Protein AF-0000000079970286 (afdb_homodimer)

InterPro domains:
  IPR002938 FAD-binding domain [PF01494] (10-366)
  IPR012941 Phenol hydroxylase-like, C-terminal dimerisation domain [PF07976] (527-578)
  IPR036188 FAD/NAD(P)-binding domain superfamily [G3DSA:3.50.50.60] (11-366)
  IPR036188 FAD/NAD(P)-binding domain superfamily [SSF51905] (10-379)
  IPR036249 Thioredoxin-like superfamily [SSF52833] (429-578)
  IPR038220 Phenol hydroxylase, C-terminal TRX-fold domain superfamily [G3DSA:3.40.30.20] (392-490)
  IPR038220 Phenol hydroxylase, C-terminal TRX-fold domain superfamily [G3DSA:3.40.30.20] (510-578)
  IPR050641 Rifampicin monooxygenase-like [PTHR43004] (9-578)

Secondary structure (DSSP, 8-state):
------PEEEEEEEE--SHHHHHHHHHHHHH--TT--EEEE-SS-HHHHTT-----EE-HHHHHHHHHTT-HHHHHTTSEEE--EEEE-TTS-B-TTSTTGGGGG--SSS--SEEE--HHHHHHHHHHHHHHTT--EETTEEEEEEEE-TTS-TTS--EEEEEEETTT--EEEEEEEEEEE---TT-HHHHHTT--EEEEEEEEEEEEEEEEEEE--SSTTSEEEEEETTTEEEEEEE-GGG-EEEEEEE-HHHHTT-SS--HHHHHHHHHHHTTTS-EEEEEEEEEEEEEEEEEEES-SEETTTEEE-GGGTEE--GGGT-HHHHHHHHHHHHHHHHHHHHTTSB-GGGGHHHHHHHHHHHHHHHHHHHHHHHHHTT---TT--S-TT--HHHHHHHHHHHTHHHHTSTT--PPP-SSSS----SSS-SS-TTSB----EEE-TTT--EEEHHHHS--SS-EEEEEEEE-HHHHHHHHHHHHHHHTT-GGGG-TTSSEEEEEEEESS--S-HHHHHTS--SSEEEEETTSHHHHHTT--TTT-EEEEE-TTSBEEEEE-SSTTHHHHHHHHHHTTB--------/------PEEEEEEEE--SHHHHHHHHHHHHH--TT--EEEE-SS-HHHHTT-----EE-HHHHHHHHHTT-HHHHHTTSEEE--EEEE-TTS-B-TTSTTGGGGG--SSS--SEEE--HHHHHHHHHHHHHHTT--EETTEEEEEEEE-TTS-TTS--EEEEEEETTT--EEEEEEEEEEE---TT-HHHHHTT--EEEEEEEEEEEEEEEEEEE--SSTTSEEEEEETTTEEEEEEE-GGG-EEEEEEE-HHHHTT-SS--HHHHHHHHHHHTTTS-EEEEEEEEEEEEEEEEEEES-SEETTTEEE-GGGTEE--GGGT-HHHHHHHHHHHHHHHHHHHHTTSB-GGGGHHHHHHHHHHHHHHHHHHHHHHHHHTT---TT--S-TT--HHHHHHHHHHHTHHHHTSTT--PPP-SSSS----SSS-SS-TTSB----EEE-TTT--EEEHHHHS--SS-EEEEEEEE-HHHHHHHHHHHHHHHTT-GGGG-TTSSEEEEEEEESS--S-HHHHHTS--SSEEEEETTSHHHHHTT--TTT-EEEEE-TTSBEEEEE-SSTTHHHHHHHHHHTTB--------

Structure (mmCIF, N/CA/C/O backbone):
data_AF-0000000079970286-model_v1
#
loop_
_entity.id
_entity.type
_entity.pdbx_description
1 polymer 'FAD/NAD(P)-binding domain-containing protein'
#
loop_
_atom_site.group_PDB
_atom_site.id
_atom_site.type_symbol
_atom_site.label_atom_id
_atom_site.label_alt_id
_atom_site.label_comp_id
_atom_site.label_asym_id
_atom_site.label_entity_id
_atom_site.label_seq_id
_atom_site.pdbx_PDB_ins_code
_atom_site.Cartn_x
_atom_site.Cartn_y
_atom_site.Cartn_z
_atom_site.occupancy
_atom_site.B_iso_or_equiv
_atom_site.auth_seq_id
_atom_site.auth_comp_id
_atom_site.auth_asym_id
_atom_site.auth_atom_id
_atom_site.pdbx_PDB_model_num
ATOM 1 N N . MET A 1 1 ? 17.25 -43.219 28.828 1 23.56 1 MET A N 1
ATOM 2 C CA . MET A 1 1 ? 16.188 -42.312 29.25 1 23.56 1 MET A CA 1
ATOM 3 C C . MET A 1 1 ? 15.867 -41.312 28.141 1 23.56 1 MET A C 1
ATOM 5 O O . MET A 1 1 ? 16.75 -40.562 27.688 1 23.56 1 MET A O 1
ATOM 9 N N . ALA A 1 2 ? 15.117 -41.625 27.141 1 33.12 2 ALA A N 1
ATOM 10 C CA . ALA A 1 2 ? 14.797 -40.812 25.953 1 33.12 2 ALA A CA 1
ATOM 11 C C . ALA A 1 2 ? 14.461 -39.375 26.312 1 33.12 2 ALA A C 1
ATOM 13 O O . ALA A 1 2 ? 13.609 -39.156 27.188 1 33.12 2 ALA A O 1
ATOM 14 N N . GLU A 1 3 ? 15.32 -38.562 26.328 1 37.16 3 GLU A N 1
ATOM 15 C CA . GLU A 1 3 ? 15.047 -37.156 26.531 1 37.16 3 GLU A CA 1
ATOM 16 C C . GLU A 1 3 ? 13.719 -36.75 25.875 1 37.16 3 GLU A C 1
ATOM 18 O O . GLU A 1 3 ? 13.523 -36.938 24.672 1 37.16 3 GLU A O 1
ATOM 23 N N . SER A 1 4 ? 12.539 -36.875 26.328 1 45.31 4 SER A N 1
ATOM 24 C CA . SER A 1 4 ? 11.141 -36.531 26.047 1 45.31 4 SER A CA 1
ATOM 25 C C . SER A 1 4 ? 11 -35.156 25.422 1 45.31 4 SER A C 1
ATOM 27 O O . SER A 1 4 ? 11.156 -34.156 26.094 1 45.31 4 SER A O 1
ATOM 29 N N . THR A 1 5 ? 11.578 -34.812 24.328 1 56.25 5 THR A N 1
ATOM 30 C CA . THR A 1 5 ? 11.633 -33.531 23.688 1 56.25 5 THR A CA 1
ATOM 31 C C . THR A 1 5 ? 10.242 -32.906 23.609 1 56.25 5 THR A C 1
ATOM 33 O O . THR A 1 5 ? 9.305 -33.5 23.109 1 56.25 5 THR A O 1
ATOM 36 N N . ALA A 1 6 ? 9.875 -31.891 24.391 1 77.19 6 ALA A N 1
ATOM 37 C CA . ALA A 1 6 ? 8.68 -31.062 24.562 1 77.19 6 ALA A CA 1
ATOM 38 C C . ALA A 1 6 ? 8.094 -30.656 23.219 1 77.19 6 ALA A C 1
ATOM 40 O O . ALA A 1 6 ? 8.812 -30.219 22.312 1 77.19 6 ALA A O 1
ATOM 41 N N . ALA A 1 7 ? 6.82 -31.156 22.969 1 90.81 7 ALA A N 1
ATOM 42 C CA . ALA A 1 7 ? 6.07 -30.906 21.734 1 90.81 7 ALA A CA 1
ATOM 43 C C . ALA A 1 7 ? 5.895 -29.406 21.5 1 90.81 7 ALA A C 1
ATOM 45 O O . ALA A 1 7 ? 5.73 -28.641 22.453 1 90.81 7 ALA A O 1
ATOM 46 N N . GLU A 1 8 ? 6.141 -29.062 20.281 1 96.38 8 GLU A N 1
ATOM 47 C CA . GLU A 1 8 ? 5.832 -27.688 19.859 1 96.38 8 GLU A CA 1
ATOM 48 C C . GLU A 1 8 ? 4.352 -27.547 19.516 1 96.38 8 GLU A C 1
ATOM 50 O O . GLU A 1 8 ? 3.766 -28.406 18.875 1 96.38 8 GLU A O 1
ATOM 55 N N . TYR A 1 9 ? 3.697 -26.578 20.125 1 97.31 9 TYR A N 1
ATOM 56 C CA . TYR A 1 9 ? 2.287 -26.328 19.844 1 97.31 9 TYR A CA 1
ATOM 57 C C . TYR A 1 9 ? 2.117 -25.203 18.828 1 97.31 9 TYR A C 1
ATOM 59 O O . TYR A 1 9 ? 2.602 -24.078 19.047 1 97.31 9 TYR A O 1
ATOM 67 N N . VAL A 1 10 ? 1.511 -25.453 17.703 1 97.81 10 VAL A N 1
ATOM 68 C CA . VAL A 1 10 ? 1.22 -24.438 16.703 1 97.81 10 VAL A CA 1
ATOM 69 C C . VAL A 1 10 ? -0.245 -24.531 16.281 1 97.81 10 VAL A C 1
ATOM 71 O O . VAL A 1 10 ? -0.897 -25.547 16.5 1 97.81 10 VAL A O 1
ATOM 74 N N . ASP A 1 11 ? -0.791 -23.5 15.812 1 98.12 11 ASP A N 1
ATOM 75 C CA . ASP A 1 11 ? -2.18 -23.516 15.367 1 98.12 11 ASP A CA 1
ATOM 76 C C . ASP A 1 11 ? -2.318 -24.234 14.031 1 98.12 11 ASP A C 1
ATOM 78 O O . ASP A 1 11 ? -3.283 -24.969 13.812 1 98.12 11 ASP A O 1
ATOM 82 N N . VAL A 1 12 ? -1.384 -23.984 13.125 1 98.56 12 VAL A N 1
ATOM 83 C CA . VAL A 1 12 ? -1.423 -24.625 11.812 1 98.56 12 VAL A CA 1
ATOM 84 C C . VAL A 1 12 ? -0.025 -25.109 11.43 1 98.56 12 VAL A C 1
ATOM 86 O O . VAL A 1 12 ? 0.953 -24.375 11.57 1 98.56 12 VAL A O 1
ATOM 89 N N . LEU A 1 13 ? 0.076 -26.328 10.969 1 98.81 13 LEU A N 1
ATOM 90 C CA . LEU A 1 13 ? 1.277 -26.875 10.344 1 98.81 13 LEU A CA 1
ATOM 91 C C . LEU A 1 13 ? 1.08 -27.031 8.844 1 98.81 13 LEU A C 1
ATOM 93 O O . LEU A 1 13 ? 0.183 -27.766 8.406 1 98.81 13 LEU A O 1
ATOM 97 N N . VAL A 1 14 ? 1.827 -26.312 8.031 1 98.88 14 VAL A N 1
ATOM 98 C CA . VAL A 1 14 ? 1.827 -26.453 6.578 1 98.88 14 VAL A CA 1
ATOM 99 C C . VAL A 1 14 ? 2.986 -27.359 6.148 1 98.88 14 VAL A C 1
ATOM 101 O O . VAL A 1 14 ? 4.145 -27.078 6.48 1 98.88 14 VAL A O 1
ATOM 104 N N . VAL A 1 15 ? 2.666 -28.422 5.453 1 98.75 15 VAL A N 1
ATOM 105 C CA . VAL A 1 15 ? 3.68 -29.375 5.004 1 98.75 15 VAL A CA 1
ATOM 106 C C . VAL A 1 15 ? 3.941 -29.188 3.512 1 98.75 15 VAL A C 1
ATOM 108 O O . VAL A 1 15 ? 3.08 -29.484 2.68 1 98.75 15 VAL A O 1
ATOM 111 N N . GLY A 1 16 ? 5.09 -28.766 3.178 1 97.56 16 GLY A N 1
ATOM 112 C CA . GLY A 1 16 ? 5.473 -28.438 1.811 1 97.56 16 GLY A CA 1
ATOM 113 C C . GLY A 1 16 ? 5.824 -26.984 1.614 1 97.56 16 GLY A C 1
ATOM 114 O O . GLY A 1 16 ? 5.027 -26.094 1.925 1 97.56 16 GLY A O 1
ATOM 115 N N . GLY A 1 17 ? 7 -26.719 1.122 1 95.69 17 GLY A N 1
ATOM 116 C CA . GLY A 1 17 ? 7.488 -25.359 0.943 1 95.69 17 GLY A CA 1
ATOM 117 C C . GLY A 1 17 ? 7.512 -24.922 -0.509 1 95.69 17 GLY A C 1
ATOM 118 O O . GLY A 1 17 ? 8.352 -24.125 -0.904 1 95.69 17 GLY A O 1
ATOM 119 N N . GLY A 1 18 ? 6.672 -25.562 -1.39 1 94.88 18 GLY A N 1
ATOM 120 C CA . GLY A 1 18 ? 6.457 -25.062 -2.738 1 94.88 18 GLY A CA 1
ATOM 121 C C . GLY A 1 18 ? 5.559 -23.844 -2.791 1 94.88 18 GLY A C 1
ATOM 122 O O . GLY A 1 18 ? 5.188 -23.281 -1.751 1 94.88 18 GLY A O 1
ATOM 123 N N . PRO A 1 19 ? 5.18 -23.359 -3.979 1 95.81 19 PRO A N 1
ATOM 124 C CA . PRO A 1 19 ? 4.383 -22.141 -4.098 1 95.81 19 PRO A CA 1
ATOM 125 C C . PRO A 1 19 ? 3.072 -22.219 -3.316 1 95.81 19 PRO A C 1
ATOM 127 O O . PRO A 1 19 ? 2.711 -21.266 -2.619 1 95.81 19 PRO A O 1
ATOM 130 N N . VAL A 1 20 ? 2.42 -23.328 -3.385 1 97.62 20 VAL A N 1
ATOM 131 C CA . VAL A 1 20 ? 1.111 -23.484 -2.762 1 97.62 20 VAL A CA 1
ATOM 132 C C . VAL A 1 20 ? 1.249 -23.422 -1.242 1 97.62 20 VAL A C 1
ATOM 134 O O . VAL A 1 20 ? 0.494 -22.703 -0.577 1 97.62 20 VAL A O 1
ATOM 137 N N . GLY A 1 21 ? 2.227 -24.156 -0.713 1 98.31 21 GLY A N 1
ATOM 138 C CA . GLY A 1 21 ? 2.473 -24.109 0.719 1 98.31 21 GLY A CA 1
ATOM 139 C C . GLY A 1 21 ? 2.906 -22.734 1.198 1 98.31 21 GLY A C 1
ATOM 140 O O . GLY A 1 21 ? 2.43 -22.25 2.227 1 98.31 21 GLY A O 1
ATOM 141 N N . LEU A 1 22 ? 3.76 -22.094 0.463 1 98.19 22 LEU A N 1
ATOM 142 C CA . LEU A 1 22 ? 4.277 -20.781 0.826 1 98.19 22 LEU A CA 1
ATOM 143 C C . LEU A 1 22 ? 3.162 -19.734 0.836 1 98.19 22 LEU A C 1
ATOM 145 O O . LEU A 1 22 ? 3.062 -18.938 1.769 1 98.19 22 LEU A O 1
ATOM 149 N N . ILE A 1 23 ? 2.291 -19.75 -0.156 1 98.69 23 ILE A N 1
ATOM 150 C CA . ILE A 1 23 ? 1.205 -18.781 -0.239 1 98.69 23 ILE A CA 1
ATOM 151 C C . ILE A 1 23 ? 0.198 -19.031 0.88 1 98.69 23 ILE A C 1
ATOM 153 O O . ILE A 1 23 ? -0.323 -18.094 1.48 1 98.69 23 ILE A O 1
ATOM 157 N N . THR A 1 24 ? -0.027 -20.328 1.155 1 98.88 24 THR A N 1
ATOM 158 C CA . THR A 1 24 ? -0.914 -20.672 2.262 1 98.88 24 THR A CA 1
ATOM 159 C C . THR A 1 24 ? -0.365 -20.125 3.58 1 98.88 24 THR A C 1
ATOM 161 O O . THR A 1 24 ? -1.066 -19.422 4.309 1 98.88 24 THR A O 1
ATOM 164 N N . ALA A 1 25 ? 0.879 -20.406 3.836 1 98.81 25 ALA A N 1
ATOM 165 C CA . ALA A 1 25 ? 1.521 -19.953 5.066 1 98.81 25 ALA A CA 1
ATOM 166 C C . ALA A 1 25 ? 1.564 -18.422 5.133 1 98.81 25 ALA A C 1
ATOM 168 O O . ALA A 1 25 ? 1.348 -17.844 6.195 1 98.81 25 ALA A O 1
ATOM 169 N N . TYR A 1 26 ? 1.83 -17.797 4.02 1 98.62 26 TYR A N 1
ATOM 170 C CA . TYR A 1 26 ? 1.903 -16.344 3.939 1 98.62 26 TYR A CA 1
ATOM 171 C C . TYR A 1 26 ? 0.576 -15.711 4.34 1 98.62 26 TYR A C 1
ATOM 173 O O . TYR A 1 26 ? 0.544 -14.781 5.148 1 98.62 26 TYR A O 1
ATOM 181 N N . GLN A 1 27 ? -0.489 -16.25 3.758 1 98.75 27 GLN A N 1
ATOM 182 C CA . GLN A 1 27 ? -1.81 -15.719 4.074 1 98.75 27 GLN A CA 1
ATOM 183 C C . GLN A 1 27 ? -2.117 -15.852 5.562 1 98.75 27 GLN A C 1
ATOM 185 O O . GLN A 1 27 ? -2.641 -14.93 6.184 1 98.75 27 GLN A O 1
ATOM 190 N N . LEU A 1 28 ? -1.786 -17 6.121 1 98.69 28 LEU A N 1
ATOM 191 C CA . LEU A 1 28 ? -2.033 -17.25 7.539 1 98.69 28 LEU A CA 1
ATOM 192 C C . LEU A 1 28 ? -1.193 -16.328 8.406 1 98.69 28 LEU A C 1
ATOM 194 O O . LEU A 1 28 ? -1.707 -15.711 9.344 1 98.69 28 LEU A O 1
ATOM 198 N N . ALA A 1 29 ? 0.053 -16.219 8.023 1 98.06 29 ALA A N 1
ATOM 199 C CA . ALA A 1 29 ? 0.949 -15.344 8.773 1 98.06 29 ALA A CA 1
ATOM 200 C C . ALA A 1 29 ? 0.468 -13.898 8.734 1 98.06 29 ALA A C 1
ATOM 202 O O . ALA A 1 29 ? 0.555 -13.18 9.734 1 98.06 29 ALA A O 1
ATOM 203 N N . ARG A 1 30 ? -0.001 -13.531 7.664 1 96.94 30 ARG A N 1
ATOM 204 C CA . ARG A 1 30 ? -0.465 -12.164 7.445 1 96.94 30 ARG A CA 1
ATOM 205 C C . ARG A 1 30 ? -1.727 -11.875 8.258 1 96.94 30 ARG A C 1
ATOM 207 O O . ARG A 1 30 ? -1.918 -10.758 8.742 1 96.94 30 ARG A O 1
ATOM 214 N N . ASN A 1 31 ? -2.574 -12.828 8.414 1 97.25 31 ASN A N 1
ATOM 215 C CA . ASN A 1 31 ? -3.906 -12.602 8.961 1 97.25 31 ASN A CA 1
ATOM 216 C C . ASN A 1 31 ? -3.98 -12.977 10.438 1 97.25 31 ASN A C 1
ATOM 218 O O . ASN A 1 31 ? -4.895 -12.547 11.148 1 97.25 31 ASN A O 1
ATOM 222 N N . LEU A 1 32 ? -3.072 -13.828 10.82 1 96.25 32 LEU A N 1
ATOM 223 C CA . LEU A 1 32 ? -3.088 -14.281 12.211 1 96.25 32 LEU A CA 1
ATOM 224 C C . LEU A 1 32 ? -2.08 -13.508 13.047 1 96.25 32 LEU A C 1
ATOM 226 O O . LEU A 1 32 ? -0.985 -13.188 12.578 1 96.25 32 LEU A O 1
ATOM 230 N N . ARG A 1 33 ? -2.414 -13.055 14.156 1 87.56 33 ARG A N 1
ATOM 231 C CA . ARG A 1 33 ? -1.546 -12.336 15.086 1 87.56 33 ARG A CA 1
ATOM 232 C C . ARG A 1 33 ? -1.305 -13.148 16.359 1 87.56 33 ARG A C 1
ATOM 234 O O . ARG A 1 33 ? -1.983 -14.148 16.594 1 87.56 33 ARG A O 1
ATOM 241 N N . SER A 1 34 ? -0.242 -12.672 17.047 1 88.06 34 SER A N 1
ATOM 242 C CA . SER A 1 34 ? -0.057 -13.289 18.359 1 88.06 34 SER A CA 1
ATOM 243 C C . SER A 1 34 ? -1.375 -13.383 19.109 1 88.06 34 SER A C 1
ATOM 245 O O . SER A 1 34 ? -2.18 -12.445 19.078 1 88.06 34 SER A O 1
ATOM 247 N N . PRO A 1 35 ? -1.623 -14.523 19.531 1 91.81 35 PRO A N 1
ATOM 248 C CA . PRO A 1 35 ? -0.688 -15.602 19.875 1 91.81 35 PRO A CA 1
ATOM 249 C C . PRO A 1 35 ? -0.707 -16.734 18.844 1 91.81 35 PRO A C 1
ATOM 251 O O . PRO A 1 35 ? -0.077 -17.781 19.062 1 91.81 35 PRO A O 1
ATOM 254 N N . HIS A 1 36 ? -1.463 -16.641 17.797 1 95.62 36 HIS A N 1
ATOM 255 C CA . HIS A 1 36 ? -1.52 -17.703 16.812 1 95.62 36 HIS A CA 1
ATOM 256 C C . HIS A 1 36 ? -0.138 -18 16.25 1 95.62 36 HIS A C 1
ATOM 258 O O . HIS A 1 36 ? 0.649 -17.078 16 1 95.62 36 HIS A O 1
ATOM 264 N N . LYS A 1 37 ? 0.1 -19.266 16.031 1 97.25 37 LYS A N 1
ATOM 265 C CA . LYS A 1 37 ? 1.401 -19.688 15.531 1 97.25 37 LYS A CA 1
ATOM 266 C C . LYS A 1 37 ? 1.252 -20.531 14.266 1 97.25 37 LYS A C 1
ATOM 268 O O . LYS A 1 37 ? 0.452 -21.469 14.227 1 97.25 37 LYS A O 1
ATOM 273 N N . VAL A 1 38 ? 2.002 -20.172 13.219 1 98.5 38 VAL A N 1
ATOM 274 C CA . VAL A 1 38 ? 2.037 -20.875 11.945 1 98.5 38 VAL A CA 1
ATOM 275 C C . VAL A 1 38 ? 3.418 -21.484 11.727 1 98.5 38 VAL A C 1
ATOM 277 O O . VAL A 1 38 ? 4.438 -20.828 11.938 1 98.5 38 VAL A O 1
ATOM 280 N N . LYS A 1 39 ? 3.492 -22.766 11.391 1 98.62 39 LYS A N 1
ATOM 281 C CA . LYS A 1 39 ? 4.746 -23.422 11.047 1 98.62 39 LYS A CA 1
ATOM 282 C C . LYS A 1 39 ? 4.676 -24.031 9.648 1 98.62 39 LYS A C 1
ATOM 284 O O . LYS A 1 39 ? 3.656 -24.609 9.266 1 98.62 39 LYS A O 1
ATOM 289 N N . ILE A 1 40 ? 5.652 -23.875 8.867 1 98.75 40 ILE A N 1
ATOM 290 C CA . ILE A 1 40 ? 5.758 -24.484 7.539 1 98.75 40 ILE A CA 1
ATOM 291 C C . ILE A 1 40 ? 7.074 -25.25 7.422 1 98.75 40 ILE A C 1
ATOM 293 O O . ILE A 1 40 ? 8.125 -24.734 7.812 1 98.75 40 ILE A O 1
ATOM 297 N N . ILE A 1 41 ? 7.035 -26.453 6.871 1 98.25 41 ILE A N 1
ATOM 298 C CA . ILE A 1 41 ? 8.234 -27.281 6.766 1 98.25 41 ILE A CA 1
ATOM 299 C C . ILE A 1 41 ? 8.406 -27.766 5.324 1 98.25 41 ILE A C 1
ATOM 301 O O . ILE A 1 41 ? 7.434 -27.828 4.566 1 98.25 41 ILE A O 1
ATOM 305 N N . GLU A 1 42 ? 9.531 -28.031 4.91 1 96.94 42 GLU A N 1
ATOM 306 C CA . GLU A 1 42 ? 9.906 -28.578 3.613 1 96.94 42 GLU A CA 1
ATOM 307 C C . GLU A 1 42 ? 11.07 -29.562 3.744 1 96.94 42 GLU A C 1
ATOM 309 O O . GLU A 1 42 ? 12.039 -29.297 4.465 1 96.94 42 GLU A O 1
ATOM 314 N N . LYS A 1 43 ? 10.961 -30.625 3.143 1 94.19 43 LYS A N 1
ATOM 315 C CA . LYS A 1 43 ? 11.93 -31.703 3.311 1 94.19 43 LYS A CA 1
ATOM 316 C C . LYS A 1 43 ? 13.242 -31.391 2.598 1 94.19 43 LYS A C 1
ATOM 318 O O . LYS A 1 43 ? 14.312 -31.812 3.035 1 94.19 43 LYS A O 1
ATOM 323 N N . HIS A 1 44 ? 13.156 -30.641 1.469 1 88.44 44 HIS A N 1
ATOM 324 C CA . HIS A 1 44 ? 14.359 -30.344 0.707 1 88.44 44 HIS A CA 1
ATOM 325 C C . HIS A 1 44 ? 14.922 -28.984 1.079 1 88.44 44 HIS A C 1
ATOM 327 O O . HIS A 1 44 ? 14.164 -28.031 1.322 1 88.44 44 HIS A O 1
ATOM 333 N N . GLN A 1 45 ? 16.25 -28.906 1.107 1 80.06 45 GLN A N 1
ATOM 334 C CA . GLN A 1 45 ? 16.859 -27.609 1.289 1 80.06 45 GLN A CA 1
ATOM 335 C C . GLN A 1 45 ? 16.641 -26.719 0.071 1 80.06 45 GLN A C 1
ATOM 337 O O . GLN A 1 45 ? 16.75 -27.172 -1.068 1 80.06 45 GLN A O 1
ATOM 342 N N . LYS A 1 46 ? 15.977 -25.734 0.169 1 63.78 46 LYS A N 1
ATOM 343 C CA . LYS A 1 46 ? 15.57 -24.891 -0.953 1 63.78 46 LYS A CA 1
ATOM 344 C C . LYS A 1 46 ? 16.781 -24.453 -1.768 1 63.78 46 LYS A C 1
ATOM 346 O O . LYS A 1 46 ? 16.688 -24.281 -2.986 1 63.78 46 LYS A O 1
ATOM 351 N N . SER A 1 47 ? 17.969 -24.141 -1.221 1 56.16 47 SER A N 1
ATOM 352 C CA . SER A 1 47 ? 19.125 -23.859 -2.061 1 56.16 47 SER A CA 1
ATOM 353 C C . SER A 1 47 ? 19.297 -24.938 -3.139 1 56.16 47 SER A C 1
ATOM 355 O O . SER A 1 47 ? 19.719 -24.625 -4.258 1 56.16 47 SER A O 1
ATOM 357 N N . SER A 1 48 ? 19.047 -26.156 -2.797 1 47.34 48 SER A N 1
ATOM 358 C CA . SER A 1 48 ? 19.234 -27.297 -3.697 1 47.34 48 SER A CA 1
ATOM 359 C C . SER A 1 48 ? 18.094 -27.391 -4.707 1 47.34 48 SER A C 1
ATOM 361 O O . SER A 1 48 ? 18.281 -27.891 -5.812 1 47.34 48 SER A O 1
ATOM 363 N N . GLN A 1 49 ? 16.953 -27 -4.395 1 47.94 49 GLN A N 1
ATOM 364 C CA . GLN A 1 49 ? 15.766 -27.016 -5.234 1 47.94 49 GLN A CA 1
ATOM 365 C C . GLN A 1 49 ? 15.773 -25.859 -6.234 1 47.94 49 GLN A C 1
ATOM 367 O O . GLN A 1 49 ? 14.914 -25.797 -7.113 1 47.94 49 GLN A O 1
ATOM 372 N N . ASP A 1 50 ? 16.656 -24.953 -5.883 1 50.91 50 ASP A N 1
ATOM 373 C CA . ASP A 1 50 ? 16.812 -23.734 -6.68 1 50.91 50 ASP A CA 1
ATOM 374 C C . ASP A 1 50 ? 17 -24.062 -8.156 1 50.91 50 ASP A C 1
ATOM 376 O O . ASP A 1 50 ? 17.047 -23.172 -9 1 50.91 50 ASP A O 1
ATOM 380 N N . GLN A 1 51 ? 17.188 -25.375 -8.375 1 53.56 51 GLN A N 1
ATOM 381 C CA . GLN A 1 51 ? 17.359 -25.688 -9.797 1 53.56 51 GLN A CA 1
ATOM 382 C C . GLN A 1 51 ? 16 -25.859 -10.477 1 53.56 51 GLN A C 1
ATOM 384 O O . GLN A 1 51 ? 15.93 -25.984 -11.703 1 53.56 51 GLN A O 1
ATOM 389 N N . TYR A 1 52 ? 14.938 -25.766 -9.633 1 58.41 52 TYR A N 1
ATOM 390 C CA . TYR A 1 52 ? 13.656 -26.25 -10.133 1 58.41 52 TYR A CA 1
ATOM 391 C C . TYR A 1 52 ? 12.898 -25.141 -10.867 1 58.41 52 TYR A C 1
ATOM 393 O O . TYR A 1 52 ? 12.656 -24.078 -10.297 1 58.41 52 TYR A O 1
ATOM 401 N N . GLY A 1 53 ? 12.922 -25.172 -12.148 1 62.06 53 GLY A N 1
ATOM 402 C CA . GLY A 1 53 ? 12.164 -24.312 -13.031 1 62.06 53 GLY A CA 1
ATOM 403 C C . GLY A 1 53 ? 10.922 -24.984 -13.594 1 62.06 53 GLY A C 1
ATOM 404 O O . GLY A 1 53 ? 10.594 -24.812 -14.773 1 62.06 53 GLY A O 1
ATOM 405 N N . ARG A 1 54 ? 10.102 -25.703 -12.617 1 79.94 54 ARG A N 1
ATOM 406 C CA . ARG A 1 54 ? 9.023 -26.5 -13.195 1 79.94 54 ARG A CA 1
ATOM 407 C C . ARG A 1 54 ? 7.902 -25.594 -13.711 1 79.94 54 ARG A C 1
ATOM 409 O O . ARG A 1 54 ? 7.738 -25.438 -14.922 1 79.94 54 ARG A O 1
ATOM 416 N N . ALA A 1 55 ? 7.352 -24.891 -12.836 1 89.94 55 ALA A N 1
ATOM 417 C CA . ALA A 1 55 ? 6.309 -23.969 -13.281 1 89.94 55 ALA A CA 1
ATOM 418 C C . ALA A 1 55 ? 6.895 -22.609 -13.664 1 89.94 55 ALA A C 1
ATOM 420 O O . ALA A 1 55 ? 7.801 -22.109 -12.992 1 89.94 55 ALA A O 1
ATOM 421 N N . ILE A 1 56 ? 6.383 -22.031 -14.789 1 93.94 56 ILE A N 1
ATOM 422 C CA . ILE A 1 56 ? 7.004 -20.797 -15.242 1 93.94 56 ILE A CA 1
ATOM 423 C C . ILE A 1 56 ? 5.93 -19.734 -15.5 1 93.94 56 ILE A C 1
ATOM 425 O O . ILE A 1 56 ? 6.23 -18.547 -15.602 1 93.94 56 ILE A O 1
ATOM 429 N N . THR A 1 57 ? 4.641 -20.141 -15.633 1 95.81 57 THR A N 1
ATOM 430 C CA . THR A 1 57 ? 3.656 -19.203 -16.156 1 95.81 57 THR A CA 1
ATOM 431 C C . THR A 1 57 ? 2.529 -19 -15.141 1 95.81 57 THR A C 1
ATOM 433 O O . THR A 1 57 ? 1.956 -19.953 -14.633 1 95.81 57 THR A O 1
ATOM 436 N N . LEU A 1 58 ? 2.26 -17.797 -14.844 1 97 58 LEU A N 1
ATOM 437 C CA . LEU A 1 58 ? 1.042 -17.391 -14.156 1 97 58 LEU A CA 1
ATOM 438 C C . LEU A 1 58 ? 0.065 -16.719 -15.117 1 97 58 LEU A C 1
ATOM 440 O O . LEU A 1 58 ? 0.417 -15.75 -15.789 1 97 58 LEU A O 1
ATOM 444 N N . PHE A 1 59 ? -1.083 -17.297 -15.172 1 96.62 59 PHE A N 1
ATOM 445 C CA . PHE A 1 59 ? -2.127 -16.703 -16 1 96.62 59 PHE A CA 1
ATOM 446 C C . PHE A 1 59 ? -2.814 -15.562 -15.258 1 96.62 59 PHE A C 1
ATOM 448 O O . PHE A 1 59 ? -2.592 -15.359 -14.062 1 96.62 59 PHE A O 1
ATOM 455 N N . PRO A 1 60 ? -3.654 -14.797 -15.906 1 97.44 60 PRO A N 1
ATOM 456 C CA . PRO A 1 60 ? -4.176 -13.531 -15.391 1 97.44 60 PRO A CA 1
ATOM 457 C C . PRO A 1 60 ? -4.875 -13.68 -14.047 1 97.44 60 PRO A C 1
ATOM 459 O O . PRO A 1 60 ? -4.621 -12.891 -13.125 1 97.44 60 PRO A O 1
ATOM 462 N N . ARG A 1 61 ? -5.711 -14.641 -13.898 1 97.94 61 ARG A N 1
ATOM 463 C CA . ARG A 1 61 ? -6.461 -14.727 -12.648 1 97.94 61 ARG A CA 1
ATOM 464 C C . ARG A 1 61 ? -5.539 -15.031 -11.477 1 97.94 61 ARG A C 1
ATOM 466 O O . ARG A 1 61 ? -5.723 -14.5 -10.375 1 97.94 61 ARG A O 1
ATOM 473 N N . SER A 1 62 ? -4.57 -15.93 -11.695 1 98.06 62 SER A N 1
ATOM 474 C CA . SER A 1 62 ? -3.584 -16.188 -10.648 1 98.06 62 SER A CA 1
ATOM 475 C C . SER A 1 62 ? -2.824 -14.914 -10.281 1 98.06 62 SER A C 1
ATOM 477 O O . SER A 1 62 ? -2.596 -14.641 -9.102 1 98.06 62 SER A O 1
ATOM 479 N N . SER A 1 63 ? -2.492 -14.141 -11.289 1 98.38 63 SER A N 1
ATOM 480 C CA . SER A 1 63 ? -1.817 -12.867 -11.039 1 98.38 63 SER A CA 1
ATOM 481 C C . SER A 1 63 ? -2.707 -11.914 -10.25 1 98.38 63 SER A C 1
ATOM 483 O O . SER A 1 63 ? -2.234 -11.227 -9.344 1 98.38 63 SER A O 1
ATOM 485 N N . GLU A 1 64 ? -3.99 -11.898 -10.57 1 98.5 64 GLU A N 1
ATOM 486 C CA . GLU A 1 64 ? -4.934 -11.078 -9.82 1 98.5 64 GLU A CA 1
ATOM 487 C C . GLU A 1 64 ? -4.977 -11.484 -8.352 1 98.5 64 GLU A C 1
ATOM 489 O O . GLU A 1 64 ? -4.977 -10.633 -7.461 1 98.5 64 GLU A O 1
ATOM 494 N N . LEU A 1 65 ? -5.055 -12.781 -8.164 1 98.69 65 LEU A N 1
ATOM 495 C CA . LEU A 1 65 ? -5.117 -13.297 -6.805 1 98.69 65 LEU A CA 1
ATOM 496 C C . LEU A 1 65 ? -3.873 -12.906 -6.016 1 98.69 65 LEU A C 1
ATOM 498 O O . LEU A 1 65 ? -3.973 -12.461 -4.871 1 98.69 65 LEU A O 1
ATOM 502 N N . LEU A 1 66 ? -2.754 -13.047 -6.66 1 98.75 66 LEU A N 1
ATOM 503 C CA . LEU A 1 66 ? -1.502 -12.688 -6 1 98.75 66 LEU A CA 1
ATOM 504 C C . LEU A 1 66 ? -1.39 -11.18 -5.82 1 98.75 66 LEU A C 1
ATOM 506 O O . LEU A 1 66 ? -0.766 -10.711 -4.863 1 98.75 66 LEU A O 1
ATOM 510 N N . ASP A 1 67 ? -2.008 -10.453 -6.727 1 98.62 67 ASP A N 1
ATOM 511 C CA . ASP A 1 67 ? -2.059 -9 -6.586 1 98.62 67 ASP A CA 1
ATOM 512 C C . ASP A 1 67 ? -2.822 -8.594 -5.328 1 98.62 67 ASP A C 1
ATOM 514 O O . ASP A 1 67 ? -2.357 -7.758 -4.555 1 98.62 67 ASP A O 1
ATOM 518 N N . GLN A 1 68 ? -3.928 -9.211 -5.098 1 98.5 68 GLN A N 1
ATOM 519 C CA . GLN A 1 68 ? -4.73 -8.906 -3.92 1 98.5 68 GLN A CA 1
ATOM 520 C C . GLN A 1 68 ? -4.035 -9.367 -2.645 1 98.5 68 GLN A C 1
ATOM 522 O O . GLN A 1 68 ? -4.363 -8.914 -1.548 1 98.5 68 GLN A O 1
ATOM 527 N N . LEU A 1 69 ? -3.086 -10.266 -2.797 1 98.62 69 LEU A N 1
ATOM 528 C CA . LEU A 1 69 ? -2.283 -10.695 -1.657 1 98.62 69 LEU A CA 1
ATOM 529 C C . LEU A 1 69 ? -1.038 -9.828 -1.509 1 98.62 69 LEU A C 1
ATOM 531 O O . LEU A 1 69 ? -0.251 -10.016 -0.579 1 98.62 69 LEU A O 1
ATOM 535 N N . GLY A 1 70 ? -0.827 -8.875 -2.412 1 97.88 70 GLY A N 1
ATOM 536 C CA . GLY A 1 70 ? 0.313 -7.973 -2.348 1 97.88 70 GLY A CA 1
ATOM 537 C C . GLY A 1 70 ? 1.603 -8.609 -2.834 1 97.88 70 GLY A C 1
ATOM 538 O O . GLY A 1 70 ? 2.693 -8.188 -2.441 1 97.88 70 GLY A O 1
ATOM 539 N N . LEU A 1 71 ? 1.53 -9.609 -3.684 1 98.44 71 LEU A N 1
ATOM 540 C CA . LEU A 1 71 ? 2.713 -10.359 -4.086 1 98.44 71 LEU A CA 1
ATOM 541 C C . LEU A 1 71 ? 3.029 -10.125 -5.559 1 98.44 71 LEU A C 1
ATOM 543 O O . LEU A 1 71 ? 4.148 -10.391 -6.008 1 98.44 71 LEU A O 1
ATOM 547 N N . ALA A 1 72 ? 2.064 -9.609 -6.34 1 98.44 72 ALA A N 1
ATOM 548 C CA . ALA A 1 72 ? 2.176 -9.625 -7.793 1 98.44 72 ALA A CA 1
ATOM 549 C C . ALA A 1 72 ? 3.186 -8.586 -8.273 1 98.44 72 ALA A C 1
ATOM 551 O O . ALA A 1 72 ? 3.869 -8.789 -9.281 1 98.44 72 ALA A O 1
ATOM 552 N N . ASP A 1 73 ? 3.26 -7.449 -7.59 1 97.56 73 ASP A N 1
ATOM 553 C CA . ASP A 1 73 ? 4.168 -6.387 -8 1 97.56 73 ASP A CA 1
ATOM 554 C C . ASP A 1 73 ? 5.617 -6.875 -8.016 1 97.56 73 ASP A C 1
ATOM 556 O O . ASP A 1 73 ? 6.363 -6.586 -8.953 1 97.56 73 ASP A O 1
ATOM 560 N N . ALA A 1 74 ? 6.004 -7.594 -6.984 1 97.69 74 ALA A N 1
ATOM 561 C CA . ALA A 1 74 ? 7.359 -8.133 -6.898 1 97.69 74 ALA A CA 1
ATOM 562 C C . ALA A 1 74 ? 7.629 -9.125 -8.023 1 97.69 74 ALA A C 1
ATOM 564 O O . ALA A 1 74 ? 8.734 -9.172 -8.57 1 97.69 74 ALA A O 1
ATOM 565 N N . LEU A 1 75 ? 6.645 -9.906 -8.375 1 98.31 75 LEU A N 1
ATOM 566 C CA . LEU A 1 75 ? 6.773 -10.836 -9.492 1 98.31 75 LEU A CA 1
ATOM 567 C C . LEU A 1 75 ? 6.957 -10.086 -10.812 1 98.31 75 LEU A C 1
ATOM 569 O O . LEU A 1 75 ? 7.82 -10.438 -11.617 1 98.31 75 LEU A O 1
ATOM 573 N N . ALA A 1 76 ? 6.203 -9.039 -10.977 1 98.12 76 ALA A N 1
ATOM 574 C CA . ALA A 1 76 ? 6.211 -8.25 -12.203 1 98.12 76 ALA A CA 1
ATOM 575 C C . ALA A 1 76 ? 7.562 -7.562 -12.406 1 98.12 76 ALA A C 1
ATOM 577 O O . ALA A 1 76 ? 7.977 -7.32 -13.547 1 98.12 76 ALA A O 1
ATOM 578 N N . GLN A 1 77 ? 8.289 -7.301 -11.352 1 97.5 77 GLN A N 1
ATOM 579 C CA . GLN A 1 77 ? 9.602 -6.664 -11.414 1 97.5 77 GLN A CA 1
ATOM 580 C C . GLN A 1 77 ? 10.625 -7.57 -12.086 1 97.5 77 GLN A C 1
ATOM 582 O O . GLN A 1 77 ? 11.609 -7.09 -12.648 1 97.5 77 GLN A O 1
ATOM 587 N N . GLN A 1 78 ? 10.328 -8.938 -12.109 1 96.81 78 GLN A N 1
ATOM 588 C CA . GLN A 1 78 ? 11.344 -9.875 -12.57 1 96.81 78 GLN A CA 1
ATOM 589 C C . GLN A 1 78 ? 10.836 -10.688 -13.758 1 96.81 78 GLN A C 1
ATOM 591 O O . GLN A 1 78 ? 11.617 -11.344 -14.453 1 96.81 78 GLN A O 1
ATOM 596 N N . CYS A 1 79 ? 9.602 -10.57 -14.047 1 97.75 79 CYS A N 1
ATOM 597 C CA . CYS A 1 79 ? 8.992 -11.5 -14.992 1 97.75 79 CYS A CA 1
ATOM 598 C C . CYS A 1 79 ? 9.266 -11.078 -16.422 1 97.75 79 CYS A C 1
ATOM 600 O O . CYS A 1 79 ? 9.789 -9.984 -16.672 1 97.75 79 CYS A O 1
ATOM 602 N N . PHE A 1 80 ? 9.094 -11.953 -17.328 1 98 80 PHE A N 1
ATOM 603 C CA . PHE A 1 80 ? 8.828 -11.641 -18.719 1 98 80 PHE A CA 1
ATOM 604 C C . PHE A 1 80 ? 7.328 -11.57 -18.984 1 98 80 PHE A C 1
ATOM 606 O O . PHE A 1 80 ? 6.633 -12.586 -18.938 1 98 80 PHE A O 1
ATOM 613 N N . ALA A 1 81 ? 6.82 -10.375 -19.188 1 97.88 81 ALA A N 1
ATOM 614 C CA . ALA A 1 81 ? 5.398 -10.203 -19.484 1 97.88 81 ALA A CA 1
ATOM 615 C C . ALA A 1 81 ? 5.086 -10.57 -20.938 1 97.88 81 ALA A C 1
ATOM 617 O O . ALA A 1 81 ? 5.234 -9.75 -21.844 1 97.88 81 ALA A O 1
ATOM 618 N N . CYS A 1 82 ? 4.574 -11.758 -21.156 1 97.06 82 CYS A N 1
ATOM 619 C CA . CYS A 1 82 ? 4.379 -12.281 -22.5 1 97.06 82 CYS A CA 1
ATOM 620 C C . CYS A 1 82 ? 2.998 -11.914 -23.031 1 97.06 82 CYS A C 1
ATOM 622 O O . CYS A 1 82 ? 1.982 -12.359 -22.484 1 97.06 82 CYS A O 1
ATOM 624 N N . ARG A 1 83 ? 2.967 -11.164 -24.109 1 95.19 83 ARG A N 1
ATOM 625 C CA . ARG A 1 83 ? 1.708 -10.727 -24.703 1 95.19 83 ARG A CA 1
ATOM 626 C C . ARG A 1 83 ? 1.547 -11.281 -26.125 1 95.19 83 ARG A C 1
ATOM 628 O O . ARG A 1 83 ? 0.455 -11.234 -26.688 1 95.19 83 ARG A O 1
ATOM 635 N N . GLU A 1 84 ? 2.656 -11.867 -26.625 1 93.94 84 GLU A N 1
ATOM 636 C CA . GLU A 1 84 ? 2.652 -12.32 -28.016 1 93.94 84 GLU A CA 1
ATOM 637 C C . GLU A 1 84 ? 2.908 -13.828 -28.109 1 93.94 84 GLU A C 1
ATOM 639 O O . GLU A 1 84 ? 3.684 -14.375 -27.312 1 93.94 84 GLU A O 1
ATOM 644 N N . THR A 1 85 ? 2.213 -14.445 -29.062 1 94.56 85 THR A N 1
ATOM 645 C CA . THR A 1 85 ? 2.418 -15.859 -29.359 1 94.56 85 THR A CA 1
ATOM 646 C C . THR A 1 85 ? 2.633 -16.062 -30.859 1 94.56 85 THR A C 1
ATOM 648 O O . THR A 1 85 ? 2.299 -15.195 -31.672 1 94.56 85 THR A O 1
ATOM 651 N N . VAL A 1 86 ? 3.275 -17.125 -31.188 1 94.81 86 VAL A N 1
ATOM 652 C CA . VAL A 1 86 ? 3.451 -17.484 -32.594 1 94.81 86 VAL A CA 1
ATOM 653 C C . VAL A 1 86 ? 3.451 -19.016 -32.75 1 94.81 86 VAL A C 1
ATOM 655 O O . VAL A 1 86 ? 3.869 -19.734 -31.828 1 94.81 86 VAL A O 1
ATOM 658 N N . ASN A 1 87 ? 2.889 -19.5 -33.812 1 94.62 87 ASN A N 1
ATOM 659 C CA . ASN A 1 87 ? 2.914 -20.922 -34.156 1 94.62 87 ASN A CA 1
ATOM 660 C C . ASN A 1 87 ? 3.592 -21.141 -35.5 1 94.62 87 ASN A C 1
ATOM 662 O O . ASN A 1 87 ? 3.332 -20.406 -36.469 1 94.62 87 ASN A O 1
ATOM 666 N N . TYR A 1 88 ? 4.5 -22.094 -35.531 1 95.5 88 TYR A N 1
ATOM 667 C CA . TYR A 1 88 ? 5.18 -22.453 -36.781 1 95.5 88 TYR A CA 1
ATOM 668 C C . TYR A 1 88 ? 4.832 -23.875 -37.188 1 95.5 88 TYR A C 1
ATOM 670 O O . TYR A 1 88 ? 4.832 -24.797 -36.375 1 95.5 88 TYR A O 1
ATOM 678 N N . ASP A 1 89 ? 4.531 -24.062 -38.469 1 94.31 89 ASP A N 1
ATOM 679 C CA . ASP A 1 89 ? 4.312 -25.422 -38.969 1 94.31 89 ASP A CA 1
ATOM 680 C C . ASP A 1 89 ? 5.637 -26.141 -39.219 1 94.31 89 ASP A C 1
ATOM 682 O O . ASP A 1 89 ? 6.699 -25.625 -38.875 1 94.31 89 ASP A O 1
ATOM 686 N N . LYS A 1 90 ? 5.566 -27.391 -39.719 1 92.06 90 LYS A N 1
ATOM 687 C CA . LYS A 1 90 ? 6.73 -28.25 -39.875 1 92.06 90 LYS A CA 1
ATOM 688 C C . LYS A 1 90 ? 7.762 -27.641 -40.812 1 92.06 90 LYS A C 1
ATOM 690 O O . LYS A 1 90 ? 8.945 -27.984 -40.75 1 92.06 90 LYS A O 1
ATOM 695 N N . ASP A 1 91 ? 7.277 -26.688 -41.656 1 94.81 91 ASP A N 1
ATOM 696 C CA . ASP A 1 91 ? 8.156 -26.078 -42.656 1 94.81 91 ASP A CA 1
ATOM 697 C C . ASP A 1 91 ? 8.656 -24.719 -42.156 1 94.81 91 ASP A C 1
ATOM 699 O O . ASP A 1 91 ? 9.391 -24.031 -42.875 1 94.81 91 ASP A O 1
ATOM 703 N N . GLY A 1 92 ? 8.266 -24.297 -40.969 1 94.44 92 GLY A N 1
ATOM 704 C CA . GLY A 1 92 ? 8.742 -23.047 -40.406 1 94.44 92 GLY A CA 1
ATOM 705 C C . GLY A 1 92 ? 7.867 -21.859 -40.75 1 94.44 92 GLY A C 1
ATOM 706 O O . GLY A 1 92 ? 8.234 -20.719 -40.469 1 94.44 92 GLY A O 1
ATOM 707 N N . ASN A 1 93 ? 6.738 -22.125 -41.312 1 95.56 93 ASN A N 1
ATOM 708 C CA . ASN A 1 93 ? 5.82 -21.031 -41.625 1 95.56 93 ASN A CA 1
ATOM 709 C C . ASN A 1 93 ? 4.926 -20.688 -40.438 1 95.56 93 ASN A C 1
ATOM 711 O O . ASN A 1 93 ? 4.469 -21.578 -39.719 1 95.56 93 ASN A O 1
ATOM 715 N N . GLU A 1 94 ? 4.758 -19.344 -40.312 1 94.31 94 GLU A N 1
ATOM 716 C CA . GLU A 1 94 ? 3.828 -18.906 -39.25 1 94.31 94 GLU A CA 1
ATOM 717 C C . GLU A 1 94 ? 2.396 -19.312 -39.594 1 94.31 94 GLU A C 1
ATOM 719 O O . GLU A 1 94 ? 1.927 -19.094 -40.719 1 94.31 94 GLU A O 1
ATOM 724 N N . THR A 1 95 ? 1.735 -19.969 -38.688 1 92 95 THR A N 1
ATOM 725 C CA . THR A 1 95 ? 0.353 -20.422 -38.812 1 92 95 THR A CA 1
ATOM 726 C C . THR A 1 95 ? -0.5 -19.891 -37.656 1 92 95 THR A C 1
ATOM 728 O O . THR A 1 95 ? -0.518 -20.469 -36.594 1 92 95 THR A O 1
ATOM 731 N N . PRO A 1 96 ? -1.288 -18.859 -37.969 1 86.12 96 PRO A N 1
ATOM 732 C CA . PRO A 1 96 ? -2.055 -18.234 -36.875 1 86.12 96 PRO A CA 1
ATOM 733 C C . PRO A 1 96 ? -3.168 -19.141 -36.344 1 86.12 96 PRO A C 1
ATOM 735 O O . PRO A 1 96 ? -3.604 -20.062 -37.062 1 86.12 96 PRO A O 1
ATOM 738 N N . GLY A 1 97 ? -3.588 -18.844 -35.156 1 80.75 97 GLY A N 1
ATOM 739 C CA . GLY A 1 97 ? -4.777 -19.453 -34.562 1 80.75 97 GLY A CA 1
ATOM 740 C C . GLY A 1 97 ? -4.527 -20.828 -34 1 80.75 97 GLY A C 1
ATOM 741 O O . GLY A 1 97 ? -5.457 -21.625 -33.875 1 80.75 97 GLY A O 1
ATOM 742 N N . ARG A 1 98 ? -3.295 -21.188 -33.781 1 83.31 98 ARG A N 1
ATOM 743 C CA . ARG A 1 98 ? -2.951 -22.5 -33.25 1 83.31 98 ARG A CA 1
ATOM 744 C C . ARG A 1 98 ? -2.25 -22.375 -31.891 1 83.31 98 ARG A C 1
ATOM 746 O O . ARG A 1 98 ? -1.905 -21.266 -31.469 1 83.31 98 ARG A O 1
ATOM 753 N N . GLY A 1 99 ? -2.311 -23.453 -31.188 1 77.69 99 GLY A N 1
ATOM 754 C CA . GLY A 1 99 ? -1.495 -23.547 -29.984 1 77.69 99 GLY A CA 1
ATOM 755 C C . GLY A 1 99 ? -1.899 -22.562 -28.906 1 77.69 99 GLY A C 1
ATOM 756 O O . GLY A 1 99 ? -3.045 -22.562 -28.453 1 77.69 99 GLY A O 1
ATOM 757 N N . TRP A 1 100 ? -0.943 -21.578 -28.641 1 81.56 100 TRP A N 1
ATOM 758 C CA . TRP A 1 100 ? -1.028 -20.688 -27.5 1 81.56 100 TRP A CA 1
ATOM 759 C C . TRP A 1 100 ? -1.686 -19.359 -27.906 1 81.56 100 TRP A C 1
ATOM 761 O O . TRP A 1 100 ? -1.651 -18.391 -27.141 1 81.56 100 TRP A O 1
ATOM 771 N N . SER A 1 101 ? -2.443 -19.266 -28.969 1 85.5 101 SER A N 1
ATOM 772 C CA . SER A 1 101 ? -2.986 -18.031 -29.516 1 85.5 101 SER A CA 1
ATOM 773 C C . SER A 1 101 ? -4.016 -17.406 -28.594 1 85.5 101 SER A C 1
ATOM 775 O O . SER A 1 101 ? -4.238 -16.203 -28.625 1 85.5 101 SER A O 1
ATOM 777 N N . PHE A 1 102 ? -4.566 -18.203 -27.703 1 84 102 PHE A N 1
ATOM 778 C CA . PHE A 1 102 ? -5.578 -17.688 -26.797 1 84 102 PHE A CA 1
ATOM 779 C C . PHE A 1 102 ? -4.973 -16.641 -25.859 1 84 102 PHE A C 1
ATOM 781 O O . PHE A 1 102 ? -5.68 -15.75 -25.375 1 84 102 PHE A O 1
ATOM 788 N N . MET A 1 103 ? -3.67 -16.672 -25.672 1 88.56 103 MET A N 1
ATOM 789 C CA . MET A 1 103 ? -2.98 -15.781 -24.734 1 88.56 103 MET A CA 1
ATOM 790 C C . MET A 1 103 ? -3.027 -14.336 -25.234 1 88.56 103 MET A C 1
ATOM 792 O O . MET A 1 103 ? -2.846 -13.406 -24.453 1 88.56 103 MET A O 1
ATOM 796 N N . GLU A 1 104 ? -3.258 -14.141 -26.469 1 90.06 104 GLU A N 1
ATOM 797 C CA . GLU A 1 104 ? -3.297 -12.797 -27.031 1 90.06 104 GLU A CA 1
ATOM 798 C C . GLU A 1 104 ? -4.641 -12.125 -26.781 1 90.06 104 GLU A C 1
ATOM 800 O O . GLU A 1 104 ? -4.777 -10.914 -26.953 1 90.06 104 GLU A O 1
ATOM 805 N N . ASN A 1 105 ? -5.574 -12.93 -26.25 1 88.12 105 ASN A N 1
ATOM 806 C CA . ASN A 1 105 ? -6.922 -12.398 -26.078 1 88.12 105 ASN A CA 1
ATOM 807 C C . ASN A 1 105 ? -7.34 -12.398 -24.609 1 88.12 105 ASN A C 1
ATOM 809 O O . ASN A 1 105 ? -8.531 -12.383 -24.297 1 88.12 105 ASN A O 1
ATOM 813 N N . MET A 1 106 ? -6.348 -12.484 -23.781 1 90.62 106 MET A N 1
ATOM 814 C CA . MET A 1 106 ? -6.656 -12.398 -22.359 1 90.62 106 MET A CA 1
ATOM 815 C C . MET A 1 106 ? -6.898 -10.953 -21.938 1 90.62 106 MET A C 1
ATOM 817 O O . MET A 1 106 ? -5.953 -10.172 -21.812 1 90.62 106 MET A O 1
ATOM 821 N N . LYS A 1 107 ? -8.18 -10.586 -21.797 1 90.19 107 LYS A N 1
ATOM 822 C CA . LYS A 1 107 ? -8.539 -9.188 -21.531 1 90.19 107 LYS A CA 1
ATOM 823 C C . LYS A 1 107 ? -9.375 -9.062 -20.266 1 90.19 107 LYS A C 1
ATOM 825 O O . LYS A 1 107 ? -9.414 -9.984 -19.438 1 90.19 107 LYS A O 1
ATOM 830 N N . ASP A 1 108 ? -9.852 -7.91 -19.906 1 92 108 ASP A N 1
ATOM 831 C CA . ASP A 1 108 ? -10.719 -7.59 -18.781 1 92 108 ASP A CA 1
ATOM 832 C C . ASP A 1 108 ? -9.961 -7.688 -17.453 1 92 108 ASP A C 1
ATOM 834 O O . ASP A 1 108 ? -10.508 -8.156 -16.453 1 92 108 ASP A O 1
ATOM 838 N N . THR A 1 109 ? -8.742 -7.457 -17.469 1 95.5 109 THR A N 1
ATOM 839 C CA . THR A 1 109 ? -7.867 -7.473 -16.297 1 95.5 109 THR A CA 1
ATOM 840 C C . THR A 1 109 ? -6.633 -6.602 -16.531 1 95.5 109 THR A C 1
ATOM 842 O O . THR A 1 109 ? -6.262 -6.34 -17.672 1 95.5 109 THR A O 1
ATOM 845 N N . GLU A 1 110 ? -6.078 -6.035 -15.445 1 95.56 110 GLU A N 1
ATOM 846 C CA . GLU A 1 110 ? -4.812 -5.316 -15.539 1 95.56 110 GLU A CA 1
ATOM 847 C C . GLU A 1 110 ? -3.656 -6.27 -15.828 1 95.56 110 GLU A C 1
ATOM 849 O O . GLU A 1 110 ? -2.59 -5.844 -16.266 1 95.56 110 GLU A O 1
ATOM 854 N N . TRP A 1 111 ? -3.84 -7.5 -15.562 1 97.31 111 TRP A N 1
ATOM 855 C CA . TRP A 1 111 ? -2.838 -8.539 -15.773 1 97.31 111 TRP A CA 1
ATOM 856 C C . TRP A 1 111 ? -3.129 -9.32 -17.047 1 97.31 111 TRP A C 1
ATOM 858 O O . TRP A 1 111 ? -3.17 -10.555 -17.031 1 97.31 111 TRP A O 1
ATOM 868 N N . ASP A 1 112 ? -3.205 -8.586 -18.156 1 96.56 112 ASP A N 1
ATOM 869 C CA . ASP A 1 112 ? -3.686 -9.109 -19.422 1 96.56 112 ASP A CA 1
ATOM 870 C C . ASP A 1 112 ? -2.549 -9.75 -20.219 1 96.56 112 ASP A C 1
ATOM 872 O O . ASP A 1 112 ? -2.445 -9.562 -21.422 1 96.56 112 ASP A O 1
ATOM 876 N N . PHE A 1 113 ? -1.656 -10.438 -19.578 1 96.88 113 PHE A N 1
ATOM 877 C CA . PHE A 1 113 ? -0.521 -11.133 -20.172 1 96.88 113 PHE A CA 1
ATOM 878 C C . PHE A 1 113 ? -0.188 -12.391 -19.391 1 96.88 113 PHE A C 1
ATOM 880 O O . PHE A 1 113 ? -0.698 -12.594 -18.281 1 96.88 113 PHE A O 1
ATOM 887 N N . ALA A 1 114 ? 0.545 -13.32 -19.969 1 96.56 114 ALA A N 1
ATOM 888 C CA . ALA A 1 114 ? 1.137 -14.438 -19.234 1 96.56 114 ALA A CA 1
ATOM 889 C C . ALA A 1 114 ? 2.383 -13.992 -18.469 1 96.56 114 ALA A C 1
ATOM 891 O O . ALA A 1 114 ? 3.367 -13.555 -19.078 1 96.56 114 ALA A O 1
ATOM 892 N N . LEU A 1 115 ? 2.283 -13.953 -17.203 1 97.75 115 LEU A N 1
ATOM 893 C CA . LEU A 1 115 ? 3.439 -13.617 -16.391 1 97.75 115 LEU A CA 1
ATOM 894 C C . LEU A 1 115 ? 4.406 -14.789 -16.297 1 97.75 115 LEU A C 1
ATOM 896 O O . LEU A 1 115 ? 4.129 -15.773 -15.602 1 97.75 115 LEU A O 1
ATOM 900 N N . VAL A 1 116 ? 5.531 -14.688 -16.984 1 97.5 116 VAL A N 1
ATOM 901 C CA . VAL A 1 116 ? 6.473 -15.797 -17.062 1 97.5 116 VAL A CA 1
ATOM 902 C C . VAL A 1 116 ? 7.656 -15.547 -16.125 1 97.5 116 VAL A C 1
ATOM 904 O O . VAL A 1 116 ? 8.438 -14.617 -16.344 1 97.5 116 VAL A O 1
ATOM 907 N N . LEU A 1 117 ? 7.762 -16.297 -15.117 1 96.81 117 LEU A N 1
ATOM 908 C CA . LEU A 1 117 ? 8.812 -16.25 -14.102 1 96.81 117 LEU A CA 1
ATOM 909 C C . LEU A 1 117 ? 9.047 -17.625 -13.5 1 96.81 117 LEU A C 1
ATOM 911 O O . LEU A 1 117 ? 8.125 -18.234 -12.953 1 96.81 117 LEU A O 1
ATOM 915 N N . ARG A 1 118 ? 10.297 -18.172 -13.711 1 95.44 118 ARG A N 1
ATOM 916 C CA . ARG A 1 118 ? 10.602 -19.516 -13.211 1 95.44 118 ARG A CA 1
ATOM 917 C C . ARG A 1 118 ? 10.281 -19.625 -11.727 1 95.44 118 ARG A C 1
ATOM 919 O O . ARG A 1 118 ? 10.539 -18.703 -10.953 1 95.44 118 ARG A O 1
ATOM 926 N N . GLN A 1 119 ? 9.82 -20.719 -11.336 1 94 119 GLN A N 1
ATOM 927 C CA . GLN A 1 119 ? 9.266 -21.016 -10.023 1 94 119 GLN A CA 1
ATOM 928 C C . GLN A 1 119 ? 10.25 -20.641 -8.914 1 94 119 GLN A C 1
ATOM 930 O O . GLN A 1 119 ? 9.852 -20.172 -7.852 1 94 119 GLN A O 1
ATOM 935 N N . LYS A 1 120 ? 11.539 -20.906 -9.109 1 92.38 120 LYS A N 1
ATOM 936 C CA . LYS A 1 120 ? 12.539 -20.625 -8.078 1 92.38 120 LYS A CA 1
ATOM 937 C C . LYS A 1 120 ? 12.508 -19.156 -7.668 1 92.38 120 LYS A C 1
ATOM 939 O O . LYS A 1 120 ? 12.641 -18.828 -6.484 1 92.38 120 LYS A O 1
ATOM 944 N N . TYR A 1 121 ? 12.32 -18.25 -8.602 1 94.56 121 TYR A N 1
ATOM 945 C CA . TYR A 1 121 ? 12.258 -16.828 -8.305 1 94.56 121 TYR A CA 1
ATOM 946 C C . TYR A 1 121 ? 10.953 -16.469 -7.602 1 94.56 121 TYR A C 1
ATOM 948 O O . TYR A 1 121 ? 10.938 -15.648 -6.688 1 94.56 121 TYR A O 1
ATOM 956 N N . GLN A 1 122 ? 9.836 -17.109 -8.039 1 96.12 122 GLN A N 1
ATOM 957 C CA . GLN A 1 122 ? 8.547 -16.906 -7.383 1 96.12 122 GLN A CA 1
ATOM 958 C C . GLN A 1 122 ? 8.609 -17.297 -5.91 1 96.12 122 GLN A C 1
ATOM 960 O O . GLN A 1 122 ? 8.18 -16.547 -5.039 1 96.12 122 GLN A O 1
ATOM 965 N N . GLU A 1 123 ? 9.172 -18.453 -5.691 1 95.44 123 GLU A N 1
ATOM 966 C CA . GLU A 1 123 ? 9.258 -18.969 -4.332 1 95.44 123 GLU A CA 1
ATOM 967 C C . GLU A 1 123 ? 10.102 -18.062 -3.445 1 95.44 123 GLU A C 1
ATOM 969 O O . GLU A 1 123 ? 9.789 -17.875 -2.27 1 95.44 123 GLU A O 1
ATOM 974 N N . GLU A 1 124 ? 11.156 -17.594 -4.027 1 94.75 124 GLU A N 1
ATOM 975 C CA . GLU A 1 124 ? 11.992 -16.672 -3.268 1 94.75 124 GLU A CA 1
ATOM 976 C C . GLU A 1 124 ? 11.195 -15.438 -2.842 1 94.75 124 GLU A C 1
ATOM 978 O O . GLU A 1 124 ? 11.297 -14.992 -1.694 1 94.75 124 GLU A O 1
ATOM 983 N N . ILE A 1 125 ? 10.445 -14.914 -3.705 1 96.56 125 ILE A N 1
ATOM 984 C CA . ILE A 1 125 ? 9.602 -13.758 -3.424 1 96.56 125 ILE A CA 1
ATOM 985 C C . ILE A 1 125 ? 8.602 -14.102 -2.324 1 96.56 125 ILE A C 1
ATOM 987 O O . ILE A 1 125 ? 8.398 -13.328 -1.387 1 96.56 125 ILE A O 1
ATOM 991 N N . PHE A 1 126 ? 7.992 -15.289 -2.434 1 97.69 126 PHE A N 1
ATOM 992 C CA . PHE A 1 126 ? 7.012 -15.719 -1.441 1 97.69 126 PHE A CA 1
ATOM 993 C C . PHE A 1 126 ? 7.672 -15.906 -0.079 1 97.69 126 PHE A C 1
ATOM 995 O O . PHE A 1 126 ? 7.113 -15.508 0.945 1 97.69 126 PHE A O 1
ATOM 1002 N N . ARG A 1 127 ? 8.883 -16.469 -0.035 1 96.69 127 ARG A N 1
ATOM 1003 C CA . ARG A 1 127 ? 9.594 -16.688 1.221 1 96.69 127 ARG A CA 1
ATOM 1004 C C . ARG A 1 127 ? 9.945 -15.367 1.884 1 96.69 127 ARG A C 1
ATOM 1006 O O . ARG A 1 127 ? 9.82 -15.219 3.102 1 96.69 127 ARG A O 1
ATOM 1013 N N . GLN A 1 128 ? 10.383 -14.484 1.059 1 95.62 128 GLN A N 1
ATOM 1014 C CA . GLN A 1 128 ? 10.727 -13.172 1.598 1 95.62 128 GLN A CA 1
ATOM 1015 C C . GLN A 1 128 ? 9.5 -12.477 2.18 1 95.62 128 GLN A C 1
ATOM 1017 O O . GLN A 1 128 ? 9.586 -11.844 3.234 1 95.62 128 GLN A O 1
ATOM 1022 N N . ALA A 1 129 ? 8.398 -12.57 1.491 1 97.19 129 ALA A N 1
ATOM 1023 C CA . ALA A 1 129 ? 7.156 -11.992 1.995 1 97.19 129 ALA A CA 1
ATOM 1024 C C . ALA A 1 129 ? 6.742 -12.648 3.311 1 97.19 129 ALA A C 1
ATOM 1026 O O . ALA A 1 129 ? 6.316 -11.961 4.246 1 97.19 129 ALA A O 1
ATOM 1027 N N . LEU A 1 130 ? 6.867 -13.945 3.332 1 97.69 130 LEU A N 1
ATOM 1028 C CA . LEU A 1 130 ? 6.539 -14.711 4.527 1 97.69 130 LEU A CA 1
ATOM 1029 C C . LEU A 1 130 ? 7.406 -14.281 5.707 1 97.69 130 LEU A C 1
ATOM 1031 O O . LEU A 1 130 ? 6.902 -14.07 6.812 1 97.69 130 LEU A O 1
ATOM 1035 N N . LYS A 1 131 ? 8.625 -14.086 5.445 1 95.38 131 LYS A N 1
ATOM 1036 C CA . LYS A 1 131 ? 9.586 -13.688 6.469 1 95.38 131 LYS A CA 1
ATOM 1037 C C . LYS A 1 131 ? 9.219 -12.336 7.078 1 95.38 131 LYS A C 1
ATOM 1039 O O . LYS A 1 131 ? 9.414 -12.117 8.273 1 95.38 131 LYS A O 1
ATOM 1044 N N . ARG A 1 132 ? 8.68 -11.477 6.312 1 92.19 132 ARG A N 1
ATOM 1045 C CA . ARG A 1 132 ? 8.297 -10.148 6.773 1 92.19 132 ARG A CA 1
ATOM 1046 C C . ARG A 1 132 ? 7.188 -10.234 7.82 1 92.19 132 ARG A C 1
ATOM 1048 O O . ARG A 1 132 ? 7 -9.305 8.609 1 92.19 132 ARG A O 1
ATOM 1055 N N . HIS A 1 133 ? 6.449 -11.32 7.789 1 94.06 133 HIS A N 1
ATOM 1056 C CA . HIS A 1 133 ? 5.387 -11.5 8.773 1 94.06 133 HIS A CA 1
ATOM 1057 C C . HIS A 1 133 ? 5.844 -12.406 9.914 1 94.06 133 HIS A C 1
ATOM 1059 O O . HIS A 1 133 ? 5.02 -12.898 10.688 1 94.06 133 HIS A O 1
ATOM 1065 N N . GLY A 1 134 ? 7.148 -12.734 9.977 1 92.81 134 GLY A N 1
ATOM 1066 C CA . GLY A 1 134 ? 7.742 -13.391 11.133 1 92.81 134 GLY A CA 1
ATOM 1067 C C . GLY A 1 134 ? 7.738 -14.898 11.031 1 92.81 134 GLY A C 1
ATOM 1068 O O . GLY A 1 134 ? 7.961 -15.594 12.023 1 92.81 134 GLY A O 1
ATOM 1069 N N . VAL A 1 135 ? 7.391 -15.461 9.867 1 97.12 135 VAL A N 1
ATOM 1070 C CA . VAL A 1 135 ? 7.391 -16.906 9.672 1 97.12 135 VAL A CA 1
ATOM 1071 C C . VAL A 1 135 ? 8.453 -17.297 8.641 1 97.12 135 VAL A C 1
ATOM 1073 O O . VAL A 1 135 ? 8.586 -16.641 7.605 1 97.12 135 VAL A O 1
ATOM 1076 N N . GLU A 1 136 ? 9.227 -18.25 8.961 1 96.69 136 GLU A N 1
ATOM 1077 C CA . GLU A 1 136 ? 10.266 -18.734 8.055 1 96.69 136 GLU A CA 1
ATOM 1078 C C . GLU A 1 136 ? 10.047 -20.219 7.715 1 96.69 136 GLU A C 1
ATOM 1080 O O . GLU A 1 136 ? 9.5 -20.969 8.523 1 96.69 136 GLU A O 1
ATOM 1085 N N . LEU A 1 137 ? 10.445 -20.531 6.547 1 96.94 137 LEU A N 1
ATOM 1086 C CA . LEU A 1 137 ? 10.383 -21.922 6.105 1 96.94 137 LEU A CA 1
ATOM 1087 C C . LEU A 1 137 ? 11.398 -22.781 6.848 1 96.94 137 LEU A C 1
ATOM 1089 O O . LEU A 1 137 ? 12.602 -22.5 6.812 1 96.94 137 LEU A O 1
ATOM 1093 N N . ASP A 1 138 ? 10.953 -23.812 7.566 1 96.56 138 ASP A N 1
ATOM 1094 C CA . ASP A 1 138 ? 11.836 -24.75 8.25 1 96.56 138 ASP A CA 1
ATOM 1095 C C . ASP A 1 138 ? 12.297 -25.859 7.305 1 96.56 138 ASP A C 1
ATOM 1097 O O . ASP A 1 138 ? 11.508 -26.719 6.922 1 96.56 138 ASP A O 1
ATOM 1101 N N . THR A 1 139 ? 13.414 -25.906 6.887 1 94.19 139 THR A N 1
ATOM 1102 C CA . THR A 1 139 ? 13.984 -26.938 6.016 1 94.19 139 THR A CA 1
ATOM 1103 C C . THR A 1 139 ? 15.391 -27.312 6.477 1 94.19 139 THR A C 1
ATOM 1105 O O . THR A 1 139 ? 16.109 -26.484 7.035 1 94.19 139 THR A O 1
ATOM 1108 N N . PRO A 1 140 ? 15.758 -28.453 6.457 1 95.69 140 PRO A N 1
ATOM 1109 C CA . PRO A 1 140 ? 15.023 -29.547 5.828 1 95.69 140 PRO A CA 1
ATOM 1110 C C . PRO A 1 140 ? 14.266 -30.406 6.84 1 95.69 140 PRO A C 1
ATOM 1112 O O . PRO A 1 140 ? 14.891 -31.094 7.656 1 95.69 140 PRO A O 1
ATOM 1115 N N . PHE A 1 141 ? 13.008 -30.391 6.824 1 97.12 141 PHE A N 1
ATOM 1116 C CA . PHE A 1 141 ? 12.188 -31.188 7.723 1 97.12 141 PHE A CA 1
ATOM 1117 C C . PHE A 1 141 ? 11.125 -31.953 6.945 1 97.12 141 PHE A C 1
ATOM 1119 O O . PHE A 1 141 ? 10.477 -31.406 6.051 1 97.12 141 PHE A O 1
ATOM 1126 N N . ALA A 1 142 ? 10.977 -33.219 7.203 1 97.44 142 ALA A N 1
ATOM 1127 C CA . ALA A 1 142 ? 9.945 -34.062 6.602 1 97.44 142 ALA A CA 1
ATOM 1128 C C . ALA A 1 142 ? 8.898 -34.469 7.633 1 97.44 142 ALA A C 1
ATOM 1130 O O . ALA A 1 142 ? 9.227 -34.688 8.797 1 97.44 142 ALA A O 1
ATOM 1131 N N . LEU A 1 143 ? 7.668 -34.5 7.211 1 98.56 143 LEU A N 1
ATOM 1132 C CA . LEU A 1 143 ? 6.629 -35.156 8.008 1 98.56 143 LEU A CA 1
ATOM 1133 C C . LEU A 1 143 ? 6.695 -36.656 7.852 1 98.56 143 LEU A C 1
ATOM 1135 O O . LEU A 1 143 ? 6.668 -37.188 6.734 1 98.56 143 LEU A O 1
ATOM 1139 N N . VAL A 1 144 ? 6.742 -37.375 9.008 1 98.06 144 VAL A N 1
ATOM 1140 C CA . VAL A 1 144 ? 6.984 -38.812 8.852 1 98.06 144 VAL A CA 1
ATOM 1141 C C . VAL A 1 144 ? 5.859 -39.594 9.516 1 98.06 144 VAL A C 1
ATOM 1143 O O . VAL A 1 144 ? 5.742 -40.812 9.32 1 98.06 144 VAL A O 1
ATOM 1146 N N . ASP A 1 145 ? 5.078 -38.906 10.289 1 98 145 ASP A N 1
ATOM 1147 C CA . ASP A 1 145 ? 3.932 -39.562 10.906 1 98 145 ASP A CA 1
ATOM 1148 C C . ASP A 1 145 ? 2.85 -38.531 11.281 1 98 145 ASP A C 1
ATOM 1150 O O . ASP A 1 145 ? 3.148 -37.375 11.562 1 98 145 ASP A O 1
ATOM 1154 N N . ILE A 1 146 ? 1.568 -39 11.219 1 98 146 ILE A N 1
ATOM 1155 C CA . ILE A 1 146 ? 0.426 -38.156 11.57 1 98 146 ILE A CA 1
ATOM 1156 C C . ILE A 1 146 ? -0.584 -39 12.375 1 98 146 ILE A C 1
ATOM 1158 O O . ILE A 1 146 ? -0.956 -40.094 11.977 1 98 146 ILE A O 1
ATOM 1162 N N . GLU A 1 147 ? -0.925 -38.406 13.5 1 97 147 GLU A N 1
ATOM 1163 C CA . GLU A 1 147 ? -2.004 -38.969 14.297 1 97 147 GLU A CA 1
ATOM 1164 C C . GLU A 1 147 ? -3.074 -37.938 14.609 1 97 147 GLU A C 1
ATOM 1166 O O . GLU A 1 147 ? -2.76 -36.812 15.031 1 97 147 GLU A O 1
ATOM 1171 N N . VAL A 1 148 ? -4.344 -38.25 14.383 1 96.69 148 VAL A N 1
ATOM 1172 C CA . VAL A 1 148 ? -5.457 -37.375 14.711 1 96.69 148 VAL A CA 1
ATOM 1173 C C . VAL A 1 148 ? -6.203 -37.906 15.922 1 96.69 148 VAL A C 1
ATOM 1175 O O . VAL A 1 148 ? -6.715 -39.031 15.898 1 96.69 148 VAL A O 1
ATOM 1178 N N . LEU A 1 149 ? -6.203 -37.094 16.922 1 96.12 149 LEU A N 1
ATOM 1179 C CA . LEU A 1 149 ? -6.852 -37.469 18.172 1 96.12 149 LEU A CA 1
ATOM 1180 C C . LEU A 1 149 ? -8.352 -37.219 18.094 1 96.12 149 LEU A C 1
ATOM 1182 O O . LEU A 1 149 ? -8.805 -36.094 18.234 1 96.12 149 LEU A O 1
ATOM 1186 N N . GLU A 1 150 ? -9.148 -38.188 18.078 1 90.75 150 GLU A N 1
ATOM 1187 C CA . GLU A 1 150 ? -10.594 -38.094 17.891 1 90.75 150 GLU A CA 1
ATOM 1188 C C . GLU A 1 150 ? -11.273 -37.562 19.156 1 90.75 150 GLU A C 1
ATOM 1190 O O . GLU A 1 150 ? -12.375 -37 19.094 1 90.75 150 GLU A O 1
ATOM 1195 N N . GLU A 1 151 ? -10.562 -37.656 20.266 1 91.12 151 GLU A N 1
ATOM 1196 C CA . GLU A 1 151 ? -11.164 -37.312 21.547 1 91.12 151 GLU A CA 1
ATOM 1197 C C . GLU A 1 151 ? -11.047 -35.781 21.797 1 91.12 151 GLU A C 1
ATOM 1199 O O . GLU A 1 151 ? -11.734 -35.25 22.656 1 91.12 151 GLU A O 1
ATOM 1204 N N . VAL A 1 152 ? -10.172 -35.25 21.078 1 92 152 VAL A N 1
ATOM 1205 C CA . VAL A 1 152 ? -9.984 -33.812 21.234 1 92 152 VAL A CA 1
ATOM 1206 C C . VAL A 1 152 ? -10.992 -33.062 20.359 1 92 152 VAL A C 1
ATOM 1208 O O . VAL A 1 152 ? -11.164 -33.375 19.188 1 92 152 VAL A O 1
ATOM 1211 N N . GLY A 1 153 ? -11.742 -32.125 20.953 1 84.38 153 GLY A N 1
ATOM 1212 C CA . GLY A 1 153 ? -12.789 -31.359 20.266 1 84.38 153 GLY A CA 1
ATOM 1213 C C . GLY A 1 153 ? -12.25 -30.453 19.188 1 84.38 153 GLY A C 1
ATOM 1214 O O . GLY A 1 153 ? -11.039 -30.312 19.031 1 84.38 153 GLY A O 1
ATOM 1215 N N . PRO A 1 154 ? -13.336 -29.844 18.641 1 78.94 154 PRO A N 1
ATOM 1216 C CA . PRO A 1 154 ? -12.93 -28.906 17.578 1 78.94 154 PRO A CA 1
ATOM 1217 C C . PRO A 1 154 ? -12.148 -27.719 18.125 1 78.94 154 PRO A C 1
ATOM 1219 O O . PRO A 1 154 ? -12.312 -27.344 19.281 1 78.94 154 PRO A O 1
ATOM 1222 N N . ASN A 1 155 ? -11.133 -27.203 17.562 1 79.75 155 ASN A N 1
ATOM 1223 C CA . ASN A 1 155 ? -10.328 -26.047 17.906 1 79.75 155 ASN A CA 1
ATOM 1224 C C . ASN A 1 155 ? -9.164 -26.406 18.812 1 79.75 155 ASN A C 1
ATOM 1226 O O . ASN A 1 155 ? -8.344 -25.547 19.141 1 79.75 155 ASN A O 1
ATOM 1230 N N . GLY A 1 156 ? -9.273 -27.672 19.281 1 92.38 156 GLY A N 1
ATOM 1231 C CA . GLY A 1 156 ? -8.133 -28.125 20.078 1 92.38 156 GLY A CA 1
ATOM 1232 C C . GLY A 1 156 ? -6.984 -28.625 19.234 1 92.38 156 GLY A C 1
ATOM 1233 O O . GLY A 1 156 ? -7.09 -28.688 18 1 92.38 156 GLY A O 1
ATOM 1234 N N . TYR A 1 157 ? -5.902 -28.906 19.891 1 96.5 157 TYR A N 1
ATOM 1235 C CA . TYR A 1 157 ? -4.727 -29.469 19.219 1 96.5 157 TYR A CA 1
ATOM 1236 C C . TYR A 1 157 ? -4.891 -30.953 18.984 1 96.5 157 TYR A C 1
ATOM 1238 O O . TYR A 1 157 ? -4.305 -31.781 19.703 1 96.5 157 TYR A O 1
ATOM 1246 N N . ARG A 1 158 ? -5.555 -31.312 17.922 1 95.69 158 ARG A N 1
ATOM 1247 C CA . ARG A 1 158 ? -6.004 -32.688 17.703 1 95.69 158 ARG A CA 1
ATOM 1248 C C . ARG A 1 158 ? -5.004 -33.469 16.844 1 95.69 158 ARG A C 1
ATOM 1250 O O . ARG A 1 158 ? -5.074 -34.688 16.75 1 95.69 158 ARG A O 1
ATOM 1257 N N . ILE A 1 159 ? -4.074 -32.812 16.266 1 98.06 159 ILE A N 1
ATOM 1258 C CA . ILE A 1 159 ? -3.139 -33.469 15.367 1 98.06 159 ILE A CA 1
ATOM 1259 C C . ILE A 1 159 ? -1.771 -33.594 16.031 1 98.06 159 ILE A C 1
ATOM 1261 O O . ILE A 1 159 ? -1.239 -32.594 16.547 1 98.06 159 ILE A O 1
ATOM 1265 N N . ILE A 1 160 ? -1.244 -34.719 16.078 1 98.12 160 ILE A N 1
ATOM 1266 C CA . ILE A 1 160 ? 0.141 -34.969 16.469 1 98.12 160 ILE A CA 1
ATOM 1267 C C . ILE A 1 160 ? 0.971 -35.312 15.242 1 98.12 160 ILE A C 1
ATOM 1269 O O . ILE A 1 160 ? 0.786 -36.375 14.641 1 98.12 160 ILE A O 1
ATOM 1273 N N . ALA A 1 161 ? 1.81 -34.438 14.844 1 98.44 161 ALA A N 1
ATOM 1274 C CA . ALA A 1 161 ? 2.689 -34.625 13.695 1 98.44 161 ALA A CA 1
ATOM 1275 C C . ALA A 1 161 ? 4.121 -34.906 14.141 1 98.44 161 ALA A C 1
ATOM 1277 O O . ALA A 1 161 ? 4.68 -34.156 14.953 1 98.44 161 ALA A O 1
ATOM 1278 N N . THR A 1 162 ? 4.699 -35.969 13.648 1 98.5 162 THR A N 1
ATOM 1279 C CA . THR A 1 162 ? 6.117 -36.219 13.859 1 98.5 162 THR A CA 1
ATOM 1280 C C . THR A 1 162 ? 6.945 -35.719 12.68 1 98.5 162 THR A C 1
ATOM 1282 O O . THR A 1 162 ? 6.754 -36.156 11.547 1 98.5 162 THR A O 1
ATOM 1285 N N . ILE A 1 163 ? 7.781 -34.781 12.938 1 98.25 163 ILE A N 1
ATOM 1286 C CA . ILE A 1 163 ? 8.648 -34.25 11.883 1 98.25 163 ILE A CA 1
ATOM 1287 C C . ILE A 1 163 ? 10.086 -34.719 12.125 1 98.25 163 ILE A C 1
ATOM 1289 O O . ILE A 1 163 ? 10.484 -34.938 13.273 1 98.25 163 ILE A O 1
ATOM 1293 N N . GLU A 1 164 ? 10.82 -34.875 11.062 1 97.69 164 GLU A N 1
ATOM 1294 C CA . GLU A 1 164 ? 12.188 -35.375 11.117 1 97.69 164 GLU A CA 1
ATOM 1295 C C . GLU A 1 164 ? 13.133 -34.469 10.312 1 97.69 164 GLU A C 1
ATOM 1297 O O . GLU A 1 164 ? 12.836 -34.156 9.164 1 97.69 164 GLU A O 1
ATOM 1302 N N . ASN A 1 165 ? 14.172 -34 10.984 1 96.69 165 ASN A N 1
ATOM 1303 C CA . ASN A 1 165 ? 15.242 -33.375 10.211 1 96.69 165 ASN A CA 1
ATOM 1304 C C . ASN A 1 165 ? 15.891 -34.344 9.258 1 96.69 165 ASN A C 1
ATOM 1306 O O . ASN A 1 165 ? 16.469 -35.375 9.688 1 96.69 165 ASN A O 1
ATOM 1310 N N . VAL A 1 166 ? 15.812 -34.062 8.055 1 94.94 166 VAL A N 1
ATOM 1311 C CA . VAL A 1 166 ? 16.219 -35.031 7.023 1 94.94 166 VAL A CA 1
ATOM 1312 C C . VAL A 1 166 ? 17.719 -35.281 7.137 1 94.94 166 VAL A C 1
ATOM 1314 O O . VAL A 1 166 ? 18.156 -36.406 6.867 1 94.94 166 VAL A O 1
ATOM 1317 N N . GLU A 1 167 ? 18.516 -34.344 7.57 1 93.94 167 GLU A N 1
ATOM 1318 C CA . GLU A 1 167 ? 19.969 -34.5 7.656 1 93.94 167 GLU A CA 1
ATOM 1319 C C . GLU A 1 167 ? 20.391 -35.188 8.953 1 93.94 167 GLU A C 1
ATOM 1321 O O . GLU A 1 167 ? 21.125 -36.156 8.93 1 93.94 167 GLU A O 1
ATOM 1326 N N . THR A 1 168 ? 19.844 -34.75 10.109 1 95.56 168 THR A N 1
ATOM 1327 C CA . THR A 1 168 ? 20.266 -35.281 11.406 1 95.56 168 THR A CA 1
ATOM 1328 C C . THR A 1 168 ? 19.422 -36.469 11.812 1 95.56 168 THR A C 1
ATOM 1330 O O . THR A 1 168 ? 19.797 -37.219 12.719 1 95.56 168 THR A O 1
ATOM 1333 N N . LYS A 1 169 ? 18.281 -36.625 11.195 1 95.88 169 LYS A N 1
ATOM 1334 C CA . LYS A 1 169 ? 17.328 -37.688 11.469 1 95.88 169 LYS A CA 1
ATOM 1335 C C . LYS A 1 169 ? 16.688 -37.531 12.844 1 95.88 169 LYS A C 1
ATOM 1337 O O . LYS A 1 169 ? 15.984 -38.406 13.328 1 95.88 169 LYS A O 1
ATOM 1342 N N . ALA A 1 170 ? 16.938 -36.344 13.406 1 96.56 170 ALA A N 1
ATOM 1343 C CA . ALA A 1 170 ? 16.297 -36.031 14.688 1 96.56 170 ALA A CA 1
ATOM 1344 C C . ALA A 1 170 ? 14.789 -35.844 14.516 1 96.56 170 ALA A C 1
ATOM 1346 O O . ALA A 1 170 ? 14.352 -35.188 13.57 1 96.56 170 ALA A O 1
ATOM 1347 N N . LYS A 1 171 ? 14.047 -36.438 15.383 1 97.06 171 LYS A N 1
ATOM 1348 C CA . LYS A 1 171 ? 12.586 -36.312 15.32 1 97.06 171 LYS A CA 1
ATOM 1349 C C . LYS A 1 171 ? 12.055 -35.406 16.406 1 97.06 171 LYS A C 1
ATOM 1351 O O . LYS A 1 171 ? 12.672 -35.25 17.453 1 97.06 171 LYS A O 1
ATOM 1356 N N . SER A 1 172 ? 11.031 -34.75 16.188 1 97 172 SER A N 1
ATOM 1357 C CA . SER A 1 172 ? 10.312 -33.906 17.141 1 97 172 SER A CA 1
ATOM 1358 C C . SER A 1 172 ? 8.812 -33.938 16.875 1 97 172 SER A C 1
ATOM 1360 O O . SER A 1 172 ? 8.367 -34.312 15.789 1 97 172 SER A O 1
ATOM 1362 N N . LEU A 1 173 ? 8.039 -33.656 17.906 1 97.88 173 LEU A N 1
ATOM 1363 C CA . LEU A 1 173 ? 6.582 -33.656 17.797 1 97.88 173 LEU A CA 1
ATOM 1364 C C . LEU A 1 173 ? 6.035 -32.219 17.688 1 97.88 173 LEU A C 1
ATOM 1366 O O . LEU A 1 173 ? 6.52 -31.328 18.359 1 97.88 173 LEU A O 1
ATOM 1370 N N . VAL A 1 174 ? 5.102 -32.062 16.75 1 98.25 174 VAL A N 1
ATOM 1371 C CA . VAL A 1 174 ? 4.332 -30.844 16.625 1 98.25 174 VAL A CA 1
ATOM 1372 C C . VAL A 1 174 ? 2.848 -31.141 16.828 1 98.25 174 VAL A C 1
ATOM 1374 O O . VAL A 1 174 ? 2.281 -31.984 16.141 1 98.25 174 VAL A O 1
ATOM 1377 N N . LYS A 1 175 ? 2.244 -30.562 17.797 1 98.12 175 LYS A N 1
ATOM 1378 C CA . LYS A 1 175 ? 0.795 -30.609 17.969 1 98.12 175 LYS A CA 1
ATOM 1379 C C . LYS A 1 175 ? 0.119 -29.391 17.359 1 98.12 175 LYS A C 1
ATOM 1381 O O . LYS A 1 175 ? 0.51 -28.25 17.625 1 98.12 175 LYS A O 1
ATOM 1386 N N . CYS A 1 176 ? -0.79 -29.641 16.5 1 98 176 CYS A N 1
ATOM 1387 C CA . CYS A 1 176 ? -1.407 -28.5 15.82 1 98 176 CYS A CA 1
ATOM 1388 C C . CYS A 1 176 ? -2.916 -28.688 15.711 1 98 176 CYS A C 1
ATOM 1390 O O . CYS A 1 176 ? -3.428 -29.781 15.906 1 98 176 CYS A O 1
ATOM 1392 N N . LYS A 1 177 ? -3.641 -27.641 15.57 1 98 177 LYS A N 1
ATOM 1393 C CA . LYS A 1 177 ? -5.09 -27.656 15.406 1 98 177 LYS A CA 1
ATOM 1394 C C . LYS A 1 177 ? -5.48 -28.078 13.992 1 98 177 LYS A C 1
ATOM 1396 O O . LYS A 1 177 ? -6.434 -28.828 13.812 1 98 177 LYS A O 1
ATOM 1401 N N . TYR A 1 178 ? -4.793 -27.516 13.023 1 98.38 178 TYR A N 1
ATOM 1402 C CA . TYR A 1 178 ? -5.008 -27.828 11.617 1 98.38 178 TYR A CA 1
ATOM 1403 C C . TYR A 1 178 ? -3.693 -28.172 10.93 1 98.38 178 TYR A C 1
ATOM 1405 O O . TYR A 1 178 ? -2.633 -27.688 11.32 1 98.38 178 TYR A O 1
ATOM 1413 N N . LEU A 1 179 ? -3.754 -29.031 9.969 1 98.69 179 LEU A N 1
ATOM 1414 C CA . LEU A 1 179 ? -2.621 -29.406 9.125 1 98.69 179 LEU A CA 1
ATOM 1415 C C . LEU A 1 179 ? -2.973 -29.25 7.648 1 98.69 179 LEU A C 1
ATOM 1417 O O . LEU A 1 179 ? -4.027 -29.719 7.203 1 98.69 179 LEU A O 1
ATOM 1421 N N . VAL A 1 180 ? -2.184 -28.516 6.875 1 98.88 180 VAL A N 1
ATOM 1422 C CA . VAL A 1 180 ? -2.373 -28.375 5.438 1 98.88 180 VAL A CA 1
ATOM 1423 C C . VAL A 1 180 ? -1.282 -29.141 4.691 1 98.88 180 VAL A C 1
ATOM 1425 O O . VAL A 1 180 ? -0.1 -28.797 4.789 1 98.88 180 VAL A O 1
ATOM 1428 N N . GLY A 1 181 ? -1.72 -30.188 4.023 1 98.81 181 GLY A N 1
ATOM 1429 C CA . GLY A 1 181 ? -0.806 -30.922 3.156 1 98.81 181 GLY A CA 1
ATOM 1430 C C . GLY A 1 181 ? -0.633 -30.266 1.796 1 98.81 181 GLY A C 1
ATOM 1431 O O . GLY A 1 181 ? -1.511 -30.375 0.937 1 98.81 181 GLY A O 1
ATOM 1432 N N . ALA A 1 182 ? 0.414 -29.594 1.548 1 98.31 182 ALA A N 1
ATOM 1433 C CA . ALA A 1 182 ? 0.854 -29.047 0.27 1 98.31 182 ALA A CA 1
ATOM 1434 C C . ALA A 1 182 ? 2.18 -29.656 -0.168 1 98.31 182 ALA A C 1
ATOM 1436 O O . ALA A 1 182 ? 3.078 -28.953 -0.63 1 98.31 182 ALA A O 1
ATOM 1437 N N . ASP A 1 183 ? 2.295 -30.953 0.009 1 97.25 183 ASP A N 1
ATOM 1438 C CA . ASP A 1 183 ? 3.57 -31.641 -0.108 1 97.25 183 ASP A CA 1
ATOM 1439 C C . ASP A 1 183 ? 3.676 -32.375 -1.443 1 97.25 183 ASP A C 1
ATOM 1441 O O . ASP A 1 183 ? 4.387 -33.375 -1.554 1 97.25 183 ASP A O 1
ATOM 1445 N N . GLY A 1 184 ? 2.908 -32 -2.416 1 93.31 184 GLY A N 1
ATOM 1446 C CA . GLY A 1 184 ? 3.143 -32.375 -3.801 1 93.31 184 GLY A CA 1
ATOM 1447 C C . GLY A 1 184 ? 2.447 -33.688 -4.188 1 93.31 184 GLY A C 1
ATOM 1448 O O . GLY A 1 184 ? 1.639 -34.219 -3.424 1 93.31 184 GLY A O 1
ATOM 1449 N N . GLY A 1 185 ? 2.744 -34.094 -5.43 1 90.75 185 GLY A N 1
ATOM 1450 C CA . GLY A 1 185 ? 2.09 -35.25 -6.02 1 90.75 185 GLY A CA 1
ATOM 1451 C C . GLY A 1 185 ? 2.324 -36.531 -5.242 1 90.75 185 GLY A C 1
ATOM 1452 O O . GLY A 1 185 ? 1.479 -37.438 -5.25 1 90.75 185 GLY A O 1
ATOM 1453 N N . ARG A 1 186 ? 3.426 -36.656 -4.555 1 92.56 186 ARG A N 1
ATOM 1454 C CA . ARG A 1 186 ? 3.738 -37.781 -3.721 1 92.56 186 ARG A CA 1
ATOM 1455 C C . ARG A 1 186 ? 3.477 -37.5 -2.248 1 92.56 186 ARG A C 1
ATOM 1457 O O . ARG A 1 186 ? 4.266 -37.875 -1.382 1 92.56 186 ARG A O 1
ATOM 1464 N N . SER A 1 187 ? 2.479 -36.906 -2.055 1 96.81 187 SER A N 1
ATOM 1465 C CA . SER A 1 187 ? 2.111 -36.375 -0.747 1 96.81 187 SER A CA 1
ATOM 1466 C C . SER A 1 187 ? 2.125 -37.469 0.318 1 96.81 187 SER A C 1
ATOM 1468 O O . SER A 1 187 ? 1.394 -38.469 0.214 1 96.81 187 SER A O 1
ATOM 1470 N N . PHE A 1 188 ? 2.92 -37.25 1.342 1 98 188 PHE A N 1
ATOM 1471 C CA . PHE A 1 188 ? 2.898 -38.094 2.529 1 98 188 PHE A CA 1
ATOM 1472 C C . PHE A 1 188 ? 1.589 -37.938 3.291 1 98 188 PHE A C 1
ATOM 1474 O O . PHE A 1 188 ? 1.021 -38.906 3.783 1 98 188 PHE A O 1
ATOM 1481 N N . VAL A 1 189 ? 1.12 -36.719 3.414 1 98.5 189 VAL A N 1
ATOM 1482 C CA . VAL A 1 189 ? -0.094 -36.406 4.164 1 98.5 189 VAL A CA 1
ATOM 1483 C C . VAL A 1 189 ? -1.269 -37.188 3.586 1 98.5 189 VAL A C 1
ATOM 1485 O O . VAL A 1 189 ? -2.012 -37.844 4.324 1 98.5 189 VAL A O 1
ATOM 1488 N N . ARG A 1 190 ? -1.428 -37.094 2.277 1 97.81 190 ARG A N 1
ATOM 1489 C CA . ARG A 1 190 ? -2.512 -37.812 1.605 1 97.81 190 ARG A CA 1
ATOM 1490 C C . ARG A 1 190 ? -2.436 -39.312 1.874 1 97.81 190 ARG A C 1
ATOM 1492 O O . ARG A 1 190 ? -3.439 -39.938 2.221 1 97.81 190 ARG A O 1
ATOM 1499 N N . ARG A 1 191 ? -1.266 -39.875 1.787 1 97.31 191 ARG A N 1
ATOM 1500 C CA . ARG A 1 191 ? -1.063 -41.312 1.96 1 97.31 191 ARG A CA 1
ATOM 1501 C C . ARG A 1 191 ? -1.275 -41.719 3.414 1 97.31 191 ARG A C 1
ATOM 1503 O O . ARG A 1 191 ? -1.902 -42.75 3.688 1 97.31 191 ARG A O 1
ATOM 1510 N N . ALA A 1 192 ? -0.682 -40.938 4.277 1 97.19 192 ALA A N 1
ATOM 1511 C CA . ALA A 1 192 ? -0.776 -41.25 5.703 1 97.19 192 ALA A CA 1
ATOM 1512 C C . ALA A 1 192 ? -2.23 -41.281 6.16 1 97.19 192 ALA A C 1
ATOM 1514 O O . ALA A 1 192 ? -2.582 -42.031 7.078 1 97.19 192 ALA A O 1
ATOM 1515 N N . LEU A 1 193 ? -3.053 -40.562 5.551 1 96.38 193 LEU A N 1
ATOM 1516 C CA . LEU A 1 193 ? -4.453 -40.5 5.949 1 96.38 193 LEU A CA 1
ATOM 1517 C C . LEU A 1 193 ? -5.309 -41.438 5.109 1 96.38 193 LEU A C 1
ATOM 1519 O O . LEU A 1 193 ? -6.531 -41.5 5.27 1 96.38 193 LEU A O 1
ATOM 1523 N N . GLY A 1 194 ? -4.699 -42.125 4.18 1 96.31 194 GLY A N 1
ATOM 1524 C CA . GLY A 1 194 ? -5.387 -43.125 3.381 1 96.31 194 GLY A CA 1
ATOM 1525 C C . GLY A 1 194 ? -6.348 -42.531 2.373 1 96.31 194 GLY A C 1
ATOM 1526 O O . GLY A 1 194 ? -7.406 -43.094 2.1 1 96.31 194 GLY A O 1
ATOM 1527 N N . ILE A 1 195 ? -6.078 -41.344 1.844 1 96.31 195 ILE A N 1
ATOM 1528 C CA . ILE A 1 195 ? -6.941 -40.719 0.854 1 96.31 195 ILE A CA 1
ATOM 1529 C C . ILE A 1 195 ? -6.605 -41.25 -0.539 1 96.31 195 ILE A C 1
ATOM 1531 O O . ILE A 1 195 ? -5.492 -41.062 -1.031 1 96.31 195 ILE A O 1
ATOM 1535 N N . PRO A 1 196 ? -7.523 -41.812 -1.16 1 96.06 196 PRO A N 1
ATOM 1536 C CA . PRO A 1 196 ? -7.25 -42.344 -2.51 1 96.06 196 PRO A CA 1
ATOM 1537 C C . PRO A 1 196 ? -6.914 -41.219 -3.496 1 96.06 196 PRO A C 1
ATOM 1539 O O . PRO A 1 196 ? -7.445 -40.094 -3.385 1 96.06 196 PRO A O 1
ATOM 1542 N N . PHE A 1 197 ? -6.066 -41.531 -4.355 1 93.94 197 PHE A N 1
ATOM 1543 C CA . PHE A 1 197 ? -5.633 -40.625 -5.426 1 93.94 197 PHE A CA 1
ATOM 1544 C C . PHE A 1 197 ? -6.027 -41.188 -6.785 1 93.94 197 PHE A C 1
ATOM 1546 O O . PHE A 1 197 ? -5.246 -41.906 -7.418 1 93.94 197 PHE A O 1
ATOM 1553 N N . ASP A 1 198 ? -7.152 -40.781 -7.266 1 92.38 198 ASP A N 1
ATOM 1554 C CA . ASP A 1 198 ? -7.766 -41.406 -8.438 1 92.38 198 ASP A CA 1
ATOM 1555 C C . ASP A 1 198 ? -7.227 -40.781 -9.727 1 92.38 198 ASP A C 1
ATOM 1557 O O . ASP A 1 198 ? -6.992 -39.594 -9.797 1 92.38 198 ASP A O 1
ATOM 1561 N N . GLY A 1 199 ? -7.055 -41.656 -10.719 1 86.56 199 GLY A N 1
ATOM 1562 C CA . GLY A 1 199 ? -6.641 -41.156 -12.023 1 86.56 199 GLY A CA 1
ATOM 1563 C C . GLY A 1 199 ? -5.691 -42.094 -12.742 1 86.56 199 GLY A C 1
ATOM 1564 O O . GLY A 1 199 ? -5.645 -43.312 -12.438 1 86.56 199 GLY A O 1
ATOM 1565 N N . SER A 1 200 ? -5.164 -41.562 -13.852 1 78.44 200 SER A N 1
ATOM 1566 C CA . SER A 1 200 ? -4.309 -42.375 -14.703 1 78.44 200 SER A CA 1
ATOM 1567 C C . SER A 1 200 ? -2.957 -41.719 -14.938 1 78.44 200 SER A C 1
ATOM 1569 O O . SER A 1 200 ? -2.809 -40.5 -14.719 1 78.44 200 SER A O 1
ATOM 1571 N N . SER A 1 201 ? -2.039 -42.594 -14.984 1 74.44 201 SER A N 1
ATOM 1572 C CA . SER A 1 201 ? -0.73 -42.094 -15.43 1 74.44 201 SER A CA 1
ATOM 1573 C C . SER A 1 201 ? -0.447 -42.531 -16.859 1 74.44 201 SER A C 1
ATOM 1575 O O . SER A 1 201 ? -0.889 -43.594 -17.297 1 74.44 201 SER A O 1
ATOM 1577 N N . SER A 1 202 ? 0.011 -41.5 -17.594 1 70.06 202 SER A N 1
ATOM 1578 C CA . SER A 1 202 ? 0.461 -41.875 -18.938 1 70.06 202 SER A CA 1
ATOM 1579 C C . SER A 1 202 ? 1.904 -42.344 -18.938 1 70.06 202 SER A C 1
ATOM 1581 O O . SER A 1 202 ? 2.639 -42.125 -17.969 1 70.06 202 SER A O 1
ATOM 1583 N N . GLU A 1 203 ? 2.219 -43.094 -19.922 1 69 203 GLU A N 1
ATOM 1584 C CA . GLU A 1 203 ? 3.6 -43.531 -20.094 1 69 203 GLU A CA 1
ATOM 1585 C C . GLU A 1 203 ? 4.41 -42.531 -20.891 1 69 203 GLU A C 1
ATOM 1587 O O . GLU A 1 203 ? 5.633 -42.625 -21 1 69 203 GLU A O 1
ATOM 1592 N N . ASP A 1 204 ? 3.691 -41.562 -21.312 1 74.12 204 ASP A N 1
ATOM 1593 C CA . ASP A 1 204 ? 4.383 -40.562 -22.141 1 74.12 204 ASP A CA 1
ATOM 1594 C C . ASP A 1 204 ? 5.301 -39.688 -21.281 1 74.12 204 ASP A C 1
ATOM 1596 O O . ASP A 1 204 ? 4.934 -39.312 -20.172 1 74.12 204 ASP A O 1
ATOM 1600 N N . LYS A 1 205 ? 6.539 -39.5 -21.812 1 84.62 205 LYS A N 1
ATOM 1601 C CA . LYS A 1 205 ? 7.512 -38.688 -21.125 1 84.62 205 LYS A CA 1
ATOM 1602 C C . LYS A 1 205 ? 7.695 -37.344 -21.844 1 84.62 205 LYS A C 1
ATOM 1604 O O . LYS A 1 205 ? 7.547 -37.25 -23.062 1 84.62 205 LYS A O 1
ATOM 1609 N N . TRP A 1 206 ? 7.969 -36.344 -21.078 1 87.44 206 TRP A N 1
ATOM 1610 C CA . TRP A 1 206 ? 8.203 -35 -21.609 1 87.44 206 TRP A CA 1
ATOM 1611 C C . TRP A 1 206 ? 9.531 -34.469 -21.109 1 87.44 206 TRP A C 1
ATOM 1613 O O . TRP A 1 206 ? 9.953 -34.75 -19.984 1 87.44 206 TRP A O 1
ATOM 1623 N N . VAL A 1 207 ? 10.172 -33.688 -22 1 91.38 207 VAL A N 1
ATOM 1624 C CA . VAL A 1 207 ? 11.43 -33.062 -21.625 1 91.38 207 VAL A CA 1
ATOM 1625 C C . VAL A 1 207 ? 11.258 -31.531 -21.641 1 91.38 207 VAL A C 1
ATOM 1627 O O . VAL A 1 207 ? 10.562 -30.984 -22.5 1 91.38 207 VAL A O 1
ATOM 1630 N N . ARG A 1 208 ? 11.797 -30.891 -20.625 1 93.44 208 ARG A N 1
ATOM 1631 C CA . ARG A 1 208 ? 11.961 -29.453 -20.594 1 93.44 208 ARG A CA 1
ATOM 1632 C C . ARG A 1 208 ? 13.43 -29.062 -20.422 1 93.44 208 ARG A C 1
ATOM 1634 O O . ARG A 1 208 ? 14.164 -29.719 -19.672 1 93.44 208 ARG A O 1
ATOM 1641 N N . ILE A 1 209 ? 13.836 -28.094 -21.125 1 94.88 209 ILE A N 1
ATOM 1642 C CA . ILE A 1 209 ? 15.195 -27.594 -21 1 94.88 209 ILE A CA 1
ATOM 1643 C C . ILE A 1 209 ? 15.195 -26.062 -21.062 1 94.88 209 ILE A C 1
ATOM 1645 O O . ILE A 1 209 ? 14.555 -25.469 -21.938 1 94.88 209 ILE A O 1
ATOM 1649 N N . ASP A 1 210 ? 15.844 -25.453 -20.062 1 95.62 210 ASP A N 1
ATOM 1650 C CA . ASP A 1 210 ? 15.969 -24 -19.938 1 95.62 210 ASP A CA 1
ATOM 1651 C C . ASP A 1 210 ? 17.391 -23.547 -20.219 1 95.62 210 ASP A C 1
ATOM 1653 O O . ASP A 1 210 ? 18.359 -24.219 -19.812 1 95.62 210 ASP A O 1
ATOM 1657 N N . GLY A 1 211 ? 17.531 -22.438 -20.875 1 95.44 211 GLY A N 1
ATOM 1658 C CA . GLY A 1 211 ? 18.859 -21.875 -21.047 1 95.44 211 GLY A CA 1
ATOM 1659 C C . GLY A 1 211 ? 18.891 -20.625 -21.906 1 95.44 211 GLY A C 1
ATOM 1660 O O . GLY A 1 211 ? 17.844 -20.188 -22.391 1 95.44 211 GLY A O 1
ATOM 1661 N N . VAL A 1 212 ? 20.062 -20.016 -21.984 1 96.62 212 VAL A N 1
ATOM 1662 C CA . VAL A 1 212 ? 20.297 -18.922 -22.906 1 96.62 212 VAL A CA 1
ATOM 1663 C C . VAL A 1 212 ? 20.672 -19.469 -24.281 1 96.62 212 VAL A C 1
ATOM 1665 O O . VAL A 1 212 ? 21.594 -20.281 -24.406 1 96.62 212 VAL A O 1
ATOM 1668 N N . VAL A 1 213 ? 19.969 -19.016 -25.297 1 97.75 213 VAL A N 1
ATOM 1669 C CA . VAL A 1 213 ? 20.125 -19.703 -26.578 1 97.75 213 VAL A CA 1
ATOM 1670 C C . VAL A 1 213 ? 20.406 -18.688 -27.688 1 97.75 213 VAL A C 1
ATOM 1672 O O . VAL A 1 213 ? 20.172 -17.484 -27.5 1 97.75 213 VAL A O 1
ATOM 1675 N N . GLU A 1 214 ? 20.969 -19.141 -28.75 1 97.75 214 GLU A N 1
ATOM 1676 C CA . GLU A 1 214 ? 21.016 -18.484 -30.062 1 97.75 214 GLU A CA 1
ATOM 1677 C C . GLU A 1 214 ? 20.156 -19.203 -31.078 1 97.75 214 GLU A C 1
ATOM 1679 O O . GLU A 1 214 ? 20.125 -20.438 -31.109 1 97.75 214 GLU A O 1
ATOM 1684 N N . THR A 1 215 ? 19.391 -18.547 -31.812 1 98.06 215 THR A N 1
ATOM 1685 C CA . THR A 1 215 ? 18.453 -19.156 -32.75 1 98.06 215 THR A CA 1
ATOM 1686 C C . THR A 1 215 ? 18.156 -18.219 -33.906 1 98.06 215 THR A C 1
ATOM 1688 O O . THR A 1 215 ? 18.422 -17.016 -33.812 1 98.06 215 THR A O 1
ATOM 1691 N N . ASP A 1 216 ? 17.719 -18.797 -35.031 1 97.62 216 ASP A N 1
ATOM 1692 C CA . ASP A 1 216 ? 17.25 -17.984 -36.125 1 97.62 216 ASP A CA 1
ATOM 1693 C C . ASP A 1 216 ? 15.727 -17.906 -36.156 1 97.62 216 ASP A C 1
ATOM 1695 O O . ASP A 1 216 ? 15.141 -17.5 -37.156 1 97.62 216 ASP A O 1
ATOM 1699 N N . LEU A 1 217 ? 15.109 -18.453 -35.062 1 96.19 217 LEU A N 1
ATOM 1700 C CA . LEU A 1 217 ? 13.664 -18.281 -34.938 1 96.19 217 LEU A CA 1
ATOM 1701 C C . LEU A 1 217 ? 13.289 -16.812 -35.062 1 96.19 217 LEU A C 1
ATOM 1703 O O . LEU A 1 217 ? 13.844 -15.953 -34.375 1 96.19 217 LEU A O 1
ATOM 1707 N N . PRO A 1 218 ? 12.328 -16.453 -35.906 1 96.25 218 PRO A N 1
ATOM 1708 C CA . PRO A 1 218 ? 12.039 -15.047 -36.188 1 96.25 218 PRO A CA 1
ATOM 1709 C C . PRO A 1 218 ? 11.562 -14.281 -34.969 1 96.25 218 PRO A C 1
ATOM 1711 O O . PRO A 1 218 ? 11.898 -13.102 -34.781 1 96.25 218 PRO A O 1
ATOM 1714 N N . LYS A 1 219 ? 10.75 -14.781 -34.062 1 96 219 LYS A N 1
ATOM 1715 C CA . LYS A 1 219 ? 10.234 -14.156 -32.875 1 96 219 LYS A CA 1
ATOM 1716 C C . LYS A 1 219 ? 10.625 -14.953 -31.625 1 96 219 LYS A C 1
ATOM 1718 O O . LYS A 1 219 ? 9.766 -15.539 -30.953 1 96 219 LYS A O 1
ATOM 1723 N N . PRO A 1 220 ? 11.867 -14.859 -31.25 1 96.19 220 PRO A N 1
ATOM 1724 C CA . PRO A 1 220 ? 12.391 -15.789 -30.25 1 96.19 220 PRO A CA 1
ATOM 1725 C C . PRO A 1 220 ? 11.953 -15.43 -28.828 1 96.19 220 PRO A C 1
ATOM 1727 O O . PRO A 1 220 ? 12.133 -16.234 -27.906 1 96.19 220 PRO A O 1
ATOM 1730 N N . ARG A 1 221 ? 11.414 -14.195 -28.625 1 96.5 221 ARG A N 1
ATOM 1731 C CA . ARG A 1 221 ? 11.016 -13.789 -27.281 1 96.5 221 ARG A CA 1
ATOM 1732 C C . ARG A 1 221 ? 9.5 -13.727 -27.156 1 96.5 221 ARG A C 1
ATOM 1734 O O . ARG A 1 221 ? 8.938 -12.695 -26.781 1 96.5 221 ARG A O 1
ATOM 1741 N N . THR A 1 222 ? 8.859 -14.789 -27.562 1 95.62 222 THR A N 1
ATOM 1742 C CA . THR A 1 222 ? 7.418 -15 -27.469 1 95.62 222 THR A CA 1
ATOM 1743 C C . THR A 1 222 ? 7.105 -16.391 -26.922 1 95.62 222 THR A C 1
ATOM 1745 O O . THR A 1 222 ? 8.016 -17.172 -26.656 1 95.62 222 THR A O 1
ATOM 1748 N N . TYR A 1 223 ? 5.91 -16.625 -26.625 1 93.06 223 TYR A N 1
ATOM 1749 C CA . TYR A 1 223 ? 5.402 -17.984 -26.406 1 93.06 223 TYR A CA 1
ATOM 1750 C C . TYR A 1 223 ? 5.035 -18.641 -27.734 1 93.06 223 TYR A C 1
ATOM 1752 O O . TYR A 1 223 ? 4.145 -18.172 -28.438 1 93.06 223 TYR A O 1
ATOM 1760 N N . CYS A 1 224 ? 5.734 -19.734 -28.062 1 91.31 224 CYS A N 1
ATOM 1761 C CA . CYS A 1 224 ? 5.656 -20.297 -29.422 1 91.31 224 CYS A CA 1
ATOM 1762 C C . CYS A 1 224 ? 5.367 -21.781 -29.375 1 91.31 224 CYS A C 1
ATOM 1764 O O . CYS A 1 224 ? 5.766 -22.469 -28.422 1 91.31 224 CYS A O 1
ATOM 1766 N N . ALA A 1 225 ? 4.621 -22.219 -30.391 1 92.44 225 ALA A N 1
ATOM 1767 C CA . ALA A 1 225 ? 4.484 -23.641 -30.703 1 92.44 225 ALA A CA 1
ATOM 1768 C C . ALA A 1 225 ? 5.105 -23.969 -32.062 1 92.44 225 ALA A C 1
ATOM 1770 O O . ALA A 1 225 ? 4.914 -23.234 -33.031 1 92.44 225 ALA A O 1
ATOM 1771 N N . ILE A 1 226 ? 5.914 -24.984 -32.031 1 94.38 226 ILE A N 1
ATOM 1772 C CA . ILE A 1 226 ? 6.527 -25.469 -33.25 1 94.38 226 ILE A CA 1
ATOM 1773 C C . ILE A 1 226 ? 6.023 -26.875 -33.562 1 94.38 226 ILE A C 1
ATOM 1775 O O . ILE A 1 226 ? 6.16 -27.781 -32.719 1 94.38 226 ILE A O 1
ATOM 1779 N N . GLU A 1 227 ? 5.441 -27.031 -34.688 1 93.44 227 GLU A N 1
ATOM 1780 C CA . GLU A 1 227 ? 4.949 -28.344 -35.094 1 93.44 227 GLU A CA 1
ATOM 1781 C C . GLU A 1 227 ? 6.082 -29.203 -35.656 1 93.44 227 GLU A C 1
ATOM 1783 O O . GLU A 1 227 ? 6.367 -29.188 -36.844 1 93.44 227 GLU A O 1
ATOM 1788 N N . SER A 1 228 ? 6.609 -30 -34.75 1 92.62 228 SER A N 1
ATOM 1789 C CA . SER A 1 228 ? 7.727 -30.859 -35.094 1 92.62 228 SER A CA 1
ATOM 1790 C C . SER A 1 228 ? 7.23 -32.188 -35.656 1 92.62 228 SER A C 1
ATOM 1792 O O . SER A 1 228 ? 6.375 -32.844 -35.031 1 92.62 228 SER A O 1
ATOM 1794 N N . PRO A 1 229 ? 7.77 -32.656 -36.688 1 87.31 229 PRO A N 1
ATOM 1795 C CA . PRO A 1 229 ? 7.371 -33.969 -37.219 1 87.31 229 PRO A CA 1
ATOM 1796 C C . PRO A 1 229 ? 7.816 -35.125 -36.281 1 87.31 229 PRO A C 1
ATOM 1798 O O . PRO A 1 229 ? 7.234 -36.188 -36.344 1 87.31 229 PRO A O 1
ATOM 1801 N N . THR A 1 230 ? 8.758 -34.844 -35.5 1 88.56 230 THR A N 1
ATOM 1802 C CA . THR A 1 230 ? 9.344 -35.938 -34.719 1 88.56 230 THR A CA 1
ATOM 1803 C C . THR A 1 230 ? 9.039 -35.781 -33.25 1 88.56 230 THR A C 1
ATOM 1805 O O . THR A 1 230 ? 9.055 -36.75 -32.5 1 88.56 230 THR A O 1
ATOM 1808 N N . HIS A 1 231 ? 8.859 -34.594 -32.844 1 92.06 231 HIS A N 1
ATOM 1809 C CA . HIS A 1 231 ? 8.773 -34.344 -31.406 1 92.06 231 HIS A CA 1
ATOM 1810 C C . HIS A 1 231 ? 7.395 -33.812 -31.016 1 92.06 231 HIS A C 1
ATOM 1812 O O . HIS A 1 231 ? 7.199 -33.344 -29.891 1 92.06 231 HIS A O 1
ATOM 1818 N N . GLY A 1 232 ? 6.441 -33.844 -31.953 1 88.75 232 GLY A N 1
ATOM 1819 C CA . GLY A 1 232 ? 5.105 -33.344 -31.688 1 88.75 232 GLY A CA 1
ATOM 1820 C C . GLY A 1 232 ? 5.031 -31.828 -31.656 1 88.75 232 GLY A C 1
ATOM 1821 O O . GLY A 1 232 ? 5.684 -31.156 -32.469 1 88.75 232 GLY A O 1
ATOM 1822 N N . ASN A 1 233 ? 4.086 -31.281 -30.844 1 90 233 ASN A N 1
ATOM 1823 C CA . ASN A 1 233 ? 4.004 -29.844 -30.672 1 90 233 ASN A CA 1
ATOM 1824 C C . ASN A 1 233 ? 5.023 -29.344 -29.641 1 90 233 ASN A C 1
ATOM 1826 O O . ASN A 1 233 ? 4.867 -29.562 -28.438 1 90 233 ASN A O 1
ATOM 1830 N N . VAL A 1 234 ? 6.035 -28.656 -30.109 1 93.56 234 VAL A N 1
ATOM 1831 C CA . VAL A 1 234 ? 7.164 -28.234 -29.281 1 93.56 234 VAL A CA 1
ATOM 1832 C C . VAL A 1 234 ? 6.863 -26.875 -28.641 1 93.56 234 VAL A C 1
ATOM 1834 O O . VAL A 1 234 ? 6.449 -25.938 -29.328 1 93.56 234 VAL A O 1
ATOM 1837 N N . LEU A 1 235 ? 7.09 -26.875 -27.328 1 93.56 235 LEU A N 1
ATOM 1838 C CA . LEU A 1 235 ? 6.934 -25.625 -26.594 1 93.56 235 LEU A CA 1
ATOM 1839 C C . LEU A 1 235 ? 8.195 -24.781 -26.688 1 93.56 235 LEU A C 1
ATOM 1841 O O . LEU A 1 235 ? 9.305 -25.266 -26.453 1 93.56 235 LEU A O 1
ATOM 1845 N N . TRP A 1 236 ? 8.078 -23.594 -27.156 1 95.56 236 TRP A N 1
ATOM 1846 C CA . TRP A 1 236 ? 9.078 -22.531 -27.062 1 95.56 236 TRP A CA 1
ATOM 1847 C C . TRP A 1 236 ? 8.57 -21.375 -26.219 1 95.56 236 TRP A C 1
ATOM 1849 O O . TRP A 1 236 ? 7.586 -20.719 -26.562 1 95.56 236 TRP A O 1
ATOM 1859 N N . ALA A 1 237 ? 9.242 -21.094 -25.062 1 96 237 ALA A N 1
ATOM 1860 C CA . ALA A 1 237 ? 8.766 -20.031 -24.188 1 96 237 ALA A CA 1
ATOM 1861 C C . ALA A 1 237 ? 9.914 -19.125 -23.75 1 96 237 ALA A C 1
ATOM 1863 O O . ALA A 1 237 ? 10.906 -19.578 -23.188 1 96 237 ALA A O 1
ATOM 1864 N N . ALA A 1 238 ? 9.727 -17.781 -24.047 1 96.75 238 ALA A N 1
ATOM 1865 C CA . ALA A 1 238 ? 10.641 -16.797 -23.453 1 96.75 238 ALA A CA 1
ATOM 1866 C C . ALA A 1 238 ? 10.516 -16.781 -21.938 1 96.75 238 ALA A C 1
ATOM 1868 O O . ALA A 1 238 ? 9.414 -16.703 -21.406 1 96.75 238 ALA A O 1
ATOM 1869 N N . LEU A 1 239 ? 11.672 -16.891 -21.266 1 96.5 239 LEU A N 1
ATOM 1870 C CA . LEU A 1 239 ? 11.688 -16.922 -19.812 1 96.5 239 LEU A CA 1
ATOM 1871 C C . LEU A 1 239 ? 12.258 -15.617 -19.25 1 96.5 239 LEU A C 1
ATOM 1873 O O . LEU A 1 239 ? 12.586 -14.703 -20 1 96.5 239 LEU A O 1
ATOM 1877 N N . ASP A 1 240 ? 12.227 -15.469 -17.953 1 95.12 240 ASP A N 1
ATOM 1878 C CA . ASP A 1 240 ? 12.906 -14.406 -17.219 1 95.12 240 ASP A CA 1
ATOM 1879 C C . ASP A 1 240 ? 14.414 -14.453 -17.453 1 95.12 240 ASP A C 1
ATOM 1881 O O . ASP A 1 240 ? 14.945 -15.461 -17.922 1 95.12 240 ASP A O 1
ATOM 1885 N N . HIS A 1 241 ? 15.148 -13.305 -17.297 1 94 241 HIS A N 1
ATOM 1886 C CA . HIS A 1 241 ? 16.609 -13.172 -17.312 1 94 241 HIS A CA 1
ATOM 1887 C C . HIS A 1 241 ? 17.188 -13.602 -18.656 1 94 241 HIS A C 1
ATOM 1889 O O . HIS A 1 241 ? 18.25 -14.234 -18.703 1 94 241 HIS A O 1
ATOM 1895 N N . GLY A 1 242 ? 16.422 -13.484 -19.688 1 94.56 242 GLY A N 1
ATOM 1896 C CA . GLY A 1 242 ? 16.906 -13.672 -21.031 1 94.56 242 GLY A CA 1
ATOM 1897 C C . GLY A 1 242 ? 16.953 -15.133 -21.453 1 94.56 242 GLY A C 1
ATOM 1898 O O . GLY A 1 242 ? 17.422 -15.453 -22.547 1 94.56 242 GLY A O 1
ATOM 1899 N N . ALA A 1 243 ? 16.406 -15.992 -20.656 1 96.06 243 ALA A N 1
ATOM 1900 C CA . ALA A 1 243 ? 16.469 -17.422 -20.953 1 96.06 243 ALA A CA 1
ATOM 1901 C C . ALA A 1 243 ? 15.258 -17.844 -21.781 1 96.06 243 ALA A C 1
ATOM 1903 O O . ALA A 1 243 ? 14.375 -17.047 -22.078 1 96.06 243 ALA A O 1
ATOM 1904 N N . THR A 1 244 ? 15.328 -19.078 -22.297 1 97.12 244 THR A N 1
ATOM 1905 C CA . THR A 1 244 ? 14.266 -19.703 -23.078 1 97.12 244 THR A CA 1
ATOM 1906 C C . THR A 1 244 ? 14.016 -21.125 -22.625 1 97.12 244 THR A C 1
ATOM 1908 O O . THR A 1 244 ? 14.961 -21.844 -22.266 1 97.12 244 THR A O 1
ATOM 1911 N N . ARG A 1 245 ? 12.781 -21.562 -22.609 1 96.81 245 ARG A N 1
ATOM 1912 C CA . ARG A 1 245 ? 12.438 -22.953 -22.375 1 96.81 245 ARG A CA 1
ATOM 1913 C C . ARG A 1 245 ? 11.992 -23.641 -23.672 1 96.81 245 ARG A C 1
ATOM 1915 O O . ARG A 1 245 ? 11.172 -23.094 -24.406 1 96.81 245 ARG A O 1
ATOM 1922 N N . ILE A 1 246 ? 12.523 -24.797 -23.859 1 96.56 246 ILE A N 1
ATOM 1923 C CA . ILE A 1 246 ? 12.07 -25.688 -24.922 1 96.56 246 ILE A CA 1
ATOM 1924 C C . ILE A 1 246 ? 11.508 -26.969 -24.297 1 96.56 246 ILE A C 1
ATOM 1926 O O . ILE A 1 246 ? 12.141 -27.578 -23.438 1 96.56 246 ILE A O 1
ATOM 1930 N N . GLY A 1 247 ? 10.273 -27.297 -24.641 1 93.88 247 GLY A N 1
ATOM 1931 C CA . GLY A 1 247 ? 9.625 -28.5 -24.172 1 93.88 247 GLY A CA 1
ATOM 1932 C C . GLY A 1 247 ? 9.086 -29.375 -25.297 1 93.88 247 GLY A C 1
ATOM 1933 O O . GLY A 1 247 ? 8.547 -28.844 -26.281 1 93.88 247 GLY A O 1
ATOM 1934 N N . PHE A 1 248 ? 9.25 -30.656 -25.172 1 91.44 248 PHE A N 1
ATOM 1935 C CA . PHE A 1 248 ? 8.805 -31.547 -26.234 1 91.44 248 PHE A CA 1
ATOM 1936 C C . PHE A 1 248 ? 8.516 -32.938 -25.672 1 91.44 248 PHE A C 1
ATOM 1938 O O . PHE A 1 248 ? 8.992 -33.312 -24.594 1 91.44 248 PHE A O 1
ATOM 1945 N N . ALA A 1 249 ? 7.695 -33.625 -26.391 1 87.56 249 ALA A N 1
ATOM 1946 C CA . ALA A 1 249 ? 7.426 -35.031 -26.062 1 87.56 249 ALA A CA 1
ATOM 1947 C C . ALA A 1 249 ? 8.641 -35.906 -26.359 1 87.56 249 ALA A C 1
ATOM 1949 O O . ALA A 1 249 ? 9.336 -35.688 -27.359 1 87.56 249 ALA A O 1
ATOM 1950 N N . PHE A 1 250 ? 8.898 -36.75 -25.453 1 88.81 250 PHE A N 1
ATOM 1951 C CA . PHE A 1 250 ? 9.961 -37.75 -25.609 1 88.81 250 PHE A CA 1
ATOM 1952 C C . PHE A 1 250 ? 9.398 -39.156 -25.703 1 88.81 250 PHE A C 1
ATOM 1954 O O . PHE A 1 250 ? 9.297 -39.844 -24.688 1 88.81 250 PHE A O 1
ATOM 1961 N N . THR A 1 251 ? 9.086 -39.562 -26.906 1 82.88 251 THR A N 1
ATOM 1962 C CA . THR A 1 251 ? 8.398 -40.812 -27.141 1 82.88 251 THR A CA 1
ATOM 1963 C C . THR A 1 251 ? 9.305 -42 -26.797 1 82.88 251 THR A C 1
ATOM 1965 O O . THR A 1 251 ? 10.523 -41.844 -26.719 1 82.88 251 THR A O 1
ATOM 1968 N N . ALA A 1 252 ? 8.609 -43.125 -26.656 1 81.94 252 ALA A N 1
ATOM 1969 C CA . ALA A 1 252 ? 9.352 -44.375 -26.359 1 81.94 252 ALA A CA 1
ATOM 1970 C C . ALA A 1 252 ? 10.375 -44.656 -27.438 1 81.94 252 ALA A C 1
ATOM 1972 O O . ALA A 1 252 ? 11.477 -45.156 -27.141 1 81.94 252 ALA A O 1
ATOM 1973 N N . GLU A 1 253 ? 10.031 -44.438 -28.609 1 83.31 253 GLU A N 1
ATOM 1974 C CA . GLU A 1 253 ? 10.914 -44.688 -29.734 1 83.31 253 GLU A CA 1
ATOM 1975 C C . GLU A 1 253 ? 12.164 -43.844 -29.672 1 83.31 253 GLU A C 1
ATOM 1977 O O . GLU A 1 253 ? 13.273 -44.312 -29.922 1 83.31 253 GLU A O 1
ATOM 1982 N N . ARG A 1 254 ? 12.023 -42.625 -29.328 1 87.12 254 ARG A N 1
ATOM 1983 C CA . ARG A 1 254 ? 13.156 -41.719 -29.25 1 87.12 254 ARG A CA 1
ATOM 1984 C C . ARG A 1 254 ? 14.039 -42.031 -28.047 1 87.12 254 ARG A C 1
ATOM 1986 O O . ARG A 1 254 ? 15.258 -41.875 -28.094 1 87.12 254 ARG A O 1
ATOM 1993 N N . GLN A 1 255 ? 13.414 -42.469 -27.031 1 86.69 255 GLN A N 1
ATOM 1994 C CA . GLN A 1 255 ? 14.125 -42.812 -25.797 1 86.69 255 GLN A CA 1
ATOM 1995 C C . GLN A 1 255 ? 15.125 -43.938 -26.047 1 86.69 255 GLN A C 1
ATOM 1997 O O . GLN A 1 255 ? 16.172 -44 -25.391 1 86.69 255 GLN A O 1
ATOM 2002 N N . LYS A 1 256 ? 14.766 -44.75 -26.969 1 87.56 256 LYS A N 1
ATOM 2003 C CA . LYS A 1 256 ? 15.594 -45.906 -27.25 1 87.56 256 LYS A CA 1
ATOM 2004 C C . LYS A 1 256 ? 16.969 -45.5 -27.75 1 87.56 256 LYS A C 1
ATOM 2006 O O . LYS A 1 256 ? 17.938 -46.25 -27.625 1 87.56 256 LYS A O 1
ATOM 2011 N N . ALA A 1 257 ? 16.953 -44.375 -28.266 1 88.56 257 ALA A N 1
ATOM 2012 C CA . ALA A 1 257 ? 18.203 -43.906 -28.859 1 88.56 257 ALA A CA 1
ATOM 2013 C C . ALA A 1 257 ? 19.203 -43.531 -27.781 1 88.56 257 ALA A C 1
ATOM 2015 O O . ALA A 1 257 ? 20.391 -43.375 -28.062 1 88.56 257 ALA A O 1
ATOM 2016 N N . TYR A 1 258 ? 18.766 -43.469 -26.578 1 91.69 258 TYR A N 1
ATOM 2017 C CA . TYR A 1 258 ? 19.625 -43 -25.5 1 91.69 258 TYR A CA 1
ATOM 2018 C C . TYR A 1 258 ? 19.672 -44 -24.359 1 91.69 258 TYR A C 1
ATOM 2020 O O . TYR A 1 258 ? 18.656 -44.25 -23.703 1 91.69 258 TYR A O 1
ATOM 2028 N N . PRO A 1 259 ? 20.859 -44.625 -24.141 1 89.06 259 PRO A N 1
ATOM 2029 C CA . PRO A 1 259 ? 20.953 -45.5 -22.953 1 89.06 259 PRO A CA 1
ATOM 2030 C C . PRO A 1 259 ? 20.688 -44.719 -21.656 1 89.06 259 PRO A C 1
ATOM 2032 O O . PRO A 1 259 ? 20.078 -45.25 -20.719 1 89.06 259 PRO A O 1
ATOM 2035 N N . GLU A 1 260 ? 21.234 -43.562 -21.672 1 89.56 260 GLU A N 1
ATOM 2036 C CA . GLU A 1 260 ? 21 -42.625 -20.562 1 89.56 260 GLU A CA 1
ATOM 2037 C C . GLU A 1 260 ? 20.609 -41.25 -21.094 1 89.56 260 GLU A C 1
ATOM 2039 O O . GLU A 1 260 ? 21.281 -40.688 -21.969 1 89.56 260 GLU A O 1
ATOM 2044 N N . PHE A 1 261 ? 19.547 -40.75 -20.594 1 90.44 261 PHE A N 1
ATOM 2045 C CA . PHE A 1 261 ? 19.125 -39.438 -21 1 90.44 261 PHE A CA 1
ATOM 2046 C C . PHE A 1 261 ? 19.75 -38.344 -20.125 1 90.44 261 PHE A C 1
ATOM 2048 O O . PHE A 1 261 ? 19.281 -38.125 -19 1 90.44 261 PHE A O 1
ATOM 2055 N N . ASN A 1 262 ? 20.781 -37.781 -20.531 1 93.19 262 ASN A N 1
ATOM 2056 C CA . ASN A 1 262 ? 21.5 -36.75 -19.812 1 93.19 262 ASN A CA 1
ATOM 2057 C C . ASN A 1 262 ? 21.344 -35.375 -20.469 1 93.19 262 ASN A C 1
ATOM 2059 O O . ASN A 1 262 ? 20.516 -35.219 -21.375 1 93.19 262 ASN A O 1
ATOM 2063 N N . GLU A 1 263 ? 22.078 -34.438 -19.984 1 94.06 263 GLU A N 1
ATOM 2064 C CA . GLU A 1 263 ? 21.953 -33.094 -20.484 1 94.06 263 GLU A CA 1
ATOM 2065 C C . GLU A 1 263 ? 22.297 -33 -21.969 1 94.06 263 GLU A C 1
ATOM 2067 O O . GLU A 1 263 ? 21.641 -32.312 -22.719 1 94.06 263 GLU A O 1
ATOM 2072 N N . GLU A 1 264 ? 23.328 -33.688 -22.359 1 95.31 264 GLU A N 1
ATOM 2073 C CA . GLU A 1 264 ? 23.734 -33.688 -23.766 1 95.31 264 GLU A CA 1
ATOM 2074 C C . GLU A 1 264 ? 22.609 -34.219 -24.656 1 95.31 264 GLU A C 1
ATOM 2076 O O . GLU A 1 264 ? 22.375 -33.656 -25.75 1 95.31 264 GLU A O 1
ATOM 2081 N N . ALA A 1 265 ? 22.016 -35.281 -24.203 1 95.19 265 ALA A N 1
ATOM 2082 C CA . ALA A 1 265 ? 20.875 -35.844 -24.938 1 95.19 265 ALA A CA 1
ATOM 2083 C C . ALA A 1 265 ? 19.734 -34.812 -25 1 95.19 265 ALA A C 1
ATOM 2085 O O . ALA A 1 265 ? 19.094 -34.656 -26.062 1 95.19 265 ALA A O 1
ATOM 2086 N N . ALA A 1 266 ? 19.469 -34.219 -23.906 1 95.56 266 ALA A N 1
ATOM 2087 C CA . ALA A 1 266 ? 18.422 -33.219 -23.859 1 95.56 266 ALA A CA 1
ATOM 2088 C C . ALA A 1 266 ? 18.688 -32.094 -24.859 1 95.56 266 ALA A C 1
ATOM 2090 O O . ALA A 1 266 ? 17.766 -31.641 -25.562 1 95.56 266 ALA A O 1
ATOM 2091 N N . VAL A 1 267 ? 19.906 -31.609 -24.938 1 97.19 267 VAL A N 1
ATOM 2092 C CA . VAL A 1 267 ? 20.297 -30.547 -25.844 1 97.19 267 VAL A CA 1
ATOM 2093 C C . VAL A 1 267 ? 20.156 -31 -27.281 1 97.19 267 VAL A C 1
ATOM 2095 O O . VAL A 1 267 ? 19.594 -30.281 -28.125 1 97.19 267 VAL A O 1
ATOM 2098 N N . LYS A 1 268 ? 20.625 -32.156 -27.531 1 96.44 268 LYS A N 1
ATOM 2099 C CA . LYS A 1 268 ? 20.547 -32.719 -28.875 1 96.44 268 LYS A CA 1
ATOM 2100 C C . LYS A 1 268 ? 19.109 -32.812 -29.344 1 96.44 268 LYS A C 1
ATOM 2102 O O . LYS A 1 268 ? 18.781 -32.438 -30.484 1 96.44 268 LYS A O 1
ATOM 2107 N N . GLU A 1 269 ? 18.328 -33.375 -28.516 1 96.44 269 GLU A N 1
ATOM 2108 C CA . GLU A 1 269 ? 16.922 -33.531 -28.859 1 96.44 269 GLU A CA 1
ATOM 2109 C C . GLU A 1 269 ? 16.219 -32.188 -29 1 96.44 269 GLU A C 1
ATOM 2111 O O . GLU A 1 269 ? 15.336 -32 -29.844 1 96.44 269 GLU A O 1
ATOM 2116 N N . ALA A 1 270 ? 16.594 -31.25 -28.172 1 97.44 270 ALA A N 1
ATOM 2117 C CA . ALA A 1 270 ? 16.016 -29.906 -28.281 1 97.44 270 ALA A CA 1
ATOM 2118 C C . ALA A 1 270 ? 16.344 -29.281 -29.625 1 97.44 270 ALA A C 1
ATOM 2120 O O . ALA A 1 270 ? 15.461 -28.703 -30.281 1 97.44 270 ALA A O 1
ATOM 2121 N N . ILE A 1 271 ? 17.531 -29.406 -30.047 1 97.56 271 ILE A N 1
ATOM 2122 C CA . ILE A 1 271 ? 17.969 -28.875 -31.328 1 97.56 271 ILE A CA 1
ATOM 2123 C C . ILE A 1 271 ? 17.188 -29.531 -32.469 1 97.56 271 ILE A C 1
ATOM 2125 O O . ILE A 1 271 ? 16.719 -28.859 -33.375 1 97.56 271 ILE A O 1
ATOM 2129 N N . ALA A 1 272 ? 16.984 -30.812 -32.312 1 96.31 272 ALA A N 1
ATOM 2130 C CA . ALA A 1 272 ? 16.234 -31.562 -33.344 1 96.31 272 ALA A CA 1
ATOM 2131 C C . ALA A 1 272 ? 14.758 -31.172 -33.344 1 96.31 272 ALA A C 1
ATOM 2133 O O . ALA A 1 272 ? 14.117 -31.141 -34.375 1 96.31 272 ALA A O 1
ATOM 2134 N N . SER A 1 273 ? 14.289 -30.891 -32.219 1 96 273 SER A N 1
ATOM 2135 C CA . SER A 1 273 ? 12.859 -30.672 -32.062 1 96 273 SER A CA 1
ATOM 2136 C C . SER A 1 273 ? 12.422 -29.359 -32.719 1 96 273 SER A C 1
ATOM 2138 O O . SER A 1 273 ? 11.25 -29.203 -33.062 1 96 273 SER A O 1
ATOM 2140 N N . VAL A 1 274 ? 13.32 -28.406 -32.906 1 97.19 274 VAL A N 1
ATOM 2141 C CA . VAL A 1 274 ? 12.898 -27.062 -33.312 1 97.19 274 VAL A CA 1
ATOM 2142 C C . VAL A 1 274 ? 13.18 -26.875 -34.781 1 97.19 274 VAL A C 1
ATOM 2144 O O . VAL A 1 274 ? 13.016 -25.766 -35.312 1 97.19 274 VAL A O 1
ATOM 2147 N N . LYS A 1 275 ? 13.633 -27.922 -35.375 1 95.5 275 LYS A N 1
ATOM 2148 C CA . LYS A 1 275 ? 13.828 -27.828 -36.844 1 95.5 275 LYS A CA 1
ATOM 2149 C C . LYS A 1 275 ? 12.555 -27.344 -37.531 1 95.5 275 LYS A C 1
ATOM 2151 O O . LYS A 1 275 ? 11.445 -27.719 -37.125 1 95.5 275 LYS A O 1
ATOM 2156 N N . PRO A 1 276 ? 12.641 -26.484 -38.531 1 95.75 276 PRO A N 1
ATOM 2157 C CA . PRO A 1 276 ? 13.836 -26.203 -39.344 1 95.75 276 PRO A CA 1
ATOM 2158 C C . PRO A 1 276 ? 14.664 -25.062 -38.781 1 95.75 276 PRO A C 1
ATOM 2160 O O . PRO A 1 276 ? 15.633 -24.625 -39.406 1 95.75 276 PRO A O 1
ATOM 2163 N N . PHE A 1 277 ? 14.328 -24.5 -37.719 1 97.44 277 PHE A N 1
ATOM 2164 C CA . PHE A 1 277 ? 15.07 -23.391 -37.156 1 97.44 277 PHE A CA 1
ATOM 2165 C C . PHE A 1 277 ? 16.375 -23.875 -36.5 1 97.44 277 PHE A C 1
ATOM 2167 O O . PHE A 1 277 ? 16.469 -25.047 -36.125 1 97.44 277 PHE A O 1
ATOM 2174 N N . SER A 1 278 ? 17.375 -22.984 -36.469 1 97.56 278 SER A N 1
ATOM 2175 C CA . SER A 1 278 ? 18.609 -23.297 -35.781 1 97.56 278 SER A CA 1
ATOM 2176 C C . SER A 1 278 ? 18.5 -23.031 -34.281 1 97.56 278 SER A C 1
ATOM 2178 O O . SER A 1 278 ? 17.734 -22.156 -33.875 1 97.56 278 SER A O 1
ATOM 2180 N N . LEU A 1 279 ? 19.188 -23.781 -33.531 1 97.75 279 LEU A N 1
ATOM 2181 C CA . LEU A 1 279 ? 19.219 -23.609 -32.094 1 97.75 279 LEU A CA 1
ATOM 2182 C C . LEU A 1 279 ? 20.578 -23.969 -31.516 1 97.75 279 LEU A C 1
ATOM 2184 O O . LEU A 1 279 ? 21.156 -25 -31.859 1 97.75 279 LEU A O 1
ATOM 2188 N N . GLY A 1 280 ? 21.188 -23.047 -30.781 1 98 280 GLY A N 1
ATOM 2189 C CA . GLY A 1 280 ? 22.375 -23.281 -29.984 1 98 280 GLY A CA 1
ATOM 2190 C C . GLY A 1 280 ? 22.266 -22.781 -28.562 1 98 280 GLY A C 1
ATOM 2191 O O . GLY A 1 280 ? 21.719 -21.703 -28.328 1 98 280 GLY A O 1
ATOM 2192 N N . PHE A 1 281 ? 22.703 -23.594 -27.594 1 97.56 281 PHE A N 1
ATOM 2193 C CA . PHE A 1 281 ? 22.672 -23.188 -26.188 1 97.56 281 PHE A CA 1
ATOM 2194 C C . PHE A 1 281 ? 23.984 -22.5 -25.797 1 97.56 281 PHE A C 1
ATOM 2196 O O . PHE A 1 281 ? 25.062 -23.109 -25.922 1 97.56 281 PHE A O 1
ATOM 2203 N N . LYS A 1 282 ? 23.891 -21.281 -25.391 1 96.56 282 LYS A N 1
ATOM 2204 C CA . LYS A 1 282 ? 25.031 -20.625 -24.766 1 96.56 282 LYS A CA 1
ATOM 2205 C C . LYS A 1 282 ? 25.25 -21.125 -23.344 1 96.56 282 LYS A C 1
ATOM 2207 O O . LYS A 1 282 ? 26.375 -21.172 -22.859 1 96.56 282 LYS A O 1
ATOM 2212 N N . GLN A 1 283 ? 24.125 -21.359 -22.75 1 94.75 283 GLN A N 1
ATOM 2213 C CA . GLN A 1 283 ? 24.094 -21.828 -21.375 1 94.75 283 GLN A CA 1
ATOM 2214 C C . GLN A 1 283 ? 22.844 -22.672 -21.109 1 94.75 283 GLN A C 1
ATOM 2216 O O . GLN A 1 283 ? 21.75 -22.312 -21.562 1 94.75 283 GLN A O 1
ATOM 2221 N N . VAL A 1 284 ? 23.031 -23.859 -20.469 1 95.25 284 VAL A N 1
ATOM 2222 C CA . VAL A 1 284 ? 21.906 -24.641 -20 1 95.25 284 VAL A CA 1
ATOM 2223 C C . VAL A 1 284 ? 21.688 -24.391 -18.516 1 95.25 284 VAL A C 1
ATOM 2225 O O . VAL A 1 284 ? 22.562 -24.641 -17.688 1 95.25 284 VAL A O 1
ATOM 2228 N N . ASP A 1 285 ? 20.562 -23.891 -18.188 1 92.19 285 ASP A N 1
ATOM 2229 C CA . ASP A 1 285 ? 20.25 -23.578 -16.797 1 92.19 285 ASP A CA 1
ATOM 2230 C C . ASP A 1 285 ? 19.672 -24.812 -16.094 1 92.19 285 ASP A C 1
ATOM 2232 O O . ASP A 1 285 ? 19.953 -25.031 -14.906 1 92.19 285 ASP A O 1
ATOM 2236 N N . TRP A 1 286 ? 18.844 -25.516 -16.75 1 91.38 286 TRP A N 1
ATOM 2237 C CA . TRP A 1 286 ? 18.062 -26.578 -16.125 1 91.38 286 TRP A CA 1
ATOM 2238 C C . TRP A 1 286 ? 17.422 -27.469 -17.188 1 91.38 286 TRP A C 1
ATOM 2240 O O . TRP A 1 286 ? 17.078 -27 -18.266 1 91.38 286 TRP A O 1
ATOM 2250 N N . TRP A 1 287 ? 17.266 -28.734 -16.922 1 92 287 TRP A N 1
ATOM 2251 C CA . TRP A 1 287 ? 16.469 -29.625 -17.75 1 92 287 TRP A CA 1
ATOM 2252 C C . TRP A 1 287 ? 15.852 -30.75 -16.906 1 92 287 TRP A C 1
ATOM 2254 O O . TRP A 1 287 ? 16.312 -31.031 -15.797 1 92 287 TRP A O 1
ATOM 2264 N N . THR A 1 288 ? 14.797 -31.312 -17.406 1 89.62 288 THR A N 1
ATOM 2265 C CA . THR A 1 288 ? 14.164 -32.406 -16.688 1 89.62 288 THR A CA 1
ATOM 2266 C C . THR A 1 288 ? 13.383 -33.312 -17.656 1 89.62 288 THR A C 1
ATOM 2268 O O . THR A 1 288 ? 13.141 -32.938 -18.797 1 89.62 288 THR A O 1
ATOM 2271 N N . ILE A 1 289 ? 13.219 -34.5 -17.25 1 87.44 289 ILE A N 1
ATOM 2272 C CA . ILE A 1 289 ? 12.297 -35.438 -17.875 1 87.44 289 ILE A CA 1
ATOM 2273 C C . ILE A 1 289 ? 11.195 -35.812 -16.891 1 87.44 289 ILE A C 1
ATOM 2275 O O . ILE A 1 289 ? 11.461 -36.031 -15.703 1 87.44 289 ILE A O 1
ATOM 2279 N N . TYR A 1 290 ? 10.031 -35.719 -17.328 1 80.88 290 TYR A N 1
ATOM 2280 C CA . TYR A 1 290 ? 8.961 -36.031 -16.391 1 80.88 290 TYR A CA 1
ATOM 2281 C C . TYR A 1 290 ? 7.836 -36.781 -17.109 1 80.88 290 TYR A C 1
ATOM 2283 O O . TYR A 1 290 ? 7.77 -36.812 -18.328 1 80.88 290 TYR A O 1
ATOM 2291 N N . VAL A 1 291 ? 7.098 -37.469 -16.281 1 78.56 291 VAL A N 1
ATOM 2292 C CA . VAL A 1 291 ? 5.949 -38.219 -16.781 1 78.56 291 VAL A CA 1
ATOM 2293 C C . VAL A 1 291 ? 4.664 -37.438 -16.469 1 78.56 291 VAL A C 1
ATOM 2295 O O . VAL A 1 291 ? 4.523 -36.875 -15.398 1 78.56 291 VAL A O 1
ATOM 2298 N N . VAL A 1 292 ? 3.832 -37.531 -17.484 1 70.5 292 VAL A N 1
ATOM 2299 C CA . VAL A 1 292 ? 2.557 -36.844 -17.328 1 70.5 292 VAL A CA 1
ATOM 2300 C C . VAL A 1 292 ? 1.552 -37.75 -16.641 1 70.5 292 VAL A C 1
ATOM 2302 O O . VAL A 1 292 ? 1.428 -38.938 -16.984 1 70.5 292 VAL A O 1
ATOM 2305 N N . GLY A 1 293 ? 1.001 -37.344 -15.484 1 75.81 293 GLY A N 1
ATOM 2306 C CA . GLY A 1 293 ? -0.097 -38.031 -14.844 1 75.81 293 GLY A CA 1
ATOM 2307 C C . GLY A 1 293 ? -1.211 -37.125 -14.383 1 75.81 293 GLY A C 1
ATOM 2308 O O . GLY A 1 293 ? -0.977 -35.938 -14.117 1 75.81 293 GLY A O 1
ATOM 2309 N N . GLN A 1 294 ? -2.432 -37.625 -14.586 1 85.44 294 GLN A N 1
ATOM 2310 C CA . GLN A 1 294 ? -3.602 -36.906 -14.109 1 85.44 294 GLN A CA 1
ATOM 2311 C C . GLN A 1 294 ? -4.301 -37.656 -12.984 1 85.44 294 GLN A C 1
ATOM 2313 O O . GLN A 1 294 ? -4.77 -38.781 -13.18 1 85.44 294 GLN A O 1
ATOM 2318 N N . ARG A 1 295 ? -4.27 -37 -11.82 1 90.56 295 ARG A N 1
ATOM 2319 C CA . ARG A 1 295 ? -4.906 -37.625 -10.672 1 90.56 295 ARG A CA 1
ATOM 2320 C C . ARG A 1 295 ? -5.59 -36.594 -9.781 1 90.56 295 ARG A C 1
ATOM 2322 O O . ARG A 1 295 ? -5.266 -35.406 -9.844 1 90.56 295 ARG A O 1
ATOM 2329 N N . ILE A 1 296 ? -6.57 -37 -9.078 1 94.5 296 ILE A N 1
ATOM 2330 C CA . ILE A 1 296 ? -7.289 -36.156 -8.141 1 94.5 296 ILE A CA 1
ATOM 2331 C C . ILE A 1 296 ? -7.555 -36.906 -6.844 1 94.5 296 ILE A C 1
ATOM 2333 O O . ILE A 1 296 ? -7.949 -38.062 -6.871 1 94.5 296 ILE A O 1
ATOM 2337 N N . ALA A 1 297 ? -7.262 -36.312 -5.738 1 96.69 297 ALA A N 1
ATOM 2338 C CA . ALA A 1 297 ? -7.586 -36.875 -4.438 1 96.69 297 ALA A CA 1
ATOM 2339 C C . ALA A 1 297 ? -9.094 -36.969 -4.234 1 96.69 297 ALA A C 1
ATOM 2341 O O . ALA A 1 297 ? -9.828 -36.031 -4.613 1 96.69 297 ALA A O 1
ATOM 2342 N N . ARG A 1 298 ? -9.562 -37.938 -3.586 1 96.5 298 ARG A N 1
ATOM 2343 C CA . ARG A 1 298 ? -10.992 -38.156 -3.381 1 96.5 298 ARG A CA 1
ATOM 2344 C C . ARG A 1 298 ? -11.547 -37.156 -2.371 1 96.5 298 ARG A C 1
ATOM 2346 O O . ARG A 1 298 ? -12.742 -36.844 -2.369 1 96.5 298 ARG A O 1
ATOM 2353 N N . SER A 1 299 ? -10.672 -36.719 -1.525 1 97.12 299 SER A N 1
ATOM 2354 C CA . SER A 1 299 ? -11.062 -35.719 -0.543 1 97.12 299 SER A CA 1
ATOM 2355 C C . SER A 1 299 ? -9.961 -34.688 -0.337 1 97.12 299 SER A C 1
ATOM 2357 O O . SER A 1 299 ? -8.773 -35.031 -0.315 1 97.12 299 SER A O 1
ATOM 2359 N N . PHE A 1 300 ? -10.406 -33.438 -0.237 1 98.12 300 PHE A N 1
ATOM 2360 C CA . PHE A 1 300 ? -9.461 -32.344 0.022 1 98.12 300 PHE A CA 1
ATOM 2361 C C . PHE A 1 300 ? -9.484 -31.953 1.494 1 98.12 300 PHE A C 1
ATOM 2363 O O . PHE A 1 300 ? -8.586 -31.25 1.966 1 98.12 300 PHE A O 1
ATOM 2370 N N . PHE A 1 301 ? -10.484 -32.312 2.271 1 97.38 301 PHE A N 1
ATOM 2371 C CA . PHE A 1 301 ? -10.672 -31.969 3.68 1 97.38 301 PHE A CA 1
ATOM 2372 C C . PHE A 1 301 ? -11.125 -33.188 4.465 1 97.38 301 PHE A C 1
ATOM 2374 O O . PHE A 1 301 ? -12.18 -33.781 4.176 1 97.38 301 PHE A O 1
ATOM 2381 N N . MET A 1 302 ? -10.266 -33.594 5.5 1 94.88 302 MET A N 1
ATOM 2382 C CA . MET A 1 302 ? -10.516 -34.844 6.203 1 94.88 302 MET A CA 1
ATOM 2383 C C . MET A 1 302 ? -10.508 -34.625 7.715 1 94.88 302 MET A C 1
ATOM 2385 O O . MET A 1 302 ? -9.75 -33.812 8.227 1 94.88 302 MET A O 1
ATOM 2389 N N . LYS A 1 303 ? -11.367 -35.312 8.414 1 93.69 303 LYS A N 1
ATOM 2390 C CA . LYS A 1 303 ? -11.398 -35.438 9.875 1 93.69 303 LYS A CA 1
ATOM 2391 C C . LYS A 1 303 ? -11.625 -34.094 10.531 1 93.69 303 LYS A C 1
ATOM 2393 O O . LYS A 1 303 ? -11.266 -33.906 11.695 1 93.69 303 LYS A O 1
ATOM 2398 N N . GLY A 1 304 ? -11.984 -33.094 9.773 1 94.06 304 GLY A N 1
ATOM 2399 C CA . GLY A 1 304 ? -12.344 -31.797 10.297 1 94.06 304 GLY A CA 1
ATOM 2400 C C . GLY A 1 304 ? -11.133 -30.938 10.641 1 94.06 304 GLY A C 1
ATOM 2401 O O . GLY A 1 304 ? -11.273 -29.875 11.234 1 94.06 304 GLY A O 1
ATOM 2402 N N . CYS A 1 305 ? -9.883 -31.453 10.266 1 96.81 305 CYS A N 1
ATOM 2403 C CA . CYS A 1 305 ? -8.727 -30.672 10.719 1 96.81 305 CYS A CA 1
ATOM 2404 C C . CYS A 1 305 ? -7.555 -30.844 9.758 1 96.81 305 CYS A C 1
ATOM 2406 O O . CYS A 1 305 ? -6.523 -30.188 9.922 1 96.81 305 CYS A O 1
ATOM 2408 N N . VAL A 1 306 ? -7.645 -31.672 8.719 1 97.69 306 VAL A N 1
ATOM 2409 C CA . VAL A 1 306 ? -6.566 -31.859 7.758 1 97.69 306 VAL A CA 1
ATOM 2410 C C . VAL A 1 306 ? -7.039 -31.453 6.363 1 97.69 306 VAL A C 1
ATOM 2412 O O . VAL A 1 306 ? -8.07 -31.938 5.887 1 97.69 306 VAL A O 1
ATOM 2415 N N . LEU A 1 307 ? -6.336 -30.578 5.738 1 98.5 307 LEU A N 1
ATOM 2416 C CA . LEU A 1 307 ? -6.648 -30.078 4.398 1 98.5 307 LEU A CA 1
ATOM 2417 C C . LEU A 1 307 ? -5.504 -30.375 3.434 1 98.5 307 LEU A C 1
ATOM 2419 O O . LEU A 1 307 ? -4.336 -30.359 3.824 1 98.5 307 LEU A O 1
ATOM 2423 N N . LEU A 1 308 ? -5.82 -30.703 2.193 1 98.69 308 LEU A N 1
ATOM 2424 C CA . LEU A 1 308 ? -4.844 -30.859 1.119 1 98.69 308 LEU A CA 1
ATOM 2425 C C . LEU A 1 308 ? -4.949 -29.688 0.132 1 98.69 308 LEU A C 1
ATOM 2427 O O . LEU A 1 308 ? -6.035 -29.141 -0.079 1 98.69 308 LEU A O 1
ATOM 2431 N N . ALA A 1 309 ? -3.865 -29.312 -0.473 1 98.38 309 ALA A N 1
ATOM 2432 C CA . ALA A 1 309 ? -3.85 -28.234 -1.468 1 98.38 309 ALA A CA 1
ATOM 2433 C C . ALA A 1 309 ? -2.781 -28.484 -2.527 1 98.38 309 ALA A C 1
ATOM 2435 O O . ALA A 1 309 ? -1.737 -29.078 -2.238 1 98.38 309 ALA A O 1
ATOM 2436 N N . GLY A 1 310 ? -3.018 -28.031 -3.756 1 96.62 310 GLY A N 1
ATOM 2437 C CA . GLY A 1 310 ? -2.062 -28.156 -4.844 1 96.62 310 GLY A CA 1
ATOM 2438 C C . GLY A 1 310 ? -1.927 -29.578 -5.355 1 96.62 310 GLY A C 1
ATOM 2439 O O . GLY A 1 310 ? -2.918 -30.312 -5.449 1 96.62 310 GLY A O 1
ATOM 2440 N N . ASP A 1 311 ? -0.699 -29.938 -5.676 1 93.81 311 ASP A N 1
ATOM 2441 C CA . ASP A 1 311 ? -0.441 -31.234 -6.285 1 93.81 311 ASP A CA 1
ATOM 2442 C C . ASP A 1 311 ? -0.757 -32.375 -5.312 1 93.81 311 ASP A C 1
ATOM 2444 O O . ASP A 1 311 ? -0.918 -33.531 -5.719 1 93.81 311 ASP A O 1
ATOM 2448 N N . ALA A 1 312 ? -0.854 -32.031 -4.027 1 96.56 312 ALA A N 1
ATOM 2449 C CA . ALA A 1 312 ? -1.308 -33.031 -3.059 1 96.56 312 ALA A CA 1
ATOM 2450 C C . ALA A 1 312 ? -2.762 -33.406 -3.311 1 96.56 312 ALA A C 1
ATOM 2452 O O . ALA A 1 312 ? -3.176 -34.531 -2.992 1 96.56 312 ALA A O 1
ATOM 2453 N N . CYS A 1 313 ? -3.518 -32.531 -3.896 1 95.44 313 CYS A N 1
ATOM 2454 C CA . CYS A 1 313 ? -4.922 -32.75 -4.215 1 95.44 313 CYS A CA 1
ATOM 2455 C C . CYS A 1 313 ? -5.086 -33.25 -5.645 1 95.44 313 CYS A C 1
ATOM 2457 O O . CYS A 1 313 ? -5.988 -34.062 -5.93 1 95.44 313 CYS A O 1
ATOM 2459 N N . HIS A 1 314 ? -4.234 -32.75 -6.5 1 93.25 314 HIS A N 1
ATOM 2460 C CA . HIS A 1 314 ? -4.449 -33 -7.922 1 93.25 314 HIS A CA 1
ATOM 2461 C C . HIS A 1 314 ? -3.156 -32.844 -8.711 1 93.25 314 HIS A C 1
ATOM 2463 O O . HIS A 1 314 ? -2.346 -31.969 -8.414 1 93.25 314 HIS A O 1
ATOM 2469 N N . THR A 1 315 ? -2.98 -33.625 -9.641 1 87.06 315 THR A N 1
ATOM 2470 C CA . THR A 1 315 ? -1.871 -33.531 -10.578 1 87.06 315 THR A CA 1
ATOM 2471 C C . THR A 1 315 ? -2.383 -33.5 -12.016 1 87.06 315 THR A C 1
ATOM 2473 O O . THR A 1 315 ? -3.449 -34.031 -12.32 1 87.06 315 THR A O 1
ATOM 2476 N N . HIS A 1 316 ? -1.659 -32.688 -12.781 1 78.44 316 HIS A N 1
ATOM 2477 C CA . HIS A 1 316 ? -2.031 -32.438 -14.164 1 78.44 316 HIS A CA 1
ATOM 2478 C C . HIS A 1 316 ? -0.848 -32.656 -15.102 1 78.44 316 HIS A C 1
ATOM 2480 O O . HIS A 1 316 ? 0.283 -32.844 -14.648 1 78.44 316 HIS A O 1
ATOM 2486 N N . SER A 1 317 ? -1.303 -32.719 -16.312 1 69 317 SER A N 1
ATOM 2487 C CA . SER A 1 317 ? -0.22 -32.75 -17.281 1 69 317 SER A CA 1
ATOM 2488 C C . SER A 1 317 ? 0.435 -31.359 -17.422 1 69 317 SER A C 1
ATOM 2490 O O . SER A 1 317 ? -0.172 -30.344 -17.078 1 69 317 SER A O 1
ATOM 2492 N N . SER A 1 318 ? 1.701 -31.312 -17.578 1 59.75 318 SER A N 1
ATOM 2493 C CA . SER A 1 318 ? 2.439 -30.062 -17.719 1 59.75 318 SER A CA 1
ATOM 2494 C C . SER A 1 318 ? 1.992 -29.297 -18.953 1 59.75 318 SER A C 1
ATOM 2496 O O . SER A 1 318 ? 2.281 -28.109 -19.094 1 59.75 318 SER A O 1
ATOM 2498 N N . GLY A 1 319 ? 1.256 -29.938 -19.812 1 62.09 319 GLY A N 1
ATOM 2499 C CA . GLY A 1 319 ? 0.934 -29.344 -21.094 1 62.09 319 GLY A CA 1
ATOM 2500 C C . GLY A 1 319 ? 0.062 -28.109 -21 1 62.09 319 GLY A C 1
ATOM 2501 O O . GLY A 1 319 ? 0.135 -27.219 -21.844 1 62.09 319 GLY A O 1
ATOM 2502 N N . ALA A 1 320 ? -0.666 -28.016 -20.062 1 62.06 320 ALA A N 1
ATOM 2503 C CA . ALA A 1 320 ? -1.607 -26.906 -20 1 62.06 320 ALA A CA 1
ATOM 2504 C C . ALA A 1 320 ? -1.143 -25.844 -19 1 62.06 320 ALA A C 1
ATOM 2506 O O . ALA A 1 320 ? -1.822 -24.844 -18.797 1 62.06 320 ALA A O 1
ATOM 2507 N N . ALA A 1 321 ? 0.007 -25.906 -18.469 1 71.44 321 ALA A N 1
ATOM 2508 C CA . ALA A 1 321 ? 0.582 -24.938 -17.547 1 71.44 321 ALA A CA 1
ATOM 2509 C C . ALA A 1 321 ? -0.417 -24.547 -16.453 1 71.44 321 ALA A C 1
ATOM 2511 O O . ALA A 1 321 ? -0.575 -23.375 -16.125 1 71.44 321 ALA A O 1
ATOM 2512 N N . GLN A 1 322 ? -1.075 -25.562 -15.883 1 82.62 322 GLN A N 1
ATOM 2513 C CA . GLN A 1 322 ? -2.174 -25.25 -14.969 1 82.62 322 GLN A CA 1
ATOM 2514 C C . GLN A 1 322 ? -1.831 -25.641 -13.539 1 82.62 322 GLN A C 1
ATOM 2516 O O . GLN A 1 322 ? -2.494 -25.203 -12.594 1 82.62 322 GLN A O 1
ATOM 2521 N N . GLY A 1 323 ? -0.783 -26.406 -13.273 1 86.5 323 GLY A N 1
ATOM 2522 C CA . GLY A 1 323 ? -0.516 -26.953 -11.953 1 86.5 323 GLY A CA 1
ATOM 2523 C C . GLY A 1 323 ? -0.368 -25.891 -10.883 1 86.5 323 GLY A C 1
ATOM 2524 O O . GLY A 1 323 ? -1.146 -25.844 -9.93 1 86.5 323 GLY A O 1
ATOM 2525 N N . MET A 1 324 ? 0.552 -25.047 -11.141 1 92.12 324 MET A N 1
ATOM 2526 C CA . MET A 1 324 ? 0.787 -23.984 -10.156 1 92.12 324 MET A CA 1
ATOM 2527 C C . MET A 1 324 ? -0.402 -23.031 -10.094 1 92.12 324 MET A C 1
ATOM 2529 O O . MET A 1 324 ? -0.799 -22.609 -9.008 1 92.12 324 MET A O 1
ATOM 2533 N N . ASN A 1 325 ? -0.977 -22.719 -11.219 1 95.94 325 ASN A N 1
ATOM 2534 C CA . ASN A 1 325 ? -2.135 -21.828 -11.258 1 95.94 325 ASN A CA 1
ATOM 2535 C C . ASN A 1 325 ? -3.295 -22.391 -10.438 1 95.94 325 ASN A C 1
ATOM 2537 O O . ASN A 1 325 ? -3.854 -21.703 -9.586 1 95.94 325 ASN A O 1
ATOM 2541 N N . THR A 1 326 ? -3.6 -23.625 -10.672 1 95.88 326 THR A N 1
ATOM 2542 C CA . THR A 1 326 ? -4.684 -24.266 -9.938 1 95.88 326 THR A CA 1
ATOM 2543 C C . THR A 1 326 ? -4.348 -24.344 -8.445 1 95.88 326 THR A C 1
ATOM 2545 O O . THR A 1 326 ? -5.211 -24.141 -7.598 1 95.88 326 THR A O 1
ATOM 2548 N N . GLY A 1 327 ? -3.131 -24.703 -8.148 1 96.81 327 GLY A N 1
ATOM 2549 C CA . GLY A 1 327 ? -2.691 -24.75 -6.766 1 96.81 327 GLY A CA 1
ATOM 2550 C C . GLY A 1 327 ? -2.826 -23.406 -6.055 1 96.81 327 GLY A C 1
ATOM 2551 O O . GLY A 1 327 ? -3.184 -23.359 -4.879 1 96.81 327 GLY A O 1
ATOM 2552 N N . ILE A 1 328 ? -2.525 -22.344 -6.73 1 97.94 328 ILE A N 1
ATOM 2553 C CA . ILE A 1 328 ? -2.654 -21.016 -6.156 1 97.94 328 ILE A CA 1
ATOM 2554 C C . ILE A 1 328 ? -4.121 -20.719 -5.844 1 97.94 328 ILE A C 1
ATOM 2556 O O . ILE A 1 328 ? -4.438 -20.156 -4.797 1 97.94 328 ILE A O 1
ATOM 2560 N N . HIS A 1 329 ? -5.02 -21.141 -6.742 1 98.25 329 HIS A N 1
ATOM 2561 C CA . HIS A 1 329 ? -6.445 -21 -6.461 1 98.25 329 HIS A CA 1
ATOM 2562 C C . HIS A 1 329 ? -6.828 -21.75 -5.188 1 98.25 329 HIS A C 1
ATOM 2564 O O . HIS A 1 329 ? -7.621 -21.25 -4.387 1 98.25 329 HIS A O 1
ATOM 2570 N N . ASP A 1 330 ? -6.234 -22.953 -5.008 1 98.56 330 ASP A N 1
ATOM 2571 C CA . ASP A 1 330 ? -6.477 -23.719 -3.781 1 98.56 330 ASP A CA 1
ATOM 2572 C C . ASP A 1 330 ? -6.02 -22.922 -2.555 1 98.56 330 ASP A C 1
ATOM 2574 O O . ASP A 1 330 ? -6.785 -22.75 -1.604 1 98.56 330 ASP A O 1
ATOM 2578 N N . ALA A 1 331 ? -4.812 -22.484 -2.645 1 98.75 331 ALA A N 1
ATOM 2579 C CA . ALA A 1 331 ? -4.207 -21.812 -1.506 1 98.75 331 ALA A CA 1
ATOM 2580 C C . ALA A 1 331 ? -5.004 -20.562 -1.127 1 98.75 331 ALA A C 1
ATOM 2582 O O . ALA A 1 331 ? -5.266 -20.312 0.054 1 98.75 331 ALA A O 1
ATOM 2583 N N . VAL A 1 332 ? -5.41 -19.781 -2.1 1 98.75 332 VAL A N 1
ATOM 2584 C CA . VAL A 1 332 ? -6.098 -18.531 -1.86 1 98.75 332 VAL A CA 1
ATOM 2585 C C . VAL A 1 332 ? -7.488 -18.797 -1.292 1 98.75 332 VAL A C 1
ATOM 2587 O O . VAL A 1 332 ? -7.926 -18.125 -0.355 1 98.75 332 VAL A O 1
ATOM 2590 N N . ASN A 1 333 ? -8.148 -19.781 -1.882 1 98.69 333 ASN A N 1
ATOM 2591 C CA . ASN A 1 333 ? -9.469 -20.156 -1.382 1 98.69 333 ASN A CA 1
ATOM 2592 C C . ASN A 1 333 ? -9.398 -20.641 0.067 1 98.69 333 ASN A C 1
ATOM 2594 O O . ASN A 1 333 ? -10.227 -20.234 0.893 1 98.69 333 ASN A O 1
ATOM 2598 N N . LEU A 1 334 ? -8.406 -21.375 0.386 1 98.69 334 LEU A N 1
ATOM 2599 C CA . LEU A 1 334 ? -8.25 -21.984 1.704 1 98.69 334 LEU A CA 1
ATOM 2600 C C . LEU A 1 334 ? -7.789 -20.938 2.727 1 98.69 334 LEU A C 1
ATOM 2602 O O . LEU A 1 334 ? -8.258 -20.938 3.869 1 98.69 334 LEU A O 1
ATOM 2606 N N . GLY A 1 335 ? -6.898 -20.047 2.355 1 98.69 335 GLY A N 1
ATOM 2607 C CA . GLY A 1 335 ? -6.191 -19.156 3.262 1 98.69 335 GLY A CA 1
ATOM 2608 C C . GLY A 1 335 ? -7.117 -18.281 4.074 1 98.69 335 GLY A C 1
ATOM 2609 O O . GLY A 1 335 ? -7 -18.203 5.301 1 98.69 335 GLY A O 1
ATOM 2610 N N . TRP A 1 336 ? -8.031 -17.609 3.402 1 98.69 336 TRP A N 1
ATOM 2611 C CA . TRP A 1 336 ? -8.898 -16.688 4.125 1 98.69 336 TRP A CA 1
ATOM 2612 C C . TRP A 1 336 ? -9.898 -17.438 4.996 1 98.69 336 TRP A C 1
ATOM 2614 O O . TRP A 1 336 ? -10.219 -17.016 6.105 1 98.69 336 TRP A O 1
ATOM 2624 N N . LYS A 1 337 ? -10.391 -18.641 4.547 1 98.62 337 LYS A N 1
ATOM 2625 C CA . LYS A 1 337 ? -11.32 -19.453 5.328 1 98.62 337 LYS A CA 1
ATOM 2626 C C . LYS A 1 337 ? -10.68 -19.938 6.629 1 98.62 337 LYS A C 1
ATOM 2628 O O . LYS A 1 337 ? -11.25 -19.75 7.707 1 98.62 337 LYS A O 1
ATOM 2633 N N . LEU A 1 338 ? -9.516 -20.469 6.496 1 98.44 338 LEU A N 1
ATOM 2634 C CA . LEU A 1 338 ? -8.812 -21 7.652 1 98.44 338 LEU A CA 1
ATOM 2635 C C . LEU A 1 338 ? -8.43 -19.891 8.625 1 98.44 338 LEU A C 1
ATOM 2637 O O . LEU A 1 338 ? -8.5 -20.062 9.836 1 98.44 338 LEU A O 1
ATOM 2641 N N . SER A 1 339 ? -8.047 -18.734 8.117 1 98.31 339 SER A N 1
ATOM 2642 C CA . SER A 1 339 ? -7.723 -17.578 8.945 1 98.31 339 SER A CA 1
ATOM 2643 C C . SER A 1 339 ? -8.914 -17.172 9.812 1 98.31 339 SER A C 1
ATOM 2645 O O . SER A 1 339 ? -8.773 -16.969 11.016 1 98.31 339 SER A O 1
ATOM 2647 N N . LEU A 1 340 ? -10.086 -17.062 9.219 1 97.69 340 LEU A N 1
ATOM 2648 C CA . LEU A 1 340 ? -11.273 -16.625 9.938 1 97.69 340 LEU A CA 1
ATOM 2649 C C . LEU A 1 340 ? -11.672 -17.641 11 1 97.69 340 LEU A C 1
ATOM 2651 O O . LEU A 1 340 ? -12.047 -17.266 12.117 1 97.69 340 LEU A O 1
ATOM 2655 N N . VAL A 1 341 ? -11.586 -18.906 10.672 1 97.12 341 VAL A N 1
ATOM 2656 C CA . VAL A 1 341 ? -11.93 -19.969 11.609 1 97.12 341 VAL A CA 1
ATOM 2657 C C . VAL A 1 341 ? -10.984 -19.953 12.797 1 97.12 341 VAL A C 1
ATOM 2659 O O . VAL A 1 341 ? -11.422 -20 13.953 1 97.12 341 VAL A O 1
ATOM 2662 N N . LEU A 1 342 ? -9.703 -19.812 12.57 1 96.75 342 LEU A N 1
ATOM 2663 C CA . LEU A 1 342 ? -8.695 -19.828 13.625 1 96.75 342 LEU A CA 1
ATOM 2664 C C . LEU A 1 342 ? -8.836 -18.609 14.531 1 96.75 342 LEU A C 1
ATOM 2666 O O . LEU A 1 342 ? -8.555 -18.688 15.727 1 96.75 342 LEU A O 1
ATOM 2670 N N . GLN A 1 343 ? -9.328 -17.531 13.984 1 95.31 343 GLN A N 1
ATOM 2671 C CA . GLN A 1 343 ? -9.523 -16.297 14.758 1 95.31 343 GLN A CA 1
ATOM 2672 C C . GLN A 1 343 ? -10.828 -16.359 15.562 1 95.31 343 GLN A C 1
ATOM 2674 O O . GLN A 1 343 ? -11.117 -15.469 16.344 1 95.31 343 GLN A O 1
ATOM 2679 N N . GLY A 1 344 ? -11.641 -17.344 15.32 1 94.56 344 GLY A N 1
ATOM 2680 C CA . GLY A 1 344 ? -12.922 -17.469 15.984 1 94.56 344 GLY A CA 1
ATOM 2681 C C . GLY A 1 344 ? -14 -16.594 15.383 1 94.56 344 GLY A C 1
ATOM 2682 O O . GLY A 1 344 ? -15.016 -16.312 16.016 1 94.56 344 GLY A O 1
ATOM 2683 N N . LEU A 1 345 ? -13.789 -16.141 14.164 1 95.88 345 LEU A N 1
ATOM 2684 C CA . LEU A 1 345 ? -14.703 -15.203 13.516 1 95.88 345 LEU A CA 1
ATOM 2685 C C . LEU A 1 345 ? -15.672 -15.93 12.594 1 95.88 345 LEU A C 1
ATOM 2687 O O . LEU A 1 345 ? -16.672 -15.359 12.172 1 95.88 345 LEU A O 1
ATOM 2691 N N . ALA A 1 346 ? -15.352 -17.156 12.203 1 96.56 346 ALA A N 1
ATOM 2692 C CA . ALA A 1 346 ? -16.219 -17.969 11.352 1 96.56 346 ALA A CA 1
ATOM 2693 C C . ALA A 1 346 ? -16.422 -19.359 11.945 1 96.56 346 ALA A C 1
ATOM 2695 O O . ALA A 1 346 ? -15.562 -19.875 12.664 1 96.56 346 ALA A O 1
ATOM 2696 N N . ASN A 1 347 ? -17.594 -19.984 11.555 1 95.19 347 ASN A N 1
ATOM 2697 C CA . ASN A 1 347 ? -17.875 -21.375 11.898 1 95.19 347 ASN A CA 1
ATOM 2698 C C . ASN A 1 347 ? -16.922 -22.344 11.188 1 95.19 347 ASN A C 1
ATOM 2700 O O . ASN A 1 347 ? -16.703 -22.219 9.984 1 95.19 347 ASN A O 1
ATOM 2704 N N . PRO A 1 348 ? -16.375 -23.328 11.938 1 95.12 348 PRO A N 1
ATOM 2705 C CA . PRO A 1 348 ? -15.453 -24.281 11.312 1 95.12 348 PRO A CA 1
ATOM 2706 C C . PRO A 1 348 ? -16.062 -24.969 10.094 1 95.12 348 PRO A C 1
ATOM 2708 O O . PRO A 1 348 ? -15.336 -25.406 9.203 1 95.12 348 PRO A O 1
ATOM 2711 N N . ASP A 1 349 ? -17.375 -25.031 10.016 1 94.19 349 ASP A N 1
ATOM 2712 C CA . ASP A 1 349 ? -18.062 -25.672 8.891 1 94.19 349 ASP A CA 1
ATOM 2713 C C . ASP A 1 349 ? -17.781 -24.922 7.586 1 94.19 349 ASP A C 1
ATOM 2715 O O . ASP A 1 349 ? -18.016 -25.469 6.5 1 94.19 349 ASP A O 1
ATOM 2719 N N . LEU A 1 350 ? -17.328 -23.672 7.727 1 96.94 350 LEU A N 1
ATOM 2720 C CA . LEU A 1 350 ? -16.938 -22.891 6.559 1 96.94 350 LEU A CA 1
ATOM 2721 C C . LEU A 1 350 ? -15.883 -23.625 5.738 1 96.94 350 LEU A C 1
ATOM 2723 O O . LEU A 1 350 ? -15.844 -23.5 4.512 1 96.94 350 LEU A O 1
ATOM 2727 N N . LEU A 1 351 ? -15.078 -24.469 6.387 1 97.31 351 LEU A N 1
ATOM 2728 C CA . LEU A 1 351 ? -13.953 -25.125 5.73 1 97.31 351 LEU A CA 1
ATOM 2729 C C . LEU A 1 351 ? -14.43 -26.188 4.75 1 97.31 351 LEU A C 1
ATOM 2731 O O . LEU A 1 351 ? -13.703 -26.562 3.826 1 97.31 351 LEU A O 1
ATOM 2735 N N . HIS A 1 352 ? -15.664 -26.656 4.898 1 96.81 352 HIS A N 1
ATOM 2736 C CA . HIS A 1 352 ? -16.219 -27.625 3.955 1 96.81 352 HIS A CA 1
ATOM 2737 C C . HIS A 1 352 ? -16.422 -27 2.58 1 96.81 352 HIS A C 1
ATOM 2739 O O . HIS A 1 352 ? -16.375 -27.688 1.563 1 96.81 352 HIS A O 1
ATOM 2745 N N . SER A 1 353 ? -16.609 -25.688 2.588 1 97.75 353 SER A N 1
ATOM 2746 C CA . SER A 1 353 ? -16.828 -25 1.317 1 97.75 353 SER A CA 1
ATOM 2747 C C . SER A 1 353 ? -15.57 -25.062 0.441 1 97.75 353 SER A C 1
ATOM 2749 O O . SER A 1 353 ? -15.656 -24.891 -0.776 1 97.75 353 SER A O 1
ATOM 2751 N N . TYR A 1 354 ? -14.414 -25.312 1.047 1 98.12 354 TYR A N 1
ATOM 2752 C CA . TYR A 1 354 ? -13.172 -25.422 0.294 1 98.12 354 TYR A CA 1
ATOM 2753 C C . TYR A 1 354 ? -13.242 -26.531 -0.738 1 98.12 354 TYR A C 1
ATOM 2755 O O . TYR A 1 354 ? -13.102 -26.297 -1.938 1 98.12 354 TYR A O 1
ATOM 2763 N N . GLU A 1 355 ? -13.492 -27.719 -0.278 1 97.44 355 GLU A N 1
ATOM 2764 C CA . GLU A 1 355 ? -13.602 -28.859 -1.175 1 97.44 355 GLU A CA 1
ATOM 2765 C C . GLU A 1 355 ? -14.766 -28.688 -2.145 1 97.44 355 GLU A C 1
ATOM 2767 O O . GLU A 1 355 ? -14.641 -28.984 -3.336 1 97.44 355 GLU A O 1
ATOM 2772 N N . ASN A 1 356 ? -15.891 -28.172 -1.661 1 96.75 356 ASN A N 1
ATOM 2773 C CA . ASN A 1 356 ? -17.078 -28 -2.484 1 96.75 356 ASN A CA 1
ATOM 2774 C C . ASN A 1 356 ? -16.828 -27.062 -3.66 1 96.75 356 ASN A C 1
ATOM 2776 O O . ASN A 1 356 ? -17.406 -27.234 -4.738 1 96.75 356 ASN A O 1
ATOM 2780 N N . GLU A 1 357 ? -15.984 -26.125 -3.438 1 97.75 357 GLU A N 1
ATOM 2781 C CA . GLU A 1 357 ? -15.711 -25.125 -4.469 1 97.75 357 GLU A CA 1
ATOM 2782 C C . GLU A 1 357 ? -14.578 -25.562 -5.383 1 97.75 357 GLU A C 1
ATOM 2784 O O . GLU A 1 357 ? -14.656 -25.406 -6.605 1 97.75 357 GLU A O 1
ATOM 2789 N N . ARG A 1 358 ? -13.555 -26.172 -4.863 1 97.5 358 ARG A N 1
ATOM 2790 C CA . ARG A 1 358 ? -12.328 -26.406 -5.621 1 97.5 358 ARG A CA 1
ATOM 2791 C C . ARG A 1 358 ? -12.391 -27.734 -6.387 1 97.5 358 ARG A C 1
ATOM 2793 O O . ARG A 1 358 ? -11.969 -27.797 -7.539 1 97.5 358 ARG A O 1
ATOM 2800 N N . ARG A 1 359 ? -12.977 -28.766 -5.84 1 95.75 359 ARG A N 1
ATOM 2801 C CA . ARG A 1 359 ? -12.922 -30.094 -6.43 1 95.75 359 ARG A CA 1
ATOM 2802 C C . ARG A 1 359 ? -13.617 -30.125 -7.789 1 95.75 359 ARG A C 1
ATOM 2804 O O . ARG A 1 359 ? -13.062 -30.656 -8.758 1 95.75 359 ARG A O 1
ATOM 2811 N N . PRO A 1 360 ? -14.836 -29.484 -7.941 1 94.81 360 PRO A N 1
ATOM 2812 C CA . PRO A 1 360 ? -15.461 -29.469 -9.266 1 94.81 360 PRO A CA 1
ATOM 2813 C C . PRO A 1 360 ? -14.602 -28.781 -10.32 1 94.81 360 PRO A C 1
ATOM 2815 O O . PRO A 1 360 ? -14.562 -29.219 -11.477 1 94.81 360 PRO A O 1
ATOM 2818 N N . ASN A 1 361 ? -13.977 -27.75 -10.016 1 93.31 361 ASN A N 1
ATOM 2819 C CA . ASN A 1 361 ? -13.125 -27.016 -10.953 1 93.31 361 ASN A CA 1
ATOM 2820 C C . ASN A 1 361 ? -11.875 -27.812 -11.32 1 93.31 361 ASN A C 1
ATOM 2822 O O . ASN A 1 361 ? -11.422 -27.766 -12.469 1 93.31 361 ASN A O 1
ATOM 2826 N N . VAL A 1 362 ? -11.328 -28.531 -10.367 1 93.12 362 VAL A N 1
ATOM 2827 C CA . VAL A 1 362 ? -10.18 -29.391 -10.617 1 93.12 362 VAL A CA 1
ATOM 2828 C C . VAL A 1 362 ? -10.578 -30.516 -11.57 1 93.12 362 VAL A C 1
ATOM 2830 O O . VAL A 1 362 ? -9.836 -30.844 -12.492 1 93.12 362 VAL A O 1
ATOM 2833 N N . GLN A 1 363 ? -11.734 -31.047 -11.336 1 91.25 363 GLN A N 1
ATOM 2834 C CA . GLN A 1 363 ? -12.234 -32.094 -12.211 1 91.25 363 GLN A CA 1
ATOM 2835 C C . GLN A 1 363 ? -12.391 -31.609 -13.641 1 91.25 363 GLN A C 1
ATOM 2837 O O . GLN A 1 363 ? -12.023 -32.312 -14.594 1 91.25 363 GLN A O 1
ATOM 2842 N N . LYS A 1 364 ? -12.898 -30.469 -13.766 1 89.19 364 LYS A N 1
ATOM 2843 C CA . LYS A 1 364 ? -13.039 -29.859 -15.086 1 89.19 364 LYS A CA 1
ATOM 2844 C C . LYS A 1 364 ? -11.68 -29.688 -15.758 1 89.19 364 LYS A C 1
ATOM 2846 O O . LYS A 1 364 ? -11.539 -29.953 -16.953 1 89.19 364 LYS A O 1
ATOM 2851 N N . LEU A 1 365 ? -10.742 -29.266 -15.055 1 88.19 365 LEU A N 1
ATOM 2852 C CA . LEU A 1 365 ? -9.391 -29.078 -15.562 1 88.19 365 LEU A CA 1
ATOM 2853 C C . LEU A 1 365 ? -8.789 -30.406 -16.016 1 88.19 365 LEU A C 1
ATOM 2855 O O . LEU A 1 365 ? -8.141 -30.469 -17.062 1 88.19 365 LEU A O 1
ATOM 2859 N N . ILE A 1 366 ? -8.953 -31.406 -15.219 1 84.81 366 ILE A N 1
ATOM 2860 C CA . ILE A 1 366 ? -8.406 -32.719 -15.539 1 84.81 366 ILE A CA 1
ATOM 2861 C C . ILE A 1 366 ? -9.008 -33.219 -16.844 1 84.81 366 ILE A C 1
ATOM 2863 O O . ILE A 1 366 ? -8.297 -33.781 -17.703 1 84.81 366 ILE A O 1
ATOM 2867 N N . ASN A 1 367 ? -10.266 -33 -17.047 1 83.06 367 ASN A N 1
ATOM 2868 C CA . ASN A 1 367 ? -10.93 -33.406 -18.266 1 83.06 367 ASN A CA 1
ATOM 2869 C C . ASN A 1 367 ? -10.367 -32.688 -19.484 1 83.06 367 ASN A C 1
ATOM 2871 O O . ASN A 1 367 ? -10.109 -33.312 -20.531 1 83.06 367 ASN A O 1
ATOM 2875 N N . TYR A 1 368 ? -10.164 -31.453 -19.312 1 81.19 368 TYR A N 1
ATOM 2876 C CA . TYR A 1 368 ? -9.578 -30.625 -20.359 1 81.19 368 TYR A CA 1
ATOM 2877 C C . TYR A 1 368 ? -8.141 -31.031 -20.625 1 81.19 368 TYR A C 1
ATOM 2879 O O . TYR A 1 368 ? -7.715 -31.109 -21.781 1 81.19 368 TYR A O 1
ATOM 2887 N N . ASP A 1 369 ? -7.414 -31.266 -19.656 1 81.94 369 ASP A N 1
ATOM 2888 C CA . ASP A 1 369 ? -6 -31.625 -19.734 1 81.94 369 ASP A CA 1
ATOM 2889 C C . ASP A 1 369 ? -5.801 -32.938 -20.484 1 81.94 369 ASP A C 1
ATOM 2891 O O . ASP A 1 369 ? -4.816 -33.125 -21.203 1 81.94 369 ASP A O 1
ATOM 2895 N N . LYS A 1 370 ? -6.684 -33.844 -20.328 1 79.19 370 LYS A N 1
ATOM 2896 C CA . LYS A 1 370 ? -6.617 -35.125 -21.031 1 79.19 370 LYS A CA 1
ATOM 2897 C C . LYS A 1 370 ? -6.648 -34.906 -22.547 1 79.19 370 LYS A C 1
ATOM 2899 O O . LYS A 1 370 ? -5.84 -35.5 -23.281 1 79.19 370 LYS A O 1
ATOM 2904 N N . ASP A 1 371 ? -7.48 -34.125 -22.922 1 82.19 371 ASP A N 1
ATOM 2905 C CA . ASP A 1 371 ? -7.617 -33.812 -24.344 1 82.19 371 ASP A CA 1
ATOM 2906 C C . ASP A 1 371 ? -6.379 -33.125 -24.891 1 82.19 371 ASP A C 1
ATOM 2908 O O . ASP A 1 371 ? -5.863 -33.469 -25.953 1 82.19 371 ASP A O 1
ATOM 2912 N N . ILE A 1 372 ? -5.918 -32.156 -24.172 1 81.44 372 ILE A N 1
ATOM 2913 C CA . ILE A 1 372 ? -4.773 -31.375 -24.594 1 81.44 372 ILE A CA 1
ATOM 2914 C C . ILE A 1 372 ? -3.531 -32.25 -24.672 1 81.44 372 ILE A C 1
ATOM 2916 O O . ILE A 1 372 ? -2.758 -32.156 -25.625 1 81.44 372 ILE A O 1
ATOM 2920 N N . SER A 1 373 ? -3.363 -33.062 -23.703 1 77.88 373 SER A N 1
ATOM 2921 C CA . SER A 1 373 ? -2.207 -33.938 -23.672 1 77.88 373 SER A CA 1
ATOM 2922 C C . SER A 1 373 ? -2.18 -34.844 -24.906 1 77.88 373 SER A C 1
ATOM 2924 O O . SER A 1 373 ? -1.126 -35.031 -25.516 1 77.88 373 SER A O 1
ATOM 2926 N N . ARG A 1 374 ? -3.273 -35.344 -25.312 1 80.69 374 ARG A N 1
ATOM 2927 C CA . ARG A 1 374 ? -3.361 -36.188 -26.5 1 80.69 374 ARG A CA 1
ATOM 2928 C C . ARG A 1 374 ? -3.061 -35.406 -27.766 1 80.69 374 ARG A C 1
ATOM 2930 O O . ARG A 1 374 ? -2.312 -35.844 -28.641 1 80.69 374 ARG A O 1
ATOM 2937 N N . LEU A 1 375 ? -3.586 -34.312 -27.766 1 81.81 375 LEU A N 1
ATOM 2938 C CA . LEU A 1 375 ? -3.416 -33.469 -28.953 1 81.81 375 LEU A CA 1
ATOM 2939 C C . LEU A 1 375 ? -1.97 -33 -29.094 1 81.81 375 LEU A C 1
ATOM 2941 O O . LEU A 1 375 ? -1.441 -32.938 -30.203 1 81.81 375 LEU A O 1
ATOM 2945 N N . MET A 1 376 ? -1.303 -32.75 -28.031 1 80.88 376 MET A N 1
ATOM 2946 C CA . MET A 1 376 ? 0.09 -32.312 -28.047 1 80.88 376 MET A CA 1
ATOM 2947 C C . MET A 1 376 ? 1.005 -33.406 -28.562 1 80.88 376 MET A C 1
ATOM 2949 O O . MET A 1 376 ? 2.104 -33.156 -29.047 1 80.88 376 MET A O 1
ATOM 2953 N N . THR A 1 377 ? 0.563 -34.625 -28.422 1 78 377 THR A N 1
ATOM 2954 C CA . THR A 1 377 ? 1.311 -35.781 -28.938 1 78 377 THR A CA 1
ATOM 2955 C C . THR A 1 377 ? 0.757 -36.219 -30.281 1 78 377 THR A C 1
ATOM 2957 O O . THR A 1 377 ? 0.949 -37.375 -30.688 1 78 377 THR A O 1
ATOM 2960 N N . MET A 1 378 ? -0.001 -35.375 -30.875 1 81.06 378 MET A N 1
ATOM 2961 C CA . MET A 1 378 ? -0.502 -35.531 -32.25 1 81.06 378 MET A CA 1
ATOM 2962 C C . MET A 1 378 ? -1.552 -36.625 -32.312 1 81.06 378 MET A C 1
ATOM 2964 O O . MET A 1 378 ? -1.646 -37.344 -33.344 1 81.06 378 MET A O 1
ATOM 2968 N N . GLN A 1 379 ? -2.213 -36.781 -31.203 1 83.5 379 GLN A N 1
ATOM 2969 C CA . GLN A 1 379 ? -3.35 -37.688 -31.156 1 83.5 379 GLN A CA 1
ATOM 2970 C C . GLN A 1 379 ? -4.652 -36.938 -30.891 1 83.5 379 GLN A C 1
ATOM 2972 O O . GLN A 1 379 ? -4.684 -36 -30.094 1 83.5 379 GLN A O 1
ATOM 2977 N N . LEU A 1 380 ? -5.637 -37.312 -31.656 1 88 380 LEU A N 1
ATOM 2978 C CA . LEU A 1 380 ? -6.941 -36.719 -31.438 1 88 380 LEU A CA 1
ATOM 2979 C C . LEU A 1 380 ? -7.547 -37.156 -30.125 1 88 380 LEU A C 1
ATOM 2981 O O . LEU A 1 380 ? -7.203 -38.219 -29.609 1 88 380 LEU A O 1
ATOM 2985 N N . PRO A 1 381 ? -8.508 -36.406 -29.609 1 86.44 381 PRO A N 1
ATOM 2986 C CA . PRO A 1 381 ? -9.148 -36.812 -28.359 1 86.44 381 PRO A CA 1
ATOM 2987 C C . PRO A 1 381 ? -9.859 -38.188 -28.469 1 86.44 381 PRO A C 1
ATOM 2989 O O . PRO A 1 381 ? -10.289 -38.562 -29.547 1 86.44 381 PRO A O 1
ATOM 2992 N N . GLU A 1 382 ? -9.938 -38.906 -27.359 1 82.06 382 GLU A N 1
ATOM 2993 C CA . GLU A 1 382 ? -10.523 -40.25 -27.344 1 82.06 382 GLU A CA 1
ATOM 2994 C C . GLU A 1 382 ? -11.953 -40.219 -27.875 1 82.06 382 GLU A C 1
ATOM 2996 O O . GLU A 1 382 ? -12.367 -41.125 -28.609 1 82.06 382 GLU A O 1
ATOM 3001 N N . ASN A 1 383 ? -12.672 -39.219 -27.609 1 82.56 383 ASN A N 1
ATOM 3002 C CA . ASN A 1 383 ? -14.07 -39.125 -28 1 82.56 383 ASN A CA 1
ATOM 3003 C C . ASN A 1 383 ? -14.266 -38.219 -29.203 1 82.56 383 ASN A C 1
ATOM 3005 O O . ASN A 1 383 ? -15.328 -37.594 -29.359 1 82.56 383 ASN A O 1
ATOM 3009 N N . TRP A 1 384 ? -13.188 -38.156 -30 1 87.38 384 TRP A N 1
ATOM 3010 C CA . TRP A 1 384 ? -13.258 -37.25 -31.156 1 87.38 384 TRP A CA 1
ATOM 3011 C C . TRP A 1 384 ? -14.289 -37.719 -32.156 1 87.38 384 TRP A C 1
ATOM 3013 O O . TRP A 1 384 ? -14.234 -38.875 -32.625 1 87.38 384 TRP A O 1
ATOM 3023 N N . GLU A 1 385 ? -15.305 -36.906 -32.438 1 87.75 385 GLU A N 1
ATOM 3024 C CA . GLU A 1 385 ? -16.375 -37.25 -33.375 1 87.75 385 GLU A CA 1
ATOM 3025 C C . GLU A 1 385 ? -16.219 -36.562 -34.719 1 87.75 385 GLU A C 1
ATOM 3027 O O . GLU A 1 385 ? -17.016 -36.75 -35.625 1 87.75 385 GLU A O 1
ATOM 3032 N N . GLY A 1 386 ? -15.266 -35.781 -34.844 1 87.06 386 GLY A N 1
ATOM 3033 C CA . GLY A 1 386 ? -15.047 -35.031 -36.062 1 87.06 386 GLY A CA 1
ATOM 3034 C C . GLY A 1 386 ? -14.305 -35.844 -37.125 1 87.06 386 GLY A C 1
ATOM 3035 O O . GLY A 1 386 ? -14.344 -37.062 -37.125 1 87.06 386 GLY A O 1
ATOM 3036 N N . ASP A 1 387 ? -13.727 -35.156 -38.062 1 89.75 387 ASP A N 1
ATOM 3037 C CA . ASP A 1 387 ? -12.961 -35.781 -39.156 1 89.75 387 ASP A CA 1
ATOM 3038 C C . ASP A 1 387 ? -11.773 -36.562 -38.594 1 89.75 387 ASP A C 1
ATOM 3040 O O . ASP A 1 387 ? -10.906 -36.031 -37.938 1 89.75 387 ASP A O 1
ATOM 3044 N N . PRO A 1 388 ? -11.727 -37.812 -38.719 1 88.81 388 PRO A N 1
ATOM 3045 C CA . PRO A 1 388 ? -10.625 -38.625 -38.219 1 88.81 388 PRO A CA 1
ATOM 3046 C C . PRO A 1 388 ? -9.266 -38.188 -38.781 1 88.81 388 PRO A C 1
ATOM 3048 O O . PRO A 1 388 ? -8.227 -38.562 -38.219 1 88.81 388 PRO A O 1
ATOM 3051 N N . ASN A 1 389 ? -9.312 -37.469 -39.875 1 89.12 389 ASN A N 1
ATOM 3052 C CA . ASN A 1 389 ? -8.062 -37 -40.469 1 89.12 389 ASN A CA 1
ATOM 3053 C C . ASN A 1 389 ? -7.785 -35.531 -40.156 1 89.12 389 ASN A C 1
ATOM 3055 O O . ASN A 1 389 ? -6.98 -34.906 -40.812 1 89.12 389 ASN A O 1
ATOM 3059 N N . ALA A 1 390 ? -8.516 -35.156 -39.094 1 89.81 390 ALA A N 1
ATOM 3060 C CA . ALA A 1 390 ? -8.297 -33.781 -38.688 1 89.81 390 ALA A CA 1
ATOM 3061 C C . ALA A 1 390 ? -6.871 -33.562 -38.219 1 89.81 390 ALA A C 1
ATOM 3063 O O . ALA A 1 390 ? -6.285 -34.438 -37.594 1 89.81 390 ALA A O 1
ATOM 3064 N N . ASP A 1 391 ? -6.32 -32.375 -38.562 1 89.38 391 ASP A N 1
ATOM 3065 C CA . ASP A 1 391 ? -5.004 -32 -38.062 1 89.38 391 ASP A CA 1
ATOM 3066 C C . ASP A 1 391 ? -5.035 -31.766 -36.562 1 89.38 391 ASP A C 1
ATOM 3068 O O . ASP A 1 391 ? -5.664 -30.812 -36.094 1 89.38 391 ASP A O 1
ATOM 3072 N N . PRO A 1 392 ? -4.312 -32.594 -35.812 1 89.06 392 PRO A N 1
ATOM 3073 C CA . PRO A 1 392 ? -4.34 -32.438 -34.344 1 89.06 392 PRO A CA 1
ATOM 3074 C C . PRO A 1 392 ? -3.912 -31.031 -33.875 1 89.06 392 PRO A C 1
ATOM 3076 O O . PRO A 1 392 ? -4.395 -30.547 -32.875 1 89.06 392 PRO A O 1
ATOM 3079 N N . ASN A 1 393 ? -3.115 -30.422 -34.625 1 87.25 393 ASN A N 1
ATOM 3080 C CA . ASN A 1 393 ? -2.664 -29.078 -34.25 1 87.25 393 ASN A CA 1
ATOM 3081 C C . ASN A 1 393 ? -3.785 -28.047 -34.406 1 87.25 393 ASN A C 1
ATOM 3083 O O . ASN A 1 393 ? -3.883 -27.125 -33.594 1 87.25 393 ASN A O 1
ATOM 3087 N N . GLU A 1 394 ? -4.543 -28.188 -35.375 1 87.25 394 GLU A N 1
ATOM 3088 C CA . GLU A 1 394 ? -5.695 -27.312 -35.531 1 87.25 394 GLU A CA 1
ATOM 3089 C C . GLU A 1 394 ? -6.73 -27.547 -34.438 1 87.25 394 GLU A C 1
ATOM 3091 O O . GLU A 1 394 ? -7.301 -26.594 -33.906 1 87.25 394 GLU A O 1
ATOM 3096 N N . VAL A 1 395 ? -6.902 -28.828 -34.219 1 88.25 395 VAL A N 1
ATOM 3097 C CA . VAL A 1 395 ? -7.867 -29.188 -33.188 1 88.25 395 VAL A CA 1
ATOM 3098 C C . VAL A 1 395 ? -7.391 -28.672 -31.828 1 88.25 395 VAL A C 1
ATOM 3100 O O . VAL A 1 395 ? -8.188 -28.172 -31.031 1 88.25 395 VAL A O 1
ATOM 3103 N N . LEU A 1 396 ? -6.148 -28.781 -31.594 1 86.25 396 LEU A N 1
ATOM 3104 C CA . LEU A 1 396 ? -5.562 -28.25 -30.375 1 86.25 396 LEU A CA 1
ATOM 3105 C C . LEU A 1 396 ? -5.844 -26.766 -30.234 1 86.25 396 LEU A C 1
ATOM 3107 O O . LEU A 1 396 ? -6.27 -26.297 -29.172 1 86.25 396 LEU A O 1
ATOM 3111 N N . GLY A 1 397 ? -5.652 -26.031 -31.25 1 84.62 397 GLY A N 1
ATOM 3112 C CA . GLY A 1 397 ? -5.941 -24.594 -31.234 1 84.62 397 GLY A CA 1
ATOM 3113 C C . GLY A 1 397 ? -7.383 -24.281 -30.875 1 84.62 397 GLY A C 1
ATOM 3114 O O . GLY A 1 397 ? -7.645 -23.391 -30.078 1 84.62 397 GLY A O 1
ATOM 3115 N N . LYS A 1 398 ? -8.234 -25.031 -31.422 1 85.75 398 LYS A N 1
ATOM 3116 C CA . LYS A 1 398 ? -9.664 -24.828 -31.188 1 85.75 398 LYS A CA 1
ATOM 3117 C C . LYS A 1 398 ? -10.023 -25.156 -29.734 1 85.75 398 LYS A C 1
ATOM 3119 O O . LYS A 1 398 ? -10.766 -24.406 -29.094 1 85.75 398 LYS A O 1
ATOM 3124 N N . VAL A 1 399 ? -9.477 -26.234 -29.312 1 84.12 399 VAL A N 1
ATOM 3125 C CA . VAL A 1 399 ? -9.758 -26.688 -27.953 1 84.12 399 VAL A CA 1
ATOM 3126 C C . VAL A 1 399 ? -9.211 -25.672 -26.953 1 84.12 399 VAL A C 1
ATOM 3128 O O . VAL A 1 399 ? -9.898 -25.297 -26 1 84.12 399 VAL A O 1
ATOM 3131 N N . MET A 1 400 ? -8.086 -25.203 -27.203 1 85.5 400 MET A N 1
ATOM 3132 C CA . MET A 1 400 ? -7.469 -24.219 -26.312 1 85.5 400 MET A CA 1
ATOM 3133 C C . MET A 1 400 ? -8.219 -22.891 -26.359 1 85.5 400 MET A C 1
ATOM 3135 O O . MET A 1 400 ? -8.391 -22.234 -25.328 1 85.5 400 MET A O 1
ATOM 3139 N N . ALA A 1 401 ? -8.641 -22.516 -27.469 1 84.5 401 ALA A N 1
ATOM 3140 C CA . ALA A 1 401 ? -9.414 -21.281 -27.609 1 84.5 401 ALA A CA 1
ATOM 3141 C C . ALA A 1 401 ? -10.742 -21.375 -26.859 1 84.5 401 ALA A C 1
ATOM 3143 O O . ALA A 1 401 ? -11.164 -20.422 -26.219 1 84.5 401 ALA A O 1
ATOM 3144 N N . GLU A 1 402 ? -11.305 -22.516 -26.984 1 82.12 402 GLU A N 1
ATOM 3145 C CA . GLU A 1 402 ? -12.586 -22.734 -26.328 1 82.12 402 GLU A CA 1
ATOM 3146 C C . GLU A 1 402 ? -12.43 -22.734 -24.812 1 82.12 402 GLU A C 1
ATOM 3148 O O . GLU A 1 402 ? -13.328 -22.281 -24.094 1 82.12 402 GLU A O 1
ATOM 3153 N N . ALA A 1 403 ? -11.289 -23.125 -24.406 1 84.5 403 ALA A N 1
ATOM 3154 C CA . ALA A 1 403 ? -11.023 -23.219 -22.969 1 84.5 403 ALA A CA 1
ATOM 3155 C C . ALA A 1 403 ? -10.281 -21.984 -22.469 1 84.5 403 ALA A C 1
ATOM 3157 O O . ALA A 1 403 ? -9.828 -21.938 -21.328 1 84.5 403 ALA A O 1
ATOM 3158 N N . ALA A 1 404 ? -10.234 -21.016 -23.281 1 86.75 404 ALA A N 1
ATOM 3159 C CA . ALA A 1 404 ? -9.359 -19.875 -23.016 1 86.75 404 ALA A CA 1
ATOM 3160 C C . ALA A 1 404 ? -9.719 -19.188 -21.703 1 86.75 404 ALA A C 1
ATOM 3162 O O . ALA A 1 404 ? -8.836 -18.875 -20.906 1 86.75 404 ALA A O 1
ATOM 3163 N N . THR A 1 405 ? -10.984 -18.953 -21.453 1 88.5 405 THR A N 1
ATOM 3164 C CA . THR A 1 405 ? -11.422 -18.25 -20.25 1 88.5 405 THR A CA 1
ATOM 3165 C C . THR A 1 405 ? -11.164 -19.078 -19 1 88.5 405 THR A C 1
ATOM 3167 O O . THR A 1 405 ? -10.844 -18.547 -17.938 1 88.5 405 THR A O 1
ATOM 3170 N N . PHE A 1 406 ? -11.289 -20.328 -19.203 1 88.06 406 PHE A N 1
ATOM 3171 C CA . PHE A 1 406 ? -11 -21.234 -18.094 1 88.06 406 PHE A CA 1
ATOM 3172 C C . PHE A 1 406 ? -9.492 -21.344 -17.875 1 88.06 406 PHE A C 1
ATOM 3174 O O . PHE A 1 406 ? -9.023 -21.297 -16.734 1 88.06 406 PHE A O 1
ATOM 3181 N N . SER A 1 407 ? -8.734 -21.422 -18.938 1 88.06 407 SER A N 1
ATOM 3182 C CA . SER A 1 407 ? -7.289 -21.594 -18.859 1 88.06 407 SER A CA 1
ATOM 3183 C C . SER A 1 407 ? -6.617 -20.359 -18.266 1 88.06 407 SER A C 1
ATOM 3185 O O . SER A 1 407 ? -5.621 -20.469 -17.547 1 88.06 407 SER A O 1
ATOM 3187 N N . SER A 1 408 ? -7.199 -19.188 -18.578 1 92.38 408 SER A N 1
ATOM 3188 C CA . SER A 1 408 ? -6.66 -17.953 -18.031 1 92.38 408 SER A CA 1
ATOM 3189 C C . SER A 1 408 ? -7.078 -17.766 -16.578 1 92.38 408 SER A C 1
ATOM 3191 O O . SER A 1 408 ? -6.555 -16.906 -15.867 1 92.38 408 SER A O 1
ATOM 3193 N N . GLY A 1 409 ? -7.992 -18.578 -16.109 1 93.81 409 GLY A N 1
ATOM 3194 C CA . GLY A 1 409 ? -8.547 -18.516 -14.773 1 93.81 409 GLY A CA 1
ATOM 3195 C C . GLY A 1 409 ? -9.664 -17.5 -14.641 1 93.81 409 GLY A C 1
ATOM 3196 O O . GLY A 1 409 ? -10.375 -17.469 -13.633 1 93.81 409 GLY A O 1
ATOM 3197 N N . LEU A 1 410 ? -9.891 -16.656 -15.625 1 94.75 410 LEU A N 1
ATOM 3198 C CA . LEU A 1 410 ? -10.836 -15.555 -15.531 1 94.75 410 LEU A CA 1
ATOM 3199 C C . LEU A 1 410 ? -12.273 -16.062 -15.602 1 94.75 410 LEU A C 1
ATOM 3201 O O . LEU A 1 410 ? -13.203 -15.375 -15.156 1 94.75 410 LEU A O 1
ATOM 3205 N N . GLY A 1 411 ? -12.43 -17.281 -16.141 1 93.12 411 GLY A N 1
ATOM 3206 C CA . GLY A 1 411 ? -13.758 -17.859 -16.281 1 93.12 411 GLY A CA 1
ATOM 3207 C C . GLY A 1 411 ? -14.078 -18.891 -15.211 1 93.12 411 GLY A C 1
ATOM 3208 O O . GLY A 1 411 ? -15.148 -19.5 -15.234 1 93.12 411 GLY A O 1
ATOM 3209 N N . ILE A 1 412 ? -13.195 -19.078 -14.25 1 94.5 412 ILE A N 1
ATOM 3210 C CA . ILE A 1 412 ? -13.453 -20.016 -13.148 1 94.5 412 ILE A CA 1
ATOM 3211 C C . ILE A 1 412 ? -14.531 -19.438 -12.234 1 94.5 412 ILE A C 1
ATOM 3213 O O . ILE A 1 412 ? -14.492 -18.25 -11.875 1 94.5 412 ILE A O 1
ATOM 3217 N N . TYR A 1 413 ? -15.508 -20.156 -11.898 1 95.94 413 TYR A N 1
ATOM 3218 C CA . TYR A 1 413 ? -16.562 -19.703 -11 1 95.94 413 TYR A CA 1
ATOM 3219 C C . TYR A 1 413 ? -16.984 -20.828 -10.055 1 95.94 413 TYR A C 1
ATOM 3221 O O . TYR A 1 413 ? -16.656 -22 -10.289 1 95.94 413 TYR A O 1
ATOM 3229 N N . TYR A 1 414 ? -17.547 -20.531 -8.969 1 97.12 414 TYR A N 1
ATOM 3230 C CA . TYR A 1 414 ? -18.156 -21.438 -8.008 1 97.12 414 TYR A CA 1
ATOM 3231 C C . TYR A 1 414 ? -19.672 -21.438 -8.133 1 97.12 414 TYR A C 1
ATOM 3233 O O . TYR A 1 414 ? -20.281 -20.375 -8.258 1 97.12 414 TYR A O 1
ATOM 3241 N N . GLU A 1 415 ? -20.203 -22.578 -8.133 1 95.19 415 GLU A N 1
ATOM 3242 C CA . GLU A 1 415 ? -21.641 -22.688 -8.289 1 95.19 415 GLU A CA 1
ATOM 3243 C C . GLU A 1 415 ? -22.375 -22.047 -7.113 1 95.19 415 GLU A C 1
ATOM 3245 O O . GLU A 1 415 ? -21.891 -22.062 -5.984 1 95.19 415 GLU A O 1
ATOM 3250 N N . PRO A 1 416 ? -23.531 -21.484 -7.438 1 92.94 416 PRO A N 1
ATOM 3251 C CA . PRO A 1 416 ? -24.344 -20.969 -6.328 1 92.94 416 PRO A CA 1
ATOM 3252 C C . PRO A 1 416 ? -24.594 -22.016 -5.242 1 92.94 416 PRO A C 1
ATOM 3254 O O . PRO A 1 416 ? -24.781 -23.203 -5.547 1 92.94 416 PRO A O 1
ATOM 3257 N N . ASP A 1 417 ? -24.578 -21.594 -4.062 1 93.81 417 ASP A N 1
ATOM 3258 C CA . ASP A 1 417 ? -24.812 -22.484 -2.922 1 93.81 417 ASP A CA 1
ATOM 3259 C C . ASP A 1 417 ? -25.594 -21.766 -1.831 1 93.81 417 ASP A C 1
ATOM 3261 O O . ASP A 1 417 ? -26.156 -20.688 -2.062 1 93.81 417 ASP A O 1
ATOM 3265 N N . SER A 1 418 ? -25.797 -22.422 -0.754 1 92.88 418 SER A N 1
ATOM 3266 C CA . SER A 1 418 ? -26.594 -21.844 0.316 1 92.88 418 SER A CA 1
ATOM 3267 C C . SER A 1 418 ? -25.734 -21.203 1.39 1 92.88 418 SER A C 1
ATOM 3269 O O . SER A 1 418 ? -26.219 -20.859 2.469 1 92.88 418 SER A O 1
ATOM 3271 N N . LEU A 1 419 ? -24.484 -20.969 1.027 1 95.56 419 LEU A N 1
ATOM 3272 C CA . LEU A 1 419 ? -23.547 -20.516 2.055 1 95.56 419 LEU A CA 1
ATOM 3273 C C . LEU A 1 419 ? -22.781 -19.281 1.584 1 95.56 419 LEU A C 1
ATOM 3275 O O . LEU A 1 419 ? -23.203 -18.156 1.845 1 95.56 419 LEU A O 1
ATOM 3279 N N . LEU A 1 420 ? -21.844 -19.422 0.661 1 97.06 420 LEU A N 1
ATOM 3280 C CA . LEU A 1 420 ? -20.906 -18.359 0.298 1 97.06 420 LEU A CA 1
ATOM 3281 C C . LEU A 1 420 ? -21.344 -17.672 -0.991 1 97.06 420 LEU A C 1
ATOM 3283 O O . LEU A 1 420 ? -21.188 -16.453 -1.135 1 97.06 420 LEU A O 1
ATOM 3287 N N . ASN A 1 421 ? -21.766 -18.406 -1.952 1 97.19 421 ASN A N 1
ATOM 3288 C CA . ASN A 1 421 ? -22.203 -17.891 -3.25 1 97.19 421 ASN A CA 1
ATOM 3289 C C . ASN A 1 421 ? -23.734 -17.859 -3.357 1 97.19 421 ASN A C 1
ATOM 3291 O O . ASN A 1 421 ? -24.312 -18.562 -4.191 1 97.19 421 ASN A O 1
ATOM 3295 N N . LEU A 1 422 ? -24.312 -16.969 -2.67 1 95.5 422 LEU A N 1
ATOM 3296 C CA . LEU A 1 422 ? -25.75 -16.984 -2.434 1 95.5 422 LEU A CA 1
ATOM 3297 C C . LEU A 1 422 ? -26.469 -16.062 -3.416 1 95.5 422 LEU A C 1
ATOM 3299 O O . LEU A 1 422 ? -26.172 -14.867 -3.488 1 95.5 422 LEU A O 1
ATOM 3303 N N . LEU A 1 423 ? -27.406 -16.609 -4.137 1 91.69 423 LEU A N 1
ATOM 3304 C CA . LEU A 1 423 ? -28.25 -15.828 -5.027 1 91.69 423 LEU A CA 1
ATOM 3305 C C . LEU A 1 423 ? -29.438 -15.242 -4.273 1 91.69 423 LEU A C 1
ATOM 3307 O O . LEU A 1 423 ? -30.281 -15.992 -3.754 1 91.69 423 LEU A O 1
ATOM 3311 N N . GLN A 1 424 ? -29.438 -13.969 -4.09 1 87.44 424 GLN A N 1
ATOM 3312 C CA . GLN A 1 424 ? -30.562 -13.336 -3.398 1 87.44 424 GLN A CA 1
ATOM 3313 C C . GLN A 1 424 ? -31.359 -12.453 -4.348 1 87.44 424 GLN A C 1
ATOM 3315 O O . GLN A 1 424 ? -32.531 -12.156 -4.086 1 87.44 424 GLN A O 1
ATOM 3320 N N . ALA A 1 425 ? -30.766 -11.828 -5.285 1 79.88 425 ALA A N 1
ATOM 3321 C CA . ALA A 1 425 ? -31.438 -11.016 -6.301 1 79.88 425 ALA A CA 1
ATOM 3322 C C . ALA A 1 425 ? -30.969 -11.398 -7.703 1 79.88 425 ALA A C 1
ATOM 3324 O O . ALA A 1 425 ? -29.766 -11.508 -7.953 1 79.88 425 ALA A O 1
ATOM 3325 N N . SER A 1 426 ? -32.156 -11.664 -8.445 1 72.81 426 SER A N 1
ATOM 3326 C CA . SER A 1 426 ? -31.812 -12.031 -9.812 1 72.81 426 SER A CA 1
ATOM 3327 C C . SER A 1 426 ? -31.875 -10.82 -10.742 1 72.81 426 SER A C 1
ATOM 3329 O O . SER A 1 426 ? -32.625 -9.883 -10.484 1 72.81 426 SER A O 1
ATOM 3331 N N . HIS A 1 427 ? -30.953 -10.516 -11.703 1 78.19 427 HIS A N 1
ATOM 3332 C CA . HIS A 1 427 ? -31 -9.57 -12.82 1 78.19 427 HIS A CA 1
ATOM 3333 C C . HIS A 1 427 ? -30.5 -8.195 -12.398 1 78.19 427 HIS A C 1
ATOM 3335 O O . HIS A 1 427 ? -30.781 -7.195 -13.062 1 78.19 427 HIS A O 1
ATOM 3341 N N . LEU A 1 428 ? -29.953 -8.18 -11.219 1 81.88 428 LEU A N 1
ATOM 3342 C CA . LEU A 1 428 ? -29.484 -6.891 -10.727 1 81.88 428 LEU A CA 1
ATOM 3343 C C . LEU A 1 428 ? -28.172 -6.5 -11.383 1 81.88 428 LEU A C 1
ATOM 3345 O O . LEU A 1 428 ? -27.828 -5.316 -11.461 1 81.88 428 LEU A O 1
ATOM 3349 N N . SER A 1 429 ? -27.484 -7.52 -11.906 1 84.81 429 SER A N 1
ATOM 3350 C CA . SER A 1 429 ? -26.125 -7.281 -12.398 1 84.81 429 SER A CA 1
ATOM 3351 C C . SER A 1 429 ? -25.703 -8.352 -13.398 1 84.81 429 SER A C 1
ATOM 3353 O O . SER A 1 429 ? -26.312 -9.422 -13.469 1 84.81 429 SER A O 1
ATOM 3355 N N . SER A 1 430 ? -24.812 -8.008 -14.195 1 90.25 430 SER A N 1
ATOM 3356 C CA . SER A 1 430 ? -24.219 -8.992 -15.102 1 90.25 430 SER A CA 1
ATOM 3357 C C . SER A 1 430 ? -23.234 -9.891 -14.359 1 90.25 430 SER A C 1
ATOM 3359 O O . SER A 1 430 ? -22.875 -10.969 -14.844 1 90.25 430 SER A O 1
ATOM 3361 N N . VAL A 1 431 ? -22.828 -9.453 -13.227 1 94.06 431 VAL A N 1
ATOM 3362 C CA . VAL A 1 431 ? -21.891 -10.219 -12.398 1 94.06 431 VAL A CA 1
ATOM 3363 C C . VAL A 1 431 ? -22.672 -10.953 -11.305 1 94.06 431 VAL A C 1
ATOM 3365 O O . VAL A 1 431 ? -23.359 -10.328 -10.5 1 94.06 431 VAL A O 1
ATOM 3368 N N . GLN A 1 432 ? -22.547 -12.234 -11.234 1 94.12 432 GLN A N 1
ATOM 3369 C CA . GLN A 1 432 ? -23.359 -13.07 -10.359 1 94.12 432 GLN A CA 1
ATOM 3370 C C . GLN A 1 432 ? -22.531 -13.641 -9.219 1 94.12 432 GLN A C 1
ATOM 3372 O O . GLN A 1 432 ? -21.312 -13.734 -9.32 1 94.12 432 GLN A O 1
ATOM 3377 N N . PRO A 1 433 ? -23.203 -14 -8.109 1 96.31 433 PRO A N 1
ATOM 3378 C CA . PRO A 1 433 ? -22.484 -14.688 -7.031 1 96.31 433 PRO A CA 1
ATOM 3379 C C . PRO A 1 433 ? -21.75 -15.93 -7.52 1 96.31 433 PRO A C 1
ATOM 3381 O O . PRO A 1 433 ? -22.25 -16.672 -8.375 1 96.31 433 PRO A O 1
ATOM 3384 N N . GLY A 1 434 ? -20.562 -16.109 -6.969 1 96.81 434 GLY A N 1
ATOM 3385 C CA . GLY A 1 434 ? -19.75 -17.25 -7.359 1 96.81 434 GLY A CA 1
ATOM 3386 C C . GLY A 1 434 ? -18.828 -16.953 -8.516 1 96.81 434 GLY A C 1
ATOM 3387 O O . GLY A 1 434 ? -17.953 -17.766 -8.852 1 96.81 434 GLY A O 1
ATOM 3388 N N . ARG A 1 435 ? -18.953 -15.82 -9.086 1 96.12 435 ARG A N 1
ATOM 3389 C CA . ARG A 1 435 ? -18.062 -15.414 -10.164 1 96.12 435 ARG A CA 1
ATOM 3390 C C . ARG A 1 435 ? -17.031 -14.406 -9.672 1 96.12 435 ARG A C 1
ATOM 3392 O O . ARG A 1 435 ? -17.188 -13.812 -8.609 1 96.12 435 ARG A O 1
ATOM 3399 N N . ARG A 1 436 ? -15.945 -14.328 -10.508 1 96.62 436 ARG A N 1
ATOM 3400 C CA . ARG A 1 436 ? -14.898 -13.336 -10.281 1 96.62 436 ARG A CA 1
ATOM 3401 C C . ARG A 1 436 ? -15.477 -11.922 -10.281 1 96.62 436 ARG A C 1
ATOM 3403 O O . ARG A 1 436 ? -16.312 -11.594 -11.117 1 96.62 436 ARG A O 1
ATOM 3410 N N . ALA A 1 437 ? -15.148 -11.148 -9.188 1 97.62 437 ALA A N 1
ATOM 3411 C CA . ALA A 1 437 ? -15.445 -9.719 -9.242 1 97.62 437 ALA A CA 1
ATOM 3412 C C . ALA A 1 437 ? -14.516 -9 -10.227 1 97.62 437 ALA A C 1
ATOM 3414 O O . ALA A 1 437 ? -13.328 -8.844 -9.961 1 97.62 437 ALA A O 1
ATOM 3415 N N . PRO A 1 438 ? -15.023 -8.609 -11.336 1 96.44 438 PRO A N 1
ATOM 3416 C CA . PRO A 1 438 ? -14.148 -7.953 -12.312 1 96.44 438 PRO A CA 1
ATOM 3417 C C . PRO A 1 438 ? -13.414 -6.742 -11.742 1 96.44 438 PRO A C 1
ATOM 3419 O O . PRO A 1 438 ? -13.977 -6.004 -10.93 1 96.44 438 PRO A O 1
ATOM 3422 N N . ASP A 1 439 ? -12.242 -6.637 -12.164 1 97.12 439 ASP A N 1
ATOM 3423 C CA . ASP A 1 439 ? -11.492 -5.441 -11.797 1 97.12 439 ASP A CA 1
ATOM 3424 C C . ASP A 1 439 ? -11.961 -4.223 -12.586 1 97.12 439 ASP A C 1
ATOM 3426 O O . ASP A 1 439 ? -12.273 -4.332 -13.773 1 97.12 439 ASP A O 1
ATOM 3430 N N . VAL A 1 440 ? -12.172 -3.082 -11.969 1 97.69 440 VAL A N 1
ATOM 3431 C CA . VAL A 1 440 ? -12.656 -1.868 -12.617 1 97.69 440 VAL A CA 1
ATOM 3432 C C . VAL A 1 440 ? -11.82 -0.671 -12.156 1 97.69 440 VAL A C 1
ATOM 3434 O O . VAL A 1 440 ? -11.328 -0.647 -11.031 1 97.69 440 VAL A O 1
ATOM 3437 N N . ALA A 1 441 ? -11.664 0.301 -13.078 1 97.25 441 ALA A N 1
ATOM 3438 C CA . ALA A 1 441 ? -10.938 1.531 -12.781 1 97.25 441 ALA A CA 1
ATOM 3439 C C . ALA A 1 441 ? -11.766 2.467 -11.906 1 97.25 441 ALA A C 1
ATOM 3441 O O . ALA A 1 441 ? -12.969 2.635 -12.133 1 97.25 441 ALA A O 1
ATOM 3442 N N . LEU A 1 442 ? -11.188 2.996 -10.859 1 98.31 442 LEU A N 1
ATOM 3443 C CA . LEU A 1 442 ? -11.805 3.939 -9.93 1 98.31 442 LEU A CA 1
ATOM 3444 C C . LEU A 1 442 ? -10.891 5.133 -9.688 1 98.31 442 LEU A C 1
ATOM 3446 O O . LEU A 1 442 ? -9.727 5.125 -10.094 1 98.31 442 LEU A O 1
ATOM 3450 N N . ARG A 1 443 ? -11.461 6.164 -9.109 1 98.19 443 ARG A N 1
ATOM 3451 C CA . ARG A 1 443 ? -10.68 7.332 -8.703 1 98.19 443 ARG A CA 1
ATOM 3452 C C . ARG A 1 443 ? -10.805 7.57 -7.203 1 98.19 443 ARG A C 1
ATOM 3454 O O . ARG A 1 443 ? -11.883 7.391 -6.625 1 98.19 443 ARG A O 1
ATOM 3461 N N . LYS A 1 444 ? -9.695 7.895 -6.582 1 97.94 444 LYS A N 1
ATOM 3462 C CA . LYS A 1 444 ? -9.68 8.227 -5.16 1 97.94 444 LYS A CA 1
ATOM 3463 C C . LYS A 1 444 ? -10.289 9.602 -4.91 1 97.94 444 LYS A C 1
ATOM 3465 O O . LYS A 1 444 ? -10.289 10.453 -5.797 1 97.94 444 LYS A O 1
ATOM 3470 N N . PRO A 1 445 ? -10.82 9.805 -3.742 1 97.44 445 PRO A N 1
ATOM 3471 C CA . PRO A 1 445 ? -11.352 11.141 -3.453 1 97.44 445 PRO A CA 1
ATOM 3472 C C . PRO A 1 445 ? -10.258 12.195 -3.295 1 97.44 445 PRO A C 1
ATOM 3474 O O . PRO A 1 445 ? -9.109 11.852 -2.977 1 97.44 445 PRO A O 1
ATOM 3477 N N . ALA A 1 446 ? -10.562 13.414 -3.543 1 97.25 446 ALA A N 1
ATOM 3478 C CA . ALA A 1 446 ? -9.719 14.586 -3.359 1 97.25 446 ALA A CA 1
ATOM 3479 C C . ALA A 1 446 ? -8.656 14.672 -4.445 1 97.25 446 ALA A C 1
ATOM 3481 O O . ALA A 1 446 ? -8.766 15.477 -5.375 1 97.25 446 ALA A O 1
ATOM 3482 N N . THR A 1 447 ? -7.766 13.703 -4.555 1 96.88 447 THR A N 1
ATOM 3483 C CA . THR A 1 447 ? -6.688 13.758 -5.539 1 96.88 447 THR A CA 1
ATOM 3484 C C . THR A 1 447 ? -7.184 13.289 -6.906 1 96.88 447 THR A C 1
ATOM 3486 O O . THR A 1 447 ? -6.57 13.602 -7.93 1 96.88 447 THR A O 1
ATOM 3489 N N . PHE A 1 448 ? -8.227 12.422 -6.91 1 97.25 448 PHE A N 1
ATOM 3490 C CA . PHE A 1 448 ? -8.797 11.789 -8.094 1 97.25 448 PHE A CA 1
ATOM 3491 C C . PHE A 1 448 ? -7.766 10.898 -8.781 1 97.25 448 PHE A C 1
ATOM 3493 O O . PHE A 1 448 ? -7.848 10.672 -9.992 1 97.25 448 PHE A O 1
ATOM 3500 N N . GLU A 1 449 ? -6.766 10.531 -8.008 1 96.56 449 GLU A N 1
ATOM 3501 C CA . GLU A 1 449 ? -5.781 9.578 -8.5 1 96.56 449 GLU A CA 1
ATOM 3502 C C . GLU A 1 449 ? -6.438 8.266 -8.914 1 96.56 449 GLU A C 1
ATOM 3504 O O . GLU A 1 449 ? -7.348 7.781 -8.242 1 96.56 449 GLU A O 1
ATOM 3509 N N . PRO A 1 450 ? -5.961 7.703 -10.055 1 96.44 450 PRO A N 1
ATOM 3510 C CA . PRO A 1 450 ? -6.531 6.426 -10.484 1 96.44 450 PRO A CA 1
ATOM 3511 C C . PRO A 1 450 ? -6.191 5.281 -9.531 1 96.44 450 PRO A C 1
ATOM 3513 O O . PRO A 1 450 ? -5.09 5.242 -8.977 1 96.44 450 PRO A O 1
ATOM 3516 N N . THR A 1 451 ? -7.102 4.441 -9.336 1 97.19 451 THR A N 1
ATOM 3517 C CA . THR A 1 451 ? -6.949 3.16 -8.656 1 97.19 451 THR A CA 1
ATOM 3518 C C . THR A 1 451 ? -7.859 2.105 -9.281 1 97.19 451 THR A C 1
ATOM 3520 O O . THR A 1 451 ? -8.391 2.307 -10.367 1 97.19 451 THR A O 1
ATOM 3523 N N . ARG A 1 452 ? -7.875 0.923 -8.727 1 97.25 452 ARG A N 1
ATOM 3524 C CA . ARG A 1 452 ? -8.75 -0.146 -9.195 1 97.25 452 ARG A CA 1
ATOM 3525 C C . ARG A 1 452 ? -9.375 -0.9 -8.031 1 97.25 452 ARG A C 1
ATOM 3527 O O . ARG A 1 452 ? -8.836 -0.893 -6.918 1 97.25 452 ARG A O 1
ATOM 3534 N N . LEU A 1 453 ? -10.477 -1.465 -8.273 1 98.38 453 LEU A N 1
ATOM 3535 C CA . LEU A 1 453 ? -11.234 -2.141 -7.227 1 98.38 453 LEU A CA 1
ATOM 3536 C C . LEU A 1 453 ? -10.398 -3.23 -6.566 1 98.38 453 LEU A C 1
ATOM 3538 O O . LEU A 1 453 ? -10.398 -3.357 -5.34 1 98.38 453 LEU A O 1
ATOM 3542 N N . GLN A 1 454 ? -9.617 -3.982 -7.305 1 97.75 454 GLN A N 1
ATOM 3543 C CA . GLN A 1 454 ? -8.859 -5.094 -6.746 1 97.75 454 GLN A CA 1
ATOM 3544 C C . GLN A 1 454 ? -7.738 -4.594 -5.84 1 97.75 454 GLN A C 1
ATOM 3546 O O . GLN A 1 454 ? -7.391 -5.25 -4.855 1 97.75 454 GLN A O 1
ATOM 3551 N N . ILE A 1 455 ? -7.184 -3.43 -6.172 1 97.38 455 ILE A N 1
ATOM 3552 C CA . ILE A 1 455 ? -6.176 -2.816 -5.312 1 97.38 455 ILE A CA 1
ATOM 3553 C C . ILE A 1 455 ? -6.812 -2.414 -3.982 1 97.38 455 ILE A C 1
ATOM 3555 O O . ILE A 1 455 ? -6.18 -2.516 -2.93 1 97.38 455 ILE A O 1
ATOM 3559 N N . GLU A 1 456 ? -8.039 -1.996 -4.055 1 98.25 456 GLU A N 1
ATOM 3560 C CA . GLU A 1 456 ? -8.727 -1.458 -2.883 1 98.25 456 GLU A CA 1
ATOM 3561 C C . GLU A 1 456 ? -9.422 -2.564 -2.098 1 98.25 456 GLU A C 1
ATOM 3563 O O . GLU A 1 456 ? -10.055 -2.301 -1.07 1 98.25 456 GLU A O 1
ATOM 3568 N N . THR A 1 457 ? -9.375 -3.764 -2.535 1 98.56 457 THR A N 1
ATOM 3569 C CA . THR A 1 457 ? -9.953 -4.906 -1.842 1 98.56 457 THR A CA 1
ATOM 3570 C C . THR A 1 457 ? -8.922 -6.012 -1.649 1 98.56 457 THR A C 1
ATOM 3572 O O . THR A 1 457 ? -9.109 -7.137 -2.115 1 98.56 457 THR A O 1
ATOM 3575 N N . PRO A 1 458 ? -7.852 -5.715 -0.959 1 98.5 458 PRO A N 1
ATOM 3576 C CA . PRO A 1 458 ? -6.836 -6.742 -0.712 1 98.5 458 PRO A CA 1
ATOM 3577 C C . PRO A 1 458 ? -7.387 -7.953 0.036 1 98.5 458 PRO A C 1
ATOM 3579 O O . PRO A 1 458 ? -8.359 -7.828 0.787 1 98.5 458 PRO A O 1
ATOM 3582 N N . ASN A 1 459 ? -6.809 -9.094 -0.218 1 98.69 459 ASN A N 1
ATOM 3583 C CA . ASN A 1 459 ? -7.18 -10.312 0.486 1 98.69 459 ASN A CA 1
ATOM 3584 C C . ASN A 1 459 ? -6.527 -10.391 1.863 1 98.69 459 ASN A C 1
ATOM 3586 O O . ASN A 1 459 ? -5.43 -10.93 2.006 1 98.69 459 ASN A O 1
ATOM 3590 N N . ILE A 1 460 ? -7.227 -9.891 2.859 1 98 460 ILE A N 1
ATOM 3591 C CA . ILE A 1 460 ? -6.762 -9.906 4.242 1 98 460 ILE A CA 1
ATOM 3592 C C . ILE A 1 460 ? -7.801 -10.594 5.129 1 98 460 ILE A C 1
ATOM 3594 O O . ILE A 1 460 ? -8.078 -10.133 6.242 1 98 460 ILE A O 1
ATOM 3598 N N . ALA A 1 461 ? -8.477 -11.539 4.578 1 98.25 461 ALA A N 1
ATOM 3599 C CA . ALA A 1 461 ? -9.516 -12.305 5.258 1 98.25 461 ALA A CA 1
ATOM 3600 C C . ALA A 1 461 ? -10.648 -11.391 5.723 1 98.25 461 ALA A C 1
ATOM 3602 O O . ALA A 1 461 ? -11.102 -11.492 6.867 1 98.25 461 ALA A O 1
ATOM 3603 N N . THR A 1 462 ? -11.023 -10.492 4.887 1 98.06 462 THR A N 1
ATOM 3604 C CA . THR A 1 462 ? -12.102 -9.539 5.133 1 98.06 462 THR A CA 1
ATOM 3605 C C . THR A 1 462 ? -13.07 -9.5 3.949 1 98.06 462 THR A C 1
ATOM 3607 O O . THR A 1 462 ? -12.641 -9.492 2.793 1 98.06 462 THR A O 1
ATOM 3610 N N . PHE A 1 463 ? -14.367 -9.555 4.289 1 98.69 463 PHE A N 1
ATOM 3611 C CA . PHE A 1 463 ? -15.383 -9.352 3.268 1 98.69 463 PHE A CA 1
ATOM 3612 C C . PHE A 1 463 ? -15.555 -7.863 2.967 1 98.69 463 PHE A C 1
ATOM 3614 O O . PHE A 1 463 ? -15.375 -7.023 3.85 1 98.69 463 PHE A O 1
ATOM 3621 N N . TYR A 1 464 ? -15.883 -7.539 1.754 1 98.69 464 TYR A N 1
ATOM 3622 C CA . TYR A 1 464 ? -16.125 -6.156 1.369 1 98.69 464 TYR A CA 1
ATOM 3623 C C . TYR A 1 464 ? -17.578 -5.957 0.94 1 98.69 464 TYR A C 1
ATOM 3625 O O . TYR A 1 464 ? -18.047 -6.617 0.013 1 98.69 464 TYR A O 1
ATOM 3633 N N . VAL A 1 465 ? -18.25 -5.164 1.643 1 98.5 465 VAL A N 1
ATOM 3634 C CA . VAL A 1 465 ? -19.562 -4.695 1.182 1 98.5 465 VAL A CA 1
ATOM 3635 C C . VAL A 1 465 ? -19.375 -3.461 0.301 1 98.5 465 VAL A C 1
ATOM 3637 O O . VAL A 1 465 ? -19.062 -2.377 0.798 1 98.5 465 VAL A O 1
ATOM 3640 N N . VAL A 1 466 ? -19.578 -3.662 -0.978 1 98.5 466 VAL A N 1
ATOM 3641 C CA . VAL A 1 466 ? -19.328 -2.607 -1.955 1 98.5 466 VAL A CA 1
ATOM 3642 C C . VAL A 1 466 ? -20.656 -2.016 -2.418 1 98.5 466 VAL A C 1
ATOM 3644 O O . VAL A 1 466 ? -21.453 -2.701 -3.061 1 98.5 466 VAL A O 1
ATOM 3647 N N . LEU A 1 467 ? -20.859 -0.801 -2.127 1 97.81 467 LEU A N 1
ATOM 3648 C CA . LEU A 1 467 ? -22.031 -0.073 -2.576 1 97.81 467 LEU A CA 1
ATOM 3649 C C . LEU A 1 467 ? -21.766 0.644 -3.895 1 97.81 467 LEU A C 1
ATOM 3651 O O . LEU A 1 467 ? -20.984 1.6 -3.939 1 97.81 467 LEU A O 1
ATOM 3655 N N . PHE A 1 468 ? -22.297 0.131 -4.93 1 97.75 468 PHE A N 1
ATOM 3656 C CA . PHE A 1 468 ? -22.406 0.938 -6.137 1 97.75 468 PHE A CA 1
ATOM 3657 C C . PHE A 1 468 ? -23.562 1.921 -6.023 1 97.75 468 PHE A C 1
ATOM 3659 O O . PHE A 1 468 ? -24.719 1.567 -6.297 1 97.75 468 PHE A O 1
ATOM 3666 N N . ALA A 1 469 ? -23.234 3.105 -5.656 1 96.69 469 ALA A N 1
ATOM 3667 C CA . ALA A 1 469 ? -24.234 4.074 -5.23 1 96.69 469 ALA A CA 1
ATOM 3668 C C . ALA A 1 469 ? -24.875 4.766 -6.434 1 96.69 469 ALA A C 1
ATOM 3670 O O . ALA A 1 469 ? -25.891 5.449 -6.301 1 96.69 469 ALA A O 1
ATOM 3671 N N . GLY A 1 470 ? -24.312 4.57 -7.633 1 96.5 470 GLY A N 1
ATOM 3672 C CA . GLY A 1 470 ? -24.859 5.211 -8.82 1 96.5 470 GLY A CA 1
ATOM 3673 C C . GLY A 1 470 ? -24.844 6.727 -8.742 1 96.5 470 GLY A C 1
ATOM 3674 O O . GLY A 1 470 ? -23.906 7.312 -8.195 1 96.5 470 GLY A O 1
ATOM 3675 N N . ASN A 1 471 ? -25.75 7.352 -9.438 1 95.88 471 ASN A N 1
ATOM 3676 C CA . ASN A 1 471 ? -25.938 8.797 -9.383 1 95.88 471 ASN A CA 1
ATOM 3677 C C . ASN A 1 471 ? -26.625 9.234 -8.086 1 95.88 471 ASN A C 1
ATOM 3679 O O . ASN A 1 471 ? -27.828 9.086 -7.938 1 95.88 471 ASN A O 1
ATOM 3683 N N . ILE A 1 472 ? -25.875 9.836 -7.301 1 94.5 472 ILE A N 1
ATOM 3684 C CA . ILE A 1 472 ? -26.297 10.125 -5.938 1 94.5 472 ILE A CA 1
ATOM 3685 C C . ILE A 1 472 ? -27.578 10.961 -5.957 1 94.5 472 ILE A C 1
ATOM 3687 O O . ILE A 1 472 ? -28.453 10.797 -5.102 1 94.5 472 ILE A O 1
ATOM 3691 N N . SER A 1 473 ? -27.734 11.922 -6.879 1 93 473 SER A N 1
ATOM 3692 C CA . SER A 1 473 ? -28.906 12.773 -6.949 1 93 473 SER A CA 1
ATOM 3693 C C . SER A 1 473 ? -30.172 11.938 -7.156 1 93 473 SER A C 1
ATOM 3695 O O . SER A 1 473 ? -31.266 12.352 -6.758 1 93 473 SER A O 1
ATOM 3697 N N . LYS A 1 474 ? -30.047 10.758 -7.73 1 94.56 474 LYS A N 1
ATOM 3698 C CA . LYS A 1 474 ? -31.188 9.906 -8.039 1 94.56 474 LYS A CA 1
ATOM 3699 C C . LYS A 1 474 ? -31.328 8.789 -7.012 1 94.56 474 LYS A C 1
ATOM 3701 O O . LYS A 1 474 ? -32.438 8.328 -6.746 1 94.56 474 LYS A O 1
ATOM 3706 N N . THR A 1 475 ? -30.219 8.383 -6.434 1 95.38 475 THR A N 1
ATOM 3707 C CA . THR A 1 475 ? -30.234 7.184 -5.598 1 95.38 475 THR A CA 1
ATOM 3708 C C . THR A 1 475 ? -30.391 7.551 -4.125 1 95.38 475 THR A C 1
ATOM 3710 O O . THR A 1 475 ? -30.406 6.672 -3.26 1 95.38 475 THR A O 1
ATOM 3713 N N . LYS A 1 476 ? -30.547 8.773 -3.803 1 92.75 476 LYS A N 1
ATOM 3714 C CA . LYS A 1 476 ? -30.594 9.266 -2.428 1 92.75 476 LYS A CA 1
ATOM 3715 C C . LYS A 1 476 ? -31.672 8.539 -1.629 1 92.75 476 LYS A C 1
ATOM 3717 O O . LYS A 1 476 ? -31.438 8.117 -0.497 1 92.75 476 LYS A O 1
ATOM 3722 N N . PRO A 1 477 ? -32.969 8.328 -2.207 1 93.44 477 PRO A N 1
ATOM 3723 C CA . PRO A 1 477 ? -33.969 7.617 -1.438 1 93.44 477 PRO A CA 1
ATOM 3724 C C . PRO A 1 477 ? -33.594 6.168 -1.139 1 93.44 477 PRO A C 1
ATOM 3726 O O . PRO A 1 477 ? -33.875 5.66 -0.054 1 93.44 477 PRO A O 1
ATOM 3729 N N . PHE A 1 478 ? -32.969 5.566 -2.07 1 94.62 478 PHE A N 1
ATOM 3730 C CA . PHE A 1 478 ? -32.531 4.188 -1.893 1 94.62 478 PHE A CA 1
ATOM 3731 C C . PHE A 1 478 ? -31.406 4.102 -0.854 1 94.62 478 PHE A C 1
ATOM 3733 O O . PHE A 1 478 ? -31.406 3.201 -0.012 1 94.62 478 PHE A O 1
ATOM 3740 N N . LEU A 1 479 ? -30.484 5.059 -0.906 1 95.19 479 LEU A N 1
ATOM 3741 C CA . LEU A 1 479 ? -29.375 5.113 0.031 1 95.19 479 LEU A CA 1
ATOM 3742 C C . LEU A 1 479 ? -29.875 5.363 1.452 1 95.19 479 LEU A C 1
ATOM 3744 O O . LEU A 1 479 ? -29.359 4.773 2.406 1 95.19 479 LEU A O 1
ATOM 3748 N N . SER A 1 480 ? -30.859 6.242 1.537 1 94.38 480 SER A N 1
ATOM 3749 C CA . SER A 1 480 ? -31.438 6.523 2.846 1 94.38 480 SER A CA 1
ATOM 3750 C C . SER A 1 480 ? -32.125 5.285 3.426 1 94.38 480 SER A C 1
ATOM 3752 O O . SER A 1 480 ? -31.953 4.98 4.609 1 94.38 480 SER A O 1
ATOM 3754 N N . ALA A 1 481 ? -32.875 4.625 2.596 1 94.81 481 ALA A N 1
ATOM 3755 C CA . ALA A 1 481 ? -33.531 3.395 3.023 1 94.81 481 ALA A CA 1
ATOM 3756 C C . ALA A 1 481 ? -32.5 2.334 3.422 1 94.81 481 ALA A C 1
ATOM 3758 O O . ALA A 1 481 ? -32.656 1.669 4.449 1 94.81 481 ALA A O 1
ATOM 3759 N N . PHE A 1 482 ? -31.531 2.191 2.664 1 95.75 482 PHE A N 1
ATOM 3760 C CA . PHE A 1 482 ? -30.438 1.258 2.936 1 95.75 482 PHE A CA 1
ATOM 3761 C C . PHE A 1 482 ? -29.766 1.581 4.266 1 95.75 482 PHE A C 1
ATOM 3763 O O . PHE A 1 482 ? -29.547 0.69 5.09 1 95.75 482 PHE A O 1
ATOM 3770 N N . SER A 1 483 ? -29.391 2.881 4.445 1 94.38 483 SER A N 1
ATOM 3771 C CA . SER A 1 483 ? -28.719 3.336 5.652 1 94.38 483 SER A CA 1
ATOM 3772 C C . SER A 1 483 ? -29.547 3.033 6.898 1 94.38 483 SER A C 1
ATOM 3774 O O . SER A 1 483 ? -29 2.566 7.906 1 94.38 483 SER A O 1
ATOM 3776 N N . SER A 1 484 ? -30.812 3.248 6.828 1 93.69 484 SER A N 1
ATOM 3777 C CA . SER A 1 484 ? -31.703 3.043 7.969 1 93.69 484 SER A CA 1
ATOM 3778 C C . SER A 1 484 ? -31.734 1.581 8.398 1 93.69 484 SER A C 1
ATOM 3780 O O . SER A 1 484 ? -31.781 1.281 9.594 1 93.69 484 SER A O 1
ATOM 3782 N N . CYS A 1 485 ? -31.641 0.754 7.484 1 93.44 485 CYS A N 1
ATOM 3783 C CA . CYS A 1 485 ? -31.75 -0.665 7.805 1 93.44 485 CYS A CA 1
ATOM 3784 C C . CYS A 1 485 ? -30.406 -1.205 8.305 1 93.44 485 CYS A C 1
ATOM 3786 O O . CYS A 1 485 ? -30.359 -1.948 9.289 1 93.44 485 CYS A O 1
ATOM 3788 N N . VAL A 1 486 ? -29.328 -0.818 7.707 1 94.25 486 VAL A N 1
ATOM 3789 C CA . VAL A 1 486 ? -28.031 -1.395 8.062 1 94.25 486 VAL A CA 1
ATOM 3790 C C . VAL A 1 486 ? -27.547 -0.8 9.383 1 94.25 486 VAL A C 1
ATOM 3792 O O . VAL A 1 486 ? -26.812 -1.449 10.133 1 94.25 486 VAL A O 1
ATOM 3795 N N . MET A 1 487 ? -27.891 0.389 9.633 1 90.94 487 MET A N 1
ATOM 3796 C CA . MET A 1 487 ? -27.484 1.02 10.883 1 90.94 487 MET A CA 1
ATOM 3797 C C . MET A 1 487 ? -28.094 0.289 12.078 1 90.94 487 MET A C 1
ATOM 3799 O O . MET A 1 487 ? -27.609 0.398 13.203 1 90.94 487 MET A O 1
ATOM 3803 N N . GLY A 1 488 ? -29.172 -0.454 11.859 1 91 488 GLY A N 1
ATOM 3804 C CA . GLY A 1 488 ? -29.781 -1.285 12.883 1 91 488 GLY A CA 1
ATOM 3805 C C . GLY A 1 488 ? -29 -2.557 13.164 1 91 488 GLY A C 1
ATOM 3806 O O . GLY A 1 488 ? -29.359 -3.334 14.047 1 91 488 GLY A O 1
ATOM 3807 N N . LEU A 1 489 ? -27.953 -2.734 12.445 1 93.19 489 LEU A N 1
ATOM 3808 C CA . LEU A 1 489 ? -27.094 -3.902 12.602 1 93.19 489 LEU A CA 1
ATOM 3809 C C . LEU A 1 489 ? -25.672 -3.486 12.938 1 93.19 489 LEU A C 1
ATOM 3811 O O . LEU A 1 489 ? -24.766 -3.629 12.117 1 93.19 489 LEU A O 1
ATOM 3815 N N . PRO A 1 490 ? -25.375 -3.184 14.156 1 91 490 PRO A N 1
ATOM 3816 C CA . PRO A 1 490 ? -24.094 -2.58 14.531 1 91 490 PRO A CA 1
ATOM 3817 C C . PRO A 1 490 ? -22.906 -3.523 14.312 1 91 490 PRO A C 1
ATOM 3819 O O . PRO A 1 490 ? -21.781 -3.07 14.094 1 91 490 PRO A O 1
ATOM 3822 N N . TRP A 1 491 ? -23.188 -4.848 14.352 1 90.75 491 TRP A N 1
ATOM 3823 C CA . TRP A 1 491 ? -22.109 -5.812 14.195 1 90.75 491 TRP A CA 1
ATOM 3824 C C . TRP A 1 491 ? -21.5 -5.727 12.797 1 90.75 491 TRP A C 1
ATOM 3826 O O . TRP A 1 491 ? -20.359 -6.129 12.586 1 90.75 491 TRP A O 1
ATOM 3836 N N . LEU A 1 492 ? -22.234 -5.125 11.852 1 93.56 492 LEU A N 1
ATOM 3837 C CA . LEU A 1 492 ? -21.719 -4.941 10.492 1 93.56 492 LEU A CA 1
ATOM 3838 C C . LEU A 1 492 ? -20.609 -3.91 10.469 1 93.56 492 LEU A C 1
ATOM 3840 O O . LEU A 1 492 ? -19.844 -3.846 9.5 1 93.56 492 LEU A O 1
ATOM 3844 N N . PHE A 1 493 ? -20.5 -3.154 11.492 1 90.69 493 PHE A N 1
ATOM 3845 C CA . PHE A 1 493 ? -19.562 -2.043 11.508 1 90.69 493 PHE A CA 1
ATOM 3846 C C . PHE A 1 493 ? -18.562 -2.201 12.648 1 90.69 493 PHE A C 1
ATOM 3848 O O . PHE A 1 493 ? -17.734 -1.314 12.891 1 90.69 493 PHE A O 1
ATOM 3855 N N . GLY A 1 494 ? -18.641 -3.279 13.297 1 87.69 494 GLY A N 1
ATOM 3856 C CA . GLY A 1 494 ? -17.766 -3.502 14.438 1 87.69 494 GLY A CA 1
ATOM 3857 C C . GLY A 1 494 ? -16.312 -3.689 14.047 1 87.69 494 GLY A C 1
ATOM 3858 O O . GLY A 1 494 ? -16.016 -4.254 12.992 1 87.69 494 GLY A O 1
ATOM 3859 N N . SER A 1 495 ? -15.414 -3.252 14.898 1 83.12 495 SER A N 1
ATOM 3860 C CA . SER A 1 495 ? -13.984 -3.33 14.641 1 83.12 495 SER A CA 1
ATOM 3861 C C . SER A 1 495 ? -13.516 -4.781 14.57 1 83.12 495 SER A C 1
ATOM 3863 O O . SER A 1 495 ? -12.484 -5.074 13.953 1 83.12 495 SER A O 1
ATOM 3865 N N . GLN A 1 496 ? -14.281 -5.617 15.125 1 86.44 496 GLN A N 1
ATOM 3866 C CA . GLN A 1 496 ? -13.859 -7.012 15.156 1 86.44 496 GLN A CA 1
ATOM 3867 C C . GLN A 1 496 ? -14.484 -7.805 14.016 1 86.44 496 GLN A C 1
ATOM 3869 O O . GLN A 1 496 ? -14.133 -8.961 13.789 1 86.44 496 GLN A O 1
ATOM 3874 N N . SER A 1 497 ? -15.453 -7.215 13.375 1 93.31 497 SER A N 1
ATOM 3875 C CA . SER A 1 497 ? -16.078 -7.895 12.25 1 93.31 497 SER A CA 1
ATOM 3876 C C . SER A 1 497 ? -15.164 -7.938 11.039 1 93.31 497 SER A C 1
ATOM 3878 O O . SER A 1 497 ? -14.484 -6.953 10.727 1 93.31 497 SER A O 1
ATOM 3880 N N . PRO A 1 498 ? -15.039 -9.094 10.422 1 97 498 PRO A N 1
ATOM 3881 C CA . PRO A 1 498 ? -14.219 -9.172 9.211 1 97 498 PRO A CA 1
ATOM 3882 C C . PRO A 1 498 ? -14.93 -8.617 7.98 1 97 498 PRO A C 1
ATOM 3884 O O . PRO A 1 498 ? -14.938 -9.258 6.926 1 97 498 PRO A O 1
ATOM 3887 N N . ILE A 1 499 ? -15.555 -7.398 8.141 1 97.62 499 ILE A N 1
ATOM 3888 C CA . ILE A 1 499 ? -16.328 -6.73 7.098 1 97.62 499 ILE A CA 1
ATOM 3889 C C . ILE A 1 499 ? -15.812 -5.305 6.902 1 97.62 499 ILE A C 1
ATOM 3891 O O . ILE A 1 499 ? -15.57 -4.59 7.879 1 97.62 499 ILE A O 1
ATOM 3895 N N . SER A 1 500 ? -15.523 -4.93 5.738 1 97.81 500 SER A N 1
ATOM 3896 C CA . SER A 1 500 ? -15.148 -3.568 5.371 1 97.81 500 SER A CA 1
ATOM 3897 C C . SER A 1 500 ? -16.109 -3 4.328 1 97.81 500 SER A C 1
ATOM 3899 O O . SER A 1 500 ? -16.688 -3.746 3.537 1 97.81 500 SER A O 1
ATOM 3901 N N . TRP A 1 501 ? -16.281 -1.737 4.301 1 97.88 501 TRP A N 1
ATOM 3902 C CA . TRP A 1 501 ? -17.266 -1.088 3.441 1 97.88 501 TRP A CA 1
ATOM 3903 C C . TRP A 1 501 ? -16.578 -0.216 2.393 1 97.88 501 TRP A C 1
ATOM 3905 O O . TRP A 1 501 ? -15.586 0.449 2.686 1 97.88 501 TRP A O 1
ATOM 3915 N N . ILE A 1 502 ? -17.062 -0.211 1.183 1 98.44 502 ILE A N 1
ATOM 3916 C CA . ILE A 1 502 ? -16.625 0.643 0.086 1 98.44 502 ILE A CA 1
ATOM 3917 C C . ILE A 1 502 ? -17.844 1.266 -0.603 1 98.44 502 ILE A C 1
ATOM 3919 O O . ILE A 1 502 ? -18.828 0.582 -0.862 1 98.44 502 ILE A O 1
ATOM 3923 N N . SER A 1 503 ? -17.828 2.535 -0.847 1 98.25 503 SER A N 1
ATOM 3924 C CA . SER A 1 503 ? -18.844 3.248 -1.609 1 98.25 503 SER A CA 1
ATOM 3925 C C . SER A 1 503 ? -18.281 3.773 -2.928 1 98.25 503 SER A C 1
ATOM 3927 O O . SER A 1 503 ? -17.297 4.508 -2.938 1 98.25 503 SER A O 1
ATOM 3929 N N . ILE A 1 504 ? -18.891 3.361 -4 1 98.5 504 ILE A N 1
ATOM 3930 C CA . ILE A 1 504 ? -18.484 3.824 -5.32 1 98.5 504 ILE A CA 1
ATOM 3931 C C . ILE A 1 504 ? -19.547 4.75 -5.895 1 98.5 504 ILE A C 1
ATOM 3933 O O . ILE A 1 504 ? -20.672 4.312 -6.184 1 98.5 504 ILE A O 1
ATOM 3937 N N . PHE A 1 505 ? -19.234 5.992 -6.062 1 97.62 505 PHE A N 1
ATOM 3938 C CA . PHE A 1 505 ? -20.141 6.996 -6.609 1 97.62 505 PHE A CA 1
ATOM 3939 C C . PHE A 1 505 ? -19.938 7.145 -8.117 1 97.62 505 PHE A C 1
ATOM 3941 O O . PHE A 1 505 ? -18.812 7.184 -8.594 1 97.62 505 PHE A O 1
ATOM 3948 N N . ALA A 1 506 ? -21.078 7.211 -8.836 1 97.69 506 ALA A N 1
ATOM 3949 C CA . ALA A 1 506 ? -20.984 7.52 -10.258 1 97.69 506 ALA A CA 1
ATOM 3950 C C . ALA A 1 506 ? -20.656 8.992 -10.477 1 97.69 506 ALA A C 1
ATOM 3952 O O . ALA A 1 506 ? -21.188 9.859 -9.789 1 97.69 506 ALA A O 1
ATOM 3953 N N . GLY A 1 507 ? -19.688 9.219 -11.438 1 96.12 507 GLY A N 1
ATOM 3954 C CA . GLY A 1 507 ? -19.375 10.602 -11.781 1 96.12 507 GLY A CA 1
ATOM 3955 C C . GLY A 1 507 ? -17.969 11 -11.391 1 96.12 507 GLY A C 1
ATOM 3956 O O . GLY A 1 507 ? -17.203 10.188 -10.867 1 96.12 507 GLY A O 1
ATOM 3957 N N . ALA A 1 508 ? -17.594 12.203 -11.656 1 94.44 508 ALA A N 1
ATOM 3958 C CA . ALA A 1 508 ? -16.234 12.703 -11.531 1 94.44 508 ALA A CA 1
ATOM 3959 C C . ALA A 1 508 ? -15.867 12.969 -10.07 1 94.44 508 ALA A C 1
ATOM 3961 O O . ALA A 1 508 ? -14.688 13.031 -9.719 1 94.44 508 ALA A O 1
ATOM 3962 N N . GLY A 1 509 ? -16.797 13.07 -9.227 1 93.5 509 GLY A N 1
ATOM 3963 C CA . GLY A 1 509 ? -16.531 13.406 -7.836 1 93.5 509 GLY A CA 1
ATOM 3964 C C . GLY A 1 509 ? -16.5 14.898 -7.574 1 93.5 509 GLY A C 1
ATOM 3965 O O . GLY A 1 509 ? -16.734 15.703 -8.484 1 93.5 509 GLY A O 1
ATOM 3966 N N . GLY A 1 510 ? -16.359 15.32 -6.344 1 93.69 510 GLY A N 1
ATOM 3967 C CA . GLY A 1 510 ? -16.312 16.703 -5.883 1 93.69 510 GLY A CA 1
ATOM 3968 C C . GLY A 1 510 ? -15.352 16.906 -4.723 1 93.69 510 GLY A C 1
ATOM 3969 O O . GLY A 1 510 ? -14.492 16.047 -4.461 1 93.69 510 GLY A O 1
ATOM 3970 N N . PRO A 1 511 ? -15.461 18.031 -4.129 1 95.75 511 PRO A N 1
ATOM 3971 C CA . PRO A 1 511 ? -14.508 18.391 -3.08 1 95.75 511 PRO A CA 1
ATOM 3972 C C . PRO A 1 511 ? -14.727 17.594 -1.793 1 95.75 511 PRO A C 1
ATOM 3974 O O . PRO A 1 511 ? -13.852 17.562 -0.923 1 95.75 511 PRO A O 1
ATOM 3977 N N . SER A 1 512 ? -15.953 17 -1.67 1 95.75 512 SER A N 1
ATOM 3978 C CA . SER A 1 512 ? -16.281 16.297 -0.437 1 95.75 512 SER A CA 1
ATOM 3979 C C . SER A 1 512 ? -17.359 15.227 -0.677 1 95.75 512 SER A C 1
ATOM 3981 O O . SER A 1 512 ? -18.469 15.547 -1.084 1 95.75 512 SER A O 1
ATOM 3983 N N . ALA A 1 513 ? -16.969 13.992 -0.343 1 94.38 513 ALA A N 1
ATOM 3984 C CA . ALA A 1 513 ? -17.938 12.906 -0.486 1 94.38 513 ALA A CA 1
ATOM 3985 C C . ALA A 1 513 ? -19.094 13.062 0.492 1 94.38 513 ALA A C 1
ATOM 3987 O O . ALA A 1 513 ? -20.25 12.758 0.161 1 94.38 513 ALA A O 1
ATOM 3988 N N . TYR A 1 514 ? -18.828 13.555 1.655 1 95.31 514 TYR A N 1
ATOM 3989 C CA . TYR A 1 514 ? -19.844 13.797 2.67 1 95.31 514 TYR A CA 1
ATOM 3990 C C . TYR A 1 514 ? -20.922 14.727 2.139 1 95.31 514 TYR A C 1
ATOM 3992 O O . TYR A 1 514 ? -22.125 14.453 2.295 1 95.31 514 TYR A O 1
ATOM 4000 N N . GLU A 1 515 ? -20.531 15.812 1.542 1 93.75 515 GLU A N 1
ATOM 4001 C CA . GLU A 1 515 ? -21.484 16.797 1.04 1 93.75 515 GLU A CA 1
ATOM 4002 C C . GLU A 1 515 ? -22.281 16.25 -0.132 1 93.75 515 GLU A C 1
ATOM 4004 O O . GLU A 1 515 ? -23.469 16.531 -0.265 1 93.75 515 GLU A O 1
ATOM 4009 N N . SER A 1 516 ? -21.609 15.453 -0.974 1 91.44 516 SER A N 1
ATOM 4010 C CA . SER A 1 516 ? -22.297 14.844 -2.105 1 91.44 516 SER A CA 1
ATOM 4011 C C . SER A 1 516 ? -23.406 13.906 -1.637 1 91.44 516 SER A C 1
ATOM 4013 O O . SER A 1 516 ? -24.484 13.867 -2.227 1 91.44 516 SER A O 1
ATOM 4015 N N . LEU A 1 517 ? -23.156 13.195 -0.645 1 92.06 517 LEU A N 1
ATOM 4016 C CA . LEU A 1 517 ? -24.094 12.203 -0.127 1 92.06 517 LEU A CA 1
ATOM 4017 C C . LEU A 1 517 ? -25.078 12.852 0.832 1 92.06 517 LEU A C 1
ATOM 4019 O O . LEU A 1 517 ? -26.219 12.383 0.963 1 92.06 517 LEU A O 1
ATOM 4023 N N . GLY A 1 518 ? -24.656 13.984 1.533 1 89.62 518 GLY A N 1
ATOM 4024 C CA . GLY A 1 518 ? -25.422 14.594 2.602 1 89.62 518 GLY A CA 1
ATOM 4025 C C . GLY A 1 518 ? -25.281 13.867 3.928 1 89.62 518 GLY A C 1
ATOM 4026 O O . GLY A 1 518 ? -26.203 13.883 4.75 1 89.62 518 GLY A O 1
ATOM 4027 N N . GLY A 1 519 ? -24.234 13.156 4.062 1 91.31 519 GLY A N 1
ATOM 4028 C CA . GLY A 1 519 ? -23.922 12.375 5.254 1 91.31 519 GLY A CA 1
ATOM 4029 C C . GLY A 1 519 ? -22.656 11.555 5.125 1 91.31 519 GLY A C 1
ATOM 4030 O O . GLY A 1 519 ? -21.938 11.672 4.129 1 91.31 519 GLY A O 1
ATOM 4031 N N . MET A 1 520 ? -22.375 10.82 6.168 1 90.5 520 MET A N 1
ATOM 4032 C CA . MET A 1 520 ? -21.188 9.984 6.156 1 90.5 520 MET A CA 1
ATOM 4033 C C . MET A 1 520 ? -21.344 8.828 5.176 1 90.5 520 MET A C 1
ATOM 4035 O O . MET A 1 520 ? -22.344 8.109 5.211 1 90.5 520 MET A O 1
ATOM 4039 N N . PRO A 1 521 ? -20.422 8.625 4.297 1 93.44 521 PRO A N 1
ATOM 4040 C CA . PRO A 1 521 ? -20.484 7.453 3.426 1 93.44 521 PRO A CA 1
ATOM 4041 C C . PRO A 1 521 ? -20.219 6.148 4.172 1 93.44 521 PRO A C 1
ATOM 4043 O O . PRO A 1 521 ? -19.75 6.172 5.316 1 93.44 521 PRO A O 1
ATOM 4046 N N . PHE A 1 522 ? -20.578 5.055 3.51 1 94.69 522 PHE A N 1
ATOM 4047 C CA . PHE A 1 522 ? -20.234 3.75 4.059 1 94.69 522 PHE A CA 1
ATOM 4048 C C . PHE A 1 522 ? -18.797 3.371 3.705 1 94.69 522 PHE A C 1
ATOM 4050 O O . PHE A 1 522 ? -18.5 3.037 2.555 1 94.69 522 PHE A O 1
ATOM 4057 N N . GLY A 1 523 ? -17.984 3.396 4.691 1 96.19 523 GLY A N 1
ATOM 4058 C CA . GLY A 1 523 ? -16.594 3 4.488 1 96.19 523 GLY A CA 1
ATOM 4059 C C . GLY A 1 523 ? -15.836 3.939 3.572 1 96.19 523 GLY A C 1
ATOM 4060 O O . GLY A 1 523 ? -16.047 5.152 3.605 1 96.19 523 GLY A O 1
ATOM 4061 N N . ARG A 1 524 ? -14.875 3.479 2.814 1 97.69 524 ARG A N 1
ATOM 4062 C CA . ARG A 1 524 ? -14.039 4.27 1.912 1 97.69 524 ARG A CA 1
ATOM 4063 C C . ARG A 1 524 ? -14.797 4.625 0.638 1 97.69 524 ARG A C 1
ATOM 4065 O O . ARG A 1 524 ? -15.555 3.809 0.112 1 97.69 524 ARG A O 1
ATOM 4072 N N . VAL A 1 525 ? -14.5 5.75 0.107 1 98.25 525 VAL A N 1
ATOM 4073 C CA . VAL A 1 525 ? -15.219 6.266 -1.053 1 98.25 525 VAL A CA 1
ATOM 4074 C C . VAL A 1 525 ? -14.305 6.254 -2.275 1 98.25 525 VAL A C 1
ATOM 4076 O O . VAL A 1 525 ? -13.117 6.559 -2.172 1 98.25 525 VAL A O 1
ATOM 4079 N N . PHE A 1 526 ? -14.883 5.898 -3.422 1 98.62 526 PHE A N 1
ATOM 4080 C CA . PHE A 1 526 ? -14.242 6.027 -4.723 1 98.62 526 PHE A CA 1
ATOM 4081 C C . PHE A 1 526 ? -15.219 6.562 -5.762 1 98.62 526 PHE A C 1
ATOM 4083 O O . PHE A 1 526 ? -16.438 6.473 -5.578 1 98.62 526 PHE A O 1
ATOM 4090 N N . TYR A 1 527 ? -14.672 7.121 -6.824 1 98.44 527 TYR A N 1
ATOM 4091 C CA . TYR A 1 527 ? -15.508 7.691 -7.875 1 98.44 527 TYR A CA 1
ATOM 4092 C C . TYR A 1 527 ? -15.344 6.918 -9.18 1 98.44 527 TYR A C 1
ATOM 4094 O O . TYR A 1 527 ? -14.234 6.527 -9.539 1 98.44 527 TYR A O 1
ATOM 4102 N N . ASP A 1 528 ? -16.422 6.613 -9.75 1 98.38 528 ASP A N 1
ATOM 4103 C CA . ASP A 1 528 ? -16.5 6.055 -11.102 1 98.38 528 ASP A CA 1
ATOM 4104 C C . ASP A 1 528 ? -16.766 7.145 -12.133 1 98.38 528 ASP A C 1
ATOM 4106 O O . ASP A 1 528 ? -17.906 7.305 -12.586 1 98.38 528 ASP A O 1
ATOM 4110 N N . ARG A 1 529 ? -15.68 7.773 -12.539 1 96.69 529 ARG A N 1
ATOM 4111 C CA . ARG A 1 529 ? -15.742 9.039 -13.273 1 96.69 529 ARG A CA 1
ATOM 4112 C C . ARG A 1 529 ? -16.625 8.906 -14.508 1 96.69 529 ARG A C 1
ATOM 4114 O O . ARG A 1 529 ? -17.484 9.766 -14.758 1 96.69 529 ARG A O 1
ATOM 4121 N N . ASP A 1 530 ? -16.5 7.832 -15.328 1 96.5 530 ASP A N 1
ATOM 4122 C CA . ASP A 1 530 ? -17.203 7.707 -16.594 1 96.5 530 ASP A CA 1
ATOM 4123 C C . ASP A 1 530 ? -18.266 6.609 -16.531 1 96.5 530 ASP A C 1
ATOM 4125 O O . ASP A 1 530 ? -18.734 6.133 -17.562 1 96.5 530 ASP A O 1
ATOM 4129 N N . CYS A 1 531 ? -18.5 6.059 -15.383 1 96.88 531 CYS A N 1
ATOM 4130 C CA . CYS A 1 531 ? -19.531 5.059 -15.102 1 96.88 531 CYS A CA 1
ATOM 4131 C C . CYS A 1 531 ? -19.141 3.709 -15.695 1 96.88 531 CYS A C 1
ATOM 4133 O O . CYS A 1 531 ? -20 2.832 -15.852 1 96.88 531 CYS A O 1
ATOM 4135 N N . SER A 1 532 ? -17.906 3.652 -16.078 1 97.19 532 SER A N 1
ATOM 4136 C CA . SER A 1 532 ? -17.469 2.408 -16.703 1 97.19 532 SER A CA 1
ATOM 4137 C C . SER A 1 532 ? -17.516 1.249 -15.719 1 97.19 532 SER A C 1
ATOM 4139 O O . SER A 1 532 ? -17.766 0.105 -16.109 1 97.19 532 SER A O 1
ATOM 4141 N N . ALA A 1 533 ? -17.234 1.51 -14.477 1 97.88 533 ALA A N 1
ATOM 4142 C CA . ALA A 1 533 ? -17.312 0.461 -13.461 1 97.88 533 ALA A CA 1
ATOM 4143 C C . ALA A 1 533 ? -18.75 -0.035 -13.297 1 97.88 533 ALA A C 1
ATOM 4145 O O . ALA A 1 533 ? -19 -1.242 -13.305 1 97.88 533 ALA A O 1
ATOM 4146 N N . HIS A 1 534 ? -19.719 0.932 -13.164 1 97.81 534 HIS A N 1
ATOM 4147 C CA . HIS A 1 534 ? -21.125 0.57 -13.078 1 97.81 534 HIS A CA 1
ATOM 4148 C C . HIS A 1 534 ? -21.562 -0.221 -14.305 1 97.81 534 HIS A C 1
ATOM 4150 O O . HIS A 1 534 ? -22.281 -1.223 -14.18 1 97.81 534 HIS A O 1
ATOM 4156 N N . ASP A 1 535 ? -21.094 0.21 -15.43 1 97.5 535 ASP A N 1
ATOM 4157 C CA . ASP A 1 535 ? -21.453 -0.448 -16.672 1 97.5 535 ASP A CA 1
ATOM 4158 C C . ASP A 1 535 ? -20.922 -1.874 -16.734 1 97.5 535 ASP A C 1
ATOM 4160 O O . ASP A 1 535 ? -21.625 -2.801 -17.125 1 97.5 535 ASP A O 1
ATOM 4164 N N . ARG A 1 536 ? -19.672 -2.055 -16.359 1 97.19 536 ARG A N 1
ATOM 4165 C CA . ARG A 1 536 ? -19.047 -3.373 -16.391 1 97.19 536 ARG A CA 1
ATOM 4166 C C . ARG A 1 536 ? -19.781 -4.352 -15.484 1 97.19 536 ARG A C 1
ATOM 4168 O O . ARG A 1 536 ? -19.875 -5.539 -15.789 1 97.19 536 ARG A O 1
ATOM 4175 N N . TYR A 1 537 ? -20.359 -3.857 -14.367 1 97.06 537 TYR A N 1
ATOM 4176 C CA . TYR A 1 537 ? -21.094 -4.703 -13.43 1 97.06 537 TYR A CA 1
ATOM 4177 C C . TYR A 1 537 ? -22.562 -4.785 -13.812 1 97.06 537 TYR A C 1
ATOM 4179 O O . TYR A 1 537 ? -23.344 -5.477 -13.156 1 97.06 537 TYR A O 1
ATOM 4187 N N . GLY A 1 538 ? -22.938 -4.121 -14.82 1 95.62 538 GLY A N 1
ATOM 4188 C CA . GLY A 1 538 ? -24.312 -4.16 -15.305 1 95.62 538 GLY A CA 1
ATOM 4189 C C . GLY A 1 538 ? -25.297 -3.521 -14.352 1 95.62 538 GLY A C 1
ATOM 4190 O O . GLY A 1 538 ? -26.422 -4.016 -14.18 1 95.62 538 GLY A O 1
ATOM 4191 N N . ILE A 1 539 ? -24.938 -2.424 -13.695 1 95.5 539 ILE A N 1
ATOM 4192 C CA . ILE A 1 539 ? -25.75 -1.794 -12.656 1 95.5 539 ILE A CA 1
ATOM 4193 C C . ILE A 1 539 ? -26.484 -0.591 -13.242 1 95.5 539 ILE A C 1
ATOM 4195 O O . ILE A 1 539 ? -25.906 0.207 -13.977 1 95.5 539 ILE A O 1
ATOM 4199 N N . ASP A 1 540 ? -27.812 -0.506 -12.914 1 95 540 ASP A N 1
ATOM 4200 C CA . ASP A 1 540 ? -28.578 0.697 -13.211 1 95 540 ASP A CA 1
ATOM 4201 C C . ASP A 1 540 ? -28.094 1.878 -12.375 1 95 540 ASP A C 1
ATOM 4203 O O . ASP A 1 540 ? -28.266 1.88 -11.148 1 95 540 ASP A O 1
ATOM 4207 N N . ILE A 1 541 ? -27.625 2.881 -12.984 1 95.19 541 ILE A N 1
ATOM 4208 C CA . ILE A 1 541 ? -26.984 4.008 -12.312 1 95.19 541 ILE A CA 1
ATOM 4209 C C . ILE A 1 541 ? -28.016 4.766 -11.484 1 95.19 541 ILE A C 1
ATOM 4211 O O . ILE A 1 541 ? -27.656 5.535 -10.586 1 95.19 541 ILE A O 1
ATOM 4215 N N . GLU A 1 542 ? -29.297 4.602 -11.75 1 95.56 542 GLU A N 1
ATOM 4216 C CA . GLU A 1 542 ? -30.359 5.32 -11.031 1 95.56 542 GLU A CA 1
ATOM 4217 C C . GLU A 1 542 ? -30.844 4.523 -9.828 1 95.56 542 GLU A C 1
ATOM 4219 O O . GLU A 1 542 ? -31.625 5.031 -9.016 1 95.56 542 GLU A O 1
ATOM 4224 N N . LYS A 1 543 ? -30.422 3.309 -9.703 1 94.38 543 LYS A N 1
ATOM 4225 C CA . LYS A 1 543 ? -30.906 2.465 -8.609 1 94.38 543 LYS A CA 1
ATOM 4226 C C . LYS A 1 543 ? -29.75 2.021 -7.715 1 94.38 543 LYS A C 1
ATOM 4228 O O . LYS A 1 543 ? -29.922 1.863 -6.508 1 94.38 543 LYS A O 1
ATOM 4233 N N . GLY A 1 544 ? -28.609 1.832 -8.359 1 95 544 GLY A N 1
ATOM 4234 C CA . GLY A 1 544 ? -27.469 1.311 -7.617 1 95 544 GLY A CA 1
ATOM 4235 C C . GLY A 1 544 ? -27.609 -0.157 -7.262 1 95 544 GLY A C 1
ATOM 4236 O O . GLY A 1 544 ? -28.531 -0.83 -7.73 1 95 544 GLY A O 1
ATOM 4237 N N . ALA A 1 545 ? -26.672 -0.71 -6.555 1 96.75 545 ALA A N 1
ATOM 4238 C CA . ALA A 1 545 ? -26.672 -2.096 -6.094 1 96.75 545 ALA A CA 1
ATOM 4239 C C . ALA A 1 545 ? -25.625 -2.307 -5.004 1 96.75 545 ALA A C 1
ATOM 4241 O O . ALA A 1 545 ? -24.75 -1.462 -4.805 1 96.75 545 ALA A O 1
ATOM 4242 N N . VAL A 1 546 ? -25.781 -3.359 -4.238 1 97.31 546 VAL A N 1
ATOM 4243 C CA . VAL A 1 546 ? -24.844 -3.723 -3.191 1 97.31 546 VAL A CA 1
ATOM 4244 C C . VAL A 1 546 ? -24.219 -5.082 -3.504 1 97.31 546 VAL A C 1
ATOM 4246 O O . VAL A 1 546 ? -24.938 -6.055 -3.764 1 97.31 546 VAL A O 1
ATOM 4249 N N . PHE A 1 547 ? -22.922 -5.141 -3.555 1 97.81 547 PHE A N 1
ATOM 4250 C CA . PHE A 1 547 ? -22.188 -6.387 -3.74 1 97.81 547 PHE A CA 1
ATOM 4251 C C . PHE A 1 547 ? -21.453 -6.777 -2.463 1 97.81 547 PHE A C 1
ATOM 4253 O O . PHE A 1 547 ? -20.875 -5.922 -1.787 1 97.81 547 PHE A O 1
ATOM 4260 N N . VAL A 1 548 ? -21.516 -7.996 -2.078 1 98.38 548 VAL A N 1
ATOM 4261 C CA . VAL A 1 548 ? -20.594 -8.539 -1.08 1 98.38 548 VAL A CA 1
ATOM 4262 C C . VAL A 1 548 ? -19.484 -9.32 -1.771 1 98.38 548 VAL A C 1
ATOM 4264 O O . VAL A 1 548 ? -19.75 -10.328 -2.434 1 98.38 548 VAL A O 1
ATOM 4267 N N . LEU A 1 549 ? -18.312 -8.82 -1.685 1 98.69 549 LEU A N 1
ATOM 4268 C CA . LEU A 1 549 ? -17.156 -9.523 -2.229 1 98.69 549 LEU A CA 1
ATOM 4269 C C . LEU A 1 549 ? -16.469 -10.359 -1.154 1 98.69 549 LEU A C 1
ATOM 4271 O O . LEU A 1 549 ? -16.266 -9.898 -0.031 1 98.69 549 LEU A O 1
ATOM 4275 N N . ARG A 1 550 ? -16.172 -11.531 -1.513 1 98.69 550 ARG A N 1
ATOM 4276 C CA . ARG A 1 550 ? -15.398 -12.406 -0.637 1 98.69 550 ARG A CA 1
ATOM 4277 C C . ARG A 1 550 ? -13.945 -11.945 -0.542 1 98.69 550 ARG A C 1
ATOM 4279 O O . ARG A 1 550 ? -13.453 -11.234 -1.42 1 98.69 550 ARG A O 1
ATOM 4286 N N . PRO A 1 551 ? -13.25 -12.391 0.518 1 98.38 551 PRO A N 1
ATOM 4287 C CA . PRO A 1 551 ? -11.836 -12.023 0.628 1 98.38 551 PRO A CA 1
ATOM 4288 C C . PRO A 1 551 ? -11.023 -12.43 -0.6 1 98.38 551 PRO A C 1
ATOM 4290 O O . PRO A 1 551 ? -10.086 -11.727 -0.985 1 98.38 551 PRO A O 1
ATOM 4293 N N . ASP A 1 552 ? -11.375 -13.484 -1.261 1 98.25 552 ASP A N 1
ATOM 4294 C CA . ASP A 1 552 ? -10.57 -14 -2.363 1 98.25 552 ASP A CA 1
ATOM 4295 C C . ASP A 1 552 ? -10.969 -13.352 -3.688 1 98.25 552 ASP A C 1
ATOM 4297 O O . ASP A 1 552 ? -10.453 -13.719 -4.746 1 98.25 552 ASP A O 1
ATOM 4301 N N . GLY A 1 553 ? -11.922 -12.445 -3.686 1 97.88 553 GLY A N 1
ATOM 4302 C CA . GLY A 1 553 ? -12.203 -11.648 -4.871 1 97.88 553 GLY A CA 1
ATOM 4303 C C . GLY A 1 553 ? -13.391 -12.156 -5.664 1 97.88 553 GLY A C 1
ATOM 4304 O O . GLY A 1 553 ? -13.672 -11.656 -6.75 1 97.88 553 GLY A O 1
ATOM 4305 N N . TRP A 1 554 ? -14.109 -13.234 -5.266 1 98.31 554 TRP A N 1
ATOM 4306 C CA . TRP A 1 554 ? -15.367 -13.672 -5.867 1 98.31 554 TRP A CA 1
ATOM 4307 C C . TRP A 1 554 ? -16.547 -12.922 -5.266 1 98.31 554 TRP A C 1
ATOM 4309 O O . TRP A 1 554 ? -16.469 -12.422 -4.141 1 98.31 554 TRP A O 1
ATOM 4319 N N . VAL A 1 555 ? -17.609 -12.859 -5.988 1 97.88 555 VAL A N 1
ATOM 4320 C CA . VAL A 1 555 ? -18.844 -12.242 -5.5 1 97.88 555 VAL A CA 1
ATOM 4321 C C . VAL A 1 555 ? -19.594 -13.234 -4.617 1 97.88 555 VAL A C 1
ATOM 4323 O O . VAL A 1 555 ? -19.875 -14.359 -5.035 1 97.88 555 VAL A O 1
ATOM 4326 N N . GLY A 1 556 ? -19.844 -12.844 -3.385 1 98.19 556 GLY A N 1
ATOM 4327 C CA . GLY A 1 556 ? -20.625 -13.68 -2.484 1 98.19 556 GLY A CA 1
ATOM 4328 C C . GLY A 1 556 ? -22.125 -13.555 -2.705 1 98.19 556 GLY A C 1
ATOM 4329 O O . GLY A 1 556 ? -22.828 -14.562 -2.791 1 98.19 556 GLY A O 1
ATOM 4330 N N . THR A 1 557 ? -22.578 -12.336 -2.805 1 97.62 557 THR A N 1
ATOM 4331 C CA . THR A 1 557 ? -23.984 -12.07 -3.064 1 97.62 557 THR A CA 1
ATOM 4332 C C . THR A 1 557 ? -24.172 -10.664 -3.619 1 97.62 557 THR A C 1
ATOM 4334 O O . THR A 1 557 ? -23.25 -9.844 -3.582 1 97.62 557 THR A O 1
ATOM 4337 N N . VAL A 1 558 ? -25.266 -10.438 -4.262 1 96.88 558 VAL A N 1
ATOM 4338 C CA . VAL A 1 558 ? -25.672 -9.164 -4.844 1 96.88 558 VAL A CA 1
ATOM 4339 C C . VAL A 1 558 ? -27.047 -8.773 -4.332 1 96.88 558 VAL A C 1
ATOM 4341 O O . VAL A 1 558 ? -27.953 -9.609 -4.258 1 96.88 558 VAL A O 1
ATOM 4344 N N . LEU A 1 559 ? -27.172 -7.52 -3.9 1 96.56 559 LEU A N 1
ATOM 4345 C CA . LEU A 1 559 ? -28.438 -7.051 -3.32 1 96.56 559 LEU A CA 1
ATOM 4346 C C . LEU A 1 559 ? -28.859 -5.723 -3.941 1 96.56 559 LEU A C 1
ATOM 4348 O O . LEU A 1 559 ? -28.016 -4.977 -4.453 1 96.56 559 LEU A O 1
ATOM 4352 N N . GLU A 1 560 ? -30.156 -5.512 -3.883 1 94.62 560 GLU A N 1
ATOM 4353 C CA . GLU A 1 560 ? -30.656 -4.184 -4.211 1 94.62 560 GLU A CA 1
ATOM 4354 C C . GLU A 1 560 ? -30.25 -3.162 -3.15 1 94.62 560 GLU A C 1
ATOM 4356 O O . GLU A 1 560 ? -30.078 -3.51 -1.98 1 94.62 560 GLU A O 1
ATOM 4361 N N . LEU A 1 561 ? -30.094 -1.977 -3.611 1 94.69 561 LEU A N 1
ATOM 4362 C CA . LEU A 1 561 ? -29.812 -0.873 -2.697 1 94.69 561 LEU A CA 1
ATOM 4363 C C . LEU A 1 561 ? -31.109 -0.304 -2.123 1 94.69 561 LEU A C 1
ATOM 4365 O O . LEU A 1 561 ? -31.578 0.741 -2.572 1 94.69 561 LEU A O 1
ATOM 4369 N N . ASP A 1 562 ? -31.641 -0.965 -1.165 1 92.19 562 ASP A N 1
ATOM 4370 C CA . ASP A 1 562 ? -32.906 -0.535 -0.561 1 92.19 562 ASP A CA 1
ATOM 4371 C C . ASP A 1 562 ? -33.062 -1.091 0.853 1 92.19 562 ASP A C 1
ATOM 4373 O O . ASP A 1 562 ? -32.062 -1.512 1.467 1 92.19 562 ASP A O 1
ATOM 4377 N N . ILE A 1 563 ? -34.219 -1.084 1.384 1 91.62 563 ILE A N 1
ATOM 4378 C CA . ILE A 1 563 ? -34.5 -1.416 2.779 1 91.62 563 ILE A CA 1
ATOM 4379 C C . ILE A 1 563 ? -34.344 -2.922 2.988 1 91.62 563 ILE A C 1
ATOM 4381 O O . ILE A 1 563 ? -34.094 -3.379 4.109 1 91.62 563 ILE A O 1
ATOM 4385 N N . GLY A 1 564 ? -34.438 -3.658 1.992 1 92.25 564 GLY A N 1
ATOM 4386 C CA . GLY A 1 564 ? -34.312 -5.105 2.107 1 92.25 564 GLY A CA 1
ATOM 4387 C C . GLY A 1 564 ? -32.875 -5.582 2.225 1 92.25 564 GLY A C 1
ATOM 4388 O O . GLY A 1 564 ? -32.656 -6.742 2.568 1 92.25 564 GLY A O 1
ATOM 4389 N N . ALA A 1 565 ? -31.953 -4.715 1.955 1 93.56 565 ALA A N 1
ATOM 4390 C CA . ALA A 1 565 ? -30.547 -5.102 1.926 1 93.56 565 ALA A CA 1
ATOM 4391 C C . ALA A 1 565 ? -30.062 -5.48 3.318 1 93.56 565 ALA A C 1
ATOM 4393 O O . ALA A 1 565 ? -29.203 -6.359 3.465 1 93.56 565 ALA A O 1
ATOM 4394 N N . GLY A 1 566 ? -30.531 -4.84 4.344 1 93.88 566 GLY A N 1
ATOM 4395 C CA . GLY A 1 566 ? -30.125 -5.133 5.707 1 93.88 566 GLY A CA 1
ATOM 4396 C C . GLY A 1 566 ? -30.375 -6.578 6.105 1 93.88 566 GLY A C 1
ATOM 4397 O O . GLY A 1 566 ? -29.422 -7.32 6.387 1 93.88 566 GLY A O 1
ATOM 4398 N N . PRO A 1 567 ? -31.656 -6.93 6.051 1 94.19 567 PRO A N 1
ATOM 4399 C CA . PRO A 1 567 ? -31.969 -8.328 6.355 1 94.19 567 PRO A CA 1
ATOM 4400 C C . PRO A 1 567 ? -31.234 -9.312 5.453 1 94.19 567 PRO A C 1
ATOM 4402 O O . PRO A 1 567 ? -30.844 -10.391 5.902 1 94.19 567 PRO A O 1
ATOM 4405 N N . ALA A 1 568 ? -31.062 -8.977 4.277 1 95.75 568 ALA A N 1
ATOM 4406 C CA . ALA A 1 568 ? -30.375 -9.852 3.344 1 95.75 568 ALA A CA 1
ATOM 4407 C C . ALA A 1 568 ? -28.906 -10.031 3.744 1 95.75 568 ALA A C 1
ATOM 4409 O O . ALA A 1 568 ? -28.359 -11.133 3.672 1 95.75 568 ALA A O 1
ATOM 4410 N N . LEU A 1 569 ? -28.25 -8.945 4.098 1 96.69 569 LEU A N 1
ATOM 4411 C CA . LEU A 1 569 ? -26.875 -9.008 4.578 1 96.69 569 LEU A CA 1
ATOM 4412 C C . LEU A 1 569 ? -26.781 -9.867 5.836 1 96.69 569 LEU A C 1
ATOM 4414 O O . LEU A 1 569 ? -25.859 -10.672 5.977 1 96.69 569 LEU A O 1
ATOM 4418 N N . GLU A 1 570 ? -27.672 -9.648 6.715 1 94.94 570 GLU A N 1
ATOM 4419 C CA . GLU A 1 570 ? -27.703 -10.438 7.945 1 94.94 570 GLU A CA 1
ATOM 4420 C C . GLU A 1 570 ? -27.844 -11.93 7.645 1 94.94 570 GLU A C 1
ATOM 4422 O O . GLU A 1 570 ? -27.125 -12.75 8.203 1 94.94 570 GLU A O 1
ATOM 4427 N N . THR A 1 571 ? -28.797 -12.219 6.766 1 94.44 571 THR A N 1
ATOM 4428 C CA . THR A 1 571 ? -29.016 -13.602 6.355 1 94.44 571 THR A CA 1
ATOM 4429 C C . THR A 1 571 ? -27.734 -14.195 5.77 1 94.44 571 THR A C 1
ATOM 4431 O O . THR A 1 571 ? -27.359 -15.328 6.086 1 94.44 571 THR A O 1
ATOM 4434 N N . TYR A 1 572 ? -27.078 -13.453 4.988 1 96.88 572 TYR A N 1
ATOM 4435 C CA . TYR A 1 572 ? -25.875 -13.922 4.316 1 96.88 572 TYR A CA 1
ATOM 4436 C C . TYR A 1 572 ? -24.75 -14.195 5.32 1 96.88 572 TYR A C 1
ATOM 4438 O O . TYR A 1 572 ? -24.203 -15.305 5.367 1 96.88 572 TYR A O 1
ATOM 4446 N N . PHE A 1 573 ? -24.422 -13.266 6.191 1 97.19 573 PHE A N 1
ATOM 4447 C CA . PHE A 1 573 ? -23.234 -13.352 7.043 1 97.19 573 PHE A CA 1
ATOM 4448 C C . PHE A 1 573 ? -23.484 -14.305 8.203 1 97.19 573 PHE A C 1
ATOM 4450 O O . PHE A 1 573 ? -22.547 -14.969 8.68 1 97.19 573 PHE A O 1
ATOM 4457 N N . LYS A 1 574 ? -24.688 -14.438 8.641 1 94.44 574 LYS A N 1
ATOM 4458 C CA . LYS A 1 574 ? -25.016 -15.305 9.766 1 94.44 574 LYS A CA 1
ATOM 4459 C C . LYS A 1 574 ? -24.797 -16.781 9.406 1 94.44 574 LYS A C 1
ATOM 4461 O O . LYS A 1 574 ? -24.703 -17.625 10.289 1 94.44 574 LYS A O 1
ATOM 4466 N N . LYS A 1 575 ? -24.781 -17.016 8.188 1 95.5 575 LYS A N 1
ATOM 4467 C CA . LYS A 1 575 ? -24.641 -18.391 7.734 1 95.5 575 LYS A CA 1
ATOM 4468 C C . LYS A 1 575 ? -23.266 -18.953 8.086 1 95.5 575 LYS A C 1
ATOM 4470 O O . LYS A 1 575 ? -23.094 -20.172 8.234 1 95.5 575 LYS A O 1
ATOM 4475 N N . PHE A 1 576 ? -22.266 -18.031 8.203 1 96.75 576 PHE A N 1
ATOM 4476 C CA . PHE A 1 576 ? -20.938 -18.625 8.367 1 96.75 576 PHE A CA 1
ATOM 4477 C C . PHE A 1 576 ? -20.094 -17.797 9.32 1 96.75 576 PHE A C 1
ATOM 4479 O O . PHE A 1 576 ? -19.062 -18.266 9.805 1 96.75 576 PHE A O 1
ATOM 4486 N N . LEU A 1 577 ? -20.422 -16.547 9.641 1 96.12 577 LEU A N 1
ATOM 4487 C CA . LEU A 1 577 ? -19.656 -15.773 10.602 1 96.12 577 LEU A CA 1
ATOM 4488 C C . LEU A 1 577 ? -20.172 -15.992 12.016 1 96.12 577 LEU A C 1
ATOM 4490 O O . LEU A 1 577 ? -21.359 -16.297 12.211 1 96.12 577 LEU A O 1
ATOM 4494 N N . VAL A 1 578 ? -19.25 -15.922 12.969 1 92.62 578 VAL A N 1
ATOM 4495 C CA . VAL A 1 578 ? -19.625 -15.938 14.383 1 92.62 578 VAL A CA 1
ATOM 4496 C C . VAL A 1 578 ? -19.922 -14.516 14.852 1 92.62 578 VAL A C 1
ATOM 4498 O O . VAL A 1 578 ? -19.016 -13.695 14.977 1 92.62 578 VAL A O 1
ATOM 4501 N N . LEU A 1 579 ? -21.031 -14.102 14.773 1 79 579 LEU A N 1
ATOM 4502 C CA . LEU A 1 579 ? -21.422 -12.734 15.094 1 79 579 LEU A CA 1
ATOM 4503 C C . LEU A 1 579 ? -21.469 -12.523 16.609 1 79 579 LEU A C 1
ATOM 4505 O O . LEU A 1 579 ? -21.984 -13.375 17.344 1 79 579 LEU A O 1
ATOM 4509 N N . GLY A 1 580 ? -20.281 -12.531 17.328 1 58.78 580 GLY A N 1
ATOM 4510 C CA . GLY A 1 580 ? -20.156 -12.375 18.766 1 58.78 580 GLY A CA 1
ATOM 4511 C C . GLY A 1 580 ? -21.359 -11.695 19.391 1 58.78 580 GLY A C 1
ATOM 4512 O O . GLY A 1 580 ? -22 -10.859 18.75 1 58.78 580 GLY A O 1
ATOM 4513 N N . GLY A 1 581 ? -22 -12.336 20.266 1 47.44 581 GLY A N 1
ATOM 4514 C CA . GLY A 1 581 ? -22.891 -11.898 21.312 1 47.44 581 GLY A CA 1
ATOM 4515 C C . GLY A 1 581 ? -22.594 -10.5 21.812 1 47.44 581 GLY A C 1
ATOM 4516 O O . GLY A 1 581 ? -21.562 -9.914 21.453 1 47.44 581 GLY A O 1
ATOM 4517 N N . ASP A 1 582 ? -23.375 -9.938 22.703 1 39.16 582 ASP A N 1
ATOM 4518 C CA . ASP A 1 582 ? -23.234 -8.82 23.641 1 39.16 582 ASP A CA 1
ATOM 4519 C C . ASP A 1 582 ? -21.781 -8.703 24.125 1 39.16 582 ASP A C 1
ATOM 4521 O O . ASP A 1 582 ? -21.312 -9.555 24.875 1 39.16 582 ASP A O 1
ATOM 4525 N N . SER A 1 583 ? -20.953 -8.469 23.516 1 29.34 583 SER A N 1
ATOM 4526 C CA . SER A 1 583 ? -19.828 -7.973 24.312 1 29.34 583 SER A CA 1
ATOM 4527 C C . SER A 1 583 ? -20.297 -6.973 25.375 1 29.34 583 SER A C 1
ATOM 4529 O O . SER A 1 583 ? -20.75 -5.875 25.031 1 29.34 583 SER A O 1
ATOM 4531 N N . LYS A 1 584 ? -21.031 -7.344 26.469 1 26.75 584 LYS A N 1
ATOM 4532 C CA . LYS A 1 584 ? -20.953 -6.555 27.688 1 26.75 584 LYS A CA 1
ATOM 4533 C C . LYS A 1 584 ? -19.547 -6.016 27.906 1 26.75 584 LYS A C 1
ATOM 4535 O O . LYS A 1 584 ? -18.578 -6.785 27.953 1 26.75 584 LYS A O 1
ATOM 4540 N N . LEU A 1 585 ? -19.234 -4.641 27.625 1 20.58 585 LEU A N 1
ATOM 4541 C CA . LEU A 1 585 ? -18.484 -4.074 28.734 1 20.58 585 LEU A CA 1
ATOM 4542 C C . LEU A 1 585 ? -19.016 -4.598 30.062 1 20.58 585 LEU A C 1
ATOM 4544 O O . LEU A 1 585 ? -20.234 -4.688 30.266 1 20.58 585 LEU A O 1
ATOM 4548 N N . MET B 1 1 ? 6.691 2.885 54.062 1 23.19 1 MET B N 1
ATOM 4549 C CA . MET B 1 1 ? 7.539 2.193 53.094 1 23.19 1 MET B CA 1
ATOM 4550 C C . MET B 1 1 ? 7.145 2.555 51.656 1 23.19 1 MET B C 1
ATOM 4552 O O . MET B 1 1 ? 5.996 2.357 51.25 1 23.19 1 MET B O 1
ATOM 4556 N N . ALA B 1 2 ? 7.543 3.627 51.094 1 32.91 2 ALA B N 1
ATOM 4557 C CA . ALA B 1 2 ? 7.203 4.113 49.781 1 32.91 2 ALA B CA 1
ATOM 4558 C C . ALA B 1 2 ? 7.27 2.986 48.75 1 32.91 2 ALA B C 1
ATOM 4560 O O . ALA B 1 2 ? 8.281 2.295 48.625 1 32.91 2 ALA B O 1
ATOM 4561 N N . GLU B 1 3 ? 6.316 2.324 48.5 1 36.75 3 GLU B N 1
ATOM 4562 C CA . GLU B 1 3 ? 6.273 1.349 47.438 1 36.75 3 GLU B CA 1
ATOM 4563 C C . GLU B 1 3 ? 7.059 1.843 46.219 1 36.75 3 GLU B C 1
ATOM 4565 O O . GLU B 1 3 ? 6.742 2.895 45.656 1 36.75 3 GLU B O 1
ATOM 4570 N N . SER B 1 4 ? 8.297 1.84 46 1 45.19 4 SER B N 1
ATOM 4571 C CA . SER B 1 4 ? 9.336 2.117 45 1 45.19 4 SER B CA 1
ATOM 4572 C C . SER B 1 4 ? 8.898 1.702 43.594 1 45.19 4 SER B C 1
ATOM 4574 O O . SER B 1 4 ? 8.82 0.51 43.312 1 45.19 4 SER B O 1
ATOM 4576 N N . THR B 1 5 ? 7.871 2.152 43.031 1 56 5 THR B N 1
ATOM 4577 C CA . THR B 1 5 ? 7.266 1.768 41.75 1 56 5 THR B CA 1
ATOM 4578 C C . THR B 1 5 ? 8.32 1.698 40.656 1 56 5 THR B C 1
ATOM 4580 O O . THR B 1 5 ? 9.055 2.662 40.438 1 56 5 THR B O 1
ATOM 4583 N N . ALA B 1 6 ? 8.758 0.55 40.156 1 76.69 6 ALA B N 1
ATOM 4584 C CA . ALA B 1 6 ? 9.695 0.119 39.125 1 76.69 6 ALA B CA 1
ATOM 4585 C C . ALA B 1 6 ? 9.555 0.966 37.875 1 76.69 6 ALA B C 1
ATOM 4587 O O . ALA B 1 6 ? 8.445 1.201 37.375 1 76.69 6 ALA B O 1
ATOM 4588 N N . ALA B 1 7 ? 10.664 1.732 37.562 1 90.69 7 ALA B N 1
ATOM 4589 C CA . ALA B 1 7 ? 10.75 2.621 36.406 1 90.69 7 ALA B CA 1
ATOM 4590 C C . ALA B 1 7 ? 10.5 1.855 35.094 1 90.69 7 ALA B C 1
ATOM 4592 O O . ALA B 1 7 ? 10.891 0.693 34.969 1 90.69 7 ALA B O 1
ATOM 4593 N N . GLU B 1 8 ? 9.688 2.467 34.281 1 96.38 8 GLU B N 1
ATOM 4594 C CA . GLU B 1 8 ? 9.508 1.941 32.938 1 96.38 8 GLU B CA 1
ATOM 4595 C C . GLU B 1 8 ? 10.633 2.393 32.031 1 96.38 8 GLU B C 1
ATOM 4597 O O . GLU B 1 8 ? 11.039 3.557 32.062 1 96.38 8 GLU B O 1
ATOM 4602 N N . TYR B 1 9 ? 11.266 1.448 31.359 1 97.31 9 TYR B N 1
ATOM 4603 C CA . TYR B 1 9 ? 12.344 1.775 30.422 1 97.31 9 TYR B CA 1
ATOM 4604 C C . TYR B 1 9 ? 11.828 1.822 28.984 1 97.31 9 TYR B C 1
ATOM 4606 O O . TYR B 1 9 ? 11.266 0.842 28.484 1 97.31 9 TYR B O 1
ATOM 4614 N N . VAL B 1 10 ? 11.938 2.939 28.328 1 97.81 10 VAL B N 1
ATOM 4615 C CA . VAL B 1 10 ? 11.555 3.062 26.922 1 97.81 10 VAL B CA 1
ATOM 4616 C C . VAL B 1 10 ? 12.688 3.732 26.141 1 97.81 10 VAL B C 1
ATOM 4618 O O . VAL B 1 10 ? 13.562 4.375 26.719 1 97.81 10 VAL B O 1
ATOM 4621 N N . ASP B 1 11 ? 12.75 3.516 24.906 1 98.12 11 ASP B N 1
ATOM 4622 C CA . ASP B 1 11 ? 13.781 4.137 24.078 1 98.12 11 ASP B CA 1
ATOM 4623 C C . ASP B 1 11 ? 13.477 5.613 23.844 1 98.12 11 ASP B C 1
ATOM 4625 O O . ASP B 1 11 ? 14.391 6.449 23.844 1 98.12 11 ASP B O 1
ATOM 4629 N N . VAL B 1 12 ? 12.211 5.93 23.578 1 98.56 12 VAL B N 1
ATOM 4630 C CA . VAL B 1 12 ? 11.812 7.312 23.328 1 98.56 12 VAL B CA 1
ATOM 4631 C C . VAL B 1 12 ? 10.516 7.617 24.078 1 98.56 12 VAL B C 1
ATOM 4633 O O . VAL B 1 12 ? 9.562 6.836 24.031 1 98.56 12 VAL B O 1
ATOM 4636 N N . LEU B 1 13 ? 10.484 8.727 24.766 1 98.81 13 LEU B N 1
ATOM 4637 C CA . LEU B 1 13 ? 9.273 9.289 25.344 1 98.81 13 LEU B CA 1
ATOM 4638 C C . LEU B 1 13 ? 8.836 10.539 24.578 1 98.81 13 LEU B C 1
ATOM 4640 O O . LEU B 1 13 ? 9.578 11.516 24.484 1 98.81 13 LEU B O 1
ATOM 4644 N N . VAL B 1 14 ? 7.68 10.5 23.938 1 98.88 14 VAL B N 1
ATOM 4645 C CA . VAL B 1 14 ? 7.09 11.656 23.266 1 98.88 14 VAL B CA 1
ATOM 4646 C C . VAL B 1 14 ? 6.066 12.32 24.188 1 98.88 14 VAL B C 1
ATOM 4648 O O . VAL B 1 14 ? 5.133 11.664 24.656 1 98.88 14 VAL B O 1
ATOM 4651 N N . VAL B 1 15 ? 6.273 13.594 24.469 1 98.75 15 VAL B N 1
ATOM 4652 C CA . VAL B 1 15 ? 5.383 14.328 25.359 1 98.75 15 VAL B CA 1
ATOM 4653 C C . VAL B 1 15 ? 4.473 15.242 24.547 1 98.75 15 VAL B C 1
ATOM 4655 O O . VAL B 1 15 ? 4.934 16.234 23.969 1 98.75 15 VAL B O 1
ATOM 4658 N N . GLY B 1 16 ? 3.227 14.977 24.547 1 97.56 16 GLY B N 1
ATOM 4659 C CA . GLY B 1 16 ? 2.242 15.688 23.75 1 97.56 16 GLY B CA 1
ATOM 4660 C C . GLY B 1 16 ? 1.548 14.805 22.719 1 97.56 16 GLY B C 1
ATOM 4661 O O . GLY B 1 16 ? 2.205 14.164 21.906 1 97.56 16 GLY B O 1
ATOM 4662 N N . GLY B 1 17 ? 0.253 14.758 22.781 1 95.69 17 GLY B N 1
ATOM 4663 C CA . GLY B 1 17 ? -0.532 13.898 21.906 1 95.69 17 GLY B CA 1
ATOM 4664 C C . GLY B 1 17 ? -1.265 14.672 20.812 1 95.69 17 GLY B C 1
ATOM 4665 O O . GLY B 1 17 ? -2.338 14.258 20.375 1 95.69 17 GLY B O 1
ATOM 4666 N N . GLY B 1 18 ? -0.779 15.898 20.453 1 94.81 18 GLY B N 1
ATOM 4667 C CA . GLY B 1 18 ? -1.271 16.609 19.281 1 94.81 18 GLY B CA 1
ATOM 4668 C C . GLY B 1 18 ? -0.749 16.031 17.984 1 94.81 18 GLY B C 1
ATOM 4669 O O . GLY B 1 18 ? -0.089 14.992 17.969 1 94.81 18 GLY B O 1
ATOM 4670 N N . PRO B 1 19 ? -1.025 16.672 16.844 1 95.75 19 PRO B N 1
ATOM 4671 C CA . PRO B 1 19 ? -0.622 16.125 15.539 1 95.75 19 PRO B CA 1
ATOM 4672 C C . PRO B 1 19 ? 0.881 15.867 15.445 1 95.75 19 PRO B C 1
ATOM 4674 O O . PRO B 1 19 ? 1.304 14.812 14.969 1 95.75 19 PRO B O 1
ATOM 4677 N N . VAL B 1 20 ? 1.655 16.781 15.945 1 97.62 20 VAL B N 1
ATOM 4678 C CA . VAL B 1 20 ? 3.107 16.703 15.836 1 97.62 20 VAL B CA 1
ATOM 4679 C C . VAL B 1 20 ? 3.621 15.508 16.641 1 97.62 20 VAL B C 1
ATOM 4681 O O . VAL B 1 20 ? 4.426 14.711 16.156 1 97.62 20 VAL B O 1
ATOM 4684 N N . GLY B 1 21 ? 3.135 15.406 17.891 1 98.31 21 GLY B N 1
ATOM 4685 C CA . GLY B 1 21 ? 3.521 14.273 18.719 1 98.31 21 GLY B CA 1
ATOM 4686 C C . GLY B 1 21 ? 3.066 12.945 18.156 1 98.31 21 GLY B C 1
ATOM 4687 O O . GLY B 1 21 ? 3.826 11.969 18.141 1 98.31 21 GLY B O 1
ATOM 4688 N N . LEU B 1 22 ? 1.875 12.891 17.656 1 98.12 22 LEU B N 1
ATOM 4689 C CA . LEU B 1 22 ? 1.308 11.664 17.109 1 98.12 22 LEU B CA 1
ATOM 4690 C C . LEU B 1 22 ? 2.082 11.203 15.883 1 98.12 22 LEU B C 1
ATOM 4692 O O . LEU B 1 22 ? 2.406 10.023 15.75 1 98.12 22 LEU B O 1
ATOM 4696 N N . ILE B 1 23 ? 2.422 12.109 14.984 1 98.69 23 ILE B N 1
ATOM 4697 C CA . ILE B 1 23 ? 3.145 11.766 13.766 1 98.69 23 ILE B CA 1
ATOM 4698 C C . ILE B 1 23 ? 4.562 11.312 14.117 1 98.69 23 ILE B C 1
ATOM 4700 O O . ILE B 1 23 ? 5.086 10.367 13.531 1 98.69 23 ILE B O 1
ATOM 4704 N N . THR B 1 24 ? 5.148 12.008 15.117 1 98.88 24 THR B N 1
ATOM 4705 C CA . THR B 1 24 ? 6.473 11.602 15.578 1 98.88 24 THR B CA 1
ATOM 4706 C C . THR B 1 24 ? 6.441 10.18 16.109 1 98.88 24 THR B C 1
ATOM 4708 O O . THR B 1 24 ? 7.223 9.328 15.688 1 98.88 24 THR B O 1
ATOM 4711 N N . ALA B 1 25 ? 5.508 9.914 16.984 1 98.81 25 ALA B N 1
ATOM 4712 C CA . ALA B 1 25 ? 5.379 8.586 17.594 1 98.81 25 ALA B CA 1
ATOM 4713 C C . ALA B 1 25 ? 5.055 7.535 16.531 1 98.81 25 ALA B C 1
ATOM 4715 O O . ALA B 1 25 ? 5.582 6.422 16.562 1 98.81 25 ALA B O 1
ATOM 4716 N N . TYR B 1 26 ? 4.207 7.887 15.586 1 98.62 26 TYR B N 1
ATOM 4717 C CA . TYR B 1 26 ? 3.812 6.98 14.516 1 98.62 26 TYR B CA 1
ATOM 4718 C C . TYR B 1 26 ? 5.02 6.543 13.695 1 98.62 26 TYR B C 1
ATOM 4720 O O . TYR B 1 26 ? 5.203 5.352 13.438 1 98.62 26 TYR B O 1
ATOM 4728 N N . GLN B 1 27 ? 5.824 7.527 13.32 1 98.75 27 GLN B N 1
ATOM 4729 C CA . GLN B 1 27 ? 7.012 7.223 12.531 1 98.75 27 GLN B CA 1
ATOM 4730 C C . GLN B 1 27 ? 7.949 6.289 13.297 1 98.75 27 GLN B C 1
ATOM 4732 O O . GLN B 1 27 ? 8.484 5.336 12.727 1 98.75 27 GLN B O 1
ATOM 4737 N N . LEU B 1 28 ? 8.141 6.566 14.57 1 98.69 28 LEU B N 1
ATOM 4738 C CA . LEU B 1 28 ? 9.016 5.746 15.398 1 98.69 28 LEU B CA 1
ATOM 4739 C C . LEU B 1 28 ? 8.461 4.336 15.555 1 98.69 28 LEU B C 1
ATOM 4741 O O . LEU B 1 28 ? 9.188 3.355 15.391 1 98.69 28 LEU B O 1
ATOM 4745 N N . ALA B 1 29 ? 7.176 4.289 15.812 1 98.06 29 ALA B N 1
ATOM 4746 C CA . ALA B 1 29 ? 6.535 2.986 15.953 1 98.06 29 ALA B CA 1
ATOM 4747 C C . ALA B 1 29 ? 6.648 2.17 14.672 1 98.06 29 ALA B C 1
ATOM 4749 O O . ALA B 1 29 ? 6.852 0.955 14.719 1 98.06 29 ALA B O 1
ATOM 4750 N N . ARG B 1 30 ? 6.516 2.799 13.625 1 96.94 30 ARG B N 1
ATOM 4751 C CA . ARG B 1 30 ? 6.559 2.158 12.312 1 96.94 30 ARG B CA 1
ATOM 4752 C C . ARG B 1 30 ? 7.957 1.645 12 1 96.94 30 ARG B C 1
ATOM 4754 O O . ARG B 1 30 ? 8.109 0.596 11.375 1 96.94 30 ARG B O 1
ATOM 4761 N N . ASN B 1 31 ? 8.961 2.338 12.406 1 97.25 31 ASN B N 1
ATOM 4762 C CA . ASN B 1 31 ? 10.328 2.07 11.961 1 97.25 31 ASN B CA 1
ATOM 4763 C C . ASN B 1 31 ? 11.094 1.24 12.984 1 97.25 31 ASN B C 1
ATOM 4765 O O . ASN B 1 31 ? 12.102 0.617 12.656 1 97.25 31 ASN B O 1
ATOM 4769 N N . LEU B 1 32 ? 10.641 1.338 14.211 1 96.31 32 LEU B N 1
ATOM 4770 C CA . LEU B 1 32 ? 11.344 0.623 15.273 1 96.31 32 LEU B CA 1
ATOM 4771 C C . LEU B 1 32 ? 10.648 -0.701 15.586 1 96.31 32 LEU B C 1
ATOM 4773 O O . LEU B 1 32 ? 9.422 -0.781 15.578 1 96.31 32 LEU B O 1
ATOM 4777 N N . ARG B 1 33 ? 11.328 -1.747 15.703 1 87.88 33 ARG B N 1
ATOM 4778 C CA . ARG B 1 33 ? 10.812 -3.068 16.047 1 87.88 33 ARG B CA 1
ATOM 4779 C C . ARG B 1 33 ? 11.312 -3.516 17.406 1 87.88 33 ARG B C 1
ATOM 4781 O O . ARG B 1 33 ? 12.227 -2.902 17.969 1 87.88 33 ARG B O 1
ATOM 4788 N N . SER B 1 34 ? 10.578 -4.543 17.891 1 88.12 34 SER B N 1
ATOM 4789 C CA . SER B 1 34 ? 11.109 -5.141 19.109 1 88.12 34 SER B CA 1
ATOM 4790 C C . SER B 1 34 ? 12.609 -5.371 19 1 88.12 34 SER B C 1
ATOM 4792 O O . SER B 1 34 ? 13.109 -5.789 17.953 1 88.12 34 SER B O 1
ATOM 4794 N N . PRO B 1 35 ? 13.25 -4.879 19.969 1 91.94 35 PRO B N 1
ATOM 4795 C CA . PRO B 1 35 ? 12.797 -4.613 21.328 1 91.94 35 PRO B CA 1
ATOM 4796 C C . PRO B 1 35 ? 12.609 -3.123 21.609 1 91.94 35 PRO B C 1
ATOM 4798 O O . PRO B 1 35 ? 12.367 -2.734 22.766 1 91.94 35 PRO B O 1
ATOM 4801 N N . HIS B 1 36 ? 12.789 -2.271 20.656 1 95.69 36 HIS B N 1
ATOM 4802 C CA . HIS B 1 36 ? 12.641 -0.84 20.891 1 95.69 36 HIS B CA 1
ATOM 4803 C C . HIS B 1 36 ? 11.234 -0.512 21.391 1 95.69 36 HIS B C 1
ATOM 4805 O O . HIS B 1 36 ? 10.258 -1.096 20.938 1 95.69 36 HIS B O 1
ATOM 4811 N N . LYS B 1 37 ? 11.195 0.414 22.312 1 97.31 37 LYS B N 1
ATOM 4812 C CA . LYS B 1 37 ? 9.922 0.793 22.906 1 97.31 37 LYS B CA 1
ATOM 4813 C C . LYS B 1 37 ? 9.68 2.295 22.781 1 97.31 37 LYS B C 1
ATOM 4815 O O . LYS B 1 37 ? 10.562 3.098 23.094 1 97.31 37 LYS B O 1
ATOM 4820 N N . VAL B 1 38 ? 8.5 2.676 22.297 1 98.5 38 VAL B N 1
ATOM 4821 C CA . VAL B 1 38 ? 8.062 4.062 22.141 1 98.5 38 VAL B CA 1
ATOM 4822 C C . VAL B 1 38 ? 6.883 4.336 23.062 1 98.5 38 VAL B C 1
ATOM 4824 O O . VAL B 1 38 ? 5.941 3.539 23.141 1 98.5 38 VAL B O 1
ATOM 4827 N N . LYS B 1 39 ? 6.934 5.391 23.859 1 98.62 39 LYS B N 1
ATOM 4828 C CA . LYS B 1 39 ? 5.82 5.82 24.688 1 98.62 39 LYS B CA 1
ATOM 4829 C C . LYS B 1 39 ? 5.406 7.25 24.359 1 98.62 39 LYS B C 1
ATOM 4831 O O . LYS B 1 39 ? 6.258 8.117 24.141 1 98.62 39 LYS B O 1
ATOM 4836 N N . ILE B 1 40 ? 4.172 7.527 24.25 1 98.75 40 ILE B N 1
ATOM 4837 C CA . ILE B 1 40 ? 3.639 8.867 24.031 1 98.75 40 ILE B CA 1
ATOM 483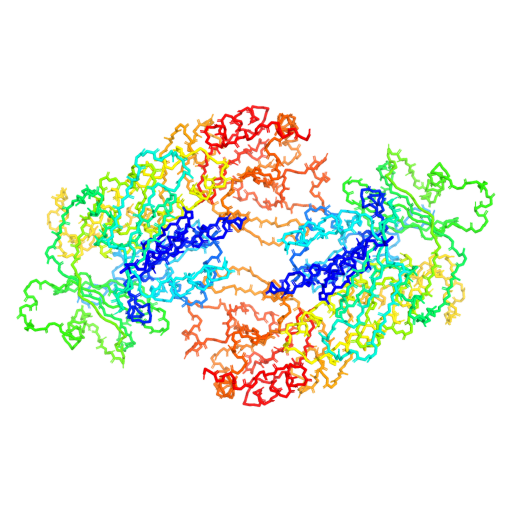8 C C . ILE B 1 40 ? 2.582 9.18 25.094 1 98.75 40 ILE B C 1
ATOM 4840 O O . ILE B 1 40 ? 1.718 8.352 25.375 1 98.75 40 ILE B O 1
ATOM 4844 N N . ILE B 1 41 ? 2.631 10.383 25.672 1 98.19 41 ILE B N 1
ATOM 4845 C CA . ILE B 1 41 ? 1.697 10.75 26.719 1 98.19 41 ILE B CA 1
ATOM 4846 C C . ILE B 1 41 ? 1.029 12.078 26.375 1 98.19 41 ILE B C 1
ATOM 4848 O O . ILE B 1 41 ? 1.576 12.875 25.609 1 98.19 41 ILE B O 1
ATOM 4852 N N . GLU B 1 42 ? -0.087 12.328 26.844 1 96.88 42 GLU B N 1
ATOM 4853 C CA . GLU B 1 42 ? -0.863 13.562 26.703 1 96.88 42 GLU B CA 1
ATOM 4854 C C . GLU B 1 42 ? -1.633 13.867 27.984 1 96.88 42 GLU B C 1
ATOM 4856 O O . GLU B 1 42 ? -2.229 12.969 28.594 1 96.88 42 GLU B O 1
ATOM 4861 N N . LYS B 1 43 ? -1.565 15.031 28.406 1 94.19 43 LYS B N 1
ATOM 4862 C CA . LYS B 1 43 ? -2.129 15.414 29.703 1 94.19 43 LYS B CA 1
ATOM 4863 C C . LYS B 1 43 ? -3.652 15.453 29.641 1 94.19 43 LYS B C 1
ATOM 4865 O O . LYS B 1 43 ? -4.324 15.188 30.641 1 94.19 43 LYS B O 1
ATOM 4870 N N . HIS B 1 44 ? -4.207 15.812 28.453 1 88.56 44 HIS B N 1
ATOM 4871 C CA . HIS B 1 44 ? -5.656 15.93 28.344 1 88.56 44 HIS B CA 1
ATOM 4872 C C . HIS B 1 44 ? -6.27 14.656 27.781 1 88.56 44 HIS B C 1
ATOM 4874 O O . HIS B 1 44 ? -5.691 14.016 26.906 1 88.56 44 HIS B O 1
ATOM 4880 N N . GLN B 1 45 ? -7.434 14.312 28.312 1 80.5 45 GLN B N 1
ATOM 4881 C CA . GLN B 1 45 ? -8.172 13.203 27.719 1 80.5 45 GLN B CA 1
ATOM 4882 C C . GLN B 1 45 ? -8.672 13.555 26.328 1 80.5 45 GLN B C 1
ATOM 4884 O O . GLN B 1 45 ? -9.172 14.656 26.094 1 80.5 45 GLN B O 1
ATOM 4889 N N . LYS B 1 46 ? -8.258 12.969 25.391 1 63.88 46 LYS B N 1
ATOM 4890 C CA . LYS B 1 46 ? -8.547 13.32 24 1 63.88 46 LYS B CA 1
ATOM 4891 C C . LYS B 1 46 ? -10.055 13.367 23.75 1 63.88 46 LYS B C 1
ATOM 4893 O O . LYS B 1 46 ? -10.531 14.156 22.938 1 63.88 46 LYS B O 1
ATOM 4898 N N . SER B 1 47 ? -10.922 12.531 24.328 1 56 47 SER B N 1
ATOM 4899 C CA . SER B 1 47 ? -12.359 12.727 24.156 1 56 47 SER B CA 1
ATOM 4900 C C . SER B 1 47 ? -12.758 14.172 24.406 1 56 47 SER B C 1
ATOM 4902 O O . SER B 1 47 ? -13.656 14.695 23.75 1 56 47 SER B O 1
ATOM 4904 N N . SER B 1 48 ? -12.148 14.789 25.375 1 47.03 48 SER B N 1
ATOM 4905 C CA . SER B 1 48 ? -12.461 16.156 25.797 1 47.03 48 SER B CA 1
ATOM 4906 C C . SER B 1 48 ? -11.875 17.172 24.828 1 47.03 48 SER B C 1
ATOM 4908 O O . SER B 1 48 ? -12.406 18.281 24.688 1 47.03 48 SER B O 1
ATOM 4910 N N . GLN B 1 49 ? -10.812 16.922 24.25 1 48.62 49 GLN B N 1
ATOM 4911 C CA . GLN B 1 49 ? -10.109 17.781 23.297 1 48.62 49 GLN B CA 1
ATOM 4912 C C . GLN B 1 49 ? -10.797 17.766 21.938 1 48.62 49 GLN B C 1
ATOM 4914 O O . GLN B 1 49 ? -10.43 18.531 21.047 1 48.62 49 GLN B O 1
ATOM 4919 N N . ASP B 1 50 ? -11.641 16.75 21.844 1 51.38 50 ASP B N 1
ATOM 4920 C CA . ASP B 1 50 ? -12.406 16.531 20.625 1 51.38 50 ASP B CA 1
ATOM 4921 C C . ASP B 1 50 ? -13.117 17.812 20.188 1 51.38 50 ASP B C 1
ATOM 4923 O O . ASP B 1 50 ? -13.719 17.859 19.109 1 51.38 50 ASP B O 1
ATOM 4927 N N . GLN B 1 51 ? -13.078 18.766 21.125 1 53.47 51 GLN B N 1
ATOM 4928 C CA . GLN B 1 51 ? -13.758 19.984 20.703 1 53.47 51 GLN B CA 1
ATOM 4929 C C . GLN B 1 51 ? -12.836 20.875 19.875 1 53.47 51 GLN B C 1
ATOM 4931 O O . GLN B 1 51 ? -13.273 21.875 19.297 1 53.47 51 GLN B O 1
ATOM 4936 N N . TYR B 1 52 ? -11.547 20.391 19.766 1 58.28 52 TYR B N 1
ATOM 4937 C CA . TYR B 1 52 ? -10.539 21.344 19.297 1 58.28 52 TYR B CA 1
ATOM 4938 C C . TYR B 1 52 ? -10.438 21.328 17.781 1 58.28 52 TYR B C 1
ATOM 4940 O O . TYR B 1 52 ? -10.242 20.266 17.188 1 58.28 52 TYR B O 1
ATOM 4948 N N . GLY B 1 53 ? -10.984 22.297 17.141 1 62.25 53 GLY B N 1
ATOM 4949 C CA . GLY B 1 53 ? -10.875 22.562 15.719 1 62.25 53 GLY B CA 1
ATOM 4950 C C . GLY B 1 53 ? -9.875 23.641 15.383 1 62.25 53 GLY B C 1
ATOM 4951 O O . GLY B 1 53 ? -10.109 24.453 14.492 1 62.25 53 GLY B O 1
ATOM 4952 N N . ARG B 1 54 ? -8.586 23.547 16.078 1 79.62 54 ARG B N 1
ATOM 4953 C CA . ARG B 1 54 ? -7.707 24.703 15.883 1 79.62 54 ARG B CA 1
ATOM 4954 C C . ARG B 1 54 ? -7.125 24.703 14.469 1 79.62 54 ARG B C 1
ATOM 4956 O O . ARG B 1 54 ? -7.516 25.531 13.641 1 79.62 54 ARG B O 1
ATOM 4963 N N . ALA B 1 55 ? -6.426 23.703 14.172 1 89.88 55 ALA B N 1
ATOM 4964 C CA . ALA B 1 55 ? -5.879 23.641 12.82 1 89.88 55 ALA B CA 1
ATOM 4965 C C . ALA B 1 55 ? -6.836 22.906 11.883 1 89.88 55 ALA B C 1
ATOM 4967 O O . ALA B 1 55 ? -7.449 21.906 12.258 1 89.88 55 ALA B O 1
ATOM 4968 N N . ILE B 1 56 ? -6.988 23.453 10.641 1 93.88 56 ILE B N 1
ATOM 4969 C CA . ILE B 1 56 ? -7.98 22.844 9.766 1 93.88 56 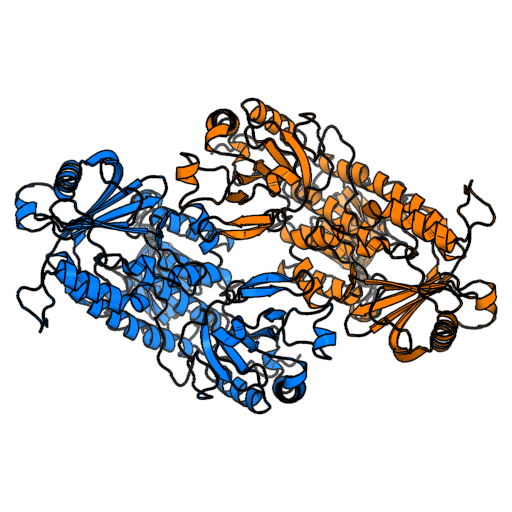ILE B CA 1
ATOM 4970 C C . ILE B 1 56 ? -7.355 22.562 8.398 1 93.88 56 ILE B C 1
ATOM 4972 O O . ILE B 1 56 ? -7.898 21.797 7.605 1 93.88 56 ILE B O 1
ATOM 4976 N N . THR B 1 57 ? -6.203 23.188 8.07 1 95.81 57 THR B N 1
ATOM 4977 C CA . THR B 1 57 ? -5.75 23.156 6.684 1 95.81 57 THR B CA 1
ATOM 4978 C C . THR B 1 57 ? -4.371 22.516 6.582 1 95.81 57 THR B C 1
ATOM 4980 O O . THR B 1 57 ? -3.447 22.891 7.309 1 95.81 57 THR B O 1
ATOM 4983 N N . LEU B 1 58 ? -4.254 21.562 5.75 1 97.06 58 LEU B N 1
ATOM 4984 C CA . LEU B 1 58 ? -2.967 21.047 5.301 1 97.06 58 LEU B CA 1
ATOM 4985 C C . LEU B 1 58 ? -2.658 21.516 3.883 1 97.06 58 LEU B C 1
ATOM 4987 O O . LEU B 1 58 ? -3.453 21.297 2.965 1 97.06 58 LEU B O 1
ATOM 4991 N N . PHE B 1 59 ? -1.543 22.172 3.779 1 96.69 59 PHE B N 1
ATOM 4992 C CA . PHE B 1 59 ? -1.103 22.594 2.459 1 96.69 59 PHE B CA 1
ATOM 4993 C C . PHE B 1 59 ? -0.414 21.453 1.719 1 96.69 59 PHE B C 1
ATOM 4995 O O . PHE B 1 59 ? -0.14 20.406 2.303 1 96.69 59 PHE B O 1
ATOM 5002 N N . PRO B 1 60 ? -0.107 21.594 0.455 1 97.44 60 PRO B N 1
ATOM 5003 C CA . PRO B 1 60 ? 0.309 20.516 -0.43 1 97.44 60 PRO B CA 1
ATOM 5004 C C . PRO B 1 60 ? 1.535 19.766 0.091 1 97.44 60 PRO B C 1
ATOM 5006 O O . PRO B 1 60 ? 1.549 18.531 0.11 1 97.44 60 PRO B O 1
ATOM 5009 N N . ARG B 1 61 ? 2.527 20.453 0.52 1 97.94 61 ARG B N 1
ATOM 5010 C CA . ARG B 1 61 ? 3.742 19.75 0.922 1 97.94 61 ARG B CA 1
ATOM 5011 C C . ARG B 1 61 ? 3.5 18.906 2.166 1 97.94 61 ARG B C 1
ATOM 5013 O O . ARG B 1 61 ? 4.02 17.797 2.275 1 97.94 61 ARG B O 1
ATOM 5020 N N . SER B 1 62 ? 2.738 19.453 3.121 1 98.06 62 SER B N 1
ATOM 5021 C CA . SER B 1 62 ? 2.369 18.641 4.285 1 98.06 62 SER B CA 1
ATOM 5022 C C . SER B 1 62 ? 1.599 17.391 3.877 1 98.06 62 SER B C 1
ATOM 5024 O O . SER B 1 62 ? 1.847 16.312 4.398 1 98.06 62 SER B O 1
ATOM 5026 N N . SER B 1 63 ? 0.715 17.562 2.916 1 98.38 63 SER B N 1
ATOM 5027 C CA . SER B 1 63 ? -0.031 16.422 2.41 1 98.38 63 SER B CA 1
ATOM 5028 C C . SER B 1 63 ? 0.897 15.398 1.755 1 98.38 63 SER B C 1
ATOM 5030 O O . SER B 1 63 ? 0.729 14.195 1.935 1 98.38 63 SER B O 1
ATOM 5032 N N . GLU B 1 64 ? 1.882 15.883 1.021 1 98.56 64 GLU B N 1
ATOM 5033 C CA . GLU B 1 64 ? 2.863 14.992 0.413 1 98.56 64 GLU B CA 1
ATOM 5034 C C . GLU B 1 64 ? 3.613 14.188 1.475 1 98.56 64 GLU B C 1
ATOM 5036 O O . GLU B 1 64 ? 3.82 12.984 1.32 1 98.56 64 GLU B O 1
ATOM 5041 N N . LEU B 1 65 ? 4.035 14.922 2.48 1 98.69 65 LEU B N 1
ATOM 5042 C CA . LEU B 1 65 ? 4.781 14.281 3.557 1 98.69 65 LEU B CA 1
ATOM 5043 C C . LEU B 1 65 ? 3.943 13.195 4.227 1 98.69 65 LEU B C 1
ATOM 5045 O O . LEU B 1 65 ? 4.43 12.086 4.465 1 98.69 65 LEU B O 1
ATOM 5049 N N . LEU B 1 66 ? 2.707 13.523 4.469 1 98.75 66 LEU B N 1
ATOM 5050 C CA . LEU B 1 66 ? 1.817 12.555 5.102 1 98.75 66 LEU B CA 1
ATOM 5051 C C . LEU B 1 66 ? 1.489 11.414 4.141 1 98.75 66 LEU B C 1
ATOM 5053 O O . LEU B 1 66 ? 1.256 10.281 4.57 1 98.75 66 LEU B O 1
ATOM 5057 N N . ASP B 1 67 ? 1.493 11.734 2.861 1 98.62 67 ASP B N 1
ATOM 5058 C CA . ASP B 1 67 ? 1.301 10.695 1.852 1 98.62 67 ASP B CA 1
ATOM 5059 C C . ASP B 1 67 ? 2.43 9.672 1.896 1 98.62 67 ASP B C 1
ATOM 5061 O O . ASP B 1 67 ? 2.178 8.461 1.891 1 98.62 67 ASP B O 1
ATOM 5065 N N . GLN B 1 68 ? 3.629 10.125 1.993 1 98.5 68 GLN B N 1
ATOM 5066 C CA . GLN B 1 68 ? 4.777 9.227 2.051 1 98.5 68 GLN B CA 1
ATOM 5067 C C . GLN B 1 68 ? 4.805 8.453 3.367 1 98.5 68 GLN B C 1
ATOM 5069 O O . GLN B 1 68 ? 5.473 7.422 3.473 1 98.5 68 GLN B O 1
ATOM 5074 N N . LEU B 1 69 ? 4.082 8.953 4.344 1 98.62 69 LEU B N 1
ATOM 5075 C CA . LEU B 1 69 ? 3.951 8.234 5.605 1 98.62 69 LEU B CA 1
ATOM 5076 C C . LEU B 1 69 ? 2.74 7.305 5.582 1 98.62 69 LEU B C 1
ATOM 5078 O O . LEU B 1 69 ? 2.48 6.59 6.555 1 98.62 69 LEU B O 1
ATOM 5082 N N . GLY B 1 70 ? 1.97 7.301 4.492 1 97.88 70 GLY B N 1
ATOM 5083 C CA . GLY B 1 70 ? 0.809 6.434 4.359 1 97.88 70 GLY B CA 1
ATOM 5084 C C . GLY B 1 70 ? -0.405 6.941 5.113 1 97.88 70 GLY B C 1
ATOM 5085 O O . GLY B 1 70 ? -1.287 6.16 5.477 1 97.88 70 GLY B O 1
ATOM 5086 N N . LEU B 1 71 ? -0.497 8.234 5.371 1 98.44 71 LEU B N 1
ATOM 5087 C CA . LEU B 1 71 ? -1.556 8.781 6.215 1 98.44 71 LEU B CA 1
ATOM 5088 C C . LEU B 1 71 ? -2.512 9.641 5.398 1 98.44 71 LEU B C 1
ATOM 5090 O O . LEU B 1 71 ? -3.635 9.906 5.828 1 98.44 71 LEU B O 1
ATOM 5094 N N . ALA B 1 72 ? -2.098 10.062 4.195 1 98.44 72 ALA B N 1
ATOM 5095 C CA . ALA B 1 72 ? -2.814 11.109 3.475 1 98.44 72 ALA B CA 1
ATOM 5096 C C . ALA B 1 72 ? -4.121 10.578 2.893 1 98.44 72 ALA B C 1
ATOM 5098 O O . ALA B 1 72 ? -5.109 11.312 2.803 1 98.44 72 ALA B O 1
ATOM 5099 N N . ASP B 1 73 ? -4.125 9.328 2.471 1 97.56 73 ASP B N 1
ATOM 5100 C CA . ASP B 1 73 ? -5.32 8.75 1.862 1 97.56 73 ASP B CA 1
ATOM 5101 C C . ASP B 1 73 ? -6.5 8.789 2.83 1 97.56 73 ASP B C 1
ATOM 5103 O O . ASP B 1 73 ? -7.617 9.133 2.439 1 97.56 73 ASP B O 1
ATOM 5107 N N . ALA B 1 74 ? -6.258 8.414 4.066 1 97.62 74 ALA B N 1
ATOM 5108 C CA . ALA B 1 74 ? -7.301 8.422 5.086 1 97.62 74 ALA B CA 1
ATOM 5109 C C . ALA B 1 74 ? -7.816 9.844 5.324 1 97.62 74 ALA B C 1
ATOM 5111 O O . ALA B 1 74 ? -9.016 10.047 5.543 1 97.62 74 ALA B O 1
ATOM 5112 N N . LEU B 1 75 ? -6.941 10.812 5.289 1 98.25 75 LEU B N 1
ATOM 5113 C CA . LEU B 1 75 ? -7.336 12.211 5.43 1 98.25 75 LEU B CA 1
ATOM 5114 C C . LEU B 1 75 ? -8.211 12.648 4.258 1 98.25 75 LEU B C 1
ATOM 5116 O O . LEU B 1 75 ? -9.25 13.289 4.457 1 98.25 75 LEU B O 1
ATOM 5120 N N . ALA B 1 76 ? -7.836 12.234 3.086 1 98.12 76 ALA B N 1
ATOM 5121 C CA . ALA B 1 76 ? -8.531 12.617 1.86 1 98.12 76 ALA B CA 1
ATOM 5122 C C . ALA B 1 76 ? -9.945 12.047 1.829 1 98.12 76 ALA B C 1
ATOM 5124 O O . ALA B 1 76 ? -10.844 12.641 1.227 1 98.12 76 ALA B O 1
ATOM 5125 N N . GLN B 1 77 ? -10.188 10.953 2.51 1 97.5 77 GLN B N 1
ATOM 5126 C CA . GLN B 1 77 ? -11.492 10.312 2.57 1 97.5 77 GLN B CA 1
ATOM 5127 C C . GLN B 1 77 ? -12.5 11.188 3.312 1 97.5 77 GLN B C 1
ATOM 5129 O O . GLN B 1 77 ? -13.711 11.078 3.088 1 97.5 77 GLN B O 1
ATOM 5134 N N . GLN B 1 78 ? -11.977 12.148 4.168 1 96.75 78 GLN B N 1
ATOM 5135 C CA . GLN B 1 78 ? -12.875 12.891 5.043 1 96.75 78 GLN B CA 1
ATOM 5136 C C . GLN B 1 78 ? -12.773 14.391 4.785 1 96.75 78 GLN B C 1
ATOM 5138 O O . GLN B 1 78 ? -13.625 15.164 5.238 1 96.75 78 GLN B O 1
ATOM 5143 N N . CYS B 1 79 ? -11.836 14.781 4.016 1 97.75 79 CYS B N 1
ATOM 5144 C CA . CYS B 1 79 ? -11.508 16.203 3.938 1 97.75 79 CYS B CA 1
ATOM 5145 C C . CYS B 1 79 ? -12.453 16.922 2.982 1 97.75 79 CYS B C 1
ATOM 5147 O O . CYS B 1 79 ? -13.234 16.281 2.271 1 97.75 79 CYS B O 1
ATOM 5149 N N . PHE B 1 80 ? -12.508 18.172 3.084 1 97.94 80 PHE B N 1
ATOM 5150 C CA . PHE B 1 80 ? -12.938 19.062 2.004 1 97.94 80 PHE B CA 1
ATOM 5151 C C . PHE B 1 80 ? -11.75 19.516 1.167 1 97.94 80 PHE B C 1
ATOM 5153 O O . PHE B 1 80 ? -10.906 20.281 1.637 1 97.94 80 PHE B O 1
ATOM 5160 N N . ALA B 1 81 ? -11.633 18.984 -0.036 1 97.88 81 ALA B N 1
ATOM 5161 C CA . ALA B 1 81 ? -10.539 19.375 -0.928 1 97.88 81 ALA B CA 1
ATOM 5162 C C . ALA B 1 81 ? -10.805 20.734 -1.562 1 97.88 81 ALA B C 1
ATOM 5164 O O . ALA B 1 81 ? -11.492 20.828 -2.586 1 97.88 81 ALA B O 1
ATOM 5165 N N . CYS B 1 82 ? -10.227 21.766 -1.021 1 97.06 82 CYS B N 1
ATOM 5166 C CA . CYS B 1 82 ? -10.516 23.141 -1.439 1 97.06 82 CYS B CA 1
ATOM 5167 C C . CYS B 1 82 ? -9.609 23.562 -2.58 1 97.06 82 CYS B C 1
ATOM 5169 O O . CYS B 1 82 ? -8.391 23.672 -2.404 1 97.06 82 CYS B O 1
ATOM 5171 N N . ARG B 1 83 ? -10.195 23.875 -3.725 1 95.25 83 ARG B N 1
ATOM 5172 C CA . ARG B 1 83 ? -9.422 24.281 -4.898 1 95.25 83 ARG B CA 1
ATOM 5173 C C . ARG B 1 83 ? -9.781 25.703 -5.32 1 95.25 83 ARG B C 1
ATOM 5175 O O . ARG B 1 83 ? -9.078 26.312 -6.129 1 95.25 83 ARG B O 1
ATOM 5182 N N . GLU B 1 84 ? -10.852 26.234 -4.684 1 94 84 GLU B N 1
ATOM 5183 C CA . GLU B 1 84 ? -11.352 27.547 -5.09 1 94 84 GLU B CA 1
ATOM 5184 C C . GLU B 1 84 ? -11.312 28.531 -3.934 1 94 84 GLU B C 1
ATOM 5186 O O . GLU B 1 84 ? -11.539 28.156 -2.779 1 94 84 GLU B O 1
ATOM 5191 N N . THR B 1 85 ? -11 29.781 -4.289 1 94.62 85 THR B N 1
ATOM 5192 C CA . THR B 1 85 ? -11.031 30.891 -3.33 1 94.62 85 THR B CA 1
ATOM 5193 C C . THR B 1 85 ? -11.82 32.062 -3.883 1 94.62 85 THR B C 1
ATOM 5195 O O . THR B 1 85 ? -12.055 32.156 -5.09 1 94.62 85 THR B O 1
ATOM 5198 N N . VAL B 1 86 ? -12.297 32.875 -3.004 1 94.88 86 VAL B N 1
ATOM 5199 C CA . VAL B 1 86 ? -12.984 34.094 -3.41 1 94.88 86 VAL B CA 1
ATOM 5200 C C . VAL B 1 86 ? -12.734 35.188 -2.379 1 94.88 86 VAL B C 1
ATOM 5202 O O . VAL B 1 86 ? -12.562 34.906 -1.19 1 94.88 86 VAL B O 1
ATOM 5205 N N . ASN B 1 87 ? -12.602 36.406 -2.834 1 94.69 87 ASN B N 1
ATOM 5206 C CA . ASN B 1 87 ? -12.492 37.594 -1.985 1 94.69 87 ASN B CA 1
ATOM 5207 C C . ASN B 1 87 ? -13.625 38.562 -2.25 1 94.69 87 ASN B C 1
ATOM 5209 O O . ASN B 1 87 ? -13.953 38.844 -3.406 1 94.69 87 ASN B O 1
ATOM 5213 N N . TYR B 1 88 ? -14.234 39.031 -1.172 1 95.62 88 TYR B N 1
ATOM 5214 C CA . TYR B 1 88 ? -15.289 40.031 -1.277 1 95.62 88 TYR B CA 1
ATOM 5215 C C . TYR B 1 88 ? -14.875 41.344 -0.61 1 95.62 88 TYR B C 1
ATOM 5217 O O . TYR B 1 88 ? -14.32 41.344 0.494 1 95.62 88 TYR B O 1
ATOM 5225 N N . ASP B 1 89 ? -15.125 42.469 -1.287 1 94.44 89 ASP B N 1
ATOM 5226 C CA . ASP B 1 89 ? -14.875 43.75 -0.659 1 94.44 89 ASP B CA 1
ATOM 5227 C C . ASP B 1 89 ? -16 44.125 0.31 1 94.44 89 ASP B C 1
ATOM 5229 O O . ASP B 1 89 ? -16.891 43.312 0.567 1 94.44 89 ASP B O 1
ATOM 5233 N N . LYS B 1 90 ? -15.898 45.312 0.935 1 92.38 90 LYS B N 1
ATOM 5234 C CA . LYS B 1 90 ? -16.812 45.75 1.988 1 92.38 90 LYS B CA 1
ATOM 5235 C C . LYS B 1 90 ? -18.25 45.812 1.474 1 92.38 90 LYS B C 1
ATOM 5237 O O . LYS B 1 90 ? -19.203 45.75 2.258 1 92.38 90 LYS B O 1
ATOM 5242 N N . ASP B 1 91 ? -18.391 45.938 0.109 1 94.88 91 ASP B N 1
ATOM 5243 C CA . ASP B 1 91 ? -19.703 46.062 -0.486 1 94.88 91 ASP B CA 1
ATOM 5244 C C . ASP B 1 91 ? -20.219 44.719 -1.012 1 94.88 91 ASP B C 1
ATOM 5246 O O . ASP B 1 91 ? -21.312 44.625 -1.572 1 94.88 91 ASP B O 1
ATOM 5250 N N . GLY B 1 92 ? -19.438 43.656 -0.844 1 94.56 92 GLY B N 1
ATOM 5251 C CA . GLY B 1 92 ? -19.859 42.312 -1.246 1 94.56 92 GLY B CA 1
ATOM 5252 C C . GLY B 1 92 ? -19.484 41.969 -2.674 1 94.56 92 GLY B C 1
ATOM 5253 O O . GLY B 1 92 ? -19.906 40.969 -3.211 1 94.56 92 GLY B O 1
ATOM 5254 N N . ASN B 1 93 ? -18.688 42.812 -3.268 1 95.62 93 ASN B N 1
ATOM 5255 C CA . ASN B 1 93 ? -18.219 42.531 -4.625 1 95.62 93 ASN B CA 1
ATOM 5256 C C . ASN B 1 93 ? -17 41.625 -4.625 1 95.62 93 ASN B C 1
ATOM 5258 O O . ASN B 1 93 ? -16.109 41.781 -3.795 1 95.62 93 ASN B O 1
ATOM 5262 N N . GLU B 1 94 ? -17.062 40.656 -5.605 1 94.44 94 GLU B N 1
ATOM 5263 C CA . GLU B 1 94 ? -15.891 39.781 -5.77 1 94.44 94 GLU B CA 1
ATOM 5264 C C . GLU B 1 94 ? -14.695 40.594 -6.266 1 94.44 94 GLU B C 1
ATOM 5266 O O . GLU B 1 94 ? -14.805 41.375 -7.223 1 94.44 94 GLU B O 1
ATOM 5271 N N . THR B 1 95 ? -13.578 40.5 -5.586 1 92.12 95 THR B N 1
ATOM 5272 C CA . THR B 1 95 ? -12.328 41.188 -5.926 1 92.12 95 THR B CA 1
ATOM 5273 C C . THR B 1 95 ? -11.195 40.156 -6.062 1 92.12 95 THR B C 1
ATOM 5275 O O . THR B 1 95 ? -10.594 39.75 -5.066 1 92.12 95 THR B O 1
ATOM 5278 N N . PRO B 1 96 ? -10.828 39.875 -7.305 1 86.5 96 PRO B N 1
ATOM 5279 C CA . PRO B 1 96 ? -9.812 38.844 -7.508 1 86.5 96 PRO B CA 1
ATOM 5280 C C . PRO B 1 96 ? -8.422 39.281 -7.039 1 86.5 96 PRO B C 1
ATOM 5282 O O . PRO B 1 96 ? -8.148 40.469 -6.926 1 86.5 96 PRO B O 1
ATOM 5285 N N . GLY B 1 97 ? -7.602 38.281 -6.801 1 81.25 97 GLY B N 1
ATOM 5286 C CA . GLY B 1 97 ? -6.184 38.5 -6.551 1 81.25 97 GLY B CA 1
ATOM 5287 C C . GLY B 1 97 ? -5.891 38.938 -5.133 1 81.25 97 GLY B C 1
ATOM 5288 O O . GLY B 1 97 ? -4.844 39.531 -4.867 1 81.25 97 GLY B O 1
ATOM 5289 N N . ARG B 1 98 ? -6.812 38.75 -4.227 1 83.69 98 ARG B N 1
ATOM 5290 C CA . ARG B 1 98 ? -6.629 39.156 -2.834 1 83.69 98 ARG B CA 1
ATOM 5291 C C . ARG B 1 98 ? -6.684 37.938 -1.905 1 83.69 98 ARG B C 1
ATOM 5293 O O . ARG B 1 98 ? -7.02 36.844 -2.334 1 83.69 98 ARG B O 1
ATOM 5300 N N . GLY B 1 99 ? -6.094 38.125 -0.771 1 78.06 99 GLY B N 1
ATOM 5301 C CA . GLY B 1 99 ? -6.266 37.156 0.293 1 78.06 99 GLY B CA 1
ATOM 5302 C C . GLY B 1 99 ? -5.652 35.812 -0.03 1 78.06 99 GLY B C 1
ATOM 5303 O O . GLY B 1 99 ? -4.449 35.719 -0.29 1 78.06 99 GLY B O 1
ATOM 5304 N N . TRP B 1 100 ? -6.574 34.781 -0.184 1 81.88 100 TRP B N 1
ATOM 5305 C CA . TRP B 1 100 ? -6.195 33.375 -0.273 1 81.88 100 TRP B CA 1
ATOM 5306 C C . TRP B 1 100 ? -6.059 32.938 -1.728 1 81.88 100 TRP B C 1
ATOM 5308 O O . TRP B 1 100 ? -5.961 31.75 -2.018 1 81.88 100 TRP B O 1
ATOM 5318 N N . SER B 1 101 ? -5.863 33.812 -2.688 1 85.88 101 SER B N 1
ATOM 5319 C CA . SER B 1 101 ? -5.883 33.531 -4.117 1 85.88 101 SER B CA 1
ATOM 5320 C C . SER B 1 101 ? -4.707 32.625 -4.523 1 85.88 101 SER B C 1
ATOM 5322 O O . SER B 1 101 ? -4.781 31.922 -5.52 1 85.88 101 SER B O 1
ATOM 5324 N N . PHE B 1 102 ? -3.678 32.625 -3.711 1 84.31 102 PHE B N 1
ATOM 5325 C CA . PHE B 1 102 ? -2.508 31.828 -4.047 1 84.31 102 PHE B CA 1
ATOM 5326 C C . PHE B 1 102 ? -2.852 30.344 -4.047 1 84.31 102 PHE B C 1
ATOM 5328 O O . PHE B 1 102 ? -2.209 29.547 -4.742 1 84.31 102 PHE B O 1
ATOM 5335 N N . MET B 1 103 ? -3.902 29.953 -3.361 1 88.81 103 MET B N 1
ATOM 5336 C CA . MET B 1 103 ? -4.293 28.547 -3.219 1 88.81 103 MET B CA 1
ATOM 5337 C C . MET B 1 103 ? -4.758 27.984 -4.551 1 88.81 103 MET B C 1
ATOM 5339 O O . MET B 1 103 ? -4.766 26.766 -4.742 1 88.81 103 MET B O 1
ATOM 5343 N N . GLU B 1 104 ? -5.137 28.797 -5.449 1 90.38 104 GLU B N 1
ATOM 5344 C CA . GLU B 1 104 ? -5.621 28.344 -6.75 1 90.38 104 GLU B CA 1
ATOM 5345 C C . GLU B 1 104 ? -4.461 27.984 -7.676 1 90.38 104 GLU B C 1
ATOM 5347 O O . GLU B 1 104 ? -4.656 27.344 -8.703 1 90.38 104 GLU B O 1
ATOM 5352 N N . ASN B 1 105 ? -3.246 28.312 -7.203 1 88.62 105 ASN B N 1
ATOM 5353 C CA . ASN B 1 105 ? -2.092 28.125 -8.078 1 88.62 105 ASN B CA 1
ATOM 5354 C C . ASN B 1 105 ? -1.092 27.141 -7.473 1 88.62 105 ASN B C 1
ATOM 5356 O O . ASN B 1 105 ? 0.086 27.141 -7.84 1 88.62 105 ASN B O 1
ATOM 5360 N N . MET B 1 106 ? -1.582 26.406 -6.555 1 90.94 106 MET B N 1
ATOM 5361 C CA . MET B 1 106 ? -0.714 25.375 -5.98 1 90.94 106 MET B CA 1
ATOM 5362 C C . MET B 1 106 ? -0.61 24.172 -6.91 1 90.94 106 MET B C 1
ATOM 5364 O O . MET B 1 106 ? -1.505 23.328 -6.941 1 90.94 106 MET B O 1
ATOM 5368 N N . LYS B 1 107 ? 0.471 24.109 -7.676 1 90.31 107 LYS B N 1
ATOM 5369 C CA . LYS B 1 107 ? 0.607 23.078 -8.711 1 90.31 107 LYS B CA 1
ATOM 5370 C C . LYS B 1 107 ? 1.865 22.25 -8.492 1 90.31 107 LYS B C 1
ATOM 5372 O O . LYS B 1 107 ? 2.443 22.25 -7.406 1 90.31 107 LYS B O 1
ATOM 5377 N N . ASP B 1 108 ? 2.209 21.328 -9.352 1 92.12 108 ASP B N 1
ATOM 5378 C CA . ASP B 1 108 ? 3.391 20.469 -9.367 1 92.12 108 ASP B CA 1
ATOM 5379 C C . ASP B 1 108 ? 3.314 19.406 -8.273 1 92.12 108 ASP B C 1
ATOM 5381 O O . ASP B 1 108 ? 4.316 19.109 -7.629 1 92.12 108 ASP B O 1
ATOM 5385 N N . THR B 1 109 ? 2.184 19.016 -7.922 1 95.62 109 THR B N 1
ATOM 5386 C CA . THR B 1 109 ? 1.921 18 -6.918 1 95.62 109 THR B CA 1
ATOM 5387 C C . THR B 1 109 ? 0.56 17.344 -7.152 1 95.62 109 THR B C 1
ATOM 5389 O O . THR B 1 109 ? -0.314 17.938 -7.793 1 95.62 109 THR B O 1
ATOM 5392 N N . GLU B 1 110 ? 0.422 16.062 -6.754 1 95.56 110 GLU B N 1
ATOM 5393 C CA . GLU B 1 110 ? -0.879 15.406 -6.781 1 95.56 110 GLU B CA 1
ATOM 5394 C C . GLU B 1 110 ? -1.821 16 -5.738 1 95.56 110 GLU B C 1
ATOM 5396 O O . GLU B 1 110 ? -3.039 15.82 -5.82 1 95.56 110 GLU B O 1
ATOM 5401 N N . TRP B 1 111 ? -1.298 16.641 -4.785 1 97.31 111 TRP B N 1
ATOM 5402 C CA . TRP B 1 111 ? -2.053 17.266 -3.707 1 97.31 111 TRP B CA 1
ATOM 5403 C C . TRP B 1 111 ? -2.191 18.766 -3.938 1 97.31 111 TRP B C 1
ATOM 5405 O O . TRP B 1 111 ? -1.897 19.578 -3.047 1 97.31 111 TRP B O 1
ATOM 5415 N N . ASP B 1 112 ? -2.74 19.109 -5.094 1 96.56 112 ASP B N 1
ATOM 5416 C CA . ASP B 1 112 ? -2.764 20.484 -5.59 1 96.56 112 ASP B CA 1
ATOM 5417 C C . ASP B 1 112 ? -3.973 21.25 -5.051 1 96.56 112 ASP B C 1
ATOM 5419 O O . ASP B 1 112 ? -4.633 21.984 -5.793 1 96.56 112 ASP B O 1
ATOM 5423 N N . PHE B 1 113 ? -4.336 21.031 -3.818 1 96.94 113 PHE B N 1
ATOM 5424 C CA . PHE B 1 113 ? -5.445 21.688 -3.137 1 96.94 113 PHE B CA 1
ATOM 5425 C C . PHE B 1 113 ? -5.141 21.875 -1.655 1 96.94 113 PHE B C 1
ATOM 5427 O O . PHE B 1 113 ? -4.18 21.297 -1.14 1 96.94 113 PHE B O 1
ATOM 5434 N N . ALA B 1 114 ? -5.848 22.75 -0.979 1 96.56 114 ALA B N 1
ATOM 5435 C CA . ALA B 1 114 ? -5.824 22.812 0.48 1 96.56 114 ALA B CA 1
ATOM 5436 C C . ALA B 1 114 ? -6.684 21.719 1.092 1 96.56 114 ALA B C 1
ATOM 5438 O O . ALA B 1 114 ? -7.898 21.672 0.879 1 96.56 114 ALA B O 1
ATOM 5439 N N . LEU B 1 115 ? -6.062 20.781 1.698 1 97.81 115 LEU B N 1
ATOM 5440 C CA . LEU B 1 115 ? -6.797 19.734 2.385 1 97.81 115 LEU B CA 1
ATOM 5441 C C . LEU B 1 115 ? -7.371 20.234 3.703 1 97.81 115 LEU B C 1
ATOM 5443 O O . LEU B 1 115 ? -6.633 20.422 4.672 1 97.81 115 LEU B O 1
ATOM 5447 N N . VAL B 1 116 ? -8.68 20.438 3.746 1 97.5 116 VAL B N 1
ATOM 5448 C CA . VAL B 1 116 ? -9.312 21.031 4.918 1 97.5 116 VAL B CA 1
ATOM 5449 C C . VAL B 1 116 ? -10.008 19.953 5.73 1 97.5 116 VAL B C 1
ATOM 5451 O O . VAL B 1 116 ? -10.984 19.344 5.27 1 97.5 116 VAL B O 1
ATOM 5454 N N . LEU B 1 117 ? -9.516 19.672 6.859 1 96.81 117 LEU B N 1
ATOM 5455 C CA . LEU B 1 117 ? -10.016 18.688 7.809 1 96.81 117 LEU B CA 1
ATOM 5456 C C . LEU B 1 117 ? -9.688 19.094 9.242 1 96.81 117 LEU B C 1
ATOM 5458 O O . LEU B 1 117 ? -8.516 19.266 9.586 1 96.81 117 LEU B O 1
ATOM 5462 N N . ARG B 1 118 ? -10.766 19.344 10.062 1 95.25 118 ARG B N 1
ATOM 5463 C CA . ARG B 1 118 ? -10.547 19.797 11.438 1 95.25 118 ARG B CA 1
ATOM 5464 C C . ARG B 1 118 ? -9.602 18.844 12.172 1 95.25 118 ARG B C 1
ATOM 5466 O O . ARG B 1 118 ? -9.68 17.625 12.016 1 95.25 118 ARG B O 1
ATOM 5473 N N . GLN B 1 119 ? -8.805 19.375 12.984 1 93.94 119 GLN B N 1
ATOM 5474 C CA . GLN B 1 119 ? -7.695 18.719 13.664 1 93.94 119 GLN B CA 1
ATOM 5475 C C . GLN B 1 119 ? -8.164 17.469 14.398 1 93.94 119 GLN B C 1
ATOM 5477 O O . GLN B 1 119 ? -7.449 16.453 14.445 1 93.94 119 GLN B O 1
ATOM 5482 N N . LYS B 1 120 ? -9.328 17.5 15.047 1 92.25 120 LYS B N 1
ATOM 5483 C CA . LYS B 1 120 ? -9.82 16.359 15.812 1 92.25 120 LYS B CA 1
ATOM 5484 C C . LYS B 1 120 ? -9.914 15.117 14.938 1 92.25 120 LYS B C 1
ATOM 5486 O O . LYS B 1 120 ? -9.586 14.016 15.391 1 92.25 120 LYS B O 1
ATOM 5491 N N . TYR B 1 121 ? -10.336 15.258 13.711 1 94.44 121 TYR B N 1
ATOM 5492 C CA . TYR B 1 121 ? -10.445 14.117 12.805 1 94.44 121 TYR B CA 1
ATOM 5493 C C . TYR B 1 121 ? -9.07 13.648 12.352 1 94.44 121 TYR B C 1
ATOM 5495 O O . TYR B 1 121 ? -8.828 12.445 12.227 1 94.44 121 TYR B O 1
ATOM 5503 N N . GLN B 1 122 ? -8.141 14.602 12.109 1 96.06 122 GLN B N 1
ATOM 5504 C CA . GLN B 1 122 ? -6.773 14.25 11.75 1 96.06 122 GLN B CA 1
ATOM 5505 C C . GLN B 1 122 ? -6.113 13.422 12.852 1 96.06 122 GLN B C 1
ATOM 5507 O O . GLN B 1 122 ? -5.52 12.383 12.578 1 96.06 122 GLN B O 1
ATOM 5512 N N . GLU B 1 123 ? -6.277 13.906 14.055 1 95.38 123 GLU B N 1
ATOM 5513 C CA . GLU B 1 123 ? -5.66 13.234 15.195 1 95.38 123 GLU B CA 1
ATOM 5514 C C . GLU B 1 123 ? -6.215 11.82 15.359 1 95.38 123 GLU B C 1
ATOM 5516 O O . GLU B 1 123 ? -5.473 10.898 15.711 1 95.38 123 GLU B O 1
ATOM 5521 N N . GLU B 1 124 ? -7.484 11.719 15.164 1 94.69 124 GLU B N 1
ATOM 5522 C CA . GLU B 1 124 ? -8.078 10.391 15.242 1 94.69 124 GLU B CA 1
ATOM 5523 C C . GLU B 1 124 ? -7.449 9.438 14.227 1 94.69 124 GLU B C 1
ATOM 5525 O O . GLU B 1 124 ? -7.137 8.289 14.555 1 94.69 124 GLU B O 1
ATOM 5530 N N . ILE B 1 125 ? -7.258 9.883 13.055 1 96.5 125 ILE B N 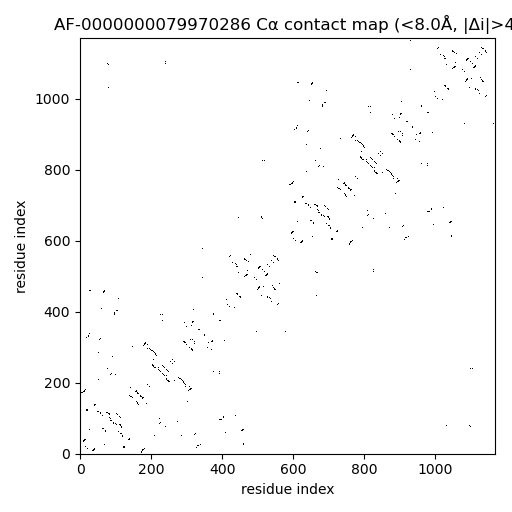1
ATOM 5531 C CA . ILE B 1 125 ? -6.633 9.102 12 1 96.5 125 ILE B CA 1
ATOM 5532 C C . ILE B 1 125 ? -5.211 8.727 12.406 1 96.5 125 ILE B C 1
ATOM 5534 O O . ILE B 1 125 ? -4.797 7.574 12.258 1 96.5 125 ILE B O 1
ATOM 5538 N N . PHE B 1 126 ? -4.477 9.703 12.961 1 97.62 126 PHE B N 1
ATOM 5539 C CA . PHE B 1 126 ? -3.104 9.461 13.383 1 97.62 126 PHE B CA 1
ATOM 5540 C C . PHE B 1 126 ? -3.061 8.445 14.523 1 97.62 126 PHE B C 1
ATOM 5542 O O . PHE B 1 126 ? -2.211 7.555 14.539 1 97.62 126 PHE B O 1
ATOM 5549 N N . ARG B 1 127 ? -3.986 8.539 15.484 1 96.62 127 ARG B N 1
ATOM 5550 C CA . ARG B 1 127 ? -4.027 7.613 16.609 1 96.62 127 ARG B CA 1
ATOM 5551 C C . ARG B 1 127 ? -4.332 6.195 16.141 1 96.62 127 ARG B C 1
ATOM 5553 O O . ARG B 1 127 ? -3.732 5.234 16.641 1 96.62 127 ARG B O 1
ATOM 5560 N N . GLN B 1 128 ? -5.25 6.133 15.25 1 95.5 128 GLN B N 1
ATOM 5561 C CA . GLN B 1 128 ? -5.59 4.816 14.727 1 95.5 128 GLN B CA 1
ATOM 5562 C C . GLN B 1 128 ? -4.402 4.188 14 1 95.5 128 GLN B C 1
ATOM 5564 O O . GLN B 1 128 ? -4.152 2.99 14.133 1 95.5 128 GLN B O 1
ATOM 5569 N N . ALA B 1 129 ? -3.713 4.973 13.234 1 97.19 129 ALA B N 1
ATOM 5570 C CA . ALA B 1 129 ? -2.52 4.484 12.547 1 97.19 129 ALA B CA 1
ATOM 5571 C C . ALA B 1 129 ? -1.458 4.035 13.547 1 97.19 129 ALA B C 1
ATOM 5573 O O . ALA B 1 129 ? -0.824 2.992 13.359 1 97.19 129 ALA B O 1
ATOM 5574 N N . LEU B 1 130 ? -1.295 4.844 14.555 1 97.69 130 LEU B N 1
ATOM 5575 C CA . LEU B 1 130 ? -0.336 4.535 15.609 1 97.69 130 LEU B CA 1
ATOM 5576 C C . LEU B 1 130 ? -0.685 3.217 16.297 1 97.69 130 LEU B C 1
ATOM 5578 O O . LEU B 1 130 ? 0.192 2.379 16.516 1 97.69 130 LEU B O 1
ATOM 5582 N N . LYS B 1 131 ? -1.904 3.021 16.531 1 95.31 131 LYS B N 1
ATOM 5583 C CA . LYS B 1 131 ? -2.396 1.818 17.203 1 95.31 131 LYS B CA 1
ATOM 5584 C C . LYS B 1 131 ? -2.09 0.571 16.375 1 95.31 131 LYS B C 1
ATOM 5586 O O . LYS B 1 131 ? -1.792 -0.488 16.938 1 95.31 131 LYS B O 1
ATOM 5591 N N . ARG B 1 132 ? -2.121 0.677 15.109 1 92.25 132 ARG B N 1
ATOM 5592 C CA . ARG B 1 132 ? -1.852 -0.447 14.219 1 92.25 132 ARG B CA 1
ATOM 5593 C C . ARG B 1 132 ? -0.412 -0.93 14.367 1 92.25 132 ARG B C 1
ATOM 5595 O O . ARG B 1 132 ? -0.1 -2.076 14.039 1 92.25 132 ARG B O 1
ATOM 5602 N N . HIS B 1 133 ? 0.451 -0.046 14.828 1 94.06 133 HIS B N 1
ATOM 5603 C CA . HIS B 1 133 ? 1.844 -0.427 15.031 1 94.06 133 HIS B CA 1
ATOM 5604 C C . HIS B 1 133 ? 2.113 -0.766 16.5 1 94.06 133 HIS B C 1
ATOM 5606 O O . HIS B 1 133 ? 3.271 -0.847 16.906 1 94.06 133 HIS B O 1
ATOM 5612 N N . GLY B 1 134 ? 1.059 -0.858 17.328 1 92.81 134 GLY B N 1
ATOM 5613 C CA . GLY B 1 134 ? 1.162 -1.396 18.672 1 92.81 134 GLY B CA 1
ATOM 5614 C C . GLY B 1 134 ? 1.431 -0.333 19.719 1 92.81 134 GLY B C 1
ATOM 5615 O O . GLY B 1 134 ? 1.792 -0.651 20.859 1 92.81 134 GLY B O 1
ATOM 5616 N N . VAL B 1 135 ? 1.359 0.958 19.375 1 97.12 135 VAL B N 1
ATOM 5617 C CA . VAL B 1 135 ? 1.571 2.043 20.328 1 97.12 135 VAL B CA 1
ATOM 5618 C C . VAL B 1 135 ? 0.274 2.826 20.516 1 97.12 135 VAL B C 1
ATOM 5620 O O . VAL B 1 135 ? -0.42 3.133 19.531 1 97.12 135 VAL B O 1
ATOM 5623 N N . GLU B 1 136 ? -0.084 3.057 21.719 1 96.69 136 GLU B N 1
ATOM 5624 C CA . GLU B 1 136 ? -1.281 3.83 22.031 1 96.69 136 GLU B CA 1
ATOM 5625 C C . GLU B 1 136 ? -0.937 5.078 22.828 1 96.69 136 GLU B C 1
ATOM 5627 O O . GLU B 1 136 ? 0.042 5.09 23.578 1 96.69 136 GLU B O 1
ATOM 5632 N N . LEU B 1 137 ? -1.727 6.07 22.625 1 96.88 137 LEU B N 1
ATOM 5633 C CA . LEU B 1 137 ? -1.572 7.309 23.375 1 96.88 137 LEU B CA 1
ATOM 5634 C C . LEU B 1 137 ? -1.977 7.113 24.828 1 96.88 137 LEU B C 1
ATOM 5636 O O . LEU B 1 137 ? -3.107 6.715 25.125 1 96.88 137 LEU B O 1
ATOM 5640 N N . ASP B 1 138 ? -1.066 7.355 25.766 1 96.5 138 ASP B N 1
ATOM 5641 C CA . ASP B 1 138 ? -1.367 7.281 27.203 1 96.5 138 ASP B CA 1
ATOM 5642 C C . ASP B 1 138 ? -1.948 8.602 27.703 1 96.5 138 ASP B C 1
ATOM 5644 O O . ASP B 1 138 ? -1.238 9.609 27.797 1 96.5 138 ASP B O 1
ATOM 5648 N N . THR B 1 139 ? -3.09 8.711 28 1 94.12 139 THR B N 1
ATOM 5649 C CA . THR B 1 139 ? -3.758 9.898 28.531 1 94.12 139 THR B CA 1
ATOM 5650 C C . THR B 1 139 ? -4.711 9.516 29.656 1 94.12 139 THR B C 1
ATOM 5652 O O . THR B 1 139 ? -5.273 8.422 29.672 1 94.12 139 THR B O 1
ATOM 5655 N N . PRO B 1 140 ? -4.828 10.203 30.625 1 95.62 140 PRO B N 1
ATOM 5656 C CA . PRO B 1 140 ? -4.223 11.523 30.781 1 95.62 140 PRO B CA 1
ATOM 5657 C C . PRO B 1 140 ? -2.953 11.508 31.625 1 95.62 140 PRO B C 1
ATOM 5659 O O . PRO B 1 140 ? -3.01 11.234 32.844 1 95.62 140 PRO B O 1
ATOM 5662 N N . PHE B 1 141 ? -1.843 11.766 31.062 1 97.12 141 PHE B N 1
ATOM 5663 C CA . PHE B 1 141 ? -0.572 11.797 31.781 1 97.12 141 PHE B CA 1
ATOM 5664 C C . PHE B 1 141 ? 0.188 13.086 31.469 1 97.12 141 PHE B C 1
ATOM 5666 O O . PHE B 1 141 ? 0.26 13.508 30.312 1 97.12 141 PHE B O 1
ATOM 5673 N N . ALA B 1 142 ? 0.675 13.742 32.438 1 97.44 142 ALA B N 1
ATOM 5674 C CA . ALA B 1 142 ? 1.499 14.938 32.312 1 97.44 142 ALA B CA 1
ATOM 5675 C C . ALA B 1 142 ? 2.945 14.664 32.688 1 97.44 142 ALA B C 1
ATOM 5677 O O . ALA B 1 142 ? 3.203 13.906 33.625 1 97.44 142 ALA B O 1
ATOM 5678 N N . LEU B 1 143 ? 3.859 15.242 31.984 1 98.56 143 LEU B N 1
ATOM 5679 C CA . LEU B 1 143 ? 5.246 15.297 32.438 1 98.56 143 LEU B CA 1
ATOM 5680 C C . LEU B 1 143 ? 5.43 16.375 33.5 1 98.56 143 LEU B C 1
ATOM 5682 O O . LEU B 1 143 ? 5.082 17.547 33.25 1 98.56 143 LEU B O 1
ATOM 5686 N N . VAL B 1 144 ? 6.027 16 34.656 1 98 144 VAL B N 1
ATOM 5687 C CA . VAL B 1 144 ? 6.039 17 35.719 1 98 144 VAL B CA 1
ATOM 5688 C C . VAL B 1 144 ? 7.473 17.25 36.156 1 98 144 VAL B C 1
ATOM 5690 O O . VAL B 1 144 ? 7.738 18.219 36.906 1 98 144 VAL B O 1
ATOM 5693 N N . ASP B 1 145 ? 8.359 16.391 35.719 1 98 145 ASP B N 1
ATOM 5694 C CA . ASP B 1 145 ? 9.766 16.609 36.031 1 98 145 ASP B CA 1
ATOM 5695 C C . ASP B 1 145 ? 10.672 15.898 35.031 1 98 145 ASP B C 1
ATOM 5697 O O . ASP B 1 145 ? 10.289 14.875 34.469 1 98 145 ASP B O 1
ATOM 5701 N N . ILE B 1 146 ? 11.859 16.5 34.781 1 98 146 ILE B N 1
ATOM 5702 C CA . ILE B 1 146 ? 12.844 15.93 33.875 1 98 146 ILE B CA 1
ATOM 5703 C C . ILE B 1 146 ? 14.242 16.078 34.469 1 98 146 ILE B C 1
ATOM 5705 O O . ILE B 1 146 ? 14.617 17.172 34.906 1 98 146 ILE B O 1
ATOM 5709 N N . GLU B 1 147 ? 14.914 14.961 34.5 1 96.94 147 GLU B N 1
ATOM 5710 C CA . GLU B 1 147 ? 16.312 14.969 34.875 1 96.94 147 GLU B CA 1
ATOM 5711 C C . GLU B 1 147 ? 17.188 14.281 33.844 1 96.94 147 GLU B C 1
ATOM 5713 O O . GLU B 1 147 ? 16.859 13.18 33.375 1 96.94 147 GLU B O 1
ATOM 5718 N N . VAL B 1 148 ? 18.266 14.914 33.406 1 96.69 148 VAL B N 1
ATOM 5719 C CA . VAL B 1 148 ? 19.203 14.328 32.469 1 96.69 148 VAL B CA 1
ATOM 5720 C C . VAL B 1 148 ? 20.5 13.945 33.188 1 96.69 148 VAL B C 1
ATOM 5722 O O . VAL B 1 148 ? 21.172 14.805 33.75 1 96.69 148 VAL B O 1
ATOM 5725 N N . LEU B 1 149 ? 20.766 12.688 33.125 1 96.06 149 LEU B N 1
ATOM 5726 C CA . LEU B 1 149 ? 21.938 12.156 33.781 1 96.06 149 LEU B CA 1
ATOM 5727 C C . LEU B 1 149 ? 23.188 12.352 32.906 1 96.06 149 LEU B C 1
ATOM 5729 O O . LEU B 1 149 ? 23.422 11.586 31.969 1 96.06 149 LEU B O 1
ATOM 5733 N N . GLU B 1 150 ? 24.062 13.164 33.281 1 90.62 150 GLU B N 1
ATOM 5734 C CA . GLU B 1 150 ? 25.234 13.531 32.469 1 90.62 150 GLU B CA 1
ATOM 5735 C C . GLU B 1 150 ? 26.266 12.414 32.469 1 90.62 150 GLU B C 1
ATOM 5737 O O . GLU B 1 150 ? 27.094 12.32 31.562 1 90.62 150 GLU B O 1
ATOM 5742 N N . GLU B 1 151 ? 26.156 11.508 33.438 1 91 151 GLU B N 1
ATOM 5743 C CA . GLU B 1 151 ? 27.156 10.461 33.594 1 91 151 GLU B CA 1
ATOM 5744 C C . GLU B 1 151 ? 26.859 9.281 32.656 1 91 151 GLU B C 1
ATOM 5746 O O . GLU B 1 151 ? 27.734 8.438 32.438 1 91 151 GLU B O 1
ATOM 5751 N N . VAL B 1 152 ? 25.656 9.266 32.281 1 91.94 152 VAL B N 1
ATOM 5752 C CA . VAL B 1 152 ? 25.281 8.172 31.391 1 91.94 152 VAL B CA 1
ATOM 5753 C C . VAL B 1 152 ? 25.641 8.523 29.938 1 91.94 152 VAL B C 1
ATOM 5755 O O . VAL B 1 152 ? 25.344 9.633 29.484 1 91.94 152 VAL B O 1
ATOM 5758 N N . GLY B 1 153 ? 26.359 7.637 29.25 1 84.25 153 GLY B N 1
ATOM 5759 C CA . GLY B 1 153 ? 26.844 7.867 27.891 1 84.25 153 GLY B CA 1
ATOM 5760 C C . GLY B 1 153 ? 25.719 7.945 26.875 1 84.25 153 GLY B C 1
ATOM 5761 O O . GLY B 1 153 ? 24.547 7.723 27.203 1 84.25 153 GLY B O 1
ATOM 5762 N N . PRO B 1 154 ? 26.297 8.18 25.672 1 78.94 154 PRO B N 1
ATOM 5763 C CA . PRO B 1 154 ? 25.297 8.258 24.609 1 78.94 154 PRO B CA 1
ATOM 5764 C C . PRO B 1 154 ? 24.594 6.922 24.359 1 78.94 154 PRO B C 1
ATOM 5766 O O . PRO B 1 154 ? 25.172 5.859 24.625 1 78.94 154 PRO B O 1
ATOM 5769 N N . ASN B 1 155 ? 23.359 6.801 24.094 1 79.62 155 ASN B N 1
ATOM 5770 C CA . ASN B 1 155 ? 22.562 5.625 23.766 1 79.62 155 ASN B CA 1
ATOM 5771 C C . ASN B 1 155 ? 22 4.949 25.031 1 79.62 155 ASN B C 1
ATOM 5773 O O . ASN B 1 155 ? 21.266 3.977 24.938 1 79.62 155 ASN B O 1
ATOM 5777 N N . GLY B 1 156 ? 22.547 5.453 26.156 1 92.38 156 GLY B N 1
ATOM 5778 C CA . GLY B 1 156 ? 21.984 4.934 27.391 1 92.38 156 GLY B CA 1
ATOM 5779 C C . GLY B 1 156 ? 20.719 5.641 27.812 1 92.38 156 GLY B C 1
ATOM 5780 O O . GLY B 1 156 ? 20.281 6.598 27.156 1 92.38 156 GLY B O 1
ATOM 5781 N N . TYR B 1 157 ? 20.109 5.121 28.828 1 96.5 157 TYR B N 1
ATOM 5782 C CA . TYR B 1 157 ? 18.906 5.719 29.391 1 96.5 157 TYR B CA 1
ATOM 5783 C C . TYR B 1 157 ? 19.25 6.902 30.297 1 96.5 157 TYR B C 1
ATOM 5785 O O . TYR B 1 157 ? 19.219 6.781 31.516 1 96.5 157 TYR B O 1
ATOM 5793 N N . ARG B 1 158 ? 19.453 8.055 29.719 1 95.69 158 ARG B N 1
ATOM 5794 C CA . ARG B 1 158 ? 20.031 9.203 30.406 1 95.69 158 ARG B CA 1
ATOM 5795 C C . ARG B 1 158 ? 18.938 10.125 30.938 1 95.69 158 ARG B C 1
ATOM 5797 O O . ARG B 1 158 ? 19.203 11.016 31.75 1 95.69 158 ARG B O 1
ATOM 5804 N N . ILE B 1 159 ? 17.734 9.938 30.547 1 98.06 159 ILE B N 1
ATOM 5805 C CA . ILE B 1 159 ? 16.656 10.836 30.953 1 98.06 159 ILE B CA 1
ATOM 5806 C C . ILE B 1 159 ? 15.758 10.141 31.984 1 98.06 159 ILE B C 1
ATOM 5808 O O . ILE B 1 159 ? 15.305 9.016 31.75 1 98.06 159 ILE B O 1
ATOM 5812 N N . ILE B 1 160 ? 15.555 10.734 33.062 1 98.12 160 ILE B N 1
ATOM 5813 C CA . ILE B 1 160 ? 14.555 10.32 34.031 1 98.12 160 ILE B CA 1
ATOM 5814 C C . ILE B 1 160 ? 13.367 11.281 34 1 98.12 160 ILE B C 1
ATOM 5816 O O . ILE B 1 160 ? 13.484 12.445 34.375 1 98.12 160 ILE B O 1
ATOM 5820 N N . ALA B 1 161 ? 12.273 10.828 33.5 1 98.44 161 ALA B N 1
ATOM 5821 C CA . ALA B 1 161 ? 11.047 11.609 33.406 1 98.44 161 ALA B CA 1
ATOM 5822 C C . ALA B 1 1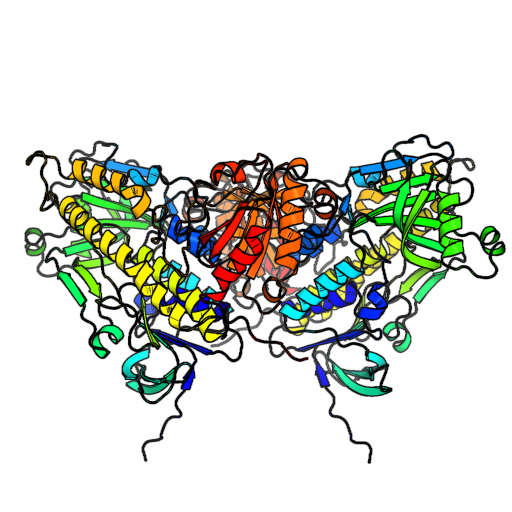61 ? 10.031 11.172 34.469 1 98.44 161 ALA B C 1
ATOM 5824 O O . ALA B 1 161 ? 9.75 9.977 34.594 1 98.44 161 ALA B O 1
ATOM 5825 N N . THR B 1 162 ? 9.531 12.109 35.219 1 98.5 162 THR B N 1
ATOM 5826 C CA . THR B 1 162 ? 8.43 11.828 36.125 1 98.5 162 THR B CA 1
ATOM 5827 C C . THR B 1 162 ? 7.09 12.188 35.5 1 98.5 162 THR B C 1
ATOM 5829 O O . THR B 1 162 ? 6.859 13.344 35.125 1 98.5 162 THR B O 1
ATOM 5832 N N . ILE B 1 163 ? 6.266 11.219 35.281 1 98.19 163 ILE B N 1
ATOM 5833 C CA . ILE B 1 163 ? 4.945 11.477 34.719 1 98.19 163 ILE B CA 1
ATOM 5834 C C . ILE B 1 163 ? 3.879 11.297 35.781 1 98.19 163 ILE B C 1
ATOM 5836 O O . ILE B 1 163 ? 4.066 10.531 36.75 1 98.19 163 ILE B O 1
ATOM 5840 N N . GLU B 1 164 ? 2.82 12.031 35.656 1 97.69 164 GLU B N 1
ATOM 5841 C CA . GLU B 1 164 ? 1.735 12.039 36.625 1 97.69 164 GLU B CA 1
ATOM 5842 C C . GLU B 1 164 ? 0.381 11.852 35.969 1 97.69 164 GLU B C 1
ATOM 5844 O O . GLU B 1 164 ? 0.076 12.523 34.969 1 97.69 164 GLU B O 1
ATOM 5849 N N . ASN B 1 165 ? -0.354 10.828 36.406 1 96.69 165 ASN B N 1
ATOM 5850 C CA . ASN B 1 165 ? -1.753 10.766 36 1 96.69 165 ASN B CA 1
ATOM 5851 C C . ASN B 1 165 ? -2.537 11.977 36.5 1 96.69 165 ASN B C 1
ATOM 5853 O O . ASN B 1 165 ? -2.654 12.195 37.688 1 96.69 165 ASN B O 1
ATOM 5857 N N . VAL B 1 166 ? -3.043 12.695 35.594 1 94.88 166 VAL B N 1
ATOM 5858 C CA . VAL B 1 166 ? -3.645 13.984 35.938 1 94.88 166 VAL B CA 1
ATOM 5859 C C . VAL B 1 166 ? -4.859 13.773 36.844 1 94.88 166 VAL B C 1
ATOM 5861 O O . VAL B 1 166 ? -5.156 14.609 37.688 1 94.88 166 VAL B O 1
ATOM 5864 N N . GLU B 1 167 ? -5.562 12.672 36.719 1 93.94 167 GLU B N 1
ATOM 5865 C CA . GLU B 1 167 ? -6.781 12.391 37.469 1 93.94 167 GLU B CA 1
ATOM 5866 C C . GLU B 1 167 ? -6.453 11.812 38.844 1 93.94 167 GLU B C 1
ATOM 5868 O O . GLU B 1 167 ? -6.926 12.312 39.875 1 93.94 167 GLU B O 1
ATOM 5873 N N . THR B 1 168 ? -5.555 10.797 38.906 1 95.56 168 THR B N 1
ATOM 5874 C CA . THR B 1 168 ? -5.277 10.109 40.188 1 95.56 168 THR B CA 1
ATOM 5875 C C . THR B 1 168 ? -4.113 10.766 40.906 1 95.56 168 THR B C 1
ATOM 5877 O O . THR B 1 168 ? -3.896 10.508 42.094 1 95.56 168 THR B O 1
ATOM 5880 N N . LYS B 1 169 ? -3.344 11.555 40.219 1 95.88 169 LYS B N 1
ATOM 5881 C CA . LYS B 1 169 ? -2.17 12.242 40.719 1 95.88 169 LYS B CA 1
ATOM 5882 C C . LYS B 1 169 ? -1.054 11.258 41.062 1 95.88 169 LYS B C 1
ATOM 5884 O O . LYS B 1 169 ? -0.045 11.633 41.656 1 95.88 169 LYS B O 1
ATOM 5889 N N . ALA B 1 170 ? -1.257 10.031 40.594 1 96.5 170 ALA B N 1
ATOM 5890 C CA . ALA B 1 170 ? -0.209 9.023 40.781 1 96.5 170 ALA B CA 1
ATOM 5891 C C . ALA B 1 170 ? 0.999 9.328 39.906 1 96.5 170 ALA B C 1
ATOM 5893 O O . ALA B 1 170 ? 0.846 9.688 38.75 1 96.5 170 ALA B O 1
ATOM 5894 N N . LYS B 1 171 ? 2.141 9.219 40.469 1 97.06 171 LYS B N 1
ATOM 5895 C CA . LYS B 1 171 ? 3.371 9.5 39.75 1 97.06 171 LYS B CA 1
ATOM 5896 C C . LYS B 1 171 ? 4.121 8.211 39.406 1 97.06 171 LYS B C 1
ATOM 5898 O O . LYS B 1 171 ? 3.988 7.211 40.125 1 97.06 171 LYS B O 1
ATOM 5903 N N . SER B 1 172 ? 4.793 8.164 38.375 1 96.94 172 SER B N 1
ATOM 5904 C CA . SER B 1 172 ? 5.668 7.066 37.969 1 96.94 172 SER B CA 1
ATOM 5905 C C . SER B 1 172 ? 6.883 7.578 37.188 1 96.94 172 SER B C 1
ATOM 5907 O O . SER B 1 172 ? 6.871 8.703 36.688 1 96.94 172 SER B O 1
ATOM 5909 N N . LEU B 1 173 ? 7.93 6.801 37.219 1 97.81 173 LEU B N 1
ATOM 5910 C CA . LEU B 1 173 ? 9.172 7.184 36.531 1 97.81 173 LEU B CA 1
ATOM 5911 C C . LEU B 1 173 ? 9.312 6.449 35.219 1 97.81 173 LEU B C 1
ATOM 5913 O O . LEU B 1 173 ? 9 5.262 35.125 1 97.81 173 LEU B O 1
ATOM 5917 N N . VAL B 1 174 ? 9.711 7.223 34.188 1 98.25 174 VAL B N 1
ATOM 5918 C CA . VAL B 1 174 ? 10.086 6.668 32.906 1 98.25 174 VAL B CA 1
ATOM 5919 C C . VAL B 1 174 ? 11.539 7.016 32.594 1 98.25 174 VAL B C 1
ATOM 5921 O O . VAL B 1 174 ? 11.922 8.188 32.625 1 98.25 174 VAL B O 1
ATOM 5924 N N . LYS B 1 175 ? 12.367 6.055 32.438 1 98.06 175 LYS B N 1
ATOM 5925 C CA . LYS B 1 175 ? 13.727 6.262 31.938 1 98.06 175 LYS B CA 1
ATOM 5926 C C . LYS B 1 175 ? 13.812 6.059 30.422 1 98.06 175 LYS B C 1
ATOM 5928 O O . LYS B 1 175 ? 13.359 5.035 29.906 1 98.06 175 LYS B O 1
ATOM 5933 N N . CYS B 1 176 ? 14.289 7.031 29.75 1 98 176 CYS B N 1
ATOM 5934 C CA . CYS B 1 176 ? 14.312 6.91 28.297 1 98 176 CYS B CA 1
ATOM 5935 C C . CYS B 1 176 ? 15.633 7.414 27.734 1 98 176 CYS B C 1
ATOM 5937 O O . CYS B 1 176 ? 16.391 8.102 28.422 1 98 176 CYS B O 1
ATOM 5939 N N . LYS B 1 177 ? 15.992 6.984 26.578 1 97.94 177 LYS B N 1
ATOM 5940 C CA . LYS B 1 177 ? 17.203 7.41 25.891 1 97.94 177 LYS B CA 1
ATOM 5941 C C . LYS B 1 177 ? 17.031 8.797 25.266 1 97.94 177 LYS B C 1
ATOM 5943 O O . LYS B 1 177 ? 17.938 9.617 25.312 1 97.94 177 LYS B O 1
ATOM 5948 N N . TYR B 1 178 ? 15.891 9 24.641 1 98.31 178 TYR B N 1
ATOM 5949 C CA . TYR B 1 178 ? 15.547 10.281 24.031 1 98.31 178 TYR B CA 1
ATOM 5950 C C . TYR B 1 178 ? 14.164 10.742 24.484 1 98.31 178 TYR B C 1
ATOM 5952 O O . TYR B 1 178 ? 13.297 9.914 24.781 1 98.31 178 TYR B O 1
ATOM 5960 N N . LEU B 1 179 ? 13.977 12.016 24.562 1 98.62 179 LEU B N 1
ATOM 5961 C CA . LEU B 1 179 ? 12.695 12.633 24.875 1 98.62 179 LEU B CA 1
ATOM 5962 C C . LEU B 1 179 ? 12.336 13.688 23.828 1 98.62 179 LEU B C 1
ATOM 5964 O O . LEU B 1 179 ? 13.172 14.531 23.484 1 98.62 179 LEU B O 1
ATOM 5968 N N . VAL B 1 180 ? 11.164 13.609 23.219 1 98.88 180 VAL B N 1
ATOM 5969 C CA . VAL B 1 180 ? 10.688 14.609 22.266 1 98.88 180 VAL B CA 1
ATOM 5970 C C . VAL B 1 180 ? 9.562 15.43 22.906 1 98.88 180 VAL B C 1
ATOM 5972 O O . VAL B 1 180 ? 8.492 14.891 23.203 1 98.88 180 VAL B O 1
ATOM 5975 N N . GLY B 1 181 ? 9.867 16.688 23.125 1 98.81 181 GLY B N 1
ATOM 5976 C CA . GLY B 1 181 ? 8.844 17.609 23.594 1 98.81 181 GLY B CA 1
ATOM 5977 C C . GLY B 1 181 ? 7.973 18.141 22.469 1 98.81 181 GLY B C 1
ATOM 5978 O O . GLY B 1 181 ? 8.398 19.031 21.719 1 98.81 181 GLY B O 1
ATOM 5979 N N . ALA B 1 182 ? 6.809 17.672 22.297 1 98.31 182 ALA B N 1
ATOM 5980 C CA . ALA B 1 182 ? 5.758 18.156 21.391 1 98.31 182 ALA B CA 1
ATOM 5981 C C . ALA B 1 182 ? 4.527 18.594 22.188 1 98.31 182 ALA B C 1
ATOM 5983 O O . ALA B 1 182 ? 3.396 18.297 21.812 1 98.31 182 ALA B O 1
ATOM 5984 N N . ASP B 1 183 ? 4.77 19.297 23.266 1 97.25 183 ASP B N 1
ATOM 5985 C CA . ASP B 1 183 ? 3.738 19.578 24.266 1 97.25 183 ASP B CA 1
ATOM 5986 C C . ASP B 1 183 ? 3.221 21 24.141 1 97.25 183 ASP B C 1
ATOM 5988 O O . ASP B 1 183 ? 2.75 21.594 25.109 1 97.25 183 ASP B O 1
ATOM 5992 N N . GLY B 1 184 ? 3.404 21.625 23.016 1 93.38 184 GLY B N 1
ATOM 5993 C CA . GLY B 1 184 ? 2.682 22.844 22.656 1 93.38 184 GLY B CA 1
ATOM 5994 C C . GLY B 1 184 ? 3.395 24.109 23.094 1 93.38 184 GLY B C 1
ATOM 5995 O O . GLY B 1 184 ? 4.543 24.062 23.531 1 93.38 184 GLY B O 1
ATOM 5996 N N . GLY B 1 185 ? 2.686 25.219 22.875 1 90.88 185 GLY B N 1
ATOM 5997 C CA . GLY B 1 185 ? 3.246 26.547 23.109 1 90.88 185 GLY B CA 1
ATOM 5998 C C . GLY B 1 185 ? 3.641 26.766 24.562 1 90.88 185 GLY B C 1
ATOM 5999 O O . GLY B 1 185 ? 4.566 27.531 24.844 1 90.88 185 GLY B O 1
ATOM 6000 N N . ARG B 1 186 ? 2.988 26.125 25.484 1 92.62 186 ARG B N 1
ATOM 6001 C CA . ARG B 1 186 ? 3.312 26.203 26.906 1 92.62 186 ARG B CA 1
ATOM 6002 C C . ARG B 1 186 ? 4.105 24.984 27.359 1 92.62 186 ARG B C 1
ATOM 6004 O O . ARG B 1 186 ? 3.859 24.438 28.438 1 92.62 186 ARG B O 1
ATOM 6011 N N . SER B 1 187 ? 4.949 24.641 26.594 1 96.88 187 SER B N 1
ATOM 6012 C CA . SER B 1 187 ? 5.727 23.422 26.75 1 96.88 187 SER B CA 1
ATOM 6013 C C . SER B 1 187 ? 6.391 23.344 28.109 1 96.88 187 SER B C 1
ATOM 6015 O O . SER B 1 187 ? 7.191 24.219 28.469 1 96.88 187 SER B O 1
ATOM 6017 N N . PHE B 1 188 ? 6.094 22.312 28.844 1 97.94 188 PHE B N 1
ATOM 6018 C CA . PHE B 1 188 ? 6.793 22 30.094 1 97.94 188 PHE B CA 1
ATOM 6019 C C . PHE B 1 188 ? 8.234 21.609 29.812 1 97.94 188 PHE B C 1
ATOM 6021 O O . PHE B 1 188 ? 9.148 22 30.547 1 97.94 188 PHE B O 1
ATOM 6028 N N . VAL B 1 189 ? 8.453 20.812 28.781 1 98.44 189 VAL B N 1
ATOM 6029 C CA . VAL B 1 189 ? 9.781 20.312 28.438 1 98.44 189 VAL B CA 1
ATOM 6030 C C . VAL B 1 189 ? 10.727 21.484 28.203 1 98.44 189 VAL B C 1
ATOM 6032 O O . VAL B 1 189 ? 11.828 21.516 28.766 1 98.44 189 VAL B O 1
ATOM 6035 N N . ARG B 1 190 ? 10.289 22.406 27.375 1 97.81 190 ARG B N 1
ATOM 6036 C CA . ARG B 1 190 ? 11.102 23.578 27.062 1 97.81 190 ARG B CA 1
ATOM 6037 C C . ARG B 1 190 ? 11.445 24.344 28.344 1 97.81 190 ARG B C 1
ATOM 6039 O O . ARG B 1 190 ? 12.609 24.703 28.547 1 97.81 190 ARG B O 1
ATOM 6046 N N . ARG B 1 191 ? 10.492 24.547 29.219 1 97.25 191 ARG B N 1
ATOM 6047 C CA . ARG B 1 191 ? 10.672 25.312 30.438 1 97.25 191 ARG B CA 1
ATOM 6048 C C . ARG B 1 191 ? 11.57 24.562 31.422 1 97.25 191 ARG B C 1
ATOM 6050 O O . ARG B 1 191 ? 12.445 25.156 32.062 1 97.25 191 ARG B O 1
ATOM 6057 N N . ALA B 1 192 ? 11.273 23.312 31.578 1 97.12 192 ALA B N 1
ATOM 6058 C CA . ALA B 1 192 ? 12.023 22.484 32.531 1 97.12 192 ALA B CA 1
ATOM 6059 C C . ALA B 1 192 ? 13.508 22.469 32.156 1 97.12 192 ALA B C 1
ATOM 6061 O O . ALA B 1 192 ? 14.359 22.375 33.062 1 97.12 192 ALA B O 1
ATOM 6062 N N . LEU B 1 193 ? 13.828 22.625 30.969 1 96.31 193 LEU B N 1
ATOM 6063 C CA . LEU B 1 193 ? 15.219 22.578 30.531 1 96.31 193 LEU B CA 1
ATOM 6064 C C . LEU B 1 193 ? 15.797 23.984 30.406 1 96.31 193 LEU B C 1
ATOM 6066 O O . LEU B 1 193 ? 16.953 24.156 30 1 96.31 193 LEU B O 1
ATOM 6070 N N . GLY B 1 194 ? 14.992 24.984 30.672 1 96.25 194 GLY B N 1
ATOM 6071 C CA . GLY B 1 194 ? 15.461 26.359 30.672 1 96.25 194 GLY B CA 1
ATOM 6072 C C . GLY B 1 194 ? 15.758 26.891 29.297 1 96.25 194 GLY B C 1
ATOM 6073 O O . GLY B 1 194 ? 16.688 27.688 29.109 1 96.25 194 GLY B O 1
ATOM 6074 N N . ILE B 1 195 ? 15.047 26.453 28.25 1 96.31 195 ILE B N 1
ATOM 6075 C CA . ILE B 1 195 ? 15.25 26.938 26.891 1 96.31 195 ILE B CA 1
ATOM 6076 C C . ILE B 1 195 ? 14.469 28.234 26.672 1 96.31 195 ILE B C 1
ATOM 6078 O O . ILE B 1 195 ? 13.242 28.234 26.75 1 96.31 195 ILE B O 1
ATOM 6082 N N . PRO B 1 196 ? 15.141 29.266 26.391 1 96.06 196 PRO B N 1
ATOM 6083 C CA . PRO B 1 196 ? 14.422 30.516 26.156 1 96.06 196 PRO B CA 1
ATOM 6084 C C . PRO B 1 196 ? 13.484 30.438 24.953 1 96.06 196 PRO B C 1
ATOM 6086 O O . PRO B 1 196 ? 13.773 29.75 23.984 1 96.06 196 PRO B O 1
ATOM 6089 N N . PHE B 1 197 ? 12.422 31.078 25.078 1 94 197 PHE B N 1
ATOM 6090 C CA . PHE B 1 197 ? 11.398 31.188 24.047 1 94 197 PHE B CA 1
ATOM 6091 C C . PHE B 1 197 ? 11.273 32.625 23.562 1 94 197 PHE B C 1
ATOM 6093 O O . PHE B 1 197 ? 10.453 33.406 24.078 1 94 197 PHE B O 1
ATOM 6100 N N . ASP B 1 198 ? 11.984 32.938 22.531 1 92.44 198 ASP B N 1
ATOM 6101 C CA . ASP B 1 198 ? 12.141 34.312 22.094 1 92.44 198 ASP B CA 1
ATOM 6102 C C . ASP B 1 198 ? 10.984 34.75 21.188 1 92.44 198 ASP B C 1
ATOM 6104 O O . ASP B 1 198 ? 10.508 33.969 20.375 1 92.44 198 ASP B O 1
ATOM 6108 N N . GLY B 1 199 ? 10.57 36 21.375 1 86.69 199 GLY B N 1
ATOM 6109 C CA . GLY B 1 199 ? 9.547 36.562 20.484 1 86.69 199 GLY B CA 1
ATOM 6110 C C . GLY B 1 199 ? 8.602 37.5 21.203 1 86.69 199 GLY B C 1
ATOM 6111 O O . GLY B 1 199 ? 8.938 38.062 22.25 1 86.69 199 GLY B O 1
ATOM 6112 N N . SER B 1 200 ? 7.57 37.875 20.438 1 78.31 200 SER B N 1
ATOM 6113 C CA . SER B 1 200 ? 6.625 38.844 20.953 1 78.31 200 SER B CA 1
ATOM 6114 C C . SER B 1 200 ? 5.195 38.312 20.922 1 78.31 200 SER B C 1
ATOM 6116 O O . SER B 1 200 ? 4.91 37.344 20.219 1 78.31 200 SER B O 1
ATOM 6118 N N . SER B 1 201 ? 4.535 38.719 21.906 1 74.25 201 SER B N 1
ATOM 6119 C CA . SER B 1 201 ? 3.098 38.5 21.891 1 74.25 201 SER B CA 1
ATOM 6120 C C . SER B 1 201 ? 2.324 39.75 21.562 1 74.25 201 SER B C 1
ATOM 6122 O O . SER B 1 201 ? 2.764 40.875 21.906 1 74.25 201 SER B O 1
ATOM 6124 N N . SER B 1 202 ? 1.39 39.531 20.625 1 70.19 202 SER B N 1
ATOM 6125 C CA . SER B 1 202 ? 0.491 40.656 20.375 1 70.19 202 SER B CA 1
ATOM 6126 C C . SER B 1 202 ? -0.681 40.656 21.344 1 70.19 202 SER B C 1
ATOM 6128 O O . SER B 1 202 ? -0.963 39.656 21.984 1 70.19 202 SER B O 1
ATOM 6130 N N . GLU B 1 203 ? -1.234 41.812 21.516 1 69.25 203 GLU B N 1
ATOM 6131 C CA . GLU B 1 203 ? -2.438 41.938 22.328 1 69.25 203 GLU B CA 1
ATOM 6132 C C . GLU B 1 203 ? -3.695 41.688 21.5 1 69.25 203 GLU B C 1
ATOM 6134 O O . GLU B 1 203 ? -4.797 41.594 22.047 1 69.25 203 GLU B O 1
ATOM 6139 N N . ASP B 1 204 ? -3.436 41.531 20.25 1 74.38 204 ASP B N 1
ATOM 6140 C CA . ASP B 1 204 ? -4.59 41.344 19.391 1 74.38 204 ASP B CA 1
ATOM 6141 C C . ASP B 1 204 ? -5.207 39.969 19.594 1 74.38 204 ASP B C 1
ATOM 6143 O O . ASP B 1 204 ? -4.488 38.969 19.734 1 74.38 204 ASP B O 1
ATOM 6147 N N . LYS B 1 205 ? -6.559 39.969 19.703 1 84.81 205 LYS B N 1
ATOM 6148 C CA . LYS B 1 205 ? -7.289 38.719 19.875 1 84.81 205 LYS B CA 1
ATOM 6149 C C . LYS B 1 205 ? -8.031 38.344 18.594 1 84.81 205 LYS B C 1
ATOM 6151 O O . LYS B 1 205 ? -8.445 39.219 17.828 1 84.81 205 LYS B O 1
ATOM 6156 N N . TRP B 1 206 ? -8.148 37.094 18.391 1 87.62 206 TRP B N 1
ATOM 6157 C CA . TRP B 1 206 ? -8.859 36.531 17.234 1 87.62 206 TRP B CA 1
ATOM 6158 C C . TRP B 1 206 ? -9.922 35.531 17.672 1 87.62 206 TRP B C 1
ATOM 6160 O O . TRP B 1 206 ? -9.742 34.844 18.672 1 87.62 206 TRP B O 1
ATOM 6170 N N . VAL B 1 207 ? -11.023 35.562 16.922 1 91.44 207 VAL B N 1
ATOM 6171 C CA . VAL B 1 207 ? -12.102 34.625 17.188 1 91.44 207 VAL B CA 1
ATOM 6172 C C . VAL B 1 207 ? -12.266 33.688 16.016 1 91.44 207 VAL B C 1
ATOM 6174 O O . VAL B 1 207 ? -12.133 34.094 14.859 1 91.44 207 VAL B O 1
ATOM 6177 N N . ARG B 1 208 ? -12.438 32.406 16.312 1 93.38 208 ARG B N 1
ATOM 6178 C CA . ARG B 1 208 ? -12.867 31.391 15.352 1 93.38 208 ARG B CA 1
ATOM 6179 C C . ARG B 1 208 ? -14.164 30.719 15.789 1 93.38 208 ARG B C 1
ATOM 6181 O O . ARG B 1 208 ? -14.352 30.453 16.984 1 93.38 208 ARG B O 1
ATOM 6188 N N . ILE B 1 209 ? -15.016 30.531 14.875 1 94.81 209 ILE B N 1
ATOM 6189 C CA . ILE B 1 209 ? -16.266 29.828 15.164 1 94.81 209 ILE B CA 1
ATOM 6190 C C . ILE B 1 209 ? -16.609 28.875 14.023 1 94.81 209 ILE B C 1
ATOM 6192 O O . ILE B 1 209 ? -16.531 29.25 12.852 1 94.81 209 ILE B O 1
ATOM 6196 N N . ASP B 1 210 ? -16.875 27.609 14.391 1 95.5 210 ASP B N 1
ATOM 6197 C CA . ASP B 1 210 ? -17.219 26.562 13.445 1 95.5 210 ASP B CA 1
ATOM 6198 C C . ASP B 1 210 ? -18.688 26.172 13.578 1 95.5 210 ASP B C 1
ATOM 6200 O O . ASP B 1 210 ? -19.234 26.109 14.688 1 95.5 210 ASP B O 1
ATOM 6204 N N . GLY B 1 211 ? -19.312 25.891 12.469 1 95.44 211 GLY B N 1
ATOM 6205 C CA . GLY B 1 211 ? -20.672 25.359 12.547 1 95.44 211 GLY B CA 1
ATOM 6206 C C . GLY B 1 211 ? -21.312 25.172 11.188 1 95.44 211 GLY B C 1
ATOM 6207 O O . GLY B 1 211 ? -20.703 25.469 10.156 1 95.44 211 GLY B O 1
ATOM 6208 N N . VAL B 1 212 ? -22.516 24.594 11.203 1 96.69 212 VAL B N 1
ATOM 6209 C CA . VAL B 1 212 ? -23.344 24.5 10.008 1 96.69 212 VAL B CA 1
ATOM 6210 C C . VAL B 1 212 ? -24.156 25.781 9.844 1 96.69 212 VAL B C 1
ATOM 6212 O O . VAL B 1 212 ? -24.859 26.203 10.766 1 96.69 212 VAL B O 1
ATOM 6215 N N . VAL B 1 213 ? -24.062 26.375 8.672 1 97.75 213 VAL B N 1
ATOM 6216 C CA . VAL B 1 213 ? -24.609 27.734 8.555 1 97.75 213 VAL B CA 1
ATOM 6217 C C . VAL B 1 213 ? -25.531 27.812 7.348 1 97.75 213 VAL B C 1
ATOM 6219 O O . VAL B 1 213 ? -25.5 26.938 6.469 1 97.75 213 VAL B O 1
ATOM 6222 N N . GLU B 1 214 ? -26.391 28.766 7.344 1 97.75 214 GLU B N 1
ATOM 6223 C CA . GLU B 1 214 ? -27.141 29.266 6.195 1 97.75 214 GLU B CA 1
ATOM 6224 C C . GLU B 1 214 ? -26.672 30.672 5.805 1 97.75 214 GLU B C 1
ATOM 6226 O O . GLU B 1 214 ? -26.391 31.5 6.676 1 97.75 214 GLU B O 1
ATOM 6231 N N . THR B 1 215 ? -26.438 30.953 4.605 1 98.12 215 THR B N 1
ATOM 6232 C CA . THR B 1 215 ? -25.891 32.219 4.148 1 98.12 215 THR B CA 1
ATOM 6233 C C . THR B 1 215 ? -26.328 32.5 2.717 1 98.12 215 THR B C 1
ATOM 6235 O O . THR B 1 215 ? -26.781 31.609 2.002 1 98.12 215 THR B O 1
ATOM 6238 N N . ASP B 1 216 ? -26.312 33.781 2.369 1 97.62 216 ASP B N 1
ATOM 6239 C CA . ASP B 1 216 ? -26.547 34.156 0.978 1 97.62 216 ASP B CA 1
ATOM 6240 C C . ASP B 1 216 ? -25.219 34.438 0.26 1 97.62 216 ASP B C 1
ATOM 6242 O O . ASP B 1 216 ? -25.219 35.031 -0.83 1 97.62 216 ASP B O 1
ATOM 6246 N N . LEU B 1 217 ? -24.094 34.125 0.98 1 96.25 217 LEU B N 1
ATOM 6247 C CA . LEU B 1 217 ? -22.812 34.219 0.303 1 96.25 217 LEU B CA 1
ATOM 6248 C C . LEU B 1 217 ? -22.828 33.406 -0.999 1 96.25 217 LEU B C 1
ATOM 6250 O O . LEU B 1 217 ? -23.188 32.25 -1.006 1 96.25 217 LEU B O 1
ATOM 6254 N N . PRO B 1 218 ? -22.406 34 -2.117 1 96.31 218 PRO B N 1
ATOM 6255 C CA . PRO B 1 218 ? -22.562 33.344 -3.424 1 96.31 218 PRO B CA 1
ATOM 6256 C C . PRO B 1 218 ? -21.781 32.062 -3.539 1 96.31 218 PRO B C 1
ATOM 6258 O O . PRO B 1 218 ? -22.25 31.094 -4.156 1 96.31 218 PRO B O 1
ATOM 6261 N N . LYS B 1 219 ? -20.578 31.906 -3.055 1 96 219 LYS B N 1
ATOM 6262 C CA . LYS B 1 219 ? -19.734 30.719 -3.086 1 96 219 LYS B CA 1
ATOM 6263 C C . LYS B 1 219 ? -19.391 30.25 -1.675 1 96 219 LYS B C 1
ATOM 6265 O O . LYS B 1 219 ? -18.219 30.312 -1.267 1 96 219 LYS B O 1
ATOM 6270 N N . PRO B 1 220 ? -20.344 29.688 -1.019 1 96.19 220 PRO B N 1
ATOM 6271 C CA . PRO B 1 220 ? -20.188 29.453 0.419 1 96.19 220 PRO B CA 1
ATOM 6272 C C . PRO B 1 220 ? -19.266 28.266 0.729 1 96.19 220 PRO B C 1
ATOM 6274 O O . PRO B 1 220 ? -18.875 28.078 1.88 1 96.19 220 PRO B O 1
ATOM 6277 N N . ARG B 1 221 ? -18.969 27.422 -0.29 1 96.5 221 ARG B N 1
ATOM 6278 C CA . ARG B 1 221 ? -18.125 26.25 -0.037 1 96.5 221 ARG B CA 1
ATOM 6279 C C . ARG B 1 221 ? -16.734 26.438 -0.661 1 96.5 221 ARG B C 1
ATOM 6281 O O . ARG B 1 221 ? -16.281 25.578 -1.429 1 96.5 221 ARG B O 1
ATOM 6288 N N . THR B 1 222 ? -16.125 27.547 -0.394 1 95.62 222 THR B N 1
ATOM 6289 C CA . THR B 1 222 ? -14.781 27.922 -0.81 1 95.62 222 THR B CA 1
ATOM 6290 C C . THR B 1 222 ? -13.992 28.484 0.366 1 95.62 222 THR B C 1
ATOM 6292 O O . THR B 1 222 ? -14.523 28.641 1.468 1 95.62 222 THR B O 1
ATOM 6295 N N . TYR B 1 223 ? -12.758 28.672 0.19 1 93.12 223 TYR B N 1
ATOM 6296 C CA . TYR B 1 223 ? -11.938 29.5 1.068 1 93.12 223 TYR B CA 1
ATOM 6297 C C . TYR B 1 223 ? -12.055 30.969 0.686 1 93.12 223 TYR B C 1
ATOM 6299 O O . TYR B 1 223 ? -11.68 31.359 -0.423 1 93.12 223 TYR B O 1
ATOM 6307 N N . CYS B 1 224 ? -12.586 31.797 1.611 1 91.38 224 CYS B N 1
ATOM 6308 C CA . CYS B 1 224 ? -12.984 33.156 1.264 1 91.38 224 CYS B CA 1
ATOM 6309 C C . CYS B 1 224 ? -12.406 34.156 2.254 1 91.38 224 CYS B C 1
ATOM 6311 O O . CYS B 1 224 ? -12.211 33.844 3.428 1 91.38 224 CYS B O 1
ATOM 6313 N N . ALA B 1 225 ? -12.102 35.344 1.706 1 92.56 225 ALA B N 1
ATOM 6314 C CA . ALA B 1 225 ? -11.82 36.5 2.523 1 92.56 225 ALA B CA 1
ATOM 6315 C C . ALA B 1 225 ? -12.883 37.594 2.311 1 92.56 225 ALA B C 1
ATOM 6317 O O . ALA B 1 225 ? -13.289 37.844 1.177 1 92.56 225 ALA B O 1
ATOM 6318 N N . ILE B 1 226 ? -13.375 38.062 3.404 1 94.5 226 ILE B N 1
ATOM 6319 C CA . ILE B 1 226 ? -14.336 39.156 3.367 1 94.5 226 ILE B CA 1
ATOM 6320 C C . ILE B 1 226 ? -13.734 40.406 4.02 1 94.5 226 ILE B C 1
ATOM 6322 O O . ILE B 1 226 ? -13.312 40.344 5.18 1 94.5 226 ILE B O 1
ATOM 6326 N N . GLU B 1 227 ? -13.688 41.438 3.287 1 93.56 227 GLU B N 1
ATOM 6327 C CA . GLU B 1 227 ? -13.164 42.688 3.822 1 93.56 227 GLU B CA 1
ATOM 6328 C C . GLU B 1 227 ? -14.219 43.438 4.652 1 93.56 227 GLU B C 1
ATOM 6330 O O . GLU B 1 227 ? -14.984 44.219 4.125 1 93.56 227 GLU B O 1
ATOM 6335 N N . SER B 1 228 ? -14.117 43.188 5.93 1 92.88 228 SER B N 1
ATOM 6336 C CA . SER B 1 228 ? -15.086 43.781 6.848 1 92.88 228 SER B CA 1
ATOM 6337 C C . SER B 1 228 ? -14.609 45.156 7.328 1 92.88 228 SER B C 1
ATOM 6339 O O . SER B 1 228 ? -13.461 45.281 7.754 1 92.88 228 SER B O 1
ATOM 6341 N N . PRO B 1 229 ? -15.453 46.094 7.328 1 87.94 229 PRO B N 1
ATOM 6342 C CA . PRO B 1 229 ? -15.062 47.406 7.848 1 87.94 229 PRO B CA 1
ATOM 6343 C C . PRO B 1 229 ? -14.82 47.406 9.352 1 87.94 229 PRO B C 1
ATOM 6345 O O . PRO B 1 229 ? -14.109 48.281 9.875 1 87.94 229 PRO B O 1
ATOM 6348 N N . THR B 1 230 ? -15.352 46.438 9.992 1 88.88 230 THR B N 1
ATOM 6349 C CA . THR B 1 230 ? -15.312 46.469 11.445 1 88.88 230 THR B CA 1
ATOM 6350 C C . THR B 1 230 ? -14.438 45.344 11.992 1 88.88 230 THR B C 1
ATOM 6352 O O . THR B 1 230 ? -13.93 45.438 13.109 1 88.88 230 THR B O 1
ATOM 6355 N N . HIS B 1 231 ? -14.344 44.312 11.266 1 92.25 231 HIS B N 1
ATOM 6356 C CA . HIS B 1 231 ? -13.703 43.125 11.805 1 92.25 231 HIS B CA 1
ATOM 6357 C C . HIS B 1 231 ? -12.438 42.781 11.031 1 92.25 231 HIS B C 1
ATOM 6359 O O . HIS B 1 231 ? -11.891 41.688 11.18 1 92.25 231 HIS B O 1
ATOM 6365 N N . GLY B 1 232 ? -11.992 43.688 10.148 1 88.88 232 GLY B N 1
ATOM 6366 C CA . GLY B 1 232 ? -10.805 43.438 9.352 1 88.88 232 GLY B CA 1
ATOM 6367 C C . GLY B 1 232 ? -11.039 42.438 8.227 1 88.88 232 GLY B C 1
ATOM 6368 O O . GLY B 1 232 ? -12.094 42.469 7.594 1 88.88 232 GLY B O 1
ATOM 6369 N N . ASN B 1 233 ? -9.969 41.688 7.848 1 90.12 233 ASN B N 1
ATOM 6370 C CA . ASN B 1 233 ? -10.109 40.625 6.855 1 90.12 233 ASN B CA 1
ATOM 6371 C C . ASN B 1 233 ? -10.672 39.344 7.473 1 90.12 233 ASN B C 1
ATOM 6373 O O . ASN B 1 233 ? -9.969 38.625 8.195 1 90.12 233 ASN B O 1
ATOM 6377 N N . VAL B 1 234 ? -11.906 39.031 7.16 1 93.69 234 VAL B N 1
ATOM 6378 C CA . VAL B 1 234 ? -12.633 37.938 7.773 1 93.69 234 VAL B CA 1
ATOM 6379 C C . VAL B 1 234 ? -12.367 36.625 7 1 93.69 234 VAL B C 1
ATOM 6381 O O . VAL B 1 234 ? -12.484 36.594 5.77 1 93.69 234 VAL B O 1
ATOM 6384 N N . LEU B 1 235 ? -12 35.625 7.785 1 93.69 235 LEU B N 1
ATOM 6385 C CA . LEU B 1 235 ? -11.797 34.312 7.203 1 93.69 235 LEU B CA 1
ATOM 6386 C C . LEU B 1 235 ? -13.125 33.562 7.078 1 93.69 235 LEU B C 1
ATOM 6388 O O . LEU B 1 235 ? -13.891 33.469 8.039 1 93.69 235 LEU B O 1
ATOM 6392 N N . TRP B 1 236 ? -13.453 33.156 5.914 1 95.62 236 TRP B N 1
ATOM 6393 C CA . TRP B 1 236 ? -14.508 32.188 5.625 1 95.62 236 TRP B CA 1
ATOM 6394 C C . TRP B 1 236 ? -13.93 30.922 5.012 1 95.62 236 TRP B C 1
ATOM 6396 O O . TRP B 1 236 ? -13.344 30.953 3.928 1 95.62 236 TRP B O 1
ATOM 6406 N N . ALA B 1 237 ? -14.102 29.766 5.703 1 96 237 ALA B N 1
ATOM 6407 C CA . ALA B 1 237 ? -13.516 28.516 5.199 1 96 237 ALA B CA 1
ATOM 6408 C C . ALA B 1 237 ? -14.531 27.375 5.25 1 96 237 ALA B C 1
ATOM 6410 O O . ALA B 1 237 ? -15.078 27.078 6.312 1 96 237 ALA B O 1
ATOM 6411 N N . ALA B 1 238 ? -14.766 26.766 4.043 1 96.69 238 ALA B N 1
ATOM 6412 C CA . ALA B 1 238 ? -15.516 25.516 4.035 1 96.69 238 ALA B CA 1
ATOM 6413 C C . ALA B 1 238 ? -14.758 24.406 4.766 1 96.69 238 ALA B C 1
ATOM 6415 O O . ALA B 1 238 ? -13.57 24.203 4.523 1 96.69 238 ALA B O 1
ATOM 6416 N N . LEU B 1 239 ? -15.461 23.75 5.699 1 96.44 239 LEU B N 1
ATOM 6417 C CA . LEU B 1 239 ? -14.844 22.703 6.5 1 96.44 239 LEU B CA 1
ATOM 6418 C C . LEU B 1 239 ? -15.367 21.328 6.102 1 96.44 239 LEU B C 1
ATOM 6420 O O . LEU B 1 239 ? -16.156 21.203 5.164 1 96.44 239 LEU B O 1
ATOM 6424 N N . ASP B 1 240 ? -14.836 20.281 6.676 1 95 240 ASP B N 1
ATOM 6425 C CA . ASP B 1 240 ? -15.336 18.922 6.586 1 95 240 ASP B CA 1
ATOM 6426 C C . ASP B 1 240 ? -16.75 18.812 7.145 1 95 240 ASP B C 1
ATOM 6428 O O . ASP B 1 240 ? -17.219 19.719 7.84 1 95 240 ASP B O 1
ATOM 6432 N N . HIS B 1 241 ? -17.578 17.797 6.699 1 93.88 241 HIS B N 1
ATOM 6433 C CA . HIS B 1 241 ? -18.891 17.422 7.219 1 93.88 241 HIS B CA 1
ATOM 6434 C C . HIS B 1 241 ? -19.891 18.562 7.066 1 93.88 241 HIS B C 1
ATOM 6436 O O . HIS B 1 241 ? -20.703 18.797 7.957 1 93.88 241 HIS B O 1
ATOM 6442 N N . GLY B 1 242 ? -19.672 19.406 6.105 1 94.5 242 GLY B N 1
ATOM 6443 C CA . GLY B 1 242 ? -20.641 20.422 5.73 1 94.5 242 GLY B CA 1
ATOM 6444 C C . GLY B 1 242 ? -20.562 21.672 6.586 1 94.5 242 GLY B C 1
ATOM 6445 O O . GLY B 1 242 ? -21.375 22.594 6.438 1 94.5 242 GLY B O 1
ATOM 6446 N N . ALA B 1 243 ? -19.562 21.75 7.414 1 95.94 243 ALA B N 1
ATOM 6447 C CA . ALA B 1 243 ? -19.438 22.891 8.32 1 95.94 243 ALA B CA 1
ATOM 6448 C C . ALA B 1 243 ? -18.641 24.016 7.672 1 95.94 243 ALA B C 1
ATOM 6450 O O . ALA B 1 243 ? -18.156 23.875 6.551 1 95.94 243 ALA B O 1
ATOM 6451 N N . THR B 1 244 ? -18.672 25.172 8.312 1 97.06 244 THR B N 1
ATOM 6452 C CA . THR B 1 244 ? -17.953 26.359 7.891 1 97.06 244 THR B CA 1
ATOM 6453 C C . THR B 1 244 ? -17.25 27.016 9.078 1 97.06 244 THR B C 1
ATOM 6455 O O . THR B 1 244 ? -17.766 27.031 10.188 1 97.06 244 THR B O 1
ATOM 6458 N N . ARG B 1 245 ? -16.062 27.547 8.867 1 96.75 245 ARG B N 1
ATOM 6459 C CA . ARG B 1 245 ? -15.375 28.359 9.867 1 96.75 245 ARG B CA 1
ATOM 6460 C C . ARG B 1 245 ? -15.398 29.844 9.484 1 96.75 245 ARG B C 1
ATOM 6462 O O . ARG B 1 245 ? -15.109 30.188 8.344 1 96.75 245 ARG B O 1
ATOM 6469 N N . ILE B 1 246 ? -15.711 30.625 10.453 1 96.62 246 ILE B N 1
ATOM 6470 C CA . ILE B 1 246 ? -15.586 32.062 10.352 1 96.62 246 ILE B CA 1
ATOM 6471 C C . ILE B 1 246 ? -14.57 32.594 11.367 1 96.62 246 ILE B C 1
ATOM 6473 O O . ILE B 1 246 ? -14.633 32.219 12.547 1 96.62 246 ILE B O 1
ATOM 6477 N N . GLY B 1 247 ? -13.57 33.312 10.898 1 94 247 GLY B N 1
ATOM 6478 C CA . GLY B 1 247 ? -12.547 33.875 11.75 1 94 247 GLY B CA 1
ATOM 6479 C C . GLY B 1 247 ? -12.383 35.375 11.547 1 94 247 GLY B C 1
ATOM 6480 O O . GLY B 1 247 ? -12.445 35.875 10.414 1 94 247 GLY B O 1
ATOM 6481 N N . PHE B 1 248 ? -12.211 36.094 12.625 1 91.69 248 PHE B N 1
ATOM 6482 C CA . PHE B 1 248 ? -12.102 37.531 12.523 1 91.69 248 PHE B CA 1
ATOM 6483 C C . PHE B 1 248 ? -11.328 38.094 13.711 1 91.69 248 PHE B C 1
ATOM 6485 O O . PHE B 1 248 ? -11.203 37.438 14.742 1 91.69 248 PHE B O 1
ATOM 6492 N N . ALA B 1 249 ? -10.773 39.25 13.477 1 87.94 249 ALA B N 1
ATOM 6493 C CA . ALA B 1 249 ? -10.109 39.969 14.555 1 87.94 249 ALA B CA 1
ATOM 6494 C C . ALA B 1 249 ? -11.125 40.5 15.555 1 87.94 249 ALA B C 1
ATOM 6496 O O . ALA B 1 249 ? -12.211 40.938 15.172 1 87.94 249 ALA B O 1
ATOM 6497 N N . PHE B 1 250 ? -10.781 40.344 16.766 1 88.94 250 PHE B N 1
ATOM 6498 C CA . PHE B 1 250 ? -11.586 40.875 17.859 1 88.94 250 PHE B CA 1
ATOM 6499 C C . PHE B 1 250 ? -10.836 42 18.609 1 88.94 250 PHE B C 1
ATOM 6501 O O . PHE B 1 250 ? -10.18 41.719 19.609 1 88.94 250 PHE B O 1
ATOM 6508 N N . THR B 1 251 ? -11 43.188 18.109 1 82.75 251 THR B N 1
ATOM 6509 C CA . THR B 1 251 ? -10.242 44.344 18.594 1 82.75 251 THR B CA 1
ATOM 6510 C C . THR B 1 251 ? -10.641 44.688 20.031 1 82.75 251 THR B C 1
ATOM 6512 O O . THR B 1 251 ? -11.719 44.281 20.5 1 82.75 251 THR B O 1
ATOM 6515 N N . ALA B 1 252 ? -9.75 45.469 20.641 1 81.69 252 ALA B N 1
ATOM 6516 C CA . ALA B 1 252 ? -10.016 45.906 22.016 1 81.69 252 ALA B CA 1
ATOM 6517 C C . ALA B 1 252 ? -11.328 46.656 22.094 1 81.69 252 ALA B C 1
ATOM 6519 O O . ALA B 1 252 ? -12.07 46.562 23.078 1 81.69 252 ALA B O 1
ATOM 6520 N N . GLU B 1 253 ? -11.555 47.438 21.156 1 83.19 253 GLU B N 1
ATOM 6521 C CA . GLU B 1 253 ? -12.773 48.25 21.125 1 83.19 253 GLU B CA 1
ATOM 6522 C C . GLU B 1 253 ? -14.023 47.375 21.062 1 83.19 253 GLU B C 1
ATOM 6524 O O . GLU B 1 253 ? -15.008 47.656 21.766 1 83.19 253 GLU B O 1
ATOM 6529 N N . ARG B 1 254 ? -13.992 46.375 20.328 1 87.12 254 ARG B N 1
ATOM 6530 C CA . ARG B 1 254 ? -15.141 45.469 20.188 1 87.12 254 ARG B CA 1
ATOM 6531 C C . ARG B 1 254 ? -15.328 44.625 21.453 1 87.12 254 ARG B C 1
ATOM 6533 O O . ARG B 1 254 ? -16.469 44.312 21.812 1 87.12 254 ARG B O 1
ATOM 6540 N N . GLN B 1 255 ? -14.266 44.312 22.016 1 86.56 255 GLN B N 1
ATOM 6541 C CA . GLN B 1 255 ? -14.297 43.5 23.234 1 86.56 255 GLN B CA 1
ATOM 6542 C C . GLN B 1 255 ? -15.047 44.188 24.359 1 86.56 255 GLN B C 1
ATOM 6544 O O . GLN B 1 255 ? -15.672 43.562 25.203 1 86.56 255 GLN B O 1
ATOM 6549 N N . LYS B 1 256 ? -14.977 45.469 24.297 1 87.5 256 LYS B N 1
ATOM 6550 C CA . LYS B 1 256 ? -15.594 46.281 25.344 1 87.5 256 LYS B CA 1
ATOM 6551 C C . LYS B 1 256 ? -17.109 46.094 25.375 1 87.5 256 LYS B C 1
ATOM 6553 O O . LYS B 1 256 ? -17.75 46.312 26.406 1 87.5 256 LYS B O 1
ATOM 6558 N N . ALA B 1 257 ? -17.531 45.719 24.297 1 88.44 257 ALA B N 1
ATOM 6559 C CA . ALA B 1 257 ? -18.984 45.594 24.172 1 88.44 257 ALA B CA 1
ATOM 6560 C C . ALA B 1 257 ? -19.469 44.344 24.906 1 88.44 257 ALA B C 1
ATOM 6562 O O . ALA B 1 257 ? -20.672 44.188 25.156 1 88.44 257 ALA B O 1
ATOM 6563 N N . TYR B 1 258 ? -18.578 43.531 25.312 1 91.5 258 TYR B N 1
ATOM 6564 C CA . TYR B 1 258 ? -18.969 42.25 25.922 1 91.5 258 TYR B CA 1
ATOM 6565 C C . TYR B 1 258 ? -18.297 42.094 27.281 1 91.5 258 TYR B C 1
ATOM 6567 O O . TYR B 1 258 ? -17.078 41.969 27.359 1 91.5 258 TYR B O 1
ATOM 6575 N N . PRO B 1 259 ? -19.125 42.094 28.359 1 88.75 259 PRO B N 1
ATOM 6576 C CA . PRO B 1 259 ? -18.516 41.75 29.656 1 88.75 259 PRO B CA 1
ATOM 6577 C C . PRO B 1 259 ? -17.891 40.375 29.672 1 88.75 259 PRO B C 1
ATOM 6579 O O . PRO B 1 259 ? -16.844 40.156 30.297 1 88.75 259 PRO B O 1
ATOM 6582 N N . GLU B 1 260 ? -18.625 39.5 29.047 1 89.38 260 GLU B N 1
ATOM 6583 C CA . GLU B 1 260 ? -18.141 38.125 28.859 1 89.38 260 GLU B CA 1
ATOM 6584 C C . GLU B 1 260 ? -18.297 37.688 27.406 1 89.38 260 GLU B C 1
ATOM 6586 O O . GLU B 1 260 ? -19.375 37.812 26.828 1 89.38 260 GLU B O 1
ATOM 6591 N N . PHE B 1 261 ? -17.234 37.219 26.859 1 90.25 261 PHE B N 1
ATOM 6592 C CA . PHE B 1 261 ? -17.312 36.75 25.484 1 90.25 261 PHE B CA 1
ATOM 6593 C C . PHE B 1 261 ? -17.703 35.281 25.438 1 90.25 261 PHE B C 1
ATOM 6595 O O . PHE B 1 261 ? -16.875 34.406 25.656 1 90.25 261 PHE B O 1
ATOM 6602 N N . ASN B 1 262 ? -18.906 35 25.25 1 93.12 262 ASN B N 1
ATOM 6603 C CA . ASN B 1 262 ? -19.453 33.625 25.203 1 93.12 262 ASN B CA 1
ATOM 6604 C C . ASN B 1 262 ? -19.875 33.25 23.781 1 93.12 262 ASN B C 1
ATOM 6606 O O . ASN B 1 262 ? -19.562 33.969 22.828 1 93.12 262 ASN B O 1
ATOM 6610 N N . GLU B 1 263 ? -20.5 32.125 23.672 1 94.06 263 GLU B N 1
ATOM 6611 C CA . GLU B 1 263 ? -20.891 31.641 22.359 1 94.06 263 GLU B CA 1
ATOM 6612 C C . GLU B 1 263 ? -21.844 32.594 21.656 1 94.06 263 GLU B C 1
ATOM 6614 O O . GLU B 1 263 ? -21.719 32.812 20.453 1 94.06 263 GLU B O 1
ATOM 6619 N N . GLU B 1 264 ? -22.781 33.125 22.391 1 95.25 264 GLU B N 1
ATOM 6620 C CA . GLU B 1 264 ? -23.734 34.062 21.812 1 95.25 264 GLU B CA 1
ATOM 6621 C C . GLU B 1 264 ? -23.031 35.281 21.234 1 95.25 264 GLU B C 1
ATOM 6623 O O . GLU B 1 264 ? -23.391 35.781 20.156 1 95.25 264 GLU B O 1
ATOM 6628 N N . ALA B 1 265 ? -22.078 35.781 22 1 95.19 265 ALA B N 1
ATOM 6629 C CA . ALA B 1 265 ? -21.281 36.906 21.516 1 95.19 265 ALA B CA 1
ATOM 6630 C C . ALA B 1 265 ? -20.516 36.531 20.266 1 95.19 265 ALA B C 1
ATOM 6632 O O . ALA B 1 265 ? -20.438 37.344 19.312 1 95.19 265 ALA B O 1
ATOM 6633 N N . ALA B 1 266 ? -19.938 35.375 20.297 1 95.5 266 ALA B N 1
ATOM 6634 C CA . ALA B 1 266 ? -19.188 34.906 19.125 1 95.5 266 ALA B CA 1
ATOM 6635 C C . ALA B 1 266 ? -20.078 34.844 17.891 1 95.5 266 ALA B C 1
ATOM 6637 O O . ALA B 1 266 ? -19.672 35.25 16.797 1 95.5 266 ALA B O 1
ATOM 6638 N N . VAL B 1 267 ? -21.281 34.344 18.031 1 97.19 267 VAL B N 1
ATOM 6639 C CA . VAL B 1 267 ? -22.234 34.219 16.922 1 97.19 267 VAL B CA 1
ATOM 6640 C C . VAL B 1 267 ? -22.641 35.594 16.438 1 97.19 267 VAL B C 1
ATOM 6642 O O . VAL B 1 267 ? -22.656 35.844 15.227 1 97.19 267 VAL B O 1
ATOM 6645 N N . LYS B 1 268 ? -22.922 36.438 17.359 1 96.44 268 LYS B N 1
ATOM 6646 C CA . LYS B 1 268 ? -23.328 37.812 17.016 1 96.44 268 LYS B CA 1
ATOM 6647 C C . LYS B 1 268 ? -22.234 38.531 16.219 1 96.44 268 LYS B C 1
ATOM 6649 O O . LYS B 1 268 ? -22.516 39.156 15.203 1 96.44 268 LYS B O 1
ATOM 6654 N N . GLU B 1 269 ? -21.078 38.438 16.719 1 96.5 269 GLU B N 1
ATOM 6655 C CA . GLU B 1 269 ? -19.953 39.094 16.047 1 96.5 269 GLU B CA 1
ATOM 6656 C C . GLU B 1 269 ? -19.688 38.438 14.688 1 96.5 269 GLU B C 1
ATOM 6658 O O . GLU B 1 269 ? -19.297 39.125 13.734 1 96.5 269 GLU B O 1
ATOM 6663 N N . ALA B 1 270 ? -19.828 37.125 14.617 1 97.5 270 ALA B N 1
ATOM 6664 C CA . ALA B 1 270 ? -19.641 36.469 13.328 1 97.5 270 ALA B CA 1
ATOM 6665 C C . ALA B 1 270 ? -20.641 36.969 12.297 1 97.5 270 ALA B C 1
ATOM 6667 O O . ALA B 1 270 ? -20.266 37.25 11.148 1 97.5 270 ALA B O 1
ATOM 6668 N N . ILE B 1 271 ? -21.844 37.125 12.672 1 97.62 271 ILE B N 1
ATOM 6669 C CA . ILE B 1 271 ? -22.891 37.625 11.789 1 97.62 271 ILE B CA 1
ATOM 6670 C C . ILE B 1 271 ? -22.531 39.031 11.328 1 97.62 271 ILE B C 1
ATOM 6672 O O . ILE B 1 271 ? -22.656 39.344 10.148 1 97.62 271 ILE B O 1
ATOM 6676 N N . ALA B 1 272 ? -22.031 39.812 12.25 1 96.38 272 ALA B N 1
ATOM 6677 C CA . ALA B 1 272 ? -21.672 41.188 11.938 1 96.38 272 ALA B CA 1
ATOM 6678 C C . ALA B 1 272 ? -20.453 41.219 11.016 1 96.38 272 ALA B C 1
ATOM 6680 O O . ALA B 1 272 ? -20.344 42.125 10.164 1 96.38 272 ALA B O 1
ATOM 6681 N N . SER B 1 273 ? -19.625 40.344 11.195 1 96.12 273 SER B N 1
ATOM 6682 C CA . SER B 1 273 ? -18.328 40.375 10.508 1 96.12 273 SER B CA 1
ATOM 6683 C C . SER B 1 273 ? -18.484 40.062 9.023 1 96.12 273 SER B C 1
ATOM 6685 O O . SER B 1 273 ? -17.656 40.469 8.211 1 96.12 273 SER B O 1
ATOM 6687 N N . VAL B 1 274 ? -19.562 39.406 8.609 1 97.31 274 VAL B N 1
ATOM 6688 C CA . VAL B 1 274 ? -19.641 38.906 7.238 1 97.31 274 VAL B CA 1
ATOM 6689 C C . VAL B 1 274 ? -20.562 39.812 6.422 1 97.31 274 VAL B C 1
ATOM 6691 O O . VAL B 1 274 ? -20.875 39.5 5.27 1 97.31 274 VAL B O 1
ATOM 6694 N N . LYS B 1 275 ? -21 40.844 7.078 1 95.62 275 LYS B N 1
ATOM 6695 C CA . LYS B 1 275 ? -21.812 41.812 6.316 1 95.62 275 LYS B CA 1
ATOM 6696 C C . LYS B 1 275 ? -21.094 42.25 5.051 1 95.62 275 LYS B C 1
ATOM 6698 O O . LYS B 1 275 ? -19.875 42.438 5.062 1 95.62 275 LYS B O 1
ATOM 6703 N N . PRO B 1 276 ? -21.797 42.438 3.908 1 95.94 276 PRO B N 1
ATOM 6704 C CA . PRO B 1 276 ? -23.25 42.594 3.789 1 95.94 276 PRO B CA 1
ATOM 6705 C C . PRO B 1 276 ? -23.969 41.25 3.613 1 95.94 276 PRO B C 1
ATOM 6707 O O . PRO B 1 276 ? -25.188 41.219 3.383 1 95.94 276 PRO B O 1
ATOM 6710 N N . PHE B 1 277 ? -23.328 40.188 3.619 1 97.5 277 PHE B N 1
ATOM 6711 C CA . PHE B 1 277 ? -23.969 38.875 3.439 1 97.5 277 PHE B CA 1
ATOM 6712 C C . PHE B 1 277 ? -24.734 38.469 4.691 1 97.5 277 PHE B C 1
ATOM 6714 O O . PHE B 1 277 ? -24.422 38.938 5.793 1 97.5 277 PHE B O 1
ATOM 6721 N N . SER B 1 278 ? -25.781 37.656 4.496 1 97.69 278 SER B N 1
ATOM 6722 C CA . SER B 1 278 ? -26.5 37.094 5.629 1 97.69 278 SER B CA 1
ATOM 6723 C C . SER B 1 278 ? -25.812 35.875 6.18 1 97.69 278 SER B C 1
ATOM 6725 O O . SER B 1 278 ? -25.141 35.156 5.441 1 97.69 278 SER B O 1
ATOM 6727 N N . LEU B 1 279 ? -25.938 35.656 7.418 1 97.81 279 LEU B N 1
ATOM 6728 C CA . LEU B 1 279 ? -25.375 34.5 8.078 1 97.81 279 LEU B CA 1
ATOM 6729 C C . LEU B 1 279 ? -26.266 34.031 9.219 1 97.81 279 LEU B C 1
ATOM 6731 O O . LEU B 1 279 ? -26.703 34.844 10.047 1 97.81 279 LEU B O 1
ATOM 6735 N N . GLY B 1 280 ? -26.656 32.781 9.219 1 98 280 GLY B N 1
ATOM 6736 C CA . GLY B 1 280 ? -27.328 32.094 10.32 1 98 280 GLY B CA 1
ATOM 6737 C C . GLY B 1 280 ? -26.719 30.75 10.664 1 98 280 GLY B C 1
ATOM 6738 O O . GLY B 1 280 ? -26.359 29.984 9.773 1 98 280 GLY B O 1
ATOM 6739 N N . PHE B 1 281 ? -26.531 30.469 11.961 1 97.5 281 PHE B N 1
ATOM 6740 C CA . PHE B 1 281 ? -25.984 29.188 12.391 1 97.5 281 PHE B CA 1
ATOM 6741 C C . PHE B 1 281 ? -27.109 28.188 12.672 1 97.5 281 PHE B C 1
ATOM 6743 O O . PHE B 1 281 ? -27.969 28.453 13.508 1 97.5 281 PHE B O 1
ATOM 6750 N N . LYS B 1 282 ? -27.094 27.125 11.961 1 96.5 282 LYS B N 1
ATOM 6751 C CA . LYS B 1 282 ? -27.969 26 12.297 1 96.5 282 LYS B CA 1
ATOM 6752 C C . LYS B 1 282 ? -27.438 25.25 13.516 1 96.5 282 LYS B C 1
ATOM 6754 O O . LYS B 1 282 ? -28.219 24.703 14.297 1 96.5 282 LYS B O 1
ATOM 6759 N N . GLN B 1 283 ? -26.156 25.203 13.523 1 94.69 283 GLN B N 1
ATOM 6760 C CA . GLN B 1 283 ? -25.438 24.516 14.594 1 94.69 283 GLN B CA 1
ATOM 6761 C C . GLN B 1 283 ? -24.047 25.125 14.805 1 94.69 283 GLN B C 1
ATOM 6763 O O . GLN B 1 283 ? -23.359 25.438 13.836 1 94.69 283 GLN B O 1
ATOM 6768 N N . VAL B 1 284 ? -23.703 25.391 16.094 1 95.19 284 VAL B N 1
ATOM 6769 C CA . VAL B 1 284 ? -22.344 25.797 16.438 1 95.19 284 VAL B CA 1
ATOM 6770 C C . VAL B 1 284 ? -21.562 24.594 16.938 1 95.19 284 VAL B C 1
ATOM 6772 O O . VAL B 1 284 ? -21.953 23.969 17.938 1 95.19 284 VAL B O 1
ATOM 6775 N N . ASP B 1 285 ? -20.547 24.266 16.266 1 92.06 285 ASP B N 1
ATOM 6776 C CA . ASP B 1 285 ? -19.734 23.109 16.656 1 92.06 285 ASP B CA 1
ATOM 6777 C C . ASP B 1 285 ? -18.672 23.5 17.672 1 92.06 285 ASP B C 1
ATOM 6779 O O . ASP B 1 285 ? -18.359 22.719 18.578 1 92.06 285 ASP B O 1
ATOM 6783 N N . TRP B 1 286 ? -18.062 24.609 17.484 1 91.25 286 TRP B N 1
ATOM 6784 C CA . TRP B 1 286 ? -16.906 25.016 18.266 1 91.25 286 TRP B CA 1
ATOM 6785 C C . TRP B 1 286 ? -16.609 26.5 18.062 1 91.25 286 TRP B C 1
ATOM 6787 O O . TRP B 1 286 ? -16.875 27.062 17 1 91.25 286 TRP B O 1
ATOM 6797 N N . TRP B 1 287 ? -16.094 27.156 19.062 1 91.88 287 TRP B N 1
ATOM 6798 C CA . TRP B 1 287 ? -15.562 28.516 18.938 1 91.88 287 TRP B CA 1
ATOM 6799 C C . TRP B 1 287 ? -14.438 28.766 19.938 1 91.88 287 TRP B C 1
ATOM 6801 O O . TRP B 1 287 ? -14.312 28.047 20.922 1 91.88 287 TRP B O 1
ATOM 6811 N N . THR B 1 288 ? -13.594 29.703 19.625 1 89.56 288 THR B N 1
ATOM 6812 C CA . THR B 1 288 ? -12.5 30.031 20.531 1 89.56 288 THR B CA 1
ATOM 6813 C C . THR B 1 288 ? -12.047 31.469 20.344 1 89.56 288 THR B C 1
ATOM 6815 O O . THR B 1 288 ? -12.398 32.094 19.344 1 89.56 288 THR B O 1
ATOM 6818 N N . ILE B 1 289 ? -11.5 32 21.344 1 87.44 289 ILE B N 1
ATOM 6819 C CA . ILE B 1 289 ? -10.766 33.25 21.297 1 87.44 289 ILE B CA 1
ATOM 6820 C C . ILE B 1 289 ? -9.289 33 21.609 1 87.44 289 ILE B C 1
ATOM 6822 O O . ILE B 1 289 ? -8.969 32.219 22.516 1 87.44 289 ILE B O 1
ATOM 6826 N N . TYR B 1 290 ? -8.477 33.5 20.812 1 81 290 TYR B N 1
ATOM 6827 C CA . TYR B 1 290 ? -7.07 33.25 21.078 1 81 290 TYR B CA 1
ATOM 6828 C C . TYR B 1 290 ? -6.23 34.5 20.781 1 81 290 TYR B C 1
ATOM 6830 O O . TYR B 1 290 ? -6.699 35.406 20.109 1 81 290 TYR B O 1
ATOM 6838 N N . VAL B 1 291 ? -5.098 34.469 21.391 1 78.62 291 VAL B N 1
ATOM 6839 C CA . VAL B 1 291 ? -4.148 35.562 21.188 1 78.62 291 VAL B CA 1
ATOM 6840 C C . VAL B 1 291 ? -3.037 35.125 20.25 1 78.62 291 VAL B C 1
ATOM 6842 O O . VAL B 1 291 ? -2.566 34 20.328 1 78.62 291 VAL B O 1
ATOM 6845 N N . VAL B 1 292 ? -2.729 36.094 19.422 1 70.56 292 VAL B N 1
ATOM 6846 C CA . VAL B 1 292 ? -1.682 35.812 18.438 1 70.56 292 VAL B CA 1
ATOM 6847 C C . VAL B 1 292 ? -0.312 36.094 19.062 1 70.56 292 VAL B C 1
ATOM 6849 O O . VAL B 1 292 ? -0.106 37.125 19.672 1 70.56 292 VAL B O 1
ATOM 6852 N N . GLY B 1 293 ? 0.577 35.062 19.125 1 76 293 GLY B N 1
ATOM 6853 C CA . GLY B 1 293 ? 1.963 35.25 19.516 1 76 293 GLY B CA 1
ATOM 6854 C C . GLY B 1 293 ? 2.949 34.531 18.609 1 76 293 GLY B C 1
ATOM 6855 O O . GLY B 1 293 ? 2.617 33.531 18 1 76 293 GLY B O 1
ATOM 6856 N N . GLN B 1 294 ? 4.035 35.25 18.344 1 85.56 294 GLN B N 1
ATOM 6857 C CA . GLN B 1 294 ? 5.121 34.688 17.562 1 85.56 294 GLN B CA 1
ATOM 6858 C C . GLN B 1 294 ? 6.371 34.5 18.406 1 85.56 294 GLN B C 1
ATOM 6860 O O . GLN B 1 294 ? 6.93 35.469 18.922 1 85.56 294 GLN B O 1
ATOM 6865 N N . ARG B 1 295 ? 6.715 33.219 18.594 1 90.69 295 ARG B N 1
ATOM 6866 C CA . ARG B 1 295 ? 7.898 32.906 19.391 1 90.69 295 ARG B CA 1
ATOM 6867 C C . ARG B 1 295 ? 8.672 31.734 18.812 1 90.69 295 ARG B C 1
ATOM 6869 O O . ARG B 1 295 ? 8.117 30.938 18.047 1 90.69 295 ARG B O 1
ATOM 6876 N N . ILE B 1 296 ? 9.914 31.688 19.062 1 94.62 296 ILE B N 1
ATOM 6877 C CA . ILE B 1 296 ? 10.773 30.594 18.625 1 94.62 296 ILE B CA 1
ATOM 6878 C C . ILE B 1 296 ? 11.727 30.188 19.75 1 94.62 296 ILE B C 1
ATOM 6880 O O . ILE B 1 296 ? 12.289 31.062 20.422 1 94.62 296 ILE B O 1
ATOM 6884 N N . ALA B 1 297 ? 11.82 28.938 20.031 1 96.81 297 ALA B N 1
ATOM 6885 C CA . ALA B 1 297 ? 12.781 28.422 21 1 96.81 297 ALA B CA 1
ATOM 6886 C C . ALA B 1 297 ? 14.211 28.641 20.516 1 96.81 297 ALA B C 1
ATOM 6888 O O . ALA B 1 297 ? 14.508 28.469 19.328 1 96.81 297 ALA B O 1
ATOM 6889 N N . ARG B 1 298 ? 15.109 28.906 21.375 1 96.56 298 ARG B N 1
ATOM 6890 C CA . ARG B 1 298 ? 16.5 29.172 21.016 1 96.56 298 ARG B CA 1
ATOM 6891 C C . ARG B 1 298 ? 17.203 27.891 20.578 1 96.56 298 ARG B C 1
ATOM 6893 O O . ARG B 1 298 ? 18.203 27.953 19.875 1 96.56 298 ARG B O 1
ATOM 6900 N N . SER B 1 299 ? 16.703 26.828 21.109 1 97.12 299 SER B N 1
ATOM 6901 C CA . SER B 1 299 ? 17.266 25.531 20.719 1 97.12 299 SER B CA 1
ATOM 6902 C C . SER B 1 299 ? 16.172 24.484 20.547 1 97.12 299 SER B C 1
ATOM 6904 O O . SER B 1 299 ? 15.211 24.453 21.312 1 97.12 299 SER B O 1
ATOM 6906 N N . PHE B 1 300 ? 16.359 23.688 19.5 1 98.12 300 PHE B N 1
ATOM 6907 C CA . PHE B 1 300 ? 15.422 22.594 19.25 1 98.12 300 PHE B CA 1
ATOM 6908 C C . PHE B 1 300 ? 15.984 21.266 19.734 1 98.12 300 PHE B C 1
ATOM 6910 O O . PHE B 1 300 ? 15.258 20.281 19.844 1 98.12 300 PHE B O 1
ATOM 6917 N N . PHE B 1 301 ? 17.266 21.141 19.984 1 97.38 301 PHE B N 1
ATOM 6918 C CA . PHE B 1 301 ? 17.969 19.922 20.406 1 97.38 301 PHE B CA 1
ATOM 6919 C C . PHE B 1 301 ? 18.969 20.25 21.516 1 97.38 301 PHE B C 1
ATOM 6921 O O . PHE B 1 301 ? 19.875 21.047 21.344 1 97.38 301 PHE B O 1
ATOM 6928 N N . MET B 1 302 ? 18.734 19.578 22.734 1 94.81 302 MET B N 1
ATOM 6929 C CA . MET B 1 302 ? 19.516 19.938 23.906 1 94.81 302 MET B CA 1
ATOM 6930 C C . MET B 1 302 ? 20.109 18.688 24.562 1 94.81 302 MET B C 1
ATOM 6932 O O . MET B 1 302 ? 19.484 17.625 24.547 1 94.81 302 MET B O 1
ATOM 6936 N N . LYS B 1 303 ? 21.297 18.797 25.078 1 93.62 303 LYS B N 1
ATOM 6937 C CA . LYS B 1 303 ? 21.969 17.812 25.938 1 93.62 303 LYS B CA 1
ATOM 6938 C C . LYS B 1 303 ? 22.172 16.5 25.188 1 93.62 303 LYS B C 1
ATOM 6940 O O . LYS B 1 303 ? 22.328 15.445 25.828 1 93.62 303 LYS B O 1
ATOM 6945 N N . GLY B 1 304 ? 21.969 16.484 23.906 1 94.06 304 GLY B N 1
ATOM 6946 C CA . GLY B 1 304 ? 22.234 15.32 23.078 1 94.06 304 GLY B CA 1
ATOM 6947 C C . GLY B 1 304 ? 21.156 14.273 23.156 1 94.06 304 GLY B C 1
ATOM 6948 O O . GLY B 1 304 ? 21.312 13.164 22.641 1 94.06 304 GLY B O 1
ATOM 6949 N N . CYS B 1 305 ? 19.984 14.617 23.859 1 96.81 305 CYS B N 1
ATOM 6950 C CA . CYS B 1 305 ? 19.016 13.547 24.031 1 96.81 305 CYS B CA 1
ATOM 6951 C C . CYS B 1 305 ? 17.609 14.117 24.141 1 96.81 305 CYS B C 1
ATOM 6953 O O . CYS B 1 305 ? 16.625 13.359 24.188 1 96.81 305 CYS B O 1
ATOM 6955 N N . VAL B 1 306 ? 17.406 15.438 24.172 1 97.69 306 VAL B N 1
ATOM 6956 C CA . VAL B 1 306 ? 16.094 16.047 24.25 1 97.69 306 VAL B CA 1
ATOM 6957 C C . VAL B 1 306 ? 15.828 16.891 23.016 1 97.69 306 VAL B C 1
ATOM 6959 O O . VAL B 1 306 ? 16.625 17.766 22.672 1 97.69 306 VAL B O 1
ATOM 6962 N N . LEU B 1 307 ? 14.75 16.641 22.344 1 98.5 307 LEU B N 1
ATOM 6963 C CA . LEU B 1 307 ? 14.352 17.359 21.141 1 98.5 307 LEU B CA 1
ATOM 6964 C C . LEU B 1 307 ? 12.992 18.031 21.328 1 98.5 307 LEU B C 1
ATOM 6966 O O . LEU B 1 307 ? 12.133 17.5 22.031 1 98.5 307 LEU B O 1
ATOM 6970 N N . LEU B 1 308 ? 12.805 19.203 20.766 1 98.69 308 LEU B N 1
ATOM 6971 C CA . LEU B 1 308 ? 11.516 19.891 20.719 1 98.69 308 LEU B CA 1
ATOM 6972 C C . LEU B 1 308 ? 10.945 19.875 19.312 1 98.69 308 LEU B C 1
ATOM 6974 O O . LEU B 1 308 ? 11.703 19.891 18.328 1 98.69 308 LEU B O 1
ATOM 6978 N N . ALA B 1 309 ? 9.656 19.828 19.172 1 98.38 309 ALA B N 1
ATOM 6979 C CA . ALA B 1 309 ? 9 19.859 17.875 1 98.38 309 ALA B CA 1
ATOM 6980 C C . ALA B 1 309 ? 7.652 20.578 17.953 1 98.38 309 ALA B C 1
ATOM 6982 O O . ALA B 1 309 ? 6.98 20.547 18.984 1 98.38 309 ALA B O 1
ATOM 6983 N N . GLY B 1 310 ? 7.238 21.219 16.859 1 96.69 310 GLY B N 1
ATOM 6984 C CA . GLY B 1 310 ? 5.957 21.906 16.781 1 96.69 310 GLY B CA 1
ATOM 6985 C C . GLY B 1 310 ? 5.91 23.172 17.609 1 96.69 310 GLY B C 1
ATOM 6986 O O . GLY B 1 310 ? 6.891 23.922 17.672 1 96.69 310 GLY B O 1
ATOM 6987 N N . ASP B 1 311 ? 4.762 23.391 18.219 1 93.88 311 ASP B N 1
ATOM 6988 C CA . ASP B 1 311 ? 4.539 24.641 18.953 1 93.88 311 ASP B CA 1
ATOM 6989 C C . ASP B 1 311 ? 5.469 24.734 20.172 1 93.88 311 ASP B C 1
ATOM 6991 O O . ASP B 1 311 ? 5.676 25.812 20.719 1 93.88 311 ASP B O 1
ATOM 6995 N N . ALA B 1 312 ? 6.043 23.594 20.562 1 96.62 312 ALA B N 1
ATOM 6996 C CA . ALA B 1 312 ? 7.059 23.625 21.609 1 96.62 312 ALA B CA 1
ATOM 6997 C C . ALA B 1 312 ? 8.312 24.359 21.141 1 96.62 312 ALA B C 1
ATOM 6999 O O . ALA B 1 312 ? 9.039 24.938 21.953 1 96.62 312 ALA B O 1
ATOM 7000 N N . CYS B 1 313 ? 8.539 24.375 19.859 1 95.5 313 CYS B N 1
ATOM 7001 C CA . CYS B 1 313 ? 9.688 25.031 19.25 1 95.5 313 CYS B CA 1
ATOM 7002 C C . CYS B 1 313 ? 9.32 26.438 18.797 1 95.5 313 CYS B C 1
ATOM 7004 O O . CYS B 1 313 ? 10.156 27.344 18.828 1 95.5 313 CYS B O 1
ATOM 7006 N N . HIS B 1 314 ? 8.102 26.547 18.328 1 93.56 314 HIS B N 1
ATOM 7007 C CA . HIS B 1 314 ? 7.738 27.797 17.656 1 93.56 314 HIS B CA 1
ATOM 7008 C C . HIS B 1 314 ? 6.227 28 17.672 1 93.56 314 HIS B C 1
ATOM 7010 O O . HIS B 1 314 ? 5.465 27.047 17.531 1 93.56 314 HIS B O 1
ATOM 7016 N N . THR B 1 315 ? 5.832 29.156 17.828 1 87.44 315 THR B N 1
ATOM 7017 C CA . THR B 1 315 ? 4.43 29.547 17.734 1 87.44 315 THR B CA 1
ATOM 7018 C C . THR B 1 315 ? 4.25 30.672 16.719 1 87.44 315 THR B C 1
ATOM 7020 O O . THR B 1 315 ? 5.164 31.469 16.484 1 87.44 315 THR B O 1
ATOM 7023 N N . HIS B 1 316 ? 3.123 30.547 16.031 1 79 316 HIS B N 1
ATOM 7024 C CA . HIS B 1 316 ? 2.803 31.484 14.961 1 79 316 HIS B CA 1
ATOM 7025 C C . HIS B 1 316 ? 1.406 32.062 15.133 1 79 316 HIS B C 1
ATOM 7027 O O . HIS B 1 316 ? 0.64 31.609 15.984 1 79 316 HIS B O 1
ATOM 7033 N N . SER B 1 317 ? 1.292 33.094 14.336 1 69.56 317 SER B N 1
ATOM 7034 C CA . SER B 1 317 ? -0.076 33.594 14.297 1 69.56 317 SER B CA 1
ATOM 7035 C C . SER B 1 317 ? -0.987 32.656 13.5 1 69.56 317 SER B C 1
ATOM 7037 O O . SER B 1 317 ? -0.515 31.875 12.672 1 69.56 317 SER B O 1
ATOM 7039 N N . SER B 1 318 ? -2.182 32.5 13.922 1 60.31 318 SER B N 1
ATOM 7040 C CA . SER B 1 318 ? -3.143 31.625 13.25 1 60.31 318 SER B CA 1
ATOM 7041 C C . SER B 1 318 ? -3.438 32.125 11.836 1 60.31 318 SER B C 1
ATOM 7043 O O . SER B 1 318 ? -3.99 31.375 11.016 1 60.31 318 SER B O 1
ATOM 7045 N N . GLY B 1 319 ? -3.021 33.312 11.539 1 62.44 319 GLY B N 1
ATOM 7046 C CA . GLY B 1 319 ? -3.41 33.938 10.289 1 62.44 319 GLY B CA 1
ATOM 7047 C C . GLY B 1 319 ? -2.854 33.25 9.062 1 62.44 319 GLY B C 1
ATOM 7048 O O . GLY B 1 319 ? -3.463 33.25 7.992 1 62.44 319 GLY B O 1
ATOM 7049 N N . ALA B 1 320 ? -1.841 32.625 9.18 1 63.12 320 ALA B N 1
ATOM 7050 C CA . ALA B 1 320 ? -1.218 32.062 7.988 1 63.12 320 ALA B CA 1
ATOM 7051 C C . ALA B 1 320 ? -1.41 30.547 7.941 1 63.12 320 ALA B C 1
ATOM 7053 O O . ALA B 1 320 ? -0.918 29.875 7.027 1 63.12 320 ALA B O 1
ATOM 7054 N N . ALA B 1 321 ? -2.168 29.969 8.766 1 72.19 321 ALA B N 1
ATOM 7055 C CA . ALA B 1 321 ? -2.479 28.531 8.797 1 72.19 321 ALA B CA 1
ATOM 7056 C C . ALA B 1 321 ? -1.209 27.703 8.672 1 72.19 321 ALA B C 1
ATOM 7058 O O . ALA B 1 321 ? -1.173 26.719 7.918 1 72.19 321 ALA B O 1
ATOM 7059 N N . GLN B 1 322 ? -0.179 28.062 9.422 1 83.12 322 GLN B N 1
ATOM 7060 C CA . GLN B 1 322 ? 1.114 27.422 9.203 1 83.12 322 GLN B CA 1
ATOM 7061 C C . GLN B 1 322 ? 1.511 26.578 10.406 1 83.12 322 GLN B C 1
ATOM 7063 O O . GLN B 1 322 ? 2.412 25.734 10.305 1 83.12 322 GLN B O 1
ATOM 7068 N N . GLY B 1 323 ? 0.857 26.672 11.562 1 86.81 323 GLY B N 1
ATOM 7069 C CA . GLY B 1 323 ? 1.303 26.016 12.781 1 86.81 323 GLY B CA 1
ATOM 7070 C C . GLY B 1 323 ? 1.414 24.5 12.641 1 86.81 323 GLY B C 1
ATOM 7071 O O . GLY B 1 323 ? 2.502 23.938 12.789 1 86.81 323 GLY B O 1
ATOM 7072 N N . MET B 1 324 ? 0.327 23.953 12.273 1 92.31 324 MET B N 1
ATOM 7073 C CA . MET B 1 324 ? 0.327 22.5 12.125 1 92.31 324 MET B CA 1
ATOM 7074 C C . MET B 1 324 ? 1.208 22.062 10.961 1 92.31 324 MET B C 1
ATOM 7076 O O . MET B 1 324 ? 1.938 21.078 11.055 1 92.31 324 MET B O 1
ATOM 7080 N N . ASN B 1 325 ? 1.164 22.797 9.875 1 96 325 ASN B N 1
ATOM 7081 C CA . ASN B 1 325 ? 1.988 22.484 8.719 1 96 325 ASN B CA 1
ATOM 7082 C C . ASN B 1 325 ? 3.473 22.484 9.062 1 96 325 ASN B C 1
ATOM 7084 O O . ASN B 1 325 ? 4.184 21.516 8.773 1 96 325 ASN B O 1
ATOM 7088 N N . THR B 1 326 ? 3.889 23.531 9.703 1 95.94 326 THR B N 1
ATOM 7089 C CA . THR B 1 326 ? 5.289 23.625 10.102 1 95.94 326 THR B CA 1
ATOM 7090 C C . THR B 1 326 ? 5.645 22.531 11.102 1 95.94 326 THR B C 1
ATOM 7092 O O . THR B 1 326 ? 6.734 21.953 11.031 1 95.94 326 THR B O 1
ATOM 7095 N N . GLY B 1 327 ? 4.777 22.297 12.039 1 96.81 327 GLY B N 1
ATOM 7096 C CA . GLY B 1 327 ? 4.992 21.219 13 1 96.81 327 GLY B CA 1
ATOM 7097 C C . GLY B 1 327 ? 5.145 19.859 12.344 1 96.81 327 GLY B C 1
ATOM 7098 O O . GLY B 1 327 ? 5.957 19.047 12.781 1 96.81 327 GLY B O 1
ATOM 7099 N N . ILE B 1 328 ? 4.371 19.594 11.328 1 97.94 328 ILE B N 1
ATOM 7100 C CA . ILE B 1 328 ? 4.461 18.328 10.609 1 97.94 328 ILE B CA 1
ATOM 7101 C C . ILE B 1 328 ? 5.828 18.219 9.938 1 97.94 328 ILE B C 1
ATOM 7103 O O . ILE B 1 328 ? 6.441 17.141 9.945 1 97.94 328 ILE B O 1
ATOM 7107 N N . HIS B 1 329 ? 6.312 19.328 9.375 1 98.25 329 HIS B N 1
ATOM 7108 C CA . HIS B 1 329 ? 7.66 19.328 8.812 1 98.25 329 HIS B CA 1
ATOM 7109 C C . HIS B 1 329 ? 8.695 18.953 9.867 1 98.25 329 HIS B C 1
ATOM 7111 O O . HIS B 1 329 ? 9.641 18.203 9.586 1 98.25 329 HIS B O 1
ATOM 7117 N N . ASP B 1 330 ? 8.5 19.5 11.109 1 98.56 330 ASP B N 1
ATOM 7118 C CA . ASP B 1 330 ? 9.398 19.141 12.203 1 98.56 330 ASP B CA 1
ATOM 7119 C C . ASP B 1 330 ? 9.359 17.641 12.477 1 98.56 330 ASP B C 1
ATOM 7121 O O . ASP B 1 330 ? 10.406 16.984 12.523 1 98.56 330 ASP B O 1
ATOM 7125 N N . ALA B 1 331 ? 8.172 17.172 12.625 1 98.75 331 ALA B N 1
ATOM 7126 C CA . ALA B 1 331 ? 7.988 15.766 12.992 1 98.75 331 ALA B CA 1
ATOM 7127 C C . ALA B 1 331 ? 8.594 14.836 11.938 1 98.75 331 ALA B C 1
ATOM 7129 O O . ALA B 1 331 ? 9.281 13.875 12.273 1 98.75 331 ALA B O 1
ATOM 7130 N N . VAL B 1 332 ? 8.375 15.133 10.68 1 98.75 332 VAL B N 1
ATOM 7131 C CA . VAL B 1 332 ? 8.828 14.273 9.594 1 98.75 332 VAL B CA 1
ATOM 7132 C C . VAL B 1 332 ? 10.352 14.32 9.492 1 98.75 332 VAL B C 1
ATOM 7134 O O . VAL B 1 332 ? 11 13.289 9.312 1 98.75 332 VAL B O 1
ATOM 7137 N N . ASN B 1 333 ? 10.883 15.531 9.617 1 98.69 333 ASN B N 1
ATOM 7138 C CA . ASN B 1 333 ? 12.336 15.688 9.602 1 98.69 333 ASN B CA 1
ATOM 7139 C C . ASN B 1 333 ? 12.992 14.922 10.742 1 98.69 333 ASN B C 1
ATOM 7141 O O . ASN B 1 333 ? 13.992 14.227 10.539 1 98.69 333 ASN B O 1
ATOM 7145 N N . LEU B 1 334 ? 12.406 14.953 11.883 1 98.69 334 LEU B N 1
ATOM 7146 C CA . LEU B 1 334 ? 12.961 14.359 13.094 1 98.69 334 LEU B CA 1
ATOM 7147 C C . LEU B 1 334 ? 12.781 12.844 13.078 1 98.69 334 LEU B C 1
ATOM 7149 O O . LEU B 1 334 ? 13.68 12.109 13.484 1 98.69 334 LEU B O 1
ATOM 7153 N N . GLY B 1 335 ? 11.656 12.352 12.602 1 98.69 335 GLY B N 1
ATOM 7154 C CA . GLY B 1 335 ? 11.242 10.969 12.742 1 98.69 335 GLY B CA 1
ATOM 7155 C C . GLY B 1 335 ? 12.227 9.984 12.133 1 98.69 335 GLY B C 1
ATOM 7156 O O . GLY B 1 335 ? 12.633 9.023 12.781 1 98.69 335 GLY B O 1
ATOM 7157 N N . TRP B 1 336 ? 12.609 10.234 10.891 1 98.69 336 TRP B N 1
ATOM 7158 C CA . TRP B 1 336 ? 13.5 9.281 10.234 1 98.69 336 TRP B CA 1
ATOM 7159 C C . TRP B 1 336 ? 14.906 9.344 10.82 1 98.69 336 TRP B C 1
ATOM 7161 O O . TRP B 1 336 ? 15.578 8.32 10.953 1 98.69 336 TRP B O 1
ATOM 7171 N N . LYS B 1 337 ? 15.391 10.555 11.258 1 98.62 337 LYS B N 1
ATOM 7172 C CA . LYS B 1 337 ? 16.703 10.703 11.867 1 98.62 337 LYS B CA 1
ATOM 7173 C C . LYS B 1 337 ? 16.797 9.93 13.18 1 98.62 337 LYS B C 1
ATOM 7175 O O . LYS B 1 337 ? 17.719 9.141 13.383 1 98.62 337 LYS B O 1
ATOM 7180 N N . LEU B 1 338 ? 15.828 10.141 14 1 98.38 338 LEU B N 1
ATOM 7181 C CA . LEU B 1 338 ? 15.805 9.5 15.312 1 98.38 338 LEU B CA 1
ATOM 7182 C C . LEU B 1 338 ? 15.656 7.988 15.172 1 98.38 338 LEU B C 1
ATOM 7184 O O . LEU B 1 338 ? 16.281 7.23 15.922 1 98.38 338 LEU B O 1
ATOM 7188 N N . SER B 1 339 ? 14.867 7.523 14.219 1 98.31 339 SER B N 1
ATOM 7189 C CA . SER B 1 339 ? 14.703 6.094 13.961 1 98.31 339 SER B CA 1
ATOM 7190 C C . SER B 1 339 ? 16.031 5.441 13.609 1 98.31 339 SER B C 1
ATOM 7192 O O . SER B 1 339 ? 16.391 4.398 14.164 1 98.31 339 SER B O 1
ATOM 7194 N N . LEU B 1 340 ? 16.797 6.043 12.703 1 97.69 340 LEU B N 1
ATOM 7195 C CA . LEU B 1 340 ? 18.062 5.469 12.258 1 97.69 340 LEU B CA 1
ATOM 7196 C C . LEU B 1 340 ? 19.078 5.445 13.398 1 97.69 340 LEU B C 1
ATOM 7198 O O . LEU B 1 340 ? 19.812 4.473 13.555 1 97.69 340 LEU B O 1
ATOM 7202 N N . VAL B 1 341 ? 19.109 6.492 14.195 1 97.06 341 VAL B N 1
ATOM 7203 C CA . VAL B 1 341 ? 20.031 6.574 15.32 1 97.06 341 VAL B CA 1
ATOM 7204 C C . VAL B 1 341 ? 19.703 5.492 16.344 1 97.06 341 VAL B C 1
ATOM 7206 O O . VAL B 1 341 ? 20.594 4.773 16.812 1 97.06 341 VAL B O 1
ATOM 7209 N N . LEU B 1 342 ? 18.453 5.316 16.672 1 96.75 342 LEU B N 1
ATOM 7210 C CA . LEU B 1 342 ? 18.016 4.348 17.672 1 96.75 342 LEU B CA 1
ATOM 7211 C C . LEU B 1 342 ? 18.281 2.922 17.203 1 96.75 342 LEU B C 1
ATOM 7213 O O . LEU B 1 342 ? 18.578 2.035 18.016 1 96.75 342 LEU B O 1
ATOM 7217 N N . GLN B 1 343 ? 18.266 2.709 15.914 1 95.31 343 GLN B N 1
ATOM 7218 C CA . GLN B 1 343 ? 18.516 1.39 15.352 1 95.31 343 GLN B CA 1
ATOM 7219 C C . GLN B 1 343 ? 20.016 1.108 15.258 1 95.31 343 GLN B C 1
ATOM 7221 O O . GLN B 1 343 ? 20.422 0.005 14.891 1 95.31 343 GLN B O 1
ATOM 7226 N N . GLY B 1 344 ? 20.828 2.094 15.5 1 94.56 344 GLY B N 1
ATOM 7227 C CA . GLY B 1 344 ? 22.281 1.947 15.391 1 94.56 344 GLY B CA 1
ATOM 7228 C C . GLY B 1 344 ? 22.781 2.037 13.961 1 94.56 344 GLY B C 1
ATOM 7229 O O . GLY B 1 344 ? 23.891 1.606 13.664 1 94.56 344 GLY B O 1
ATOM 7230 N N . LEU B 1 345 ? 21.984 2.59 13.078 1 95.88 345 LEU B N 1
ATOM 7231 C CA . LEU B 1 345 ? 22.312 2.635 11.656 1 95.88 345 LEU B CA 1
ATOM 7232 C C . LEU B 1 345 ? 22.922 3.982 11.281 1 95.88 345 LEU B C 1
ATOM 7234 O O . LEU B 1 345 ? 23.5 4.125 10.203 1 95.88 345 LEU B O 1
ATOM 7238 N N . ALA B 1 346 ? 22.734 5.008 12.109 1 96.56 346 ALA B N 1
ATOM 7239 C CA . ALA B 1 346 ? 23.297 6.332 11.875 1 96.56 346 ALA B CA 1
ATOM 7240 C C . ALA B 1 346 ? 24.016 6.852 13.117 1 96.56 346 ALA B C 1
ATOM 7242 O O . ALA B 1 346 ? 23.656 6.48 14.242 1 96.56 346 ALA B O 1
ATOM 7243 N N . ASN B 1 347 ? 24.984 7.781 12.875 1 95.19 347 ASN B N 1
ATOM 7244 C CA . ASN B 1 347 ? 25.672 8.492 13.953 1 95.19 347 ASN B CA 1
ATOM 7245 C C . ASN B 1 347 ? 24.734 9.445 14.688 1 95.19 347 ASN B C 1
ATOM 7247 O O . ASN B 1 347 ? 23.984 10.195 14.055 1 95.19 347 ASN B O 1
ATOM 7251 N N . PRO B 1 348 ? 24.766 9.43 16.031 1 95.12 348 PRO B N 1
ATOM 7252 C CA . PRO B 1 348 ? 23.891 10.32 16.797 1 95.12 348 PRO B CA 1
ATOM 7253 C C . PRO B 1 348 ? 24.047 11.789 16.391 1 95.12 348 PRO B C 1
ATOM 7255 O O . PRO B 1 348 ? 23.109 12.578 16.547 1 95.12 348 PRO B O 1
ATOM 7258 N N . ASP B 1 349 ? 25.188 12.148 15.82 1 94.19 349 ASP B N 1
ATOM 7259 C CA . ASP B 1 349 ? 25.438 13.523 15.406 1 94.19 349 ASP B CA 1
ATOM 7260 C C . ASP B 1 349 ? 24.484 13.945 14.289 1 94.19 349 ASP B C 1
ATOM 7262 O O . ASP B 1 349 ? 24.328 15.133 14.008 1 94.19 349 ASP B O 1
ATOM 7266 N N . LEU B 1 350 ? 23.875 12.93 13.656 1 96.94 350 LEU B N 1
ATOM 7267 C CA . LEU B 1 350 ? 22.875 13.195 12.625 1 96.94 350 LEU B CA 1
ATOM 7268 C C . LEU B 1 350 ? 21.734 14.062 13.18 1 96.94 350 LEU B C 1
ATOM 7270 O O . LEU B 1 350 ? 21.156 14.867 12.445 1 96.94 350 LEU B O 1
ATOM 7274 N N . LEU B 1 351 ? 21.484 13.977 14.484 1 97.31 351 LEU B N 1
ATOM 7275 C CA . LEU B 1 351 ? 20.344 14.648 15.094 1 97.31 351 LEU B CA 1
ATOM 7276 C C . LEU B 1 351 ? 20.562 16.156 15.148 1 97.31 351 LEU B C 1
ATOM 7278 O O . LEU B 1 351 ? 19.609 16.922 15.234 1 97.31 351 LEU B O 1
ATOM 7282 N N . HIS B 1 352 ? 21.812 16.609 15.039 1 96.81 352 HIS B N 1
ATOM 7283 C CA . HIS B 1 352 ? 22.094 18.031 15 1 96.81 352 HIS B CA 1
ATOM 7284 C C . HIS B 1 352 ? 21.547 18.672 13.727 1 96.81 352 HIS B C 1
ATOM 7286 O O . HIS B 1 352 ? 21.219 19.859 13.711 1 96.81 352 HIS B O 1
ATOM 7292 N N . SER B 1 353 ? 21.453 17.859 12.688 1 97.69 353 SER B N 1
ATOM 7293 C CA . SER B 1 353 ? 20.953 18.375 11.422 1 97.69 353 SER B CA 1
ATOM 7294 C C . SER B 1 353 ? 19.484 18.812 11.539 1 97.69 353 SER B C 1
ATOM 7296 O O . SER B 1 353 ? 19 19.594 10.727 1 97.69 353 SER B O 1
ATOM 7298 N N . TYR B 1 354 ? 18.781 18.281 12.547 1 98.12 354 TYR B N 1
ATOM 7299 C CA . TYR B 1 354 ? 17.391 18.641 12.75 1 98.12 354 TYR B CA 1
ATOM 7300 C C . TYR B 1 354 ? 17.234 20.141 12.984 1 98.12 354 TYR B C 1
ATOM 7302 O O . TYR B 1 354 ? 16.531 20.828 12.227 1 98.12 354 TYR B O 1
ATOM 7310 N N . GLU B 1 355 ? 17.891 20.641 13.977 1 97.44 355 GLU B N 1
ATOM 7311 C CA . GLU B 1 355 ? 17.828 22.062 14.289 1 97.44 355 GLU B CA 1
ATOM 7312 C C . GLU B 1 355 ? 18.406 22.891 13.148 1 97.44 355 GLU B C 1
ATOM 7314 O O . GLU B 1 355 ? 17.828 23.922 12.781 1 97.44 355 GLU B O 1
ATOM 7319 N N . ASN B 1 356 ? 19.5 22.422 12.539 1 96.75 356 ASN B N 1
ATOM 7320 C CA . ASN B 1 356 ? 20.156 23.172 11.469 1 96.75 356 ASN B CA 1
ATOM 7321 C C . ASN B 1 356 ? 19.234 23.359 10.266 1 96.75 356 ASN B C 1
ATOM 7323 O O . ASN B 1 356 ? 19.312 24.375 9.57 1 96.75 356 ASN B O 1
ATOM 7327 N N . GLU B 1 357 ? 18.391 22.406 10.07 1 97.75 357 GLU B N 1
ATOM 7328 C CA . GLU B 1 357 ? 17.516 22.453 8.906 1 97.75 357 GLU B CA 1
ATOM 7329 C C . GLU B 1 357 ? 16.203 23.172 9.227 1 97.75 357 GLU B C 1
ATOM 7331 O O . GLU B 1 357 ? 15.719 23.984 8.43 1 97.75 357 GLU B O 1
ATOM 7336 N N . ARG B 1 358 ? 15.656 22.984 10.391 1 97.5 358 ARG B N 1
ATOM 7337 C CA . ARG B 1 358 ? 14.297 23.438 10.688 1 97.5 358 ARG B CA 1
ATOM 7338 C C . ARG B 1 358 ? 14.297 24.875 11.211 1 97.5 358 ARG B C 1
ATOM 7340 O O . ARG B 1 358 ? 13.445 25.672 10.828 1 97.5 358 ARG B O 1
ATOM 7347 N N . ARG B 1 359 ? 15.25 25.281 12.008 1 95.75 359 ARG B N 1
ATOM 7348 C CA . ARG B 1 359 ? 15.227 26.562 12.688 1 95.75 359 ARG B CA 1
ATOM 7349 C C . ARG B 1 359 ? 15.258 27.719 11.688 1 95.75 359 ARG B C 1
ATOM 7351 O O . ARG B 1 359 ? 14.469 28.656 11.797 1 95.75 359 ARG B O 1
ATOM 7358 N N . PRO B 1 360 ? 16.141 27.641 10.602 1 94.88 360 PRO B N 1
ATOM 7359 C CA . PRO B 1 360 ? 16.109 28.75 9.633 1 94.88 360 PRO B CA 1
ATOM 7360 C C . PRO B 1 360 ? 14.773 28.891 8.93 1 94.88 360 PRO B C 1
ATOM 7362 O O . PRO B 1 360 ? 14.328 30 8.648 1 94.88 360 PRO B O 1
ATOM 7365 N N . ASN B 1 361 ? 14.125 27.859 8.609 1 93.38 361 ASN B N 1
ATOM 7366 C CA . ASN B 1 361 ? 12.828 27.891 7.941 1 93.38 361 ASN B CA 1
ATOM 7367 C C . ASN B 1 361 ? 11.742 28.422 8.867 1 93.38 361 ASN B C 1
ATOM 7369 O O . ASN B 1 361 ? 10.836 29.141 8.422 1 93.38 361 ASN B O 1
ATOM 7373 N N . VAL B 1 362 ? 11.812 28.078 10.133 1 93.25 362 VAL B N 1
ATOM 7374 C CA . VAL B 1 362 ? 10.867 28.594 11.125 1 93.25 362 VAL B CA 1
ATOM 7375 C C . VAL B 1 362 ? 11.039 30.109 11.273 1 93.25 362 VAL B C 1
ATOM 7377 O O . VAL B 1 362 ? 10.055 30.844 11.352 1 93.25 362 VAL B O 1
ATOM 7380 N N . GLN B 1 363 ? 12.273 30.531 11.289 1 91.38 363 GLN B N 1
ATOM 7381 C CA . GLN B 1 363 ? 12.555 31.953 11.383 1 91.38 363 GLN B CA 1
ATOM 7382 C C . GLN B 1 363 ? 11.977 32.719 10.188 1 91.38 363 GLN B C 1
ATOM 7384 O O . GLN B 1 363 ? 11.398 33.781 10.344 1 91.38 363 GLN B O 1
ATOM 7389 N N . LYS B 1 364 ? 12.133 32.156 9.062 1 89.19 364 LYS B N 1
ATOM 7390 C CA . LYS B 1 364 ? 11.562 32.75 7.859 1 89.19 364 LYS B CA 1
ATOM 7391 C C . LYS B 1 364 ? 10.047 32.875 7.965 1 89.19 364 LYS B C 1
ATOM 7393 O O . LYS B 1 364 ? 9.461 33.875 7.578 1 89.19 364 LYS B O 1
ATOM 7398 N N . LEU B 1 365 ? 9.438 31.875 8.43 1 88.19 365 LEU B N 1
ATOM 7399 C CA . LEU B 1 365 ? 7.988 31.844 8.594 1 88.19 365 LEU B CA 1
ATOM 7400 C C . LEU B 1 365 ? 7.535 32.938 9.578 1 88.19 365 LEU B C 1
ATOM 7402 O O . LEU B 1 365 ? 6.527 33.594 9.344 1 88.19 365 LEU B O 1
ATOM 7406 N N . ILE B 1 366 ? 8.227 33.031 10.672 1 84.94 366 ILE B N 1
ATOM 7407 C CA . ILE B 1 366 ? 7.871 34 11.695 1 84.94 366 ILE B CA 1
ATOM 7408 C C . ILE B 1 366 ? 7.941 35.406 11.109 1 84.94 366 ILE B C 1
ATOM 7410 O O . ILE B 1 366 ? 7.066 36.25 11.367 1 84.94 366 ILE B O 1
ATOM 7414 N N . ASN B 1 367 ? 8.922 35.656 10.289 1 83.12 367 ASN B N 1
ATOM 7415 C CA . ASN B 1 367 ? 9.062 36.969 9.664 1 83.12 367 ASN B CA 1
ATOM 7416 C C . ASN B 1 367 ? 7.895 37.25 8.719 1 83.12 367 ASN B C 1
ATOM 7418 O O . ASN B 1 367 ? 7.355 38.375 8.727 1 83.12 367 ASN B O 1
ATOM 7422 N N . TYR B 1 368 ? 7.531 36.281 8 1 81.62 368 TYR B N 1
ATOM 7423 C CA . TYR B 1 368 ? 6.395 36.406 7.094 1 81.62 368 TYR B CA 1
ATOM 7424 C C . TYR B 1 368 ? 5.094 36.562 7.871 1 81.62 368 TYR B C 1
ATOM 7426 O O . TYR B 1 368 ? 4.238 37.375 7.484 1 81.62 368 TYR B O 1
ATOM 7434 N N . ASP B 1 369 ? 4.926 35.844 8.883 1 82.06 369 ASP B N 1
ATOM 7435 C CA . ASP B 1 369 ? 3.719 35.844 9.703 1 82.06 369 ASP B CA 1
ATOM 7436 C C . ASP B 1 369 ? 3.5 37.219 10.352 1 82.06 369 ASP B C 1
ATOM 7438 O O . ASP B 1 369 ? 2.357 37.656 10.523 1 82.06 369 ASP B O 1
ATOM 7442 N N . LYS B 1 370 ? 4.531 37.875 10.719 1 79.38 370 LYS B N 1
ATOM 7443 C CA . LYS B 1 370 ? 4.43 39.219 11.297 1 79.38 370 LYS B CA 1
ATOM 7444 C C . LYS B 1 370 ? 3.768 40.188 10.32 1 79.38 370 LYS B C 1
ATOM 7446 O O . LYS B 1 370 ? 2.861 40.938 10.703 1 79.38 370 LYS B O 1
ATOM 7451 N N . ASP B 1 371 ? 4.176 40.125 9.172 1 82.38 371 ASP B N 1
ATOM 7452 C CA . ASP B 1 371 ? 3.627 41 8.141 1 82.38 371 ASP B CA 1
ATOM 7453 C C . ASP B 1 371 ? 2.16 40.656 7.867 1 82.38 371 ASP B C 1
ATOM 7455 O O . ASP B 1 371 ? 1.324 41.562 7.781 1 82.38 371 ASP B O 1
ATOM 7459 N N . ILE B 1 372 ? 1.862 39.438 7.758 1 81.75 372 ILE B N 1
ATOM 7460 C CA . ILE B 1 372 ? 0.51 38.969 7.445 1 81.75 372 ILE B CA 1
ATOM 7461 C C . ILE B 1 372 ? -0.437 39.344 8.578 1 81.75 372 ILE B C 1
ATOM 7463 O O . ILE B 1 372 ? -1.545 39.844 8.336 1 81.75 372 ILE B O 1
ATOM 7467 N N . SER B 1 373 ? -0 39.156 9.75 1 78.19 373 SER B N 1
ATOM 7468 C CA . SER B 1 373 ? -0.825 39.469 10.906 1 78.19 373 SER B CA 1
ATOM 7469 C C . SER B 1 373 ? -1.194 40.938 10.922 1 78.19 373 SER B C 1
ATOM 7471 O O . SER B 1 373 ? -2.344 41.312 11.195 1 78.19 373 SER B O 1
ATOM 7473 N N . ARG B 1 374 ? -0.307 41.781 10.594 1 80.94 374 ARG B N 1
ATOM 7474 C CA . ARG B 1 374 ? -0.566 43.219 10.547 1 80.94 374 ARG B CA 1
ATOM 7475 C C . ARG B 1 374 ? -1.536 43.562 9.422 1 80.94 374 ARG B C 1
ATOM 7477 O O . ARG B 1 374 ? -2.475 44.344 9.617 1 80.94 374 ARG B O 1
ATOM 7484 N N . LEU B 1 375 ? -1.292 42.969 8.398 1 81.88 375 LEU B N 1
ATOM 7485 C CA . LEU B 1 375 ? -2.119 43.25 7.227 1 81.88 375 LEU B CA 1
ATOM 7486 C C . LEU B 1 375 ? -3.545 42.75 7.438 1 81.88 375 LEU B C 1
ATOM 7488 O O . LEU B 1 375 ? -4.504 43.406 7.016 1 81.88 375 LEU B O 1
ATOM 7492 N N . MET B 1 376 ? -3.74 41.688 8.094 1 80.88 376 MET B N 1
ATOM 7493 C CA . MET B 1 376 ? -5.062 41.125 8.359 1 80.88 376 MET B CA 1
ATOM 7494 C C . MET B 1 376 ? -5.859 42.031 9.289 1 80.88 376 MET B C 1
ATOM 7496 O O . MET B 1 376 ? -7.09 42 9.305 1 80.88 376 MET B O 1
ATOM 7500 N N . THR B 1 377 ? -5.16 42.812 10.062 1 78.12 377 THR B N 1
ATOM 7501 C CA . THR B 1 377 ? -5.797 43.781 10.953 1 78.12 377 THR B CA 1
ATOM 7502 C C . THR B 1 377 ? -5.797 45.188 10.336 1 78.12 377 THR B C 1
ATOM 7504 O O . THR B 1 377 ? -5.887 46.188 11.047 1 78.12 377 THR B O 1
ATOM 7507 N N . MET B 1 378 ? -5.555 45.219 9.07 1 80.94 378 MET B N 1
ATOM 7508 C CA . MET B 1 378 ? -5.668 46.406 8.242 1 80.94 378 MET B CA 1
ATOM 7509 C C . MET B 1 378 ? -4.551 47.406 8.555 1 80.94 378 MET B C 1
ATOM 7511 O O . MET B 1 378 ? -4.754 48.625 8.508 1 80.94 378 MET B O 1
ATOM 7515 N N . GLN B 1 379 ? -3.461 46.812 8.977 1 83.44 379 GLN B N 1
ATOM 7516 C CA . GLN B 1 379 ? -2.254 47.594 9.188 1 83.44 379 GLN B CA 1
ATOM 7517 C C . GLN B 1 379 ? -1.151 47.188 8.211 1 83.44 379 GLN B C 1
ATOM 7519 O O . GLN B 1 379 ? -0.97 46 7.934 1 83.44 379 GLN B O 1
ATOM 7524 N N . LEU B 1 380 ? -0.529 48.188 7.656 1 88.06 380 LEU B N 1
ATOM 7525 C CA . LEU B 1 380 ? 0.585 47.906 6.762 1 88.06 380 LEU B CA 1
ATOM 7526 C C . LEU B 1 380 ? 1.78 47.344 7.539 1 88.06 380 LEU B C 1
ATOM 7528 O O . LEU B 1 380 ? 1.914 47.625 8.734 1 88.06 380 LEU B O 1
ATOM 7532 N N . PRO B 1 381 ? 2.689 46.719 6.852 1 86.5 381 PRO B N 1
ATOM 7533 C CA . PRO B 1 381 ? 3.875 46.188 7.535 1 86.5 381 PRO B CA 1
ATOM 7534 C C . PRO B 1 381 ? 4.727 47.281 8.164 1 86.5 381 PRO B C 1
ATOM 7536 O O . PRO B 1 381 ? 4.727 48.406 7.688 1 86.5 381 PRO B O 1
ATOM 7539 N N . GLU B 1 382 ? 5.422 46.969 9.258 1 82.06 382 GLU B N 1
ATOM 7540 C CA . GLU B 1 382 ? 6.219 47.969 9.984 1 82.06 382 GLU B CA 1
ATOM 7541 C C . GLU B 1 382 ? 7.25 48.625 9.07 1 82.06 382 GLU B C 1
ATOM 7543 O O . GLU B 1 382 ? 7.492 49.812 9.172 1 82.06 382 GLU B O 1
ATOM 7548 N N . ASN B 1 383 ? 7.781 47.906 8.172 1 82.44 383 ASN B N 1
ATOM 7549 C CA . ASN B 1 383 ? 8.828 48.406 7.297 1 82.44 383 ASN B CA 1
ATOM 7550 C C . ASN B 1 383 ? 8.297 48.719 5.898 1 82.44 383 ASN B C 1
ATOM 7552 O O . ASN B 1 383 ? 9.047 48.656 4.922 1 82.44 383 ASN B O 1
ATOM 7556 N N . TRP B 1 384 ? 6.996 49.062 5.891 1 87.31 384 TRP B N 1
ATOM 7557 C CA . TRP B 1 384 ? 6.379 49.312 4.594 1 87.31 384 TRP B CA 1
ATOM 7558 C C . TRP B 1 384 ? 6.957 50.594 3.963 1 87.31 384 TRP B C 1
ATOM 7560 O O . TRP B 1 384 ? 6.938 51.656 4.574 1 87.31 384 TRP B O 1
ATOM 7570 N N . GLU B 1 385 ? 7.562 50.469 2.777 1 87.56 385 GLU B N 1
ATOM 7571 C CA . GLU B 1 385 ? 8.188 51.594 2.082 1 87.56 385 GLU B CA 1
ATOM 7572 C C . GLU B 1 385 ? 7.328 52.062 0.918 1 87.56 385 GLU B C 1
ATOM 7574 O O . GLU B 1 385 ? 7.684 53.031 0.232 1 87.56 385 GLU B O 1
ATOM 7579 N N . GLY B 1 386 ? 6.266 51.469 0.697 1 87.06 386 GLY B N 1
ATOM 7580 C CA . GLY B 1 386 ? 5.395 51.844 -0.408 1 87.06 386 GLY B CA 1
ATOM 7581 C C . GLY B 1 386 ? 4.453 52.969 -0.067 1 87.06 386 GLY B C 1
ATOM 7582 O O . GLY B 1 386 ? 4.738 53.781 0.817 1 87.06 386 GLY B O 1
ATOM 7583 N N . ASP B 1 387 ? 3.404 53.125 -0.817 1 89.75 387 ASP B N 1
ATOM 7584 C CA . ASP B 1 387 ? 2.391 54.156 -0.61 1 89.75 387 ASP B CA 1
ATOM 7585 C C . ASP B 1 387 ? 1.751 54.031 0.77 1 89.75 387 ASP B C 1
ATOM 7587 O O . ASP B 1 387 ? 1.152 53 1.088 1 89.75 387 ASP B O 1
ATOM 7591 N N . PRO B 1 388 ? 1.905 54.906 1.624 1 88.81 388 PRO B N 1
ATOM 7592 C CA . PRO B 1 388 ? 1.32 54.844 2.965 1 88.81 388 PRO B CA 1
ATOM 7593 C C . PRO B 1 388 ? -0.199 54.688 2.941 1 88.81 388 PRO B C 1
ATOM 7595 O O . PRO B 1 388 ? -0.801 54.312 3.947 1 88.81 388 PRO B O 1
ATOM 7598 N N . ASN B 1 389 ? -0.781 55.031 1.825 1 89.06 389 ASN B N 1
ATOM 7599 C CA . ASN B 1 389 ? -2.23 54.938 1.703 1 89.06 389 ASN B CA 1
ATOM 7600 C C . ASN B 1 389 ? -2.635 53.688 0.926 1 89.06 389 ASN B C 1
ATOM 7602 O O . ASN B 1 389 ? -3.762 53.594 0.436 1 89.06 389 ASN B O 1
ATOM 7606 N N . ALA B 1 390 ? -1.634 52.812 0.878 1 89.81 390 ALA B N 1
ATOM 7607 C CA . ALA B 1 390 ? -1.935 51.562 0.172 1 89.81 390 ALA B CA 1
ATOM 7608 C C . ALA B 1 390 ? -3.029 50.781 0.887 1 89.81 390 ALA B C 1
ATOM 7610 O O . ALA B 1 390 ? -3.107 50.781 2.117 1 89.81 390 ALA B O 1
ATOM 7611 N N . ASP B 1 391 ? -3.898 50.156 0.082 1 89.44 391 ASP B N 1
ATOM 7612 C CA . ASP B 1 391 ? -4.926 49.281 0.624 1 89.44 391 ASP B CA 1
ATOM 7613 C C . ASP B 1 391 ? -4.305 48.031 1.242 1 89.44 391 ASP B C 1
ATOM 7615 O O . ASP B 1 391 ? -3.748 47.188 0.532 1 89.44 391 ASP B O 1
ATOM 7619 N N . PRO B 1 392 ? -4.445 47.844 2.545 1 89 392 PRO B N 1
ATOM 7620 C CA . PRO B 1 392 ? -3.834 46.688 3.205 1 89 392 PRO B CA 1
ATOM 7621 C C . PRO B 1 392 ? -4.297 45.375 2.615 1 89 392 PRO B C 1
ATOM 7623 O O . PRO B 1 392 ? -3.535 44.406 2.6 1 89 392 PRO B O 1
ATOM 7626 N N . ASN B 1 393 ? -5.441 45.344 2.109 1 87.31 393 ASN B N 1
ATOM 7627 C CA . ASN B 1 393 ? -5.949 44.094 1.524 1 87.31 393 ASN B CA 1
ATOM 7628 C C . ASN B 1 393 ? -5.227 43.75 0.223 1 87.31 393 ASN B C 1
ATOM 7630 O O . ASN B 1 393 ? -4.992 42.594 -0.071 1 87.31 393 ASN B O 1
ATOM 7634 N N . GLU B 1 394 ? -4.953 44.719 -0.517 1 87.31 394 GLU B N 1
ATOM 7635 C CA . GLU B 1 394 ? -4.188 44.5 -1.741 1 87.31 394 GLU B CA 1
ATOM 7636 C C . GLU B 1 394 ? -2.758 44.062 -1.43 1 87.31 394 GLU B C 1
ATOM 7638 O O . GLU B 1 394 ? -2.221 43.156 -2.082 1 87.31 394 GLU B O 1
ATOM 7643 N N . VAL B 1 395 ? -2.252 44.781 -0.451 1 88.31 395 VAL B N 1
ATOM 7644 C CA . VAL B 1 395 ? -0.889 44.438 -0.044 1 88.31 395 VAL B CA 1
ATOM 7645 C C . VAL B 1 395 ? -0.834 43.031 0.506 1 88.31 395 VAL B C 1
ATOM 7647 O O . VAL B 1 395 ? 0.114 42.281 0.234 1 88.31 395 VAL B O 1
ATOM 7650 N N . LEU B 1 396 ? -1.801 42.688 1.241 1 86.25 396 LEU B N 1
ATOM 7651 C CA . LEU B 1 396 ? -1.895 41.312 1.764 1 86.25 396 LEU B CA 1
ATOM 7652 C C . LEU B 1 396 ? -1.893 40.281 0.63 1 86.25 396 LEU B C 1
ATOM 7654 O O . LEU B 1 396 ? -1.159 39.312 0.682 1 86.25 396 LEU B O 1
ATOM 7658 N N . GLY B 1 397 ? -2.652 40.531 -0.365 1 84.56 397 GLY B N 1
ATOM 7659 C CA . GLY B 1 397 ? -2.682 39.656 -1.521 1 84.56 397 GLY B CA 1
ATOM 7660 C C . GLY B 1 397 ? -1.324 39.469 -2.174 1 84.56 397 GLY B C 1
ATOM 7661 O O . GLY B 1 397 ? -0.937 38.344 -2.523 1 84.56 397 GLY B O 1
ATOM 7662 N N . LYS B 1 398 ? -0.652 40.531 -2.295 1 85.56 398 LYS B N 1
ATOM 7663 C CA . LYS B 1 398 ? 0.666 40.5 -2.924 1 85.56 398 LYS B CA 1
ATOM 7664 C C . LYS B 1 398 ? 1.672 39.75 -2.07 1 85.56 398 LYS B C 1
ATOM 7666 O O . LYS B 1 398 ? 2.453 38.938 -2.588 1 85.56 398 LYS B O 1
ATOM 7671 N N . VAL B 1 399 ? 1.592 40.031 -0.813 1 84 399 VAL B N 1
ATOM 7672 C CA . VAL B 1 399 ? 2.518 39.406 0.115 1 84 399 VAL B CA 1
ATOM 7673 C C . VAL B 1 399 ? 2.262 37.875 0.144 1 84 399 VAL B C 1
ATOM 7675 O O . VAL B 1 399 ? 3.201 37.094 0.096 1 84 399 VAL B O 1
ATOM 7678 N N . MET B 1 400 ? 1.062 37.531 0.151 1 85.5 400 MET B N 1
ATOM 7679 C CA . MET B 1 400 ? 0.705 36.125 0.174 1 85.5 400 MET B CA 1
ATOM 7680 C C . MET B 1 400 ? 1.08 35.438 -1.139 1 85.5 400 MET B C 1
ATOM 7682 O O . MET B 1 400 ? 1.539 34.281 -1.143 1 85.5 400 MET B O 1
ATOM 7686 N N . ALA B 1 401 ? 0.891 36.094 -2.188 1 84.44 401 ALA B N 1
ATOM 7687 C CA . ALA B 1 401 ? 1.259 35.531 -3.494 1 84.44 401 ALA B CA 1
ATOM 7688 C C . ALA B 1 401 ? 2.768 35.344 -3.598 1 84.44 401 ALA B C 1
ATOM 7690 O O . ALA B 1 401 ? 3.227 34.344 -4.141 1 84.44 401 ALA B O 1
ATOM 7691 N N . GLU B 1 402 ? 3.445 36.281 -3.09 1 82 402 GLU B N 1
ATOM 7692 C CA . GLU B 1 402 ? 4.902 36.219 -3.129 1 82 402 GLU B CA 1
ATOM 7693 C C . GLU B 1 402 ? 5.422 35.094 -2.256 1 82 402 GLU B C 1
ATOM 7695 O O . GLU B 1 402 ? 6.43 34.438 -2.586 1 82 402 GLU B O 1
ATOM 7700 N N . ALA B 1 403 ? 4.668 34.812 -1.264 1 84.38 403 ALA B N 1
ATOM 7701 C CA . ALA B 1 403 ? 5.074 33.781 -0.32 1 84.38 403 ALA B CA 1
ATOM 7702 C C . ALA B 1 403 ? 4.387 32.438 -0.637 1 84.38 403 ALA B C 1
ATOM 7704 O O . ALA B 1 403 ? 4.473 31.484 0.141 1 84.38 403 ALA B O 1
ATOM 7705 N N . ALA B 1 404 ? 3.799 32.375 -1.751 1 86.69 404 ALA B N 1
ATOM 7706 C CA . ALA B 1 404 ? 2.904 31.266 -2.07 1 86.69 404 ALA B CA 1
ATOM 7707 C C . ALA B 1 404 ? 3.645 29.938 -2.023 1 86.69 404 ALA B C 1
ATOM 7709 O O . ALA B 1 404 ? 3.152 28.969 -1.441 1 86.69 404 ALA B O 1
ATOM 7710 N N . THR B 1 405 ? 4.824 29.859 -2.602 1 88.5 405 THR B N 1
ATOM 7711 C CA . THR B 1 405 ? 5.57 28.609 -2.67 1 88.5 405 THR B CA 1
ATOM 7712 C C . THR B 1 405 ? 6.055 28.203 -1.283 1 88.5 405 THR B C 1
ATOM 7714 O O . THR B 1 405 ? 6.117 27 -0.974 1 88.5 405 THR B O 1
ATOM 7717 N N . PHE B 1 406 ? 6.34 29.172 -0.537 1 88.06 406 PHE B N 1
ATOM 7718 C CA . PHE B 1 406 ? 6.738 28.906 0.838 1 88.06 406 PHE B CA 1
ATOM 7719 C C . PHE B 1 406 ? 5.535 28.516 1.685 1 88.06 406 PHE B C 1
ATOM 7721 O O . PHE B 1 406 ? 5.594 27.547 2.455 1 88.06 406 PHE B O 1
ATOM 7728 N N . SER B 1 407 ? 4.43 29.172 1.497 1 88.19 407 SER B N 1
ATOM 7729 C CA . SER B 1 407 ? 3.223 28.938 2.283 1 88.19 407 SER B CA 1
ATOM 7730 C C . SER B 1 407 ? 2.625 27.562 1.979 1 88.19 407 SER B C 1
ATOM 7732 O O . SER B 1 407 ? 2.078 26.906 2.867 1 88.19 407 SER B O 1
ATOM 7734 N N . SER B 1 408 ? 2.764 27.141 0.712 1 92.31 408 SER B N 1
ATOM 7735 C CA . SER B 1 408 ? 2.275 25.828 0.337 1 92.31 408 SER B CA 1
ATOM 7736 C C . SER B 1 408 ? 3.227 24.734 0.807 1 92.31 408 SER B C 1
ATOM 7738 O O . SER B 1 408 ? 2.883 23.547 0.777 1 92.31 408 SER B O 1
ATOM 7740 N N . GLY B 1 409 ? 4.395 25.125 1.244 1 93.75 409 GLY B N 1
ATOM 7741 C CA . GLY B 1 409 ? 5.441 24.203 1.67 1 93.75 409 GLY B CA 1
ATOM 7742 C C . GLY B 1 409 ? 6.273 23.672 0.519 1 93.75 409 GLY B C 1
ATOM 7743 O O . GLY B 1 409 ? 7.328 23.062 0.734 1 93.75 409 GLY B O 1
ATOM 7744 N N . LEU B 1 410 ? 5.875 23.891 -0.718 1 94.75 410 LEU B N 1
ATOM 7745 C CA . LEU B 1 410 ? 6.52 23.297 -1.885 1 94.75 410 LEU B CA 1
ATOM 7746 C C . LEU B 1 410 ? 7.859 23.969 -2.164 1 94.75 410 LEU B C 1
ATOM 7748 O O . LEU B 1 410 ? 8.727 23.391 -2.824 1 94.75 410 LEU B O 1
ATOM 7752 N N . GLY B 1 411 ? 8.023 25.188 -1.628 1 93.19 411 GLY B N 1
ATOM 7753 C CA . GLY B 1 411 ? 9.242 25.938 -1.855 1 93.19 411 GLY B CA 1
ATOM 7754 C C . GLY B 1 411 ? 10.195 25.906 -0.677 1 93.19 411 GLY B C 1
ATOM 7755 O O . GLY B 1 411 ? 11.25 26.547 -0.7 1 93.19 411 GLY B O 1
ATOM 7756 N N . ILE B 1 412 ? 9.875 25.141 0.373 1 94.5 412 ILE B N 1
ATOM 7757 C CA . ILE B 1 412 ? 10.758 24.984 1.523 1 94.5 412 ILE B CA 1
ATOM 7758 C C . ILE B 1 412 ? 11.984 24.172 1.13 1 94.5 412 ILE B C 1
ATOM 7760 O O . ILE B 1 412 ? 11.867 23.141 0.472 1 94.5 412 ILE B O 1
ATOM 7764 N N . TYR B 1 413 ? 13.141 24.594 1.418 1 96 413 TYR B N 1
ATOM 7765 C CA . TYR B 1 413 ? 14.367 23.875 1.122 1 96 413 TYR B CA 1
ATOM 7766 C C . TYR B 1 413 ? 15.367 24 2.268 1 96 413 TYR B C 1
ATOM 7768 O O . TYR B 1 413 ? 15.211 24.859 3.137 1 96 413 TYR B O 1
ATOM 7776 N N . TYR B 1 414 ? 16.25 23.125 2.375 1 97.12 414 TYR B N 1
ATOM 7777 C CA . TYR B 1 414 ? 17.391 23.141 3.295 1 97.12 414 TYR B CA 1
ATOM 7778 C C . TYR B 1 414 ? 18.672 23.531 2.572 1 97.12 414 TYR B C 1
ATOM 7780 O O . TYR B 1 414 ? 18.938 23.062 1.465 1 97.12 414 TYR B O 1
ATOM 7788 N N . GLU B 1 415 ? 19.391 24.391 3.193 1 95.12 415 GLU B N 1
ATOM 7789 C CA . GLU B 1 415 ? 20.609 24.875 2.566 1 95.12 415 GLU B CA 1
ATOM 7790 C C . GLU B 1 415 ? 21.625 23.75 2.404 1 95.12 415 GLU B C 1
ATOM 7792 O O . GLU B 1 415 ? 21.688 22.828 3.229 1 95.12 415 GLU B O 1
ATOM 7797 N N . PRO B 1 416 ? 22.391 23.844 1.325 1 92.88 416 PRO B N 1
ATOM 7798 C CA . PRO B 1 416 ? 23.469 22.859 1.193 1 92.88 416 PRO B CA 1
ATOM 7799 C C . PRO B 1 416 ? 24.359 22.797 2.428 1 92.88 416 PRO B C 1
ATOM 7801 O O . PRO B 1 416 ? 24.641 23.828 3.045 1 92.88 416 PRO B O 1
ATOM 7804 N N . ASP B 1 417 ? 24.781 21.672 2.754 1 93.69 417 ASP B N 1
ATOM 7805 C CA . ASP B 1 417 ? 25.656 21.453 3.904 1 93.69 417 ASP B CA 1
ATOM 7806 C C . ASP B 1 417 ? 26.672 20.359 3.619 1 93.69 417 ASP B C 1
ATOM 7808 O O . ASP B 1 417 ? 26.859 19.953 2.469 1 93.69 417 ASP B O 1
ATOM 7812 N N . SER B 1 418 ? 27.422 20.031 4.598 1 92.81 418 SER B N 1
ATOM 7813 C CA . SER B 1 418 ? 28.484 19.047 4.402 1 92.81 418 SER B CA 1
ATOM 7814 C C . SER B 1 418 ? 28.062 17.656 4.871 1 92.81 418 SER B C 1
ATOM 7816 O O . SER B 1 418 ? 28.891 16.75 4.996 1 92.81 418 SER B O 1
ATOM 7818 N N . LEU B 1 419 ? 26.75 17.516 5.051 1 95.44 419 LEU B N 1
ATOM 7819 C CA . LEU B 1 419 ? 26.297 16.281 5.656 1 95.44 419 LEU B CA 1
ATOM 7820 C C . LEU B 1 419 ? 25.156 15.664 4.84 1 95.44 419 LEU B C 1
ATOM 7822 O O . LEU B 1 419 ? 25.406 14.805 3.986 1 95.44 419 LEU B O 1
ATOM 7826 N N . LEU B 1 420 ? 23.969 16.234 4.844 1 97 420 LEU B N 1
ATOM 7827 C CA . LEU B 1 420 ? 22.781 15.617 4.273 1 97 420 LEU B CA 1
ATOM 7828 C C . LEU B 1 420 ? 22.469 16.203 2.896 1 97 420 LEU B C 1
ATOM 7830 O O . LEU B 1 420 ? 22.047 15.477 1.995 1 97 420 LEU B O 1
ATOM 7834 N N . ASN B 1 421 ? 22.562 17.469 2.738 1 97.19 421 ASN B N 1
ATOM 7835 C CA . ASN B 1 421 ? 22.281 18.172 1.493 1 97.19 421 ASN B CA 1
ATOM 7836 C C . ASN B 1 421 ? 23.562 18.547 0.761 1 97.19 421 ASN B C 1
ATOM 7838 O O . ASN B 1 421 ? 23.859 19.719 0.574 1 97.19 421 ASN B O 1
ATOM 7842 N N . LEU B 1 422 ? 24.203 17.578 0.226 1 95.44 422 LEU B N 1
ATOM 7843 C CA . LEU B 1 422 ? 25.562 17.703 -0.257 1 95.44 422 LEU B CA 1
ATOM 7844 C C . LEU B 1 422 ? 25.594 17.969 -1.758 1 95.44 422 LEU B C 1
ATOM 7846 O O . LEU B 1 422 ? 25.062 17.188 -2.543 1 95.44 422 LEU B O 1
ATOM 7850 N N . LEU B 1 423 ? 26.203 19.047 -2.143 1 91.5 423 LEU B N 1
ATOM 7851 C CA . LEU B 1 423 ? 26.406 19.375 -3.551 1 91.5 423 LEU B CA 1
ATOM 7852 C C . LEU B 1 423 ? 27.656 18.688 -4.086 1 91.5 423 LEU B C 1
ATOM 7854 O O . LEU B 1 423 ? 28.766 18.969 -3.627 1 91.5 423 LEU B O 1
ATOM 7858 N N . GLN B 1 424 ? 27.484 17.719 -4.906 1 87.25 424 GLN B N 1
ATOM 7859 C CA . GLN B 1 424 ? 28.641 17.031 -5.484 1 87.25 424 GLN B CA 1
ATOM 7860 C C . GLN B 1 424 ? 28.766 17.344 -6.977 1 87.25 424 GLN B C 1
ATOM 7862 O O . GLN B 1 424 ? 29.844 17.203 -7.551 1 87.25 424 GLN B O 1
ATOM 7867 N N . ALA B 1 425 ? 27.719 17.5 -7.684 1 79.75 425 ALA B N 1
ATOM 7868 C CA . ALA B 1 425 ? 27.703 17.875 -9.094 1 79.75 425 ALA B CA 1
ATOM 7869 C C . ALA B 1 425 ? 26.766 19.031 -9.359 1 79.75 425 ALA B C 1
ATOM 7871 O O . ALA B 1 425 ? 25.625 19.031 -8.883 1 79.75 425 ALA B O 1
ATOM 7872 N N . SER B 1 426 ? 27.562 20 -10.078 1 73.38 426 SER B N 1
ATOM 7873 C CA . SER B 1 426 ? 26.719 21.172 -10.383 1 73.38 426 SER B CA 1
ATOM 7874 C C . SER B 1 426 ? 26.125 21.078 -11.789 1 73.38 426 SER B C 1
ATOM 7876 O O . SER B 1 426 ? 26.719 20.438 -12.672 1 73.38 426 SER B O 1
ATOM 7878 N N . HIS B 1 427 ? 24.812 21.344 -12.109 1 78.31 427 HIS B N 1
ATOM 7879 C CA . HIS B 1 427 ? 24.172 21.562 -13.406 1 78.31 427 HIS B CA 1
ATOM 7880 C C . HIS B 1 427 ? 23.641 20.25 -13.977 1 78.31 427 HIS B C 1
ATOM 7882 O O . HIS B 1 427 ? 23.391 20.141 -15.18 1 78.31 427 HIS B O 1
ATOM 7888 N N . LEU B 1 428 ? 23.688 19.281 -13.141 1 82.44 428 LEU B N 1
ATOM 7889 C CA . LEU B 1 428 ? 23.234 17.969 -13.617 1 82.44 428 LEU B CA 1
ATOM 7890 C C . LEU B 1 428 ? 21.703 17.938 -13.688 1 82.44 428 LEU B C 1
ATOM 7892 O O . LEU B 1 428 ? 21.141 17.141 -14.438 1 82.44 428 LEU B O 1
ATOM 7896 N N . SER B 1 429 ? 21.078 18.828 -12.922 1 85 429 SER B N 1
ATOM 7897 C CA . SER B 1 429 ? 19.625 18.75 -12.773 1 85 429 SER B CA 1
ATOM 7898 C C . SER B 1 429 ? 19.047 20.094 -12.352 1 85 429 SER B C 1
ATOM 7900 O O . SER B 1 429 ? 19.766 20.969 -11.875 1 85 429 SER B O 1
ATOM 7902 N N . SER B 1 430 ? 17.844 20.281 -12.648 1 90.44 430 SER B N 1
ATOM 7903 C CA . SER B 1 430 ? 17.125 21.453 -12.156 1 90.44 430 SER B CA 1
ATOM 7904 C C . SER B 1 430 ? 16.766 21.297 -10.688 1 90.44 430 SER B C 1
ATOM 7906 O O . SER B 1 430 ? 16.469 22.281 -10.016 1 90.44 430 SER B O 1
ATOM 7908 N N . VAL B 1 431 ? 16.812 20.094 -10.227 1 94.12 431 VAL B N 1
ATOM 7909 C CA . VAL B 1 431 ? 16.516 19.797 -8.828 1 94.12 431 VAL B CA 1
ATOM 7910 C C . VAL B 1 431 ? 17.812 19.625 -8.039 1 94.12 431 VAL B C 1
ATOM 7912 O O . VAL B 1 431 ? 18.641 18.766 -8.367 1 94.12 431 VAL B O 1
ATOM 7915 N N . GLN B 1 432 ? 18 20.406 -7.027 1 94.12 432 GLN B N 1
ATOM 7916 C CA . GLN B 1 432 ? 19.266 20.469 -6.301 1 94.12 432 GLN B CA 1
ATOM 7917 C C . GLN B 1 432 ? 19.141 19.844 -4.918 1 94.12 432 GLN B C 1
ATOM 7919 O O . GLN B 1 432 ? 18.031 19.719 -4.379 1 94.12 432 GLN B O 1
ATOM 7924 N N . PRO B 1 433 ? 20.281 19.391 -4.352 1 96.38 433 PRO B N 1
ATOM 7925 C CA . PRO B 1 433 ? 20.25 18.906 -2.969 1 96.38 433 PRO B CA 1
ATOM 7926 C C . PRO B 1 433 ? 19.641 19.922 -2.002 1 96.38 433 PRO B C 1
ATOM 7928 O O . PRO B 1 433 ? 19.875 21.125 -2.135 1 96.38 433 PRO B O 1
ATOM 7931 N N . GLY B 1 434 ? 18.875 19.391 -1.072 1 96.81 434 GLY B N 1
ATOM 7932 C CA . GLY B 1 434 ? 18.234 20.25 -0.098 1 96.81 434 GLY B CA 1
ATOM 7933 C C . GLY B 1 434 ? 16.844 20.719 -0.536 1 96.81 434 GLY B C 1
ATOM 7934 O O . GLY B 1 434 ? 16.109 21.312 0.25 1 96.81 434 GLY B O 1
ATOM 7935 N N . ARG B 1 435 ? 16.484 20.422 -1.711 1 96.19 435 ARG B N 1
ATOM 7936 C CA . ARG B 1 435 ? 15.156 20.766 -2.205 1 96.19 435 ARG B CA 1
ATOM 7937 C C . ARG B 1 435 ? 14.258 19.531 -2.236 1 96.19 435 ARG B C 1
ATOM 7939 O O . ARG B 1 435 ? 14.734 18.406 -2.17 1 96.19 435 ARG B O 1
ATOM 7946 N N . ARG B 1 436 ? 12.93 19.875 -2.275 1 96.69 436 ARG B N 1
ATOM 7947 C CA . ARG B 1 436 ? 11.906 18.844 -2.43 1 96.69 436 ARG B CA 1
ATOM 7948 C C . ARG B 1 436 ? 12.133 18.031 -3.709 1 96.69 436 ARG B C 1
ATOM 7950 O O . ARG B 1 436 ? 12.453 18.609 -4.754 1 96.69 436 ARG B O 1
ATOM 7957 N N . ALA B 1 437 ? 12.141 16.672 -3.561 1 97.69 437 ALA B N 1
ATOM 7958 C CA . ALA B 1 437 ? 12.078 15.836 -4.762 1 97.69 437 ALA B CA 1
ATOM 7959 C C . ALA B 1 437 ? 10.695 15.891 -5.402 1 97.69 437 ALA B C 1
ATOM 7961 O O . ALA B 1 437 ? 9.734 15.344 -4.867 1 97.69 437 ALA B O 1
ATOM 7962 N N . PRO B 1 438 ? 10.586 16.547 -6.5 1 96.56 438 PRO B N 1
ATOM 7963 C CA . PRO B 1 438 ? 9.266 16.656 -7.117 1 96.56 438 PRO B CA 1
ATOM 7964 C C . PRO B 1 438 ? 8.625 15.305 -7.391 1 96.56 438 PRO B C 1
ATOM 7966 O O . PRO B 1 438 ? 9.312 14.352 -7.758 1 96.56 438 PRO B O 1
ATOM 7969 N N . ASP B 1 439 ? 7.375 15.281 -7.188 1 97.19 439 ASP B N 1
ATOM 7970 C CA . ASP B 1 439 ? 6.633 14.078 -7.543 1 97.19 439 ASP B CA 1
ATOM 7971 C C . ASP B 1 439 ? 6.457 13.961 -9.055 1 97.19 439 ASP B C 1
ATOM 7973 O O . ASP B 1 439 ? 6.234 14.969 -9.734 1 97.19 439 ASP B O 1
ATOM 7977 N N . VAL B 1 440 ? 6.68 12.82 -9.641 1 97.69 440 VAL B N 1
ATOM 7978 C CA . VAL B 1 440 ? 6.574 12.609 -11.078 1 97.69 440 VAL B CA 1
ATOM 7979 C C . VAL B 1 440 ? 5.797 11.32 -11.359 1 97.69 440 VAL B C 1
ATOM 7981 O O . VAL B 1 440 ? 5.844 10.375 -10.57 1 97.69 440 VAL B O 1
ATOM 7984 N N . ALA B 1 441 ? 5.07 11.32 -12.492 1 97.25 441 ALA B N 1
ATOM 7985 C CA . ALA B 1 441 ? 4.305 10.148 -12.922 1 97.25 441 ALA B CA 1
ATOM 7986 C C . ALA B 1 441 ? 5.223 9.078 -13.492 1 97.25 441 ALA B C 1
ATOM 7988 O O . ALA B 1 441 ? 6.148 9.383 -14.25 1 97.25 441 ALA B O 1
ATOM 7989 N N . LEU B 1 442 ? 5.055 7.859 -13.078 1 98.31 442 LEU B N 1
ATOM 7990 C CA . LEU B 1 442 ? 5.801 6.691 -13.539 1 98.31 442 LEU B CA 1
ATOM 7991 C C . LEU B 1 442 ? 4.855 5.547 -13.891 1 98.31 442 LEU B C 1
ATOM 7993 O O . LEU B 1 442 ? 3.656 5.617 -13.609 1 98.31 442 LEU B O 1
ATOM 7997 N N . ARG B 1 443 ? 5.395 4.566 -14.578 1 98.19 443 ARG B N 1
ATOM 7998 C CA . ARG B 1 443 ? 4.648 3.352 -14.875 1 98.19 443 ARG B CA 1
ATOM 7999 C C . ARG B 1 443 ? 5.352 2.123 -14.312 1 98.19 443 ARG B C 1
ATOM 8001 O O . ARG B 1 443 ? 6.582 2.039 -14.336 1 98.19 443 ARG B O 1
ATOM 8008 N N . LYS B 1 444 ? 4.566 1.229 -13.742 1 98 444 LYS B N 1
ATOM 8009 C CA . LYS B 1 444 ? 5.098 -0.028 -13.219 1 98 444 LYS B CA 1
ATOM 8010 C C . LYS B 1 444 ? 5.461 -0.982 -14.352 1 98 444 LYS B C 1
ATOM 8012 O O . LYS B 1 444 ? 4.906 -0.892 -15.453 1 98 444 LYS B O 1
ATOM 8017 N N . PRO B 1 445 ? 6.391 -1.863 -14.117 1 97.5 445 PRO B N 1
ATOM 8018 C CA . PRO B 1 445 ? 6.711 -2.834 -15.164 1 97.5 445 PRO B CA 1
ATOM 8019 C C . PRO B 1 445 ? 5.602 -3.861 -15.375 1 97.5 445 PRO B C 1
ATOM 8021 O O . PRO B 1 445 ? 4.801 -4.109 -14.469 1 97.5 445 PRO B O 1
ATOM 8024 N N . ALA B 1 446 ? 5.527 -4.414 -16.531 1 97.25 446 ALA B N 1
ATOM 8025 C CA . ALA B 1 446 ? 4.621 -5.484 -16.938 1 97.25 446 ALA B CA 1
ATOM 8026 C C . ALA B 1 446 ? 3.201 -4.961 -17.109 1 97.25 446 ALA B C 1
ATOM 8028 O O . ALA B 1 446 ? 2.742 -4.781 -18.25 1 97.25 446 ALA B O 1
ATOM 8029 N N . THR B 1 447 ? 2.568 -4.434 -16.078 1 96.94 447 THR B N 1
ATOM 8030 C CA . THR B 1 447 ? 1.188 -3.971 -16.188 1 96.94 447 THR B CA 1
ATOM 8031 C C . THR B 1 447 ? 1.131 -2.568 -16.781 1 96.94 447 THR B C 1
ATOM 8033 O O . THR B 1 447 ? 0.09 -2.146 -17.281 1 96.94 447 THR B O 1
ATOM 8036 N N . PHE B 1 448 ? 2.227 -1.78 -16.594 1 97.31 448 PHE B N 1
ATOM 8037 C CA . PHE B 1 448 ? 2.346 -0.387 -17 1 97.31 448 PHE B CA 1
ATOM 8038 C C . PHE B 1 448 ? 1.322 0.481 -16.281 1 97.31 448 PHE B C 1
ATOM 8040 O O . PHE B 1 448 ? 0.928 1.534 -16.781 1 97.31 448 PHE B O 1
ATOM 8047 N N . GLU B 1 449 ? 0.844 -0.058 -15.172 1 96.56 449 GLU B N 1
ATOM 8048 C CA . GLU B 1 449 ? -0.044 0.722 -14.312 1 96.56 449 GLU B CA 1
ATOM 8049 C C . GLU B 1 449 ? 0.626 2.014 -13.859 1 96.56 449 GLU B C 1
ATOM 8051 O O . GLU B 1 449 ? 1.815 2.021 -13.531 1 96.56 449 GLU B O 1
ATOM 8056 N N . PRO B 1 450 ? -0.156 3.115 -13.852 1 96.44 450 PRO B N 1
ATOM 8057 C CA . PRO B 1 450 ? 0.427 4.379 -13.398 1 96.44 450 PRO B CA 1
ATOM 8058 C C . PRO B 1 450 ? 0.766 4.363 -11.906 1 96.44 450 PRO B C 1
ATOM 8060 O O . PRO B 1 450 ? 0.043 3.758 -11.109 1 96.44 450 PRO B O 1
ATOM 8063 N N . THR B 1 451 ? 1.814 4.961 -11.578 1 97.19 451 THR B N 1
ATOM 8064 C CA . THR B 1 451 ? 2.229 5.27 -10.211 1 97.19 451 THR B CA 1
ATOM 8065 C C . THR B 1 451 ? 2.975 6.598 -10.164 1 97.19 451 THR B C 1
ATOM 8067 O O . THR B 1 451 ? 2.936 7.375 -11.117 1 97.19 451 THR B O 1
ATOM 8070 N N . ARG B 1 452 ? 3.477 6.973 -9.016 1 97.25 452 ARG B N 1
ATOM 8071 C CA . ARG B 1 452 ? 4.262 8.195 -8.852 1 97.25 452 ARG B CA 1
ATOM 8072 C C . ARG B 1 452 ? 5.469 7.953 -7.957 1 97.25 452 ARG B C 1
ATOM 8074 O O . ARG B 1 452 ? 5.469 7.031 -7.141 1 97.25 452 ARG B O 1
ATOM 8081 N N . LEU B 1 453 ? 6.445 8.719 -8.148 1 98.38 453 LEU B N 1
ATOM 8082 C CA . LEU B 1 453 ? 7.699 8.555 -7.422 1 98.38 453 LEU B CA 1
ATOM 8083 C C . LEU B 1 453 ? 7.473 8.609 -5.914 1 98.38 453 LEU B C 1
ATOM 8085 O O . LEU B 1 453 ? 8.023 7.793 -5.168 1 98.38 453 LEU B O 1
ATOM 8089 N N . GLN B 1 454 ? 6.621 9.477 -5.43 1 97.75 454 GLN B N 1
ATOM 8090 C CA . GLN B 1 454 ? 6.418 9.633 -3.994 1 97.75 454 GLN B CA 1
ATOM 8091 C C . GLN B 1 454 ? 5.715 8.414 -3.398 1 97.75 454 GLN B C 1
ATOM 8093 O O . GLN B 1 454 ? 5.957 8.055 -2.244 1 97.75 454 GLN B O 1
ATOM 8098 N N . ILE B 1 455 ? 4.848 7.789 -4.191 1 97.38 455 ILE B N 1
ATOM 8099 C CA . ILE B 1 455 ? 4.207 6.555 -3.752 1 97.38 455 ILE B CA 1
ATOM 8100 C C . ILE B 1 455 ? 5.254 5.453 -3.609 1 97.38 455 ILE B C 1
ATOM 8102 O O . ILE B 1 455 ? 5.168 4.621 -2.703 1 97.38 455 ILE B O 1
ATOM 8106 N N . GLU B 1 456 ? 6.223 5.488 -4.473 1 98.25 456 GLU B N 1
ATOM 8107 C CA . GLU B 1 456 ? 7.223 4.422 -4.535 1 98.25 456 GLU B CA 1
ATOM 8108 C C . GLU B 1 456 ? 8.398 4.715 -3.611 1 98.25 456 GLU B C 1
ATOM 8110 O O . GLU B 1 456 ? 9.344 3.924 -3.525 1 98.25 456 GLU B O 1
ATOM 8115 N N . THR B 1 457 ? 8.414 5.809 -2.949 1 98.56 457 THR B N 1
ATOM 8116 C CA . THR B 1 457 ? 9.461 6.172 -1.997 1 98.56 457 THR B CA 1
ATOM 8117 C C . THR B 1 457 ? 8.852 6.539 -0.646 1 98.56 457 THR B C 1
ATOM 8119 O O . THR B 1 457 ? 9.047 7.652 -0.155 1 98.56 457 THR B O 1
ATOM 8122 N N . PRO B 1 458 ? 8.148 5.621 -0.035 1 98.5 458 PRO B N 1
ATOM 8123 C CA . PRO B 1 458 ? 7.562 5.898 1.28 1 98.5 458 PRO B CA 1
ATOM 8124 C C . PRO B 1 458 ? 8.617 6.254 2.328 1 98.5 458 PRO B C 1
ATOM 8126 O O . PRO B 1 458 ? 9.766 5.824 2.221 1 98.5 458 PRO B O 1
ATOM 8129 N N . ASN B 1 459 ? 8.234 7.078 3.271 1 98.69 459 ASN B N 1
ATOM 8130 C CA . ASN B 1 459 ? 9.109 7.434 4.379 1 98.69 459 ASN B CA 1
ATOM 8131 C C . ASN B 1 459 ? 9.141 6.344 5.445 1 98.69 459 ASN B C 1
ATOM 8133 O O . ASN B 1 459 ? 8.344 6.367 6.387 1 98.69 459 ASN B O 1
ATOM 8137 N N . ILE B 1 460 ? 10.086 5.43 5.32 1 98 460 ILE B N 1
ATOM 8138 C CA . ILE B 1 460 ? 10.273 4.336 6.27 1 98 460 ILE B CA 1
ATOM 8139 C C . ILE B 1 460 ? 11.711 4.348 6.793 1 98 460 ILE B C 1
ATOM 8141 O O . ILE B 1 460 ? 12.336 3.295 6.934 1 98 460 ILE B O 1
ATOM 8145 N N . ALA B 1 461 ? 12.258 5.508 6.898 1 98.19 461 ALA B N 1
ATOM 8146 C CA . ALA B 1 461 ? 13.625 5.723 7.371 1 98.19 461 ALA B CA 1
ATOM 8147 C C . ALA B 1 461 ? 14.633 5.02 6.469 1 98.19 461 ALA B C 1
ATOM 8149 O O . ALA B 1 461 ? 15.539 4.344 6.953 1 98.19 461 ALA B O 1
ATOM 8150 N N . THR B 1 462 ? 14.422 5.117 5.203 1 98.06 462 THR B N 1
ATOM 8151 C CA . THR B 1 462 ? 15.281 4.539 4.18 1 98.06 462 THR B CA 1
ATOM 8152 C C . THR B 1 462 ? 15.609 5.57 3.105 1 98.06 462 THR B C 1
ATOM 8154 O O . THR B 1 462 ? 14.742 6.324 2.67 1 98.06 462 THR B O 1
ATOM 8157 N N . PHE B 1 463 ? 16.922 5.625 2.771 1 98.62 463 PHE B N 1
ATOM 8158 C CA . PHE B 1 463 ? 17.344 6.441 1.638 1 98.62 463 PHE B CA 1
ATOM 8159 C C . PHE B 1 463 ? 17.047 5.727 0.322 1 98.62 463 PHE B C 1
ATOM 8161 O O . PHE B 1 463 ? 17.094 4.5 0.253 1 98.62 463 PHE B O 1
ATOM 8168 N N . TYR B 1 464 ? 16.75 6.469 -0.699 1 98.69 464 TYR B N 1
ATOM 8169 C CA . 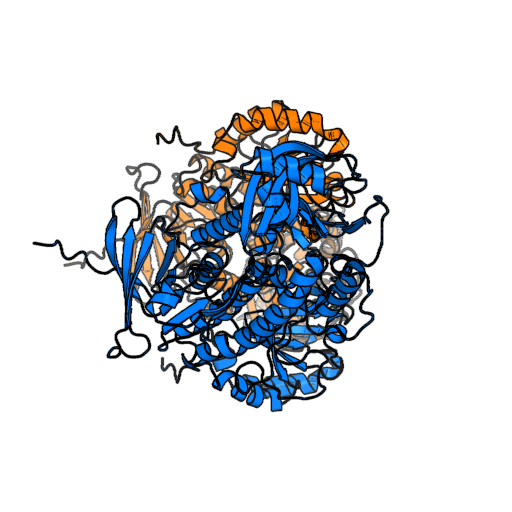TYR B 1 464 ? 16.516 5.898 -2.021 1 98.69 464 TYR B CA 1
ATOM 8170 C C . TYR B 1 464 ? 17.578 6.379 -3.014 1 98.69 464 TYR B C 1
ATOM 8172 O O . TYR B 1 464 ? 17.719 7.582 -3.232 1 98.69 464 TYR B O 1
ATOM 8180 N N . VAL B 1 465 ? 18.312 5.488 -3.51 1 98.5 465 VAL B N 1
ATOM 8181 C CA . VAL B 1 465 ? 19.172 5.789 -4.652 1 98.5 465 VAL B CA 1
ATOM 8182 C C . VAL B 1 465 ? 18.391 5.59 -5.949 1 98.5 465 VAL B C 1
ATOM 8184 O O . VAL B 1 465 ? 18.109 4.457 -6.348 1 98.5 465 VAL B O 1
ATOM 8187 N N . VAL B 1 466 ? 18.031 6.691 -6.562 1 98.5 466 VAL B N 1
ATOM 8188 C CA . VAL B 1 466 ? 17.188 6.672 -7.746 1 98.5 466 VAL B CA 1
ATOM 8189 C C . VAL B 1 466 ? 18.031 6.895 -8.992 1 98.5 466 VAL B C 1
ATOM 8191 O O . VAL B 1 466 ? 18.609 7.973 -9.18 1 98.5 466 VAL B O 1
ATOM 8194 N N . LEU B 1 467 ? 18.078 5.934 -9.82 1 97.81 467 LEU B N 1
ATOM 8195 C CA . LEU B 1 467 ? 18.781 6.031 -11.102 1 97.81 467 LEU B CA 1
ATOM 8196 C C . LEU B 1 467 ? 17.828 6.473 -12.203 1 97.81 467 LEU B C 1
ATOM 8198 O O . LEU B 1 467 ? 16.922 5.719 -12.594 1 97.81 467 LEU B O 1
ATOM 8202 N N . PHE B 1 468 ? 17.938 7.668 -12.594 1 97.81 468 PHE B N 1
ATOM 8203 C CA . PHE B 1 468 ? 17.359 8.055 -13.875 1 97.81 468 PHE B CA 1
ATOM 8204 C C . PHE B 1 468 ? 18.219 7.57 -15.031 1 97.81 468 PHE B C 1
ATOM 8206 O O . PHE B 1 468 ? 19.188 8.234 -15.414 1 97.81 468 PHE B O 1
ATOM 8213 N N . ALA B 1 469 ? 17.844 6.461 -15.547 1 96.75 469 ALA B N 1
ATOM 8214 C CA . ALA B 1 469 ? 18.719 5.727 -16.469 1 96.75 469 ALA B CA 1
ATOM 8215 C C . ALA B 1 469 ? 18.625 6.289 -17.875 1 96.75 469 ALA B C 1
ATOM 8217 O O . ALA B 1 469 ? 19.438 5.953 -18.75 1 96.75 469 ALA B O 1
ATOM 8218 N N . GLY B 1 470 ? 17.656 7.188 -18.125 1 96.56 470 GLY B N 1
ATOM 8219 C CA . GLY B 1 470 ? 17.5 7.746 -19.469 1 96.56 470 GLY B CA 1
ATOM 8220 C C . GLY B 1 470 ? 17.203 6.691 -20.516 1 96.56 470 GLY B C 1
ATOM 8221 O O . GLY B 1 470 ? 16.5 5.719 -20.25 1 96.56 470 GLY B O 1
ATOM 8222 N N . ASN B 1 471 ? 17.562 6.969 -21.734 1 95.88 471 ASN B N 1
ATOM 8223 C CA . ASN B 1 471 ? 17.453 6.027 -22.844 1 95.88 471 ASN B CA 1
ATOM 8224 C C . ASN B 1 471 ? 18.516 4.934 -22.766 1 95.88 471 ASN B C 1
ATOM 8226 O O . ASN B 1 471 ? 19.672 5.164 -23.109 1 95.88 471 ASN B O 1
ATOM 8230 N N . ILE B 1 472 ? 18.062 3.809 -22.469 1 94.62 472 ILE B N 1
ATOM 8231 C CA . ILE B 1 472 ? 18.953 2.703 -22.141 1 94.62 472 ILE B CA 1
ATOM 8232 C C . ILE B 1 472 ? 19.906 2.438 -23.312 1 94.62 472 ILE B C 1
ATOM 8234 O O . ILE B 1 472 ? 21.062 2.092 -23.109 1 94.62 472 ILE B O 1
ATOM 8238 N N . SER B 1 473 ? 19.453 2.521 -24.562 1 93 473 SER B N 1
ATOM 8239 C CA . SER B 1 473 ? 20.281 2.262 -25.734 1 93 473 SER B CA 1
ATOM 8240 C C . SER B 1 473 ? 21.484 3.207 -25.781 1 93 473 SER B C 1
ATOM 8242 O O . SER B 1 473 ? 22.531 2.871 -26.344 1 93 473 SER B O 1
ATOM 8244 N N . LYS B 1 474 ? 21.344 4.363 -25.172 1 94.56 474 LYS B N 1
ATOM 8245 C CA . LYS B 1 474 ? 22.406 5.379 -25.203 1 94.56 474 LYS B CA 1
ATOM 8246 C C . LYS B 1 474 ? 23.203 5.379 -23.906 1 94.56 474 LYS B C 1
ATOM 8248 O O . LYS B 1 474 ? 24.391 5.707 -23.906 1 94.56 474 LYS B O 1
ATOM 8253 N N . THR B 1 475 ? 22.562 5.004 -22.828 1 95.44 475 THR B N 1
ATOM 8254 C CA . THR B 1 475 ? 23.188 5.176 -21.516 1 95.44 475 THR B CA 1
ATOM 8255 C C . THR B 1 475 ? 23.859 3.887 -21.062 1 95.44 475 THR B C 1
ATOM 8257 O O . THR B 1 475 ? 24.438 3.83 -19.984 1 95.44 475 THR B O 1
ATOM 8260 N N . LYS B 1 476 ? 23.875 2.877 -21.844 1 92.94 476 LYS B N 1
ATOM 8261 C CA . LYS B 1 476 ? 24.406 1.564 -21.5 1 92.94 476 LYS B CA 1
ATOM 8262 C C . LYS B 1 476 ? 25.859 1.668 -21 1 92.94 476 LYS B C 1
ATOM 8264 O O . LYS B 1 476 ? 26.219 1.069 -19.984 1 92.94 476 LYS B O 1
ATOM 8269 N N . PRO B 1 477 ? 26.781 2.479 -21.703 1 93.44 477 PRO B N 1
ATOM 8270 C CA . PRO B 1 477 ? 28.156 2.582 -21.219 1 93.44 477 PRO B CA 1
ATOM 8271 C C . PRO B 1 477 ? 28.25 3.232 -19.844 1 93.44 477 PRO B C 1
ATOM 8273 O O . PRO B 1 477 ? 29.062 2.832 -19.016 1 93.44 477 PRO B O 1
ATOM 8276 N N . PHE B 1 478 ? 27.422 4.191 -19.625 1 94.62 478 PHE B N 1
ATOM 8277 C CA . PHE B 1 478 ? 27.391 4.875 -18.328 1 94.62 478 PHE B CA 1
ATOM 8278 C C . PHE B 1 478 ? 26.875 3.947 -17.234 1 94.62 478 PHE B C 1
ATOM 8280 O O . PHE B 1 478 ? 27.422 3.918 -16.141 1 94.62 478 PHE B O 1
ATOM 8287 N N . LEU B 1 479 ? 25.859 3.182 -17.578 1 95.19 479 LEU B N 1
ATOM 8288 C CA . LEU B 1 479 ? 25.266 2.236 -16.641 1 95.19 479 LEU B CA 1
ATOM 8289 C C . LEU B 1 479 ? 26.25 1.134 -16.281 1 95.19 479 LEU B C 1
ATOM 8291 O O . LEU B 1 479 ? 26.328 0.717 -15.125 1 95.19 479 LEU B O 1
ATOM 8295 N N . SER B 1 480 ? 26.969 0.686 -17.297 1 94.38 480 SER B N 1
ATOM 8296 C CA . SER B 1 480 ? 27.969 -0.335 -17.047 1 94.38 480 SER B CA 1
ATOM 8297 C C . SER B 1 480 ? 29.078 0.186 -16.141 1 94.38 480 SER B C 1
ATOM 8299 O O . SER B 1 480 ? 29.5 -0.511 -15.219 1 94.38 480 SER B O 1
ATOM 8301 N N . ALA B 1 481 ? 29.516 1.375 -16.438 1 94.88 481 ALA B N 1
ATOM 8302 C CA . ALA B 1 481 ? 30.547 2 -15.594 1 94.88 481 ALA B CA 1
ATOM 8303 C C . ALA B 1 481 ? 30.031 2.197 -14.172 1 94.88 481 ALA B C 1
ATOM 8305 O O . ALA B 1 481 ? 30.75 1.913 -13.203 1 94.88 481 ALA B O 1
ATOM 8306 N N . PHE B 1 482 ? 28.844 2.66 -14.062 1 95.56 482 PHE B N 1
ATOM 8307 C CA . PHE B 1 482 ? 28.203 2.852 -12.766 1 95.56 482 PHE B CA 1
ATOM 8308 C C . PHE B 1 482 ? 28.109 1.536 -12.008 1 95.56 482 PHE B C 1
ATOM 8310 O O . PHE B 1 482 ? 28.469 1.47 -10.828 1 95.56 482 PHE B O 1
ATOM 8317 N N . SER B 1 483 ? 27.641 0.469 -12.672 1 94.5 483 SER B N 1
ATOM 8318 C CA . SER B 1 483 ? 27.469 -0.847 -12.062 1 94.5 483 SER B CA 1
ATOM 8319 C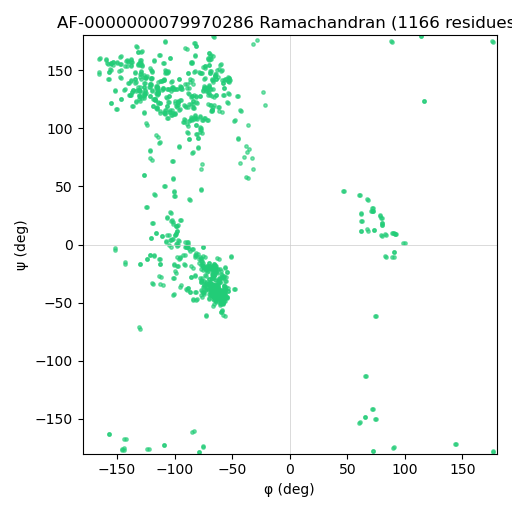 C . SER B 1 483 ? 28.781 -1.395 -11.539 1 94.5 483 SER B C 1
ATOM 8321 O O . SER B 1 483 ? 28.844 -1.929 -10.43 1 94.5 483 SER B O 1
ATOM 8323 N N . SER B 1 484 ? 29.828 -1.232 -12.289 1 93.69 484 SER B N 1
ATOM 8324 C CA . SER B 1 484 ? 31.141 -1.752 -11.914 1 93.69 484 SER B CA 1
ATOM 8325 C C . SER B 1 484 ? 31.641 -1.105 -10.633 1 93.69 484 SER B C 1
ATOM 8327 O O . SER B 1 484 ? 32.25 -1.771 -9.797 1 93.69 484 SER B O 1
ATOM 8329 N N . CYS B 1 485 ? 31.359 0.096 -10.484 1 93.5 485 CYS B N 1
ATOM 8330 C CA . CYS B 1 485 ? 31.891 0.811 -9.328 1 93.5 485 CYS B CA 1
ATOM 8331 C C . CYS B 1 485 ? 31.047 0.53 -8.086 1 93.5 485 CYS B C 1
ATOM 8333 O O . CYS B 1 485 ? 31.594 0.291 -7.008 1 93.5 485 CYS B O 1
ATOM 8335 N N . VAL B 1 486 ? 29.766 0.483 -8.211 1 94.25 486 VAL B N 1
ATOM 8336 C CA . VAL B 1 486 ? 28.906 0.339 -7.039 1 94.25 486 VAL B CA 1
ATOM 8337 C C . VAL B 1 486 ? 28.922 -1.11 -6.562 1 94.25 486 VAL B C 1
ATOM 8339 O O . VAL B 1 486 ? 28.734 -1.381 -5.371 1 94.25 486 VAL B O 1
ATOM 8342 N N . MET B 1 487 ? 29.062 -2.002 -7.441 1 91.06 487 MET B N 1
ATOM 8343 C CA . MET B 1 487 ? 29.125 -3.41 -7.062 1 91.06 487 MET B CA 1
ATOM 8344 C C . MET B 1 487 ? 30.328 -3.68 -6.168 1 91.06 487 MET B C 1
ATOM 8346 O O . MET B 1 487 ? 30.359 -4.672 -5.438 1 91.06 487 MET B O 1
ATOM 8350 N N . GLY B 1 488 ? 31.328 -2.826 -6.207 1 91.31 488 GLY B N 1
ATOM 8351 C CA . GLY B 1 488 ? 32.469 -2.908 -5.324 1 91.31 488 GLY B CA 1
ATOM 8352 C C . GLY B 1 488 ? 32.188 -2.443 -3.91 1 91.31 488 GLY B C 1
ATOM 8353 O O . GLY B 1 488 ? 33.062 -2.514 -3.035 1 91.31 488 GLY B O 1
ATOM 8354 N N . LEU B 1 489 ? 31 -2.002 -3.715 1 93.38 489 LEU B N 1
ATOM 8355 C CA . LEU B 1 489 ? 30.562 -1.534 -2.408 1 93.38 489 LEU B CA 1
ATOM 8356 C C . LEU B 1 489 ? 29.359 -2.342 -1.919 1 93.38 489 LEU B C 1
ATOM 8358 O O . LEU B 1 489 ? 28.234 -1.826 -1.854 1 93.38 489 LEU B O 1
ATOM 8362 N N . PRO B 1 490 ? 29.547 -3.5 -1.381 1 91.25 490 PRO B N 1
ATOM 8363 C CA . PRO B 1 490 ? 28.453 -4.426 -1.074 1 91.25 490 PRO B CA 1
ATOM 8364 C C . PRO B 1 490 ? 27.531 -3.898 0.017 1 91.25 490 PRO B C 1
ATOM 8366 O O . PRO B 1 490 ? 26.344 -4.258 0.055 1 91.25 490 PRO B O 1
ATOM 8369 N N . TRP B 1 491 ? 28.062 -3.002 0.88 1 91 491 TRP B N 1
ATOM 8370 C CA . TRP B 1 491 ? 27.25 -2.48 1.973 1 91 491 TRP B CA 1
ATOM 8371 C C . TRP B 1 491 ? 26.109 -1.634 1.438 1 91 491 TRP B C 1
ATOM 8373 O O . TRP B 1 491 ? 25.094 -1.445 2.121 1 91 491 TRP B O 1
ATOM 8383 N N . LEU B 1 492 ? 26.219 -1.183 0.179 1 93.81 492 LEU B N 1
ATOM 8384 C CA . LEU B 1 492 ? 25.156 -0.407 -0.451 1 93.81 492 LEU B CA 1
ATOM 8385 C C . LEU B 1 492 ? 23.938 -1.282 -0.738 1 93.81 492 LEU B C 1
ATOM 8387 O O . LEU B 1 492 ? 22.844 -0.771 -0.976 1 93.81 492 LEU B O 1
ATOM 8391 N N . PHE B 1 493 ? 24.141 -2.549 -0.7 1 90.88 493 PHE B N 1
ATOM 8392 C CA . PHE B 1 493 ? 23.078 -3.477 -1.098 1 90.88 493 PHE B CA 1
ATOM 8393 C C . PHE B 1 493 ? 22.719 -4.406 0.052 1 90.88 493 PHE B C 1
ATOM 8395 O O . PHE B 1 493 ? 21.906 -5.32 -0.115 1 90.88 493 PHE B O 1
ATOM 8402 N N . GLY B 1 494 ? 23.281 -4.18 1.141 1 87.69 494 GLY B N 1
ATOM 8403 C CA . GLY B 1 494 ? 23.047 -5.047 2.283 1 87.69 494 GLY B CA 1
ATOM 8404 C C . GLY B 1 494 ? 21.641 -4.93 2.834 1 87.69 494 GLY B C 1
ATOM 8405 O O . GLY B 1 494 ? 21.047 -3.848 2.809 1 87.69 494 GLY B O 1
ATOM 8406 N N . SER B 1 495 ? 21.125 -6.023 3.354 1 83.06 495 SER B N 1
ATOM 8407 C CA . SER B 1 495 ? 19.766 -6.07 3.893 1 83.06 495 SER B CA 1
ATOM 8408 C C . SER B 1 495 ? 19.625 -5.172 5.117 1 83.06 495 SER B C 1
ATOM 8410 O O . SER B 1 495 ? 18.516 -4.746 5.453 1 83.06 495 SER B O 1
ATOM 8412 N N . GLN B 1 496 ? 20.719 -4.863 5.688 1 86.38 496 GLN B N 1
ATOM 8413 C CA . GLN B 1 496 ? 20.641 -4.066 6.906 1 86.38 496 GLN B CA 1
ATOM 8414 C C . GLN B 1 496 ? 20.875 -2.586 6.613 1 86.38 496 GLN B C 1
ATOM 8416 O O . GLN B 1 496 ? 20.719 -1.74 7.496 1 86.38 496 GLN B O 1
ATOM 8421 N N . SER B 1 497 ? 21.312 -2.299 5.426 1 93.19 497 SER B N 1
ATOM 8422 C CA . SER B 1 497 ? 21.516 -0.905 5.055 1 93.19 497 SER B CA 1
ATOM 8423 C C . SER B 1 497 ? 20.188 -0.183 4.832 1 93.19 497 SER B C 1
ATOM 8425 O O . SER B 1 497 ? 19.266 -0.739 4.234 1 93.19 497 SER B O 1
ATOM 8427 N N . PRO B 1 498 ? 20.047 0.984 5.41 1 97 498 PRO B N 1
ATOM 8428 C CA . PRO B 1 498 ? 18.828 1.747 5.168 1 97 498 PRO B CA 1
ATOM 8429 C C . PRO B 1 498 ? 18.812 2.43 3.803 1 97 498 PRO B C 1
ATOM 8431 O O . PRO B 1 498 ? 18.5 3.619 3.705 1 97 498 PRO B O 1
ATOM 8434 N N . ILE B 1 499 ? 19.172 1.646 2.729 1 97.62 499 ILE B N 1
ATOM 8435 C CA . ILE B 1 499 ? 19.281 2.129 1.355 1 97.62 499 ILE B CA 1
ATOM 8436 C C . ILE B 1 499 ? 18.438 1.237 0.435 1 97.62 499 ILE B C 1
ATOM 8438 O O . ILE B 1 499 ? 18.5 0.01 0.536 1 97.62 499 ILE B O 1
ATOM 8442 N N . SER B 1 500 ? 17.609 1.788 -0.332 1 97.81 500 SER B N 1
ATOM 8443 C CA . SER B 1 500 ? 16.844 1.09 -1.361 1 97.81 500 SER B CA 1
ATOM 8444 C C . SER B 1 500 ? 17.125 1.674 -2.744 1 97.81 500 SER B C 1
ATOM 8446 O O . SER B 1 500 ? 17.422 2.861 -2.871 1 97.81 500 SER B O 1
ATOM 8448 N N . TRP B 1 501 ? 17.031 0.9 -3.748 1 97.88 501 TRP B N 1
ATOM 8449 C CA . TRP B 1 501 ? 17.391 1.306 -5.102 1 97.88 501 TRP B CA 1
ATOM 8450 C C . TRP B 1 501 ? 16.156 1.363 -6 1 97.88 501 TRP B C 1
ATOM 8452 O O . TRP B 1 501 ? 15.273 0.512 -5.902 1 97.88 501 TRP B O 1
ATOM 8462 N N . ILE B 1 502 ? 16.078 2.346 -6.863 1 98.44 502 ILE B N 1
ATOM 8463 C CA . ILE B 1 502 ? 15.039 2.502 -7.879 1 98.44 502 ILE B CA 1
ATOM 8464 C C . ILE B 1 502 ? 15.672 2.852 -9.219 1 98.44 502 ILE B C 1
ATOM 8466 O O . ILE B 1 502 ? 16.578 3.691 -9.289 1 98.44 502 ILE B O 1
ATOM 8470 N N . SER B 1 503 ? 15.289 2.199 -10.273 1 98.25 503 SER B N 1
ATOM 8471 C CA . SER B 1 503 ? 15.711 2.504 -11.641 1 98.25 503 SER B CA 1
ATOM 8472 C C . SER B 1 503 ? 14.547 3.012 -12.477 1 98.25 503 SER B C 1
ATOM 8474 O O . SER B 1 503 ? 13.516 2.344 -12.586 1 98.25 503 SER B O 1
ATOM 8476 N N . ILE B 1 504 ? 14.703 4.18 -13 1 98.5 504 ILE B N 1
ATOM 8477 C CA . ILE B 1 504 ? 13.68 4.762 -13.867 1 98.5 504 ILE B CA 1
ATOM 8478 C C . ILE B 1 504 ? 14.18 4.801 -15.305 1 98.5 504 ILE B C 1
ATOM 8480 O O . ILE B 1 504 ? 15.133 5.523 -15.617 1 98.5 504 ILE B O 1
ATOM 8484 N N . PHE B 1 505 ? 13.578 4.059 -16.172 1 97.69 505 PHE B N 1
ATOM 8485 C CA . PHE B 1 505 ? 13.938 3.994 -17.594 1 97.69 505 PHE B CA 1
ATOM 8486 C C . PHE B 1 505 ? 13.086 4.953 -18.406 1 97.69 505 PHE B C 1
ATOM 8488 O O . PHE B 1 505 ? 11.867 5.039 -18.203 1 97.69 505 PHE B O 1
ATOM 8495 N N . ALA B 1 506 ? 13.766 5.668 -19.312 1 97.81 506 ALA B N 1
ATOM 8496 C CA . ALA B 1 506 ? 12.992 6.484 -20.25 1 97.81 506 ALA B CA 1
ATOM 8497 C C . ALA B 1 506 ? 12.312 5.617 -21.312 1 97.81 506 ALA B C 1
ATOM 8499 O O . ALA B 1 506 ? 12.914 4.664 -21.812 1 97.81 506 ALA B O 1
ATOM 8500 N N . GLY B 1 507 ? 11.016 5.957 -21.578 1 96.19 507 GLY B N 1
ATOM 8501 C CA . GLY B 1 507 ? 10.305 5.246 -22.625 1 96.19 507 GLY B CA 1
ATOM 8502 C C . GLY B 1 507 ? 9.148 4.41 -22.109 1 96.19 507 GLY B C 1
ATOM 8503 O O . GLY B 1 507 ? 8.875 4.395 -20.906 1 96.19 507 GLY B O 1
ATOM 8504 N N . ALA B 1 508 ? 8.461 3.758 -22.969 1 94.44 508 ALA B N 1
ATOM 8505 C CA . ALA B 1 508 ? 7.207 3.062 -22.688 1 94.44 508 ALA B CA 1
ATOM 8506 C C . ALA B 1 508 ? 7.465 1.752 -21.938 1 94.44 508 ALA B C 1
ATOM 8508 O O . ALA B 1 508 ? 6.566 1.213 -21.297 1 94.44 508 ALA B O 1
ATOM 8509 N N . GLY B 1 509 ? 8.617 1.247 -21.984 1 93.56 509 GLY B N 1
ATOM 8510 C CA . GLY B 1 509 ? 8.922 -0.038 -21.375 1 93.56 509 GLY B CA 1
ATOM 8511 C C . GLY B 1 509 ? 8.695 -1.211 -22.297 1 93.56 509 GLY B C 1
ATOM 8512 O O . GLY B 1 509 ? 8.289 -1.025 -23.453 1 93.56 509 GLY B O 1
ATOM 8513 N N . GLY B 1 510 ? 9.039 -2.406 -21.906 1 93.88 510 GLY B N 1
ATOM 8514 C CA . GLY B 1 510 ? 8.898 -3.654 -22.641 1 93.88 510 GLY B CA 1
ATOM 8515 C C . GLY B 1 510 ? 8.508 -4.824 -21.75 1 93.88 510 GLY B C 1
ATOM 8516 O O . GLY B 1 510 ? 8.047 -4.633 -20.625 1 93.88 510 GLY B O 1
ATOM 8517 N N . PRO B 1 511 ? 8.625 -5.98 -22.312 1 95.94 511 PRO B N 1
ATOM 8518 C CA . PRO B 1 511 ? 8.164 -7.168 -21.594 1 95.94 511 PRO B CA 1
ATOM 8519 C C . PRO B 1 511 ? 9.07 -7.547 -20.422 1 95.94 511 PRO B C 1
ATOM 8521 O O . PRO B 1 511 ? 8.68 -8.344 -19.562 1 95.94 511 PRO B O 1
ATOM 8524 N N . SER B 1 512 ? 10.328 -7.004 -20.453 1 95.94 512 SER B N 1
ATOM 8525 C CA . SER B 1 512 ? 11.289 -7.379 -19.422 1 95.94 512 SER B CA 1
ATOM 8526 C C . SER B 1 512 ? 12.344 -6.297 -19.234 1 95.94 512 SER B C 1
ATOM 8528 O O . SER B 1 512 ? 13.094 -5.977 -20.172 1 95.94 512 SER B O 1
ATOM 8530 N N . ALA B 1 513 ? 12.406 -5.805 -17.984 1 94.5 513 ALA B N 1
ATOM 8531 C CA . ALA B 1 513 ? 13.414 -4.797 -17.688 1 94.5 513 ALA B CA 1
ATOM 8532 C C . ALA B 1 513 ? 14.82 -5.383 -17.781 1 94.5 513 ALA B C 1
ATOM 8534 O O . ALA B 1 513 ? 15.75 -4.707 -18.234 1 94.5 513 ALA B O 1
ATOM 8535 N N . TYR B 1 514 ? 14.977 -6.602 -17.391 1 95.38 514 TYR B N 1
ATOM 8536 C CA . TYR B 1 514 ? 16.25 -7.301 -17.469 1 95.38 514 TYR B CA 1
ATOM 8537 C C . TYR B 1 514 ? 16.797 -7.297 -18.906 1 95.38 514 TYR B C 1
ATOM 8539 O O . TYR B 1 514 ? 17.969 -6.984 -19.125 1 95.38 514 TYR B O 1
ATOM 8547 N N . GLU B 1 515 ? 15.969 -7.645 -19.844 1 93.81 515 GLU B N 1
ATOM 8548 C CA . GLU B 1 515 ? 16.391 -7.73 -21.234 1 93.81 515 GLU B CA 1
ATOM 8549 C C . GLU B 1 515 ? 16.719 -6.352 -21.797 1 93.81 515 GLU B C 1
ATOM 8551 O O . GLU B 1 515 ? 17.656 -6.199 -22.594 1 93.81 515 GLU B O 1
ATOM 8556 N N . SER B 1 516 ? 15.914 -5.359 -21.391 1 91.5 516 SER B N 1
ATOM 8557 C CA . SER B 1 516 ? 16.156 -3.996 -21.844 1 91.5 516 SER B CA 1
ATOM 8558 C C . SER B 1 516 ? 17.531 -3.502 -21.391 1 91.5 516 SER B C 1
ATOM 8560 O O . SER B 1 516 ? 18.234 -2.828 -22.141 1 91.5 516 SER B O 1
ATOM 8562 N N . LEU B 1 517 ? 17.891 -3.822 -20.234 1 92.19 517 LEU B N 1
ATOM 8563 C CA . LEU B 1 517 ? 19.141 -3.365 -19.641 1 92.19 517 LEU B CA 1
ATOM 8564 C C . LEU B 1 517 ? 20.297 -4.289 -20.031 1 92.19 517 LEU B C 1
ATOM 8566 O O . LEU B 1 517 ? 21.438 -3.854 -20.094 1 92.19 517 LEU B O 1
ATOM 8570 N N . GLY B 1 518 ? 19.969 -5.613 -20.297 1 89.69 518 GLY B N 1
ATOM 8571 C CA . GLY B 1 518 ? 20.984 -6.633 -20.516 1 89.69 518 GLY B CA 1
ATOM 8572 C C . GLY B 1 518 ? 21.578 -7.152 -19.219 1 89.69 518 GLY B C 1
ATOM 8573 O O . GLY B 1 518 ? 22.734 -7.574 -19.188 1 89.69 518 GLY B O 1
ATOM 8574 N N . GLY B 1 519 ? 20.875 -7.008 -18.172 1 91.31 519 GLY B N 1
ATOM 8575 C CA . GLY B 1 519 ? 21.281 -7.43 -16.828 1 91.31 519 GLY B CA 1
ATOM 8576 C C . GLY B 1 519 ? 20.281 -7.059 -15.758 1 91.31 519 GLY B C 1
ATOM 8577 O O . GLY B 1 519 ? 19.188 -6.57 -16.062 1 91.31 519 GLY B O 1
ATOM 8578 N N . MET B 1 520 ? 20.641 -7.375 -14.539 1 90.5 520 MET B N 1
ATOM 8579 C CA . MET B 1 520 ? 19.75 -7.062 -13.422 1 90.5 520 MET B CA 1
ATOM 8580 C C . MET B 1 520 ? 19.703 -5.559 -13.172 1 90.5 520 MET B C 1
ATOM 8582 O O . MET B 1 520 ? 20.734 -4.902 -13.078 1 90.5 520 MET B O 1
ATOM 8586 N N . PRO B 1 521 ? 18.547 -4.984 -13.102 1 93.38 521 PRO B N 1
ATOM 8587 C CA . PRO B 1 521 ? 18.453 -3.566 -12.734 1 93.38 521 PRO B CA 1
ATOM 8588 C C . PRO B 1 521 ? 18.812 -3.312 -11.266 1 93.38 521 PRO B C 1
ATOM 8590 O O . PRO B 1 521 ? 18.906 -4.258 -10.477 1 93.38 521 PRO B O 1
ATOM 8593 N N . PHE B 1 522 ? 19.047 -2.049 -10.977 1 94.69 522 PHE B N 1
ATOM 8594 C CA . PHE B 1 522 ? 19.25 -1.668 -9.586 1 94.69 522 PHE B CA 1
ATOM 8595 C C . PHE B 1 522 ? 17.922 -1.462 -8.883 1 94.69 522 PHE B C 1
ATOM 8597 O O . PHE B 1 522 ? 17.234 -0.462 -9.109 1 94.69 522 PHE B O 1
ATOM 8604 N N . GLY B 1 523 ? 17.625 -2.379 -8.031 1 96.19 523 GLY B N 1
ATOM 8605 C CA . GLY B 1 523 ? 16.406 -2.268 -7.25 1 96.19 523 GLY B CA 1
ATOM 8606 C C . GLY B 1 523 ? 15.148 -2.359 -8.094 1 96.19 523 GLY B C 1
ATOM 8607 O O . GLY B 1 523 ? 15.094 -3.121 -9.062 1 96.19 523 GLY B O 1
ATOM 8608 N N . ARG B 1 524 ? 14.062 -1.7 -7.75 1 97.69 524 ARG B N 1
ATOM 8609 C CA . ARG B 1 524 ? 12.781 -1.723 -8.445 1 97.69 524 ARG B CA 1
ATOM 8610 C C . ARG B 1 524 ? 12.836 -0.868 -9.711 1 97.69 524 ARG B C 1
ATOM 8612 O O . ARG B 1 524 ? 13.445 0.201 -9.719 1 97.69 524 ARG B O 1
ATOM 8619 N N . VAL B 1 525 ? 12.109 -1.267 -10.68 1 98.25 525 VAL B N 1
ATOM 8620 C CA . VAL B 1 525 ? 12.141 -0.609 -11.984 1 98.25 525 VAL B CA 1
ATOM 8621 C C . VAL B 1 525 ? 10.82 0.103 -12.234 1 98.25 525 VAL B C 1
ATOM 8623 O O . VAL B 1 525 ? 9.75 -0.414 -11.891 1 98.25 525 VAL B O 1
ATOM 8626 N N . PHE B 1 526 ? 10.906 1.286 -12.836 1 98.62 526 PHE B N 1
ATOM 8627 C CA . PHE B 1 526 ? 9.758 2.021 -13.344 1 98.62 526 PHE B CA 1
ATOM 8628 C C . PHE B 1 526 ? 10.062 2.631 -14.711 1 98.62 526 PHE B C 1
ATOM 8630 O O . PHE B 1 526 ? 11.234 2.803 -15.07 1 98.62 526 PHE B O 1
ATOM 8637 N N . TYR B 1 527 ? 9.008 2.939 -15.438 1 98.44 527 TYR B N 1
ATOM 8638 C CA . TYR B 1 527 ? 9.172 3.508 -16.766 1 98.44 527 TYR B CA 1
ATOM 8639 C C . TYR B 1 527 ? 8.625 4.93 -16.828 1 98.44 527 TYR B C 1
ATOM 8641 O O . TYR B 1 527 ? 7.57 5.219 -16.266 1 98.44 527 TYR B O 1
ATOM 8649 N N . ASP B 1 528 ? 9.391 5.77 -17.375 1 98.38 528 ASP B N 1
ATOM 8650 C CA . ASP B 1 528 ? 8.992 7.129 -17.719 1 98.38 528 ASP B CA 1
ATOM 8651 C C . ASP B 1 528 ? 8.562 7.234 -19.172 1 98.38 528 ASP B C 1
ATOM 8653 O O . ASP B 1 528 ? 9.336 7.691 -20.016 1 98.38 528 ASP B O 1
ATOM 8657 N N . ARG B 1 529 ? 7.297 6.906 -19.391 1 96.75 529 ARG B N 1
ATOM 8658 C CA . ARG B 1 529 ? 6.785 6.633 -20.719 1 96.75 529 ARG B CA 1
ATOM 8659 C C . ARG B 1 529 ? 7.062 7.797 -21.672 1 96.75 529 ARG B C 1
ATOM 8661 O O . ARG B 1 529 ? 7.535 7.594 -22.797 1 96.75 529 ARG B O 1
ATOM 8668 N N . ASP B 1 530 ? 6.816 9.062 -21.266 1 96.5 530 ASP B N 1
ATOM 8669 C CA . ASP B 1 530 ? 6.922 10.219 -22.156 1 96.5 530 ASP B CA 1
ATOM 8670 C C . ASP B 1 530 ? 8.102 11.102 -21.766 1 96.5 530 ASP B C 1
ATOM 8672 O O . ASP B 1 530 ? 8.172 12.266 -22.172 1 96.5 530 ASP B O 1
ATOM 8676 N N . CYS B 1 531 ? 8.922 10.672 -20.844 1 96.94 531 CYS B N 1
ATOM 8677 C CA . CYS B 1 531 ? 10.148 11.336 -20.406 1 96.94 531 CYS B CA 1
ATOM 8678 C C . CYS B 1 531 ? 9.828 12.57 -19.578 1 96.94 531 CYS B C 1
ATOM 8680 O O . CYS B 1 531 ? 10.695 13.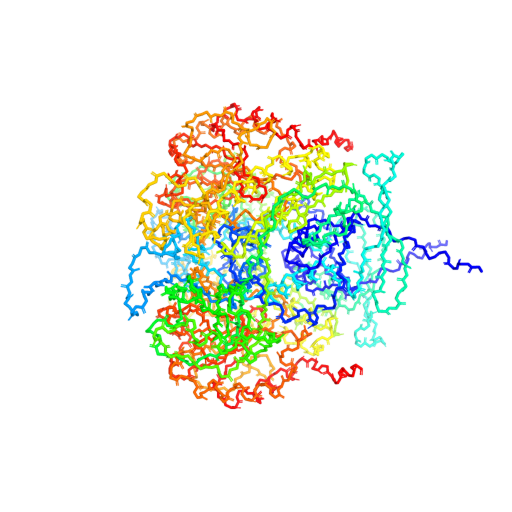43 -19.375 1 96.94 531 CYS B O 1
ATOM 8682 N N . SER B 1 532 ? 8.586 12.633 -19.219 1 97.19 532 SER B N 1
ATOM 8683 C CA . SER B 1 532 ? 8.18 13.805 -18.453 1 97.19 532 SER B CA 1
ATOM 8684 C C . SER B 1 532 ? 8.883 13.852 -17.094 1 97.19 532 SER B C 1
ATOM 8686 O O . SER B 1 532 ? 9.164 14.93 -16.578 1 97.19 532 SER B O 1
ATOM 8688 N N . ALA B 1 533 ? 9.109 12.703 -16.5 1 97.94 533 ALA B N 1
ATOM 8689 C CA . ALA B 1 533 ? 9.828 12.672 -15.234 1 97.94 533 ALA B CA 1
ATOM 8690 C C . ALA B 1 533 ? 11.258 13.164 -15.398 1 97.94 533 ALA B C 1
ATOM 8692 O O . ALA B 1 533 ? 11.727 14.008 -14.633 1 97.94 533 ALA B O 1
ATOM 8693 N N . HIS B 1 534 ? 11.969 12.641 -16.453 1 97.88 534 HIS B N 1
ATOM 8694 C CA . HIS B 1 534 ? 13.328 13.102 -16.75 1 97.88 534 HIS B CA 1
ATOM 8695 C C . HIS B 1 534 ? 13.352 14.602 -17.016 1 97.88 534 HIS B C 1
ATOM 8697 O O . HIS B 1 534 ? 14.234 15.305 -16.516 1 97.88 534 HIS B O 1
ATOM 8703 N N . ASP B 1 535 ? 12.383 15.047 -17.719 1 97.5 535 ASP B N 1
ATOM 8704 C CA . ASP B 1 535 ? 12.297 16.469 -18.062 1 97.5 535 ASP B CA 1
ATOM 8705 C C . ASP B 1 535 ? 12.086 17.312 -16.812 1 97.5 535 ASP B C 1
ATOM 8707 O O . ASP B 1 535 ? 12.734 18.359 -16.641 1 97.5 535 ASP B O 1
ATOM 8711 N N . ARG B 1 536 ? 11.18 16.906 -15.938 1 97.25 536 ARG B N 1
ATOM 8712 C CA . ARG B 1 536 ? 10.883 17.656 -14.727 1 97.25 536 ARG B CA 1
ATOM 8713 C C . ARG B 1 536 ? 12.125 17.781 -13.852 1 97.25 536 ARG B C 1
ATOM 8715 O O . ARG B 1 536 ? 12.32 18.812 -13.18 1 97.25 536 ARG B O 1
ATOM 8722 N N . TYR B 1 537 ? 13.008 16.781 -13.859 1 97.06 537 TYR B N 1
ATOM 8723 C CA . TYR B 1 537 ? 14.227 16.781 -13.062 1 97.06 537 TYR B CA 1
ATOM 8724 C C . TYR B 1 537 ? 15.383 17.422 -13.836 1 97.06 537 TYR B C 1
ATOM 8726 O O . TYR B 1 537 ? 16.484 17.547 -13.32 1 97.06 537 TYR B O 1
ATOM 8734 N N . GLY B 1 538 ? 15.141 17.812 -15.016 1 95.69 538 GLY B N 1
ATOM 8735 C CA . GLY B 1 538 ? 16.141 18.469 -15.836 1 95.69 538 GLY B CA 1
ATOM 8736 C C . GLY B 1 538 ? 17.297 17.547 -16.219 1 95.69 538 GLY B C 1
ATOM 8737 O O . GLY B 1 538 ? 18.453 17.984 -16.234 1 95.69 538 GLY B O 1
ATOM 8738 N N . ILE B 1 539 ? 17.031 16.297 -16.516 1 95.5 539 ILE B N 1
ATOM 8739 C CA . ILE B 1 539 ? 18.062 15.289 -16.781 1 95.5 539 ILE B CA 1
ATOM 8740 C C . ILE B 1 539 ? 18.219 15.078 -18.281 1 95.5 539 ILE B C 1
ATOM 8742 O O . ILE B 1 539 ? 17.219 14.984 -19 1 95.5 539 ILE B O 1
ATOM 8746 N N . ASP B 1 540 ? 19.5 15.055 -18.734 1 95 540 ASP B N 1
ATOM 8747 C CA . ASP B 1 540 ? 19.812 14.648 -20.094 1 95 540 ASP B CA 1
ATOM 8748 C C . ASP B 1 540 ? 19.516 13.164 -20.312 1 95 540 ASP B C 1
ATOM 8750 O O . ASP B 1 540 ? 20.172 12.305 -19.734 1 95 540 ASP B O 1
ATOM 8754 N N . ILE B 1 541 ? 18.609 12.859 -21.156 1 95.25 541 ILE B N 1
ATOM 8755 C CA . ILE B 1 541 ? 18.109 11.5 -21.359 1 95.25 541 ILE B CA 1
ATOM 8756 C C . ILE B 1 541 ? 19.219 10.617 -21.922 1 95.25 541 ILE B C 1
ATOM 8758 O O . ILE B 1 541 ? 19.125 9.383 -21.859 1 95.25 541 ILE B O 1
ATOM 8762 N N . GLU B 1 542 ? 20.266 11.18 -22.484 1 95.56 542 GLU B N 1
ATOM 8763 C CA . GLU B 1 542 ? 21.344 10.406 -23.094 1 95.56 542 GLU B CA 1
ATOM 8764 C C . GLU B 1 542 ? 22.469 10.141 -22.078 1 95.56 542 GLU B C 1
ATOM 8766 O O . GLU B 1 542 ? 23.391 9.375 -22.359 1 95.56 542 GLU B O 1
ATOM 8771 N N . LYS B 1 543 ? 22.406 10.75 -20.953 1 94.38 543 LYS B N 1
ATOM 8772 C CA . LYS B 1 543 ? 23.453 10.594 -19.953 1 94.38 543 LYS B CA 1
ATOM 8773 C C . LYS B 1 543 ? 22.922 9.992 -18.656 1 94.38 543 LYS B C 1
ATOM 8775 O O . LYS B 1 543 ? 23.625 9.242 -17.984 1 94.38 543 LYS B O 1
ATOM 8780 N N . GLY B 1 544 ? 21.688 10.352 -18.375 1 94.94 544 GLY B N 1
ATOM 8781 C CA . GLY B 1 544 ? 21.109 9.922 -17.109 1 94.94 544 GLY B CA 1
ATOM 8782 C C . GLY B 1 544 ? 21.688 10.648 -15.914 1 94.94 544 GLY B C 1
ATOM 8783 O O . GLY B 1 544 ? 22.438 11.609 -16.078 1 94.94 544 GLY B O 1
ATOM 8784 N N . ALA B 1 545 ? 21.281 10.305 -14.727 1 96.75 545 ALA B N 1
ATOM 8785 C CA . ALA B 1 545 ? 21.766 10.875 -13.469 1 96.75 545 ALA B CA 1
ATOM 8786 C C . ALA B 1 545 ? 21.344 10 -12.281 1 96.75 545 ALA B C 1
ATOM 8788 O O . ALA B 1 545 ? 20.484 9.125 -12.414 1 96.75 545 ALA B O 1
ATOM 8789 N N . VAL B 1 546 ? 22.031 10.156 -11.188 1 97.31 546 VAL B N 1
ATOM 8790 C CA . VAL B 1 546 ? 21.719 9.43 -9.953 1 97.31 546 VAL B CA 1
ATOM 8791 C C . VAL B 1 546 ? 21.312 10.422 -8.859 1 97.31 546 VAL B C 1
ATOM 8793 O O . VAL B 1 546 ? 22.031 11.391 -8.602 1 97.31 546 VAL B O 1
ATOM 8796 N N . PHE B 1 547 ? 20.188 10.234 -8.289 1 97.81 547 PHE B N 1
ATOM 8797 C CA . PHE B 1 547 ? 19.703 11.031 -7.164 1 97.81 547 PHE B CA 1
ATOM 8798 C C . PHE B 1 547 ? 19.688 10.203 -5.883 1 97.81 547 PHE B C 1
ATOM 8800 O O . PHE B 1 547 ? 19.297 9.031 -5.898 1 97.81 547 PHE B O 1
ATOM 8807 N N . VAL B 1 548 ? 20.156 10.719 -4.812 1 98.38 548 VAL B N 1
ATOM 8808 C CA . VAL B 1 548 ? 19.891 10.156 -3.498 1 98.38 548 VAL B CA 1
ATOM 8809 C C . VAL B 1 548 ? 18.781 10.945 -2.812 1 98.38 548 VAL B C 1
ATOM 8811 O O . VAL B 1 548 ? 18.922 12.141 -2.541 1 98.38 548 VAL B O 1
ATOM 8814 N N . LEU B 1 549 ? 17.672 10.312 -2.629 1 98.75 549 LEU B N 1
ATOM 8815 C CA . LEU B 1 549 ? 16.562 10.93 -1.91 1 98.75 549 LEU B CA 1
ATOM 8816 C C . LEU B 1 549 ? 16.594 10.555 -0.432 1 98.75 549 LEU B C 1
ATOM 8818 O O . LEU B 1 549 ? 16.812 9.383 -0.089 1 98.75 549 LEU B O 1
ATOM 8822 N N . ARG B 1 550 ? 16.422 11.523 0.363 1 98.69 550 ARG B N 1
ATOM 8823 C CA . ARG B 1 550 ? 16.297 11.289 1.8 1 98.69 550 ARG B CA 1
ATOM 8824 C C . ARG B 1 550 ? 14.969 10.625 2.137 1 98.69 550 ARG B C 1
ATOM 8826 O O . ARG B 1 550 ? 14.016 10.711 1.362 1 98.69 550 ARG B O 1
ATOM 8833 N N . PRO B 1 551 ? 14.891 9.992 3.312 1 98.38 551 PRO B N 1
ATOM 8834 C CA . PRO B 1 551 ? 13.617 9.383 3.709 1 98.38 551 PRO B CA 1
ATOM 8835 C C . PRO B 1 551 ? 12.461 10.375 3.703 1 98.38 551 PRO B C 1
ATOM 8837 O O . PRO B 1 551 ? 11.328 10.008 3.381 1 98.38 551 PRO B O 1
ATOM 8840 N N . ASP B 1 552 ? 12.703 11.625 3.982 1 98.19 552 ASP B N 1
ATOM 8841 C CA . ASP B 1 552 ? 11.625 12.602 4.117 1 98.19 552 ASP B CA 1
ATOM 8842 C C . ASP B 1 552 ? 11.281 13.227 2.768 1 98.19 552 ASP B C 1
ATOM 8844 O O . ASP B 1 552 ? 10.438 14.125 2.693 1 98.19 552 ASP B O 1
ATOM 8848 N N . GLY B 1 553 ? 11.922 12.82 1.698 1 97.81 553 GLY B N 1
ATOM 8849 C CA . GLY B 1 553 ? 11.5 13.227 0.367 1 97.81 553 GLY B CA 1
ATOM 8850 C C . GLY B 1 553 ? 12.305 14.383 -0.192 1 97.81 553 GLY B C 1
ATOM 8851 O O . GLY B 1 553 ? 11.992 14.914 -1.259 1 97.81 553 GLY B O 1
ATOM 8852 N N . TRP B 1 554 ? 13.336 14.945 0.494 1 98.31 554 TRP B N 1
ATOM 8853 C CA . TRP B 1 554 ? 14.273 15.93 -0.046 1 98.31 554 TRP B CA 1
ATOM 8854 C C . TRP B 1 554 ? 15.422 15.25 -0.781 1 98.31 554 TRP B C 1
ATOM 8856 O O . TRP B 1 554 ? 15.734 14.086 -0.515 1 98.31 554 TRP B O 1
ATOM 8866 N N . VAL B 1 555 ? 16.031 15.953 -1.667 1 97.88 555 VAL B N 1
ATOM 8867 C CA . VAL B 1 555 ? 17.188 15.445 -2.385 1 97.88 555 VAL B CA 1
ATOM 8868 C C . VAL B 1 555 ? 18.438 15.602 -1.515 1 97.88 555 VAL B C 1
ATOM 8870 O O . VAL B 1 555 ? 18.734 16.688 -1.031 1 97.88 555 VAL B O 1
ATOM 8873 N N . GLY B 1 556 ? 19.109 14.492 -1.256 1 98.19 556 GLY B N 1
ATOM 8874 C CA . GLY B 1 556 ? 20.344 14.539 -0.504 1 98.19 556 GLY B CA 1
ATOM 8875 C C . GLY B 1 556 ? 21.547 14.93 -1.353 1 98.19 556 GLY B C 1
ATOM 8876 O O . GLY B 1 556 ? 22.328 15.797 -0.965 1 98.19 556 GLY B O 1
ATOM 8877 N N . THR B 1 557 ? 21.656 14.297 -2.48 1 97.62 557 THR B N 1
ATOM 8878 C CA . THR B 1 557 ? 22.734 14.602 -3.418 1 97.62 557 THR B CA 1
ATOM 8879 C C . THR B 1 557 ? 22.375 14.133 -4.824 1 97.62 557 THR B C 1
ATOM 8881 O O . THR B 1 557 ? 21.422 13.383 -5.008 1 97.62 557 THR B O 1
ATOM 8884 N N . VAL B 1 558 ? 23.016 14.688 -5.801 1 96.88 558 VAL B N 1
ATOM 8885 C CA . VAL B 1 558 ? 22.844 14.359 -7.215 1 96.88 558 VAL B CA 1
ATOM 8886 C C . VAL B 1 558 ? 24.203 14.016 -7.824 1 96.88 558 VAL B C 1
ATOM 8888 O O . VAL B 1 558 ? 25.203 14.695 -7.555 1 96.88 558 VAL B O 1
ATOM 8891 N N . LEU B 1 559 ? 24.25 12.922 -8.562 1 96.56 559 LEU B N 1
ATOM 8892 C CA . LEU B 1 559 ? 25.5 12.445 -9.133 1 96.56 559 LEU B CA 1
ATOM 8893 C C . LEU B 1 559 ? 25.328 12.117 -10.617 1 96.56 559 LEU B C 1
ATOM 8895 O O . LEU B 1 559 ? 24.219 11.828 -11.07 1 96.56 559 LEU B O 1
ATOM 8899 N N . GLU B 1 560 ? 26.469 12.203 -11.297 1 94.62 560 GLU B N 1
ATOM 8900 C CA . GLU B 1 560 ? 26.484 11.68 -12.656 1 94.62 560 GLU B CA 1
ATOM 8901 C C . GLU B 1 560 ? 26.375 10.156 -12.664 1 94.62 560 GLU B C 1
ATOM 8903 O O . GLU B 1 560 ? 26.797 9.492 -11.711 1 94.62 560 GLU B O 1
ATOM 8908 N N . LEU B 1 561 ? 25.781 9.68 -13.703 1 94.69 561 LEU B N 1
ATOM 8909 C CA . LEU B 1 561 ? 25.719 8.234 -13.906 1 94.69 561 LEU B CA 1
ATOM 8910 C C . LEU B 1 561 ? 26.984 7.711 -14.57 1 94.69 561 LEU B C 1
ATOM 8912 O O . LEU B 1 561 ? 26.984 7.461 -15.781 1 94.69 561 LEU B O 1
ATOM 8916 N N . ASP B 1 562 ? 28 7.547 -13.812 1 92.25 562 ASP B N 1
ATOM 8917 C CA . ASP B 1 562 ? 29.266 7.082 -14.344 1 92.25 562 ASP B CA 1
ATOM 8918 C C . ASP B 1 562 ? 30.125 6.441 -13.25 1 92.25 562 ASP B C 1
ATOM 8920 O O . ASP B 1 562 ? 29.609 6.074 -12.195 1 92.25 562 ASP B O 1
ATOM 8924 N N . ILE B 1 563 ? 31.375 6.281 -13.484 1 91.62 563 ILE B N 1
ATOM 8925 C CA . ILE B 1 563 ? 32.281 5.531 -12.617 1 91.62 563 ILE B CA 1
ATOM 8926 C C . ILE B 1 563 ? 32.531 6.332 -11.344 1 91.62 563 ILE B C 1
ATOM 8928 O O . ILE B 1 563 ? 32.906 5.762 -10.312 1 91.62 563 ILE B O 1
ATOM 8932 N N . GLY B 1 564 ? 32.375 7.562 -11.383 1 92.31 564 GLY B N 1
ATOM 8933 C CA . GLY B 1 564 ? 32.625 8.398 -10.219 1 92.31 564 GLY B CA 1
ATOM 8934 C C . GLY B 1 564 ? 31.516 8.336 -9.188 1 92.31 564 GLY B C 1
ATOM 8935 O O . GLY B 1 564 ? 31.672 8.789 -8.055 1 92.31 564 GLY B O 1
ATOM 8936 N N . ALA B 1 565 ? 30.391 7.773 -9.555 1 93.56 565 ALA B N 1
ATOM 8937 C CA . ALA B 1 565 ? 29.219 7.758 -8.68 1 93.56 565 ALA B CA 1
ATOM 8938 C C . ALA B 1 565 ? 29.469 6.883 -7.453 1 93.56 565 ALA B C 1
ATOM 8940 O O . ALA B 1 565 ? 28.953 7.172 -6.367 1 93.56 565 ALA B O 1
ATOM 8941 N N . GLY B 1 566 ? 30.188 5.812 -7.594 1 93.94 566 GLY B N 1
ATOM 8942 C CA . GLY B 1 566 ? 30.484 4.922 -6.477 1 93.94 566 GLY B CA 1
ATOM 8943 C C . GLY B 1 566 ? 31.156 5.621 -5.316 1 93.94 566 GLY B C 1
ATOM 8944 O O . GLY B 1 566 ? 30.594 5.707 -4.219 1 93.94 566 GLY B O 1
ATOM 8945 N N . PRO B 1 567 ? 32.344 6.164 -5.633 1 94.12 567 PRO B N 1
ATOM 8946 C CA . PRO B 1 567 ? 33.031 6.922 -4.59 1 94.12 567 PRO B CA 1
ATOM 8947 C C . PRO B 1 567 ? 32.188 8.062 -4.031 1 94.12 567 PRO B C 1
ATOM 8949 O O . PRO B 1 567 ? 32.25 8.359 -2.838 1 94.12 567 PRO B O 1
ATOM 8952 N N . ALA B 1 568 ? 31.484 8.672 -4.836 1 95.81 568 ALA B N 1
ATOM 8953 C CA . ALA B 1 568 ? 30.641 9.789 -4.391 1 95.81 568 ALA B CA 1
ATOM 8954 C C . ALA B 1 568 ? 29.562 9.305 -3.422 1 95.81 568 ALA B C 1
ATOM 8956 O O . ALA B 1 568 ? 29.281 9.969 -2.42 1 95.81 568 ALA B O 1
ATOM 8957 N N . LEU B 1 569 ? 28.922 8.203 -3.748 1 96.75 569 LEU B N 1
ATOM 8958 C CA . LEU B 1 569 ? 27.938 7.613 -2.854 1 96.75 569 LEU B CA 1
ATOM 8959 C C . LEU B 1 569 ? 28.562 7.23 -1.52 1 96.75 569 LEU B C 1
ATOM 8961 O O . LEU B 1 569 ? 27.984 7.457 -0.46 1 96.75 569 LEU B O 1
ATOM 8965 N N . GLU B 1 570 ? 29.688 6.629 -1.596 1 95 570 GLU B N 1
ATOM 8966 C CA . GLU B 1 570 ? 30.391 6.25 -0.382 1 95 570 GLU B CA 1
ATOM 8967 C C . GLU B 1 570 ? 30.688 7.465 0.49 1 95 570 GLU B C 1
ATOM 8969 O O . GLU B 1 570 ? 30.469 7.438 1.701 1 95 570 GLU B O 1
ATOM 8974 N N . THR B 1 571 ? 31.219 8.508 -0.171 1 94.38 571 THR B N 1
ATOM 8975 C CA . THR B 1 571 ? 31.516 9.75 0.53 1 94.38 571 THR B CA 1
ATOM 8976 C C . THR B 1 571 ? 30.266 10.297 1.204 1 94.38 571 THR B C 1
ATOM 8978 O O . THR B 1 571 ? 30.297 10.727 2.357 1 94.38 571 THR B O 1
ATOM 8981 N N . TYR B 1 572 ? 29.188 10.242 0.529 1 96.88 572 TYR B N 1
ATOM 8982 C CA . TYR B 1 572 ? 27.938 10.789 1.038 1 96.88 572 TYR B CA 1
ATOM 8983 C C . TYR B 1 572 ? 27.438 10 2.248 1 96.88 572 TYR B C 1
ATOM 8985 O O . TYR B 1 572 ? 27.203 10.57 3.316 1 96.88 572 TYR B O 1
ATOM 8993 N N . PHE B 1 573 ? 27.312 8.688 2.164 1 97.19 573 PHE B N 1
ATOM 8994 C CA . PHE B 1 573 ? 26.672 7.879 3.186 1 97.19 573 PHE B CA 1
ATOM 8995 C C . PHE B 1 573 ? 27.578 7.691 4.395 1 97.19 573 PHE B C 1
ATOM 8997 O O . PHE B 1 573 ? 27.094 7.594 5.527 1 97.19 573 PHE B O 1
ATOM 9004 N N . LYS B 1 574 ? 28.844 7.719 4.211 1 94.44 574 LYS B N 1
ATOM 9005 C CA . LYS B 1 574 ? 29.781 7.516 5.305 1 94.44 574 LYS B CA 1
ATOM 9006 C C . LYS B 1 574 ? 29.75 8.695 6.277 1 94.44 574 LYS B C 1
ATOM 9008 O O . LYS B 1 574 ? 30.234 8.578 7.41 1 94.44 574 LYS B O 1
ATOM 9013 N N . LYS B 1 575 ? 29.266 9.75 5.809 1 95.44 575 LYS B N 1
ATOM 9014 C CA . LYS B 1 575 ? 29.25 10.945 6.641 1 95.44 575 LYS B CA 1
ATOM 9015 C C . LYS B 1 575 ? 28.312 10.773 7.832 1 95.44 575 LYS B C 1
ATOM 9017 O O . LYS B 1 575 ? 28.484 11.422 8.867 1 95.44 575 LYS B O 1
ATOM 9022 N N . PHE B 1 576 ? 27.281 9.891 7.648 1 96.75 576 PHE B N 1
ATOM 9023 C CA . PHE B 1 576 ? 26.328 9.883 8.742 1 96.75 576 PHE B CA 1
ATOM 9024 C C . PHE B 1 576 ? 25.812 8.477 9.016 1 96.75 576 PHE B C 1
ATOM 9026 O O . PHE B 1 576 ? 25.203 8.219 10.055 1 96.75 576 PHE B O 1
ATOM 9033 N N . LEU B 1 577 ? 25.984 7.504 8.133 1 96.12 577 LEU B N 1
ATOM 9034 C CA . LEU B 1 577 ? 25.562 6.137 8.406 1 96.12 577 LEU B CA 1
ATOM 9035 C C . LEU B 1 577 ? 26.672 5.355 9.109 1 96.12 577 LEU B C 1
ATOM 9037 O O . LEU B 1 577 ? 27.859 5.652 8.938 1 96.12 577 LEU B O 1
ATOM 9041 N N . VAL B 1 578 ? 26.25 4.445 9.961 1 92.5 578 VAL B N 1
ATOM 9042 C CA . VAL B 1 578 ? 27.188 3.506 10.586 1 92.5 578 VAL B CA 1
ATOM 9043 C C . VAL B 1 578 ? 27.359 2.285 9.688 1 92.5 578 VAL B C 1
ATOM 9045 O O . VAL B 1 578 ? 26.438 1.485 9.523 1 92.5 578 VAL B O 1
ATOM 9048 N N . LEU B 1 579 ? 28.234 2.309 8.883 1 78.56 579 LEU B N 1
ATOM 9049 C CA . LEU B 1 579 ? 28.438 1.245 7.902 1 78.56 579 LEU B CA 1
ATOM 9050 C C . LEU B 1 579 ? 29.094 0.027 8.555 1 78.56 579 LEU B C 1
ATOM 9052 O O . LEU B 1 579 ? 30.047 0.161 9.312 1 78.56 579 LEU B O 1
ATOM 9056 N N . GLY B 1 580 ? 28.391 -0.637 9.508 1 58.62 580 GLY B N 1
ATOM 9057 C CA . GLY B 1 580 ? 28.891 -1.801 10.227 1 58.62 580 GLY B CA 1
ATOM 9058 C C . GLY B 1 580 ? 29.969 -2.543 9.477 1 58.62 580 GLY B C 1
ATOM 9059 O O . GLY B 1 580 ? 30.047 -2.475 8.25 1 58.62 580 GLY B O 1
ATOM 9060 N N . GLY B 1 581 ? 31.062 -2.848 10.164 1 46.78 581 GLY B N 1
ATOM 9061 C CA . GLY B 1 581 ? 32.188 -3.762 10 1 46.78 581 GLY B CA 1
ATOM 9062 C C . GLY B 1 581 ? 31.812 -5.039 9.273 1 46.78 581 GLY B C 1
ATOM 9063 O O . GLY B 1 581 ? 30.625 -5.32 9.07 1 46.78 581 GLY B O 1
ATOM 9064 N N . ASP B 1 582 ? 32.812 -5.859 8.953 1 39 582 ASP B N 1
ATOM 9065 C CA . ASP B 1 582 ? 32.812 -7.277 8.609 1 39 582 ASP B CA 1
ATOM 9066 C C . ASP B 1 582 ? 31.703 -8.023 9.359 1 39 582 ASP B C 1
ATOM 9068 O O . ASP B 1 582 ? 31.719 -8.094 10.594 1 39 582 ASP B O 1
ATOM 9072 N N . SER B 1 583 ? 30.672 -7.977 9.141 1 30.16 583 SER B N 1
ATOM 9073 C CA . SER B 1 583 ? 30.047 -9.18 9.68 1 30.16 583 SER B CA 1
ATOM 9074 C C . SER B 1 583 ? 30.922 -10.406 9.469 1 30.16 583 SER B C 1
ATOM 9076 O O . SER B 1 583 ? 31.141 -10.836 8.336 1 30.16 583 SER B O 1
ATOM 9078 N N . LYS B 1 584 ? 32.062 -10.688 10.195 1 25.11 584 LYS B N 1
ATOM 9079 C CA . LYS B 1 584 ? 32.438 -12.078 10.359 1 25.11 584 LYS B CA 1
ATOM 9080 C C . LYS B 1 584 ? 31.234 -12.977 10.562 1 25.11 584 LYS B C 1
ATOM 9082 O O . LYS B 1 584 ? 30.562 -12.898 11.594 1 25.11 584 LYS B O 1
ATOM 9087 N N . LEU B 1 585 ? 30.672 -13.359 9.445 1 19.11 585 LEU B N 1
ATOM 9088 C CA . LEU B 1 585 ? 30.391 -14.773 9.664 1 19.11 585 LEU B CA 1
ATOM 9089 C C . LEU B 1 585 ? 31.594 -15.492 10.25 1 19.11 585 LEU B C 1
ATOM 9091 O O . LEU B 1 585 ? 32.719 -15.273 9.805 1 19.11 585 LEU B O 1
#

Sequence (1170 aa):
MAESTAAEYVDVLVVGGGPVGLITAYQLARNLRSPHKVKIIEKHQKSSQDQYGRAITLFPRSSELLDQLGLADALAQQCFACRETVNYDKDGNETPGRGWSFMENMKDTEWDFALVLRQKYQEEIFRQALKRHGVELDTPFALVDIEVLEEVGPNGYRIIATIENVETKAKSLVKCKYLVGADGGRSFVRRALGIPFDGSSSEDKWVRIDGVVETDLPKPRTYCAIESPTHGNVLWAALDHGATRIGFAFTAERQKAYPEFNEEAAVKEAIASVKPFSLGFKQVDWWTIYVVGQRIARSFFMKGCVLLAGDACHTHSSGAAQGMNTGIHDAVNLGWKLSLVLQGLANPDLLHSYENERRPNVQKLINYDKDISRLMTMQLPENWEGDPNADPNEVLGKVMAEAATFSSGLGIYYEPDSLLNLLQASHLSSVQPGRRAPDVALRKPATFEPTRLQIETPNIATFYVVLFAGNISKTKPFLSAFSSCVMGLPWLFGSQSPISWISIFAGAGGPSAYESLGGMPFGRVFYDRDCSAHDRYGIDIEKGAVFVLRPDGWVGTVLELDIGAGPALETYFKKFLVLGGDSKLMAESTAAEYVDVLVVGGGPVGLITAYQLARNLRSPHKVKIIEKHQKSSQDQYGRAITLFPRSSELLDQLGLADALAQQCFACRETVNYDKDGNETPGRGWSFMENMKDTEWDFALVLRQKYQEEIFRQALKRHGVELDTPFALVDIEVLEEVGPNGYRIIATIENVETKAKSLVKCKYLVGADGGRSFVRRALGIPFDGSSSEDKWVRIDGVVETDLPKPRTYCAIESPTHGNVLWAALDHGATRIGFAFTAERQKAYPEFNEEAAVKEAIASVKPFSLGFKQVDWWTIYVVGQRIARSFFMKGCVLLAGDACHTHSSGAAQGMNTGIHDAVNLGWKLSLVLQGLANPDLLHSYENERRPNVQKLINYDKDISRLMTMQLPENWEGDPNADPNEVLGKVMAEAATFSSGLGIYYEPDSLLNLLQASHLSSVQPGRRAPDVALRKPATFEPTRLQIETPNIATFYVVLFAGNISKTKPFLSAFSSCVMGLPWLFGSQSPISWISIFAGAGGPSAYESLGGMPFGRVFYDRDCSAHDRYGIDIEKGAVFVLRPDGWVGTVLELDIGAGPALETYFKKFLVLGGDSKL

Radius of gyration: 32.96 Å; Cα contacts (8 Å, |Δi|>4): 2698; chains: 2; bounding box: 68×101×96 Å

Solvent-accessible surface area (backbone atoms only — not comparable to full-atom values): 59438 Å² total; per-residue (Å²): 129,80,81,76,69,79,63,44,79,32,48,32,39,31,38,19,65,46,64,35,22,38,51,27,50,31,45,35,40,68,61,47,52,89,83,62,35,72,45,38,28,17,52,60,50,58,83,73,48,55,60,42,57,78,52,35,56,34,33,30,36,47,43,49,52,32,41,24,60,70,48,33,66,68,48,36,66,56,18,22,39,38,56,51,55,50,24,27,41,59,83,58,44,81,41,86,75,25,55,60,44,46,50,63,67,44,67,82,48,75,45,44,31,39,39,17,39,40,34,42,61,51,42,50,53,43,50,54,54,22,40,75,53,75,36,66,81,42,56,34,27,33,78,77,46,80,44,74,44,83,86,46,56,89,89,35,67,23,30,44,33,34,34,26,30,63,85,78,62,49,69,49,44,37,31,15,36,30,38,38,28,24,44,29,76,77,22,56,59,42,55,74,70,67,49,54,69,46,73,49,70,52,87,53,31,35,37,41,37,31,23,34,66,48,63,67,51,90,69,69,80,24,40,32,31,33,37,17,91,82,25,27,52,19,39,36,34,39,36,31,85,64,22,34,34,43,30,33,52,46,47,74,74,61,47,67,77,39,97,66,84,45,69,68,50,53,51,51,50,51,38,60,35,50,39,75,41,54,61,43,74,80,39,80,71,36,70,52,74,45,66,36,32,40,33,37,36,77,61,38,67,45,95,88,37,38,34,45,31,27,36,34,29,34,39,52,42,72,80,69,62,40,57,65,38,54,10,43,54,39,22,50,59,42,23,38,50,54,39,32,33,75,72,59,43,25,43,70,72,54,58,56,52,47,43,68,48,47,49,61,55,49,52,52,47,50,58,50,41,54,39,50,52,30,20,42,65,64,28,69,43,94,81,63,80,67,66,89,81,55,56,26,59,56,52,39,10,50,53,40,48,73,38,30,47,52,71,33,40,67,56,51,63,33,73,68,44,94,58,63,16,27,81,78,52,84,84,60,37,74,62,50,38,20,24,60,54,74,59,34,66,32,21,38,52,58,58,53,46,79,48,38,50,47,74,75,49,46,43,65,51,30,31,34,42,35,31,39,43,15,36,49,93,60,13,46,67,29,51,50,36,26,48,62,36,39,67,74,38,62,67,68,70,33,91,82,38,56,47,44,43,32,28,34,35,45,28,77,70,63,42,30,64,33,60,69,69,70,40,84,69,58,59,51,60,33,20,18,55,83,36,56,41,43,53,73,39,42,38,52,46,61,50,26,30,31,36,34,32,38,29,74,43,30,22,22,28,42,36,60,38,27,56,64,33,29,62,49,49,50,58,48,46,60,67,41,41,47,76,76,70,82,72,71,127,129,78,80,77,70,80,62,45,78,31,45,32,39,32,38,20,68,48,63,34,22,37,51,27,51,32,44,35,40,68,61,47,52,90,85,60,36,73,44,39,26,16,53,60,50,57,83,72,48,55,60,42,58,78,51,34,56,34,33,29,37,48,43,49,50,32,41,24,61,71,49,31,69,69,48,35,66,56,17,22,38,38,54,50,55,50,24,26,41,60,84,58,44,79,41,84,72,26,54,61,44,45,49,62,66,44,66,86,50,76,48,44,30,38,38,16,38,40,33,41,61,52,44,50,53,43,49,53,55,22,41,75,52,75,38,66,81,41,59,34,26,33,77,76,45,78,45,74,43,84,84,47,56,89,89,34,68,25,30,44,33,33,33,26,31,65,86,78,63,50,68,50,44,35,31,15,35,30,36,38,29,23,45,30,74,77,22,56,59,43,55,76,69,66,51,54,68,48,72,51,72,53,88,53,31,34,36,40,39,33,23,33,66,49,62,68,51,89,67,69,81,24,40,32,33,33,36,17,92,82,25,26,50,20,40,35,34,40,35,32,84,65,23,35,35,42,32,34,52,47,48,74,74,62,46,69,76,40,97,64,85,45,70,68,50,52,50,52,49,52,37,60,35,50,39,76,40,53,62,44,74,80,37,79,70,37,70,50,74,45,66,36,31,39,31,37,35,78,60,40,65,45,96,89,36,37,34,45,30,28,36,34,29,35,38,53,42,73,79,67,62,40,59,64,39,53,11,43,53,41,23,49,58,41,23,37,50,53,41,33,31,74,71,60,44,26,43,70,72,56,57,56,52,46,43,69,45,47,49,62,55,50,52,52,49,51,58,52,39,53,39,51,52,31,21,43,66,64,28,68,45,95,82,62,81,66,68,89,81,56,57,27,58,56,51,39,11,51,53,39,47,74,37,32,47,53,70,32,40,67,55,50,61,33,74,68,45,94,58,63,16,28,82,77,51,87,84,60,37,74,62,51,36,18,24,60,53,74,61,33,66,31,20,39,52,60,58,52,46,79,47,37,51,47,74,75,48,46,44,64,50,30,31,35,43,36,30,39,41,15,34,50,94,61,13,45,68,29,49,51,37,26,50,62,37,39,66,74,40,62,67,68,70,33,92,82,39,55,49,43,42,31,27,35,35,44,30,79,72,64,42,30,66,34,63,69,70,71,40,83,69,56,59,50,61,34,19,20,54,83,36,56,40,44,53,72,40,42,40,52,47,62,50,25,31,30,34,33,31,37,30,75,42,31,22,22,30,43,37,62,38,26,55,64,33,29,62,49,50,50,58,48,46,61,68,41,40,47,76,74,74,78,73,74,121

Foldseek 3Di:
DPPQFDAAEAAEEEEALFPLSLLLLLLLLLQDDPPHGYAYEAQDDLVVCLLAQQFWWAFQLLLLLVVLQVQNVQLQVFWDFFQDEWEAEQQGDTDPLFDPNLLNVQDLGPSSTITTEGRSSSSVSSQVSSVVSPYHYHPNKHWDAWDAALPDDQLDQGIWTWIAHNVVRDIHIYGYRAYEFAHALPTPLCVNVPWDKDWDWDPKKKKKWKAAKDKPNPCQAHFYWYQHPVFFTWTWHHHTPRMIMIMTIDDPVNCVVDPDCDPVNSQVVSQNRRPPMGMGGPTISHMDMDTFIWIATPDQDPPLHYGYAFNSGIGAGCQLSCRSVLRSVLSLLQNLQSSCVSVQFWDSCSNVVSCLFSVVLSVVVRVLRQQLVQLRRQHGHPPDPDDNPDGSRNVNSVSCNVCSCVSSVQFRFGDDDQAQQHEDDDPQWPAGGRHFQRKDWWAAPPVRDIDIPSSVQRQNSAKEKEWAQFALVQALQLQVQLCVQQVVPCLQVDPPHSYAYEYEYEASHDNDPCVSNVHDDGHGYIYPHHCVSVVNGPHDSNFIWIWIAGSSRGTRYIGTSHNVVNVVVVSHCVRITDSDDPPDD/DPPQFDAAEAA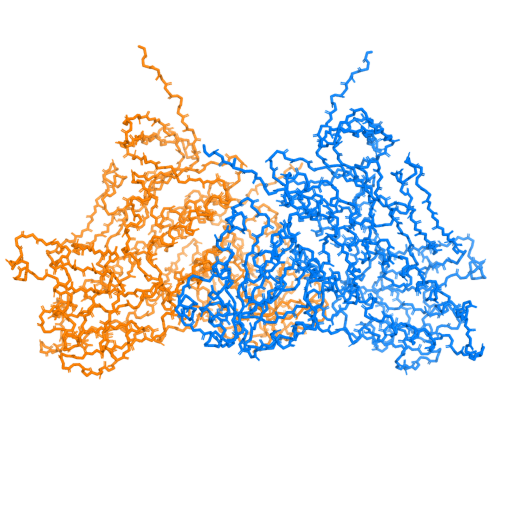EEEEALFPLSLLLLLLLLLQDDPPHGYAYEAQDDLVVCLLAQQFWWAFQLLLLLVVLQVQNVQLVVFWQFFQDEWEAEQQRDTDPLFDPNLLNVQDLGPSSTITTEGRSSSSVSSQVSSVVSPYHYHPNKHWDAWDAALPDDQLDQGIWTWIAHNVVRDIHIYGYRAYEFAHALPTPLCVNVPWDKDWDWDPKKKKKWKAAKDKPNPCQAHFYWYAHPVFFTWTWHHHTPRMIMIMTICDPVNCVVDPDCDPVNSQVVSQNRRPPMGMGGPDTSHMDMDTFIWIATPDQDPPLHYGYAFNSGIGGGCQLSCRVVLRSVLSLLQNLQSSCVSVQFWDSCSNVVSCLFSVVLSVVVRVLRQQLVQLRRQHGHPPDPDDNPDGSRSVNSVSCNVCSCSSSVQFRFGDDDQAQQHEDDDPQWPAGGRHFQRKDWWAAPPVRDIDIPSSVQRQNSAKEKEWAQFALVQALQLQVQLCVQQVVPCLQVDPPHSYAYEYEYEASHDNDPCVSNVHDDGHGYIYPHHCVSVVNGPHDSNFIKIWIAGSSRGTRYIGTSHNVVNVVVVSHCVRITDSDDPPPD

Nearest PDB structures (foldseek):
  1foh-assembly2_B  TM=8.530E-01  e=4.937E-48  Cutaneotrichosporon cutaneum
  1pn0-assembly1_C  TM=8.623E-01  e=1.360E-47  Cutaneotrichosporon cutaneum
  1pn0-assembly1_A  TM=8.506E-01  e=1.027E-47  Cutaneotrichosporon cutaneum
  1foh-assembly3_D-2  TM=8.476E-01  e=1.149E-47  Cutaneotrichosporon cutaneum
  1foh-assembly1_C  TM=8.479E-01  e=1.215E-47  Cutaneotrichosporon cutaneum

Organism: NCBI:txid1448308

pLDDT: mean 91.91, std 10.75, range [19.11, 98.88]